Protein AF-0000000079275197 (afdb_homodimer)

Nearest PDB structures (foldseek):
  8opq-assembly1_B  TM=8.178E-01  e=3.259E-32  Homo sapiens
  8sh3-assembly1_C  TM=8.259E-01  e=4.577E-31  Sus scrofa
  8iet-assembly1_B  TM=8.229E-01  e=1.420E-29  Homo sapiens
  7xuh-assembly1_A  TM=8.036E-01  e=7.334E-30  Homo sapiens
  7ch1-assembly1_B  TM=8.401E-01  e=1.267E-27  Homo sapiens

InterPro domains:
  IPR001902 SLC26A/SulP transporter [PTHR11814] (12-595)
  IPR001902 SLC26A/SulP transporter [TIGR00815] (24-580)
  IPR002645 STAS domain [PF01740] (494-591)
  IPR002645 STAS domain [PS50801] (496-595)
  IPR011547 SLC26A/SulP transporter domain [PF00916] (37-434)
  IPR036513 STAS domain superfamily [G3DSA:3.30.750.24] (465-600)
  IPR036513 STAS domain superfamily [SSF52091] (495-596)

Foldseek 3Di:
DPPPPVVVVVVVCPDPVNVCLQWVCVVCVVVDDPVLVVLLLLLLVLLLLLQQLLLLLLCVLLQHQSVLSLLFQALLLVLCQTQFPFLLWRKGADNLLSNLNNLLFDADPVDRSGGDLLLLLVLLQLLLVVLQVCLVVVVLVCLVLFDPLLVLLLLQLSLVQLLLLLVCLLQPHDDHDNFSVRSVVVCVVCSVVGQVLSNVLQVVLLVQLVVLLVVLVVLVVVVPPPVDDDDPVRVVVSVVSNSCSSSVLSVSQLVQLVVLVVCVVVVNNPRFAASAADDAAFADQADRDPPDPCSCVSCPCSSPQSSSVQLSVQVVLRCVVCVVVVHDGRSSSNSNSQSVSSNRSSRRSHGRMHTDNSSSVSSVVSPNDGSCSSNSSSVVSNVCRNPVNVSSRSGGSSSSSSSSSSRSVVSNDPVVCVVCVVPPVQSVVLSVQQNVVCNPSNNRVSSVRSSVSVVVVVLVDLLDFDKFKFFQLDLPDGDDGPPVPPPDPRDDQTEIEIEGQAAHELSNLVVVLVVLVCQQCPPNHGHAYEYECQHHPDYDPNNLVSVLVSQVVCVVRVYAYEYECDDPVRVVVNVVVVRPRYHYYHHPSRVRVVVVVVVVD/DPPPPVVVVVVVCPDPVNVCLQWVCVVCVVVDDPVLVVLLLLLLVLLLLLQQLLLLLLCVLLQHQSVLSLLFQALLLVLCQTQFDFLLWRKGADNLLSNLNSLLFDADPVDRSGGDLLLLLVLLQLLLVVLQVCLVVVVLVCLVLFDPLLVLLLLQLSLVQLLLLLVCLLQVHDDHDNFSVRSVVVCVVCSVVGQVLSNVLQVVLLVQLVVLLVVLVVLVVVVPPVVDPDDPVRVVVSVVSNSCSSSVLSVSQLVQLVVLVVCVVVVNNPRFAASAADDAAFADQADRDPPDPPSCVSCPCSSPQSSSVQLSVQVVLRCVVCVVVVHDGRSSSNSNSQSVSSNRSSRRSHGRMHTDNSSSVSSVVSPNDGSCSSNSSSVVSNVCRNPVNVSSRSGGSSSSSSSSSSRSVVSNDPVVVVVCVPPPVQLVVLSVQQNVQCNPSNNSVSSVRSSVSVVVVVLVDLLDFDKFKFFQLDLPGGDDGPDVPPPDPRDDQTEIEIEGQAAHELSNLVVVLVVLVCQQCPPNHGHAYEYECQHHPDYDPNNLVSVLVSQVVCVVRVYAYEYECDDPVRVVVNVVVVRPRYHYYHHPSRVRVVVVVVVVD

Secondary structure (DSSP, 8-state):
-----HHHHHHHHTSHHHHHHH-THHHHGGG--HHHHHHHHHHHHHHHHHHHHHHHHHHHHTTS-THHHHHTSSHHHHHHHHH-S-SS--EE--HHHHHHHHHT--B-SS-TTSB-HHHHHHHHHHHHHHHHHHHHTT-GGGGGGS-HHHHHHHHHHHHHHHHHHHHHHHHT-----SSHHHHHHHHHHTGGG--HHHHHHHHHHHHHHHHHHHHHHHHHHHHT-TT----HHHHHHHHHHHHHHHTHHHHHHHHHHHHHHHHHHTT-GGGS-B------SPPP-----TT-TTHHHHHTTHHHHHHHHHHHHHHHHHHHHHHHHT----HHHHHHHHHHHHHHHHTTTPPP-EE-HHHHHHHHHTT--STTHHHHHHHHHHHHHHHTHHHHTT-BHHHHHHHHHHHHHTT--HHHHHHHHHH-TTHHHHHHHHHHHHHHH-HHHHHHHHHHHHHHHHHHHHHS--EEEE--SBTTB------TT------SSPPEEEEE-S---GGGHHHHHHHHHHHHTGGGS---EEEE-TT-----HHHHHHHHHHHHHHHHTT--EEEES--HHHHHHHHHHT-TT--EESSHHHHHHHHHHHHH-/-----HHHHHHHHTSHHHHHHH-THHHHGGG--HHHHHHHHHHHHHHHHHHHHHHHHHHHHTTS-THHHHHTSSHHHHHHHHH-S-SS--EE--HHHHHHHHHT--B-SS-TTSB-HHHHHHHHHHHHHHHHHHHHTT-GGGGGGS-HHHHHHHHHHHHHHHHHHHHHHHHT-----SSHHHHHHHHHHTGGG--HHHHHHHHHHHHHHHHHHHHHHHHHHHHT-TT----HHHHHHHHHHHHHHHTHHHHHHHHHHHHHHHHHHTT-GGGS-B------SPPP-----TT-TTHHHHHTTHHHHHHHHHHHHHHHHHHHHHHHHT----HHHHHHHHHHHHHHHHTTTPPP-EE-HHHHHHHHHTT--STTHHHHHHHHHHHHHHHTGGGGGG-BHHHHHHHHHHHHHTT--HHHHHHHHHH-TTHHHHHHHHHHHHHHH-HHHHHHHHHHHHHHHHHHHHHS--EEEE--SBTTB------TT------SSPPEEEEE-S---GGGHHHHHHHHHHHHTGGGS---EEEE-TT-----HHHHHHHHHHHHHHHHTT--EEEES--HHHHHHHHHHT-TT--EESSHHHHHHHHHHHHH-

Radius of gyration: 34.65 Å; Cα contacts (8 Å, |Δi|>4): 2211; chains: 2; bounding box: 85×115×74 Å

pLDDT: mean 86.04, std 13.4, range [25.34, 98.69]

Structure (mmCIF, N/CA/C/O backbone):
data_AF-0000000079275197-model_v1
#
loop_
_entity.id
_entity.type
_entity.pdbx_description
1 polymer 'STAS domain-containing protein'
#
loop_
_atom_site.group_PDB
_atom_site.id
_atom_site.type_symbol
_atom_site.label_atom_id
_atom_site.label_alt_id
_atom_site.label_comp_id
_atom_site.label_asym_id
_atom_site.label_entity_id
_atom_site.label_seq_id
_atom_site.pdbx_PDB_ins_code
_atom_site.Cartn_x
_atom_site.Cartn_y
_atom_site.Cartn_z
_atom_site.occupancy
_atom_site.B_iso_or_equiv
_atom_site.auth_seq_id
_atom_site.auth_comp_id
_atom_site.auth_asym_id
_atom_site.auth_atom_id
_atom_site.pdbx_PDB_model_num
ATOM 1 N N . MET A 1 1 ? 22.219 -8.711 12.906 1 25.62 1 MET A N 1
ATOM 2 C CA . MET A 1 1 ? 21.203 -8.305 13.859 1 25.62 1 MET A CA 1
ATOM 3 C C . MET A 1 1 ? 21.656 -8.57 15.289 1 25.62 1 MET A C 1
ATOM 5 O O . MET A 1 1 ? 21.688 -9.727 15.727 1 25.62 1 MET A O 1
ATOM 9 N N . GLU A 1 2 ? 22.578 -7.828 15.695 1 33.59 2 GLU A N 1
ATOM 10 C CA . GLU A 1 2 ? 23.047 -7.977 17.062 1 33.59 2 GLU A CA 1
ATOM 11 C C . GLU A 1 2 ? 21.875 -8.094 18.047 1 33.59 2 GLU A C 1
ATOM 13 O O . GLU A 1 2 ? 20.797 -7.566 17.781 1 33.59 2 GLU A O 1
ATOM 18 N N . GLY A 1 3 ? 21.797 -9.133 18.703 1 35.56 3 GLY A N 1
ATOM 19 C CA . GLY A 1 3 ? 20.906 -9.367 19.828 1 35.56 3 GLY A CA 1
ATOM 20 C C . GLY A 1 3 ? 20.516 -8.094 20.547 1 35.56 3 GLY A C 1
ATOM 21 O O . GLY A 1 3 ? 21.375 -7.309 20.938 1 35.56 3 GLY A O 1
ATOM 22 N N . VAL A 1 4 ? 19.391 -7.543 20.125 1 41 4 VAL A N 1
ATOM 23 C CA . VAL A 1 4 ? 18.906 -6.457 20.953 1 41 4 VAL A CA 1
ATOM 24 C C . VAL A 1 4 ? 19.062 -6.82 22.422 1 41 4 VAL A C 1
ATOM 26 O O . VAL A 1 4 ? 18.516 -7.824 22.891 1 41 4 VAL A O 1
ATOM 29 N N . ASN A 1 5 ? 20.125 -6.641 22.922 1 43.62 5 ASN A N 1
ATOM 30 C CA . ASN A 1 5 ? 20.266 -6.688 24.375 1 43.62 5 ASN A CA 1
ATOM 31 C C . ASN A 1 5 ? 19.078 -6.012 25.062 1 43.62 5 ASN A C 1
ATOM 33 O O . ASN A 1 5 ? 19.047 -4.785 25.188 1 43.62 5 ASN A O 1
ATOM 37 N N . VAL A 1 6 ? 17.984 -6.688 25.172 1 49.72 6 VAL A N 1
ATOM 38 C CA . VAL A 1 6 ? 16.766 -6.23 25.828 1 49.72 6 VAL A CA 1
ATOM 39 C C . VAL A 1 6 ? 17.109 -5.527 27.141 1 49.72 6 VAL A C 1
ATOM 41 O O . VAL A 1 6 ? 16.5 -4.508 27.484 1 49.72 6 VAL A O 1
ATOM 44 N N . ARG A 1 7 ? 18 -6.141 27.922 1 50 7 ARG A N 1
ATOM 45 C CA . ARG A 1 7 ? 18.375 -5.551 29.203 1 50 7 ARG A CA 1
ATOM 46 C C . ARG A 1 7 ? 18.984 -4.168 29 1 50 7 ARG A C 1
ATOM 48 O O . ARG A 1 7 ? 18.688 -3.236 29.75 1 50 7 ARG A O 1
ATOM 55 N N . GLY A 1 8 ? 19.781 -4.105 28.141 1 50.66 8 GLY A N 1
ATOM 56 C CA . GLY A 1 8 ? 20.375 -2.814 27.828 1 50.66 8 GLY A CA 1
ATOM 57 C C . GLY A 1 8 ? 19.391 -1.831 27.234 1 50.66 8 GLY A C 1
ATOM 58 O O . GLY A 1 8 ? 19.453 -0.634 27.516 1 50.66 8 GLY A O 1
ATOM 59 N N . ALA A 1 9 ? 18.484 -2.33 26.484 1 55.5 9 ALA A N 1
ATOM 60 C CA . ALA A 1 9 ? 17.453 -1.483 25.891 1 55.5 9 ALA A CA 1
ATOM 61 C C . ALA A 1 9 ? 16.484 -0.972 26.969 1 55.5 9 ALA A C 1
ATOM 63 O O . ALA A 1 9 ? 16.094 0.198 26.953 1 55.5 9 ALA A O 1
ATOM 64 N N . VAL A 1 10 ? 16.156 -1.916 27.922 1 53.66 10 VAL A N 1
ATOM 65 C CA . VAL A 1 10 ? 15.305 -1.519 29.031 1 53.66 10 VAL A CA 1
ATOM 66 C C . VAL A 1 10 ? 16.047 -0.538 29.938 1 53.66 10 VAL A C 1
ATOM 68 O O . VAL A 1 10 ? 15.477 0.453 30.391 1 53.66 10 VAL A O 1
ATOM 71 N N . GLN A 1 11 ? 17.219 -0.818 30.266 1 55.09 11 GLN A N 1
ATOM 72 C CA . GLN A 1 11 ? 18 0.082 31.109 1 55.09 11 GLN A CA 1
ATOM 73 C C . GLN A 1 11 ? 18.172 1.444 30.453 1 55.09 11 GLN A C 1
ATOM 75 O O . GLN A 1 11 ? 18.141 2.479 31.125 1 55.09 11 GLN A O 1
ATOM 80 N N . SER A 1 12 ? 18.391 1.423 29.25 1 56.59 12 SER A N 1
ATOM 81 C CA . SER A 1 12 ? 18.516 2.684 28.531 1 56.59 12 SER A CA 1
ATOM 82 C C . SER A 1 12 ? 17.188 3.426 28.453 1 56.59 12 SER A C 1
ATOM 84 O O . SER A 1 12 ? 17.156 4.656 28.547 1 56.59 12 SER A O 1
ATOM 86 N N . TYR A 1 13 ? 16.203 2.635 28.422 1 57.53 13 TYR A N 1
ATOM 87 C CA . TYR A 1 13 ? 14.883 3.256 28.438 1 57.53 13 TYR A CA 1
ATOM 88 C C . TYR A 1 13 ? 14.562 3.844 29.797 1 57.53 13 TYR A C 1
ATOM 90 O O . TYR A 1 13 ? 13.867 4.859 29.891 1 57.53 13 TYR A O 1
ATOM 98 N N . CYS A 1 14 ? 15.117 3.23 30.922 1 57.5 14 CYS A N 1
ATOM 99 C CA . CYS A 1 14 ? 14.805 3.693 32.281 1 57.5 14 CYS A CA 1
ATOM 100 C C . CYS A 1 14 ? 15.82 4.73 32.75 1 57.5 14 CYS A C 1
ATOM 102 O O . CYS A 1 14 ? 15.844 5.102 33.906 1 57.5 14 CYS A O 1
ATOM 104 N N . SER A 1 15 ? 16.703 5.035 32 1 61.94 15 SER A N 1
ATOM 105 C CA . SER A 1 15 ? 17.672 6.031 32.438 1 61.94 15 SER A CA 1
ATOM 106 C C . SER A 1 15 ? 17.031 7.422 32.5 1 61.94 15 SER A C 1
ATOM 108 O O . SER A 1 15 ? 16 7.668 31.891 1 61.94 15 SER A O 1
ATOM 110 N N . LYS A 1 16 ? 17.422 8.258 33.562 1 65.88 16 LYS A N 1
ATOM 111 C CA . LYS A 1 16 ? 16.969 9.633 33.719 1 65.88 16 LYS A CA 1
ATOM 112 C C . LYS A 1 16 ? 16.922 10.367 32.375 1 65.88 16 LYS A C 1
ATOM 114 O O . LYS A 1 16 ? 15.977 11.117 32.125 1 65.88 16 LYS A O 1
ATOM 119 N N . LEU A 1 17 ? 17.828 10.148 31.562 1 68.56 17 LEU A N 1
ATOM 120 C CA . LEU A 1 17 ? 17.891 10.797 30.25 1 68.56 17 LEU A CA 1
ATOM 121 C C . LEU A 1 17 ? 16.734 10.328 29.359 1 68.56 17 LEU A C 1
ATOM 123 O O . LEU A 1 17 ? 16.156 11.117 28.625 1 68.56 17 LEU A O 1
ATOM 127 N N . SER A 1 18 ? 16.422 9.109 29.531 1 72.19 18 SER A N 1
ATOM 128 C CA . SER A 1 18 ? 15.312 8.57 28.75 1 72.19 18 SER A CA 1
ATOM 129 C C . SER A 1 18 ? 13.977 9.148 29.203 1 72.19 18 SER A C 1
ATOM 131 O O . SER A 1 18 ? 13.102 9.438 28.391 1 72.19 18 SER A O 1
ATOM 133 N N . TRP A 1 19 ? 13.891 9.375 30.516 1 74.38 19 TRP A N 1
ATOM 134 C CA . TRP A 1 19 ? 12.672 9.961 31.062 1 74.38 19 TRP A CA 1
ATOM 135 C C . TRP A 1 19 ? 12.523 11.414 30.625 1 74.38 19 TRP A C 1
ATOM 137 O O . TRP A 1 19 ? 11.414 11.867 30.312 1 74.38 19 TRP A O 1
ATOM 147 N N . GLN A 1 20 ? 13.578 12.133 30.625 1 75.56 20 GLN A N 1
ATOM 148 C CA . GLN A 1 20 ? 13.539 13.523 30.188 1 75.56 20 GLN A CA 1
ATOM 149 C C . GLN A 1 20 ? 13.156 13.625 28.703 1 75.56 20 GLN A C 1
ATOM 151 O O . GLN A 1 20 ? 12.5 14.578 28.297 1 75.56 20 GLN A O 1
ATOM 156 N N . LYS A 1 21 ? 13.508 12.648 28.062 1 79.5 21 LYS A N 1
ATOM 157 C CA . LYS A 1 21 ? 13.156 12.641 26.641 1 79.5 21 LYS A CA 1
ATOM 158 C C . LYS A 1 21 ? 11.672 12.32 26.453 1 79.5 21 LYS A C 1
ATOM 160 O O . LYS A 1 21 ? 11.055 12.789 25.484 1 79.5 21 LYS A O 1
ATOM 165 N N . ARG A 1 22 ? 11.141 11.633 27.438 1 85.75 22 ARG A N 1
ATOM 166 C CA . ARG A 1 22 ? 9.742 11.227 27.312 1 85.75 22 ARG A CA 1
ATOM 167 C C . ARG A 1 22 ? 8.82 12.297 27.875 1 85.75 22 ARG A C 1
ATOM 169 O O . ARG A 1 22 ? 7.641 12.359 27.516 1 85.75 22 ARG A O 1
ATOM 176 N N . PHE A 1 23 ? 9.359 13.156 28.781 1 91.94 23 PHE A N 1
ATOM 177 C CA . PHE A 1 23 ? 8.594 14.266 29.344 1 91.94 23 PHE A CA 1
ATOM 178 C C . PHE A 1 23 ? 9.312 15.594 29.109 1 91.94 23 PHE A C 1
ATOM 180 O O . PHE A 1 23 ? 9.883 16.156 30.047 1 91.94 23 PHE A O 1
ATOM 187 N N . PRO A 1 24 ? 9.102 16.125 28 1 91.56 24 PRO A N 1
ATOM 188 C CA . PRO A 1 24 ? 9.82 17.344 27.625 1 91.56 24 PRO A CA 1
ATOM 189 C C . PRO A 1 24 ? 9.555 18.5 28.594 1 91.56 24 PRO A C 1
ATOM 191 O O . PRO A 1 24 ? 10.375 19.406 28.703 1 91.56 24 PRO A O 1
ATOM 194 N N . ILE A 1 25 ? 8.477 18.516 29.344 1 92.88 25 ILE A N 1
ATOM 195 C CA . ILE A 1 25 ? 8.164 19.562 30.297 1 92.88 25 ILE A CA 1
ATOM 196 C C . ILE A 1 25 ? 9.258 19.625 31.359 1 92.88 25 ILE A C 1
ATOM 198 O O . ILE A 1 25 ? 9.547 20.703 31.906 1 92.88 25 ILE A O 1
ATOM 202 N N . SER A 1 26 ? 9.914 18.516 31.641 1 91.25 26 SER A N 1
ATOM 203 C CA . SER A 1 26 ? 10.961 18.469 32.656 1 91.25 26 SER A CA 1
ATOM 204 C C . SER A 1 26 ? 12.219 19.188 32.188 1 91.25 26 SER A C 1
ATOM 206 O O . SER A 1 26 ? 13.062 19.578 33 1 91.25 26 SER A O 1
ATOM 208 N N . ILE A 1 27 ? 12.258 19.422 30.922 1 88.44 27 ILE A N 1
ATOM 209 C CA . ILE A 1 27 ? 13.438 20.062 30.359 1 88.44 27 ILE A CA 1
ATOM 210 C C . ILE A 1 27 ? 13.234 21.578 30.344 1 88.44 27 ILE A C 1
ATOM 212 O O . ILE A 1 27 ? 14.109 22.328 30.797 1 88.44 27 ILE A O 1
ATOM 216 N N . TRP A 1 28 ? 12.109 22.094 29.922 1 90 28 TRP A N 1
ATOM 217 C CA . TRP A 1 28 ? 11.953 23.531 29.734 1 90 28 TRP A CA 1
ATOM 218 C C . TRP A 1 28 ? 11.359 24.188 30.984 1 90 28 TRP A C 1
ATOM 220 O O . TRP A 1 28 ? 11.578 25.375 31.234 1 90 28 TRP A O 1
ATOM 230 N N . LEU A 1 29 ? 10.594 23.516 31.891 1 91.75 29 LEU A N 1
ATOM 231 C CA . LEU A 1 29 ? 9.914 24.109 33.031 1 91.75 29 LEU A CA 1
ATOM 232 C C . LEU A 1 29 ? 10.914 24.688 34.031 1 91.75 29 LEU A C 1
ATOM 234 O O . LEU A 1 29 ? 10.695 25.781 34.562 1 91.75 29 LEU A O 1
ATOM 238 N N . PRO A 1 30 ? 12.008 23.938 34.281 1 90.88 30 PRO A N 1
ATOM 239 C CA . PRO A 1 30 ? 12.984 24.484 35.219 1 90.88 30 PRO A CA 1
ATOM 240 C C . PRO A 1 30 ? 13.664 25.75 34.688 1 90.88 30 PRO A C 1
ATOM 242 O O . PRO A 1 30 ? 14.156 26.562 35.469 1 90.88 30 PRO A O 1
ATOM 245 N N . ARG A 1 31 ? 13.609 25.906 33.469 1 91.31 31 ARG A N 1
ATOM 246 C CA . ARG A 1 31 ? 14.234 27.062 32.844 1 91.31 31 ARG A CA 1
ATOM 247 C C . ARG A 1 31 ? 13.203 28.141 32.531 1 91.31 31 ARG A C 1
ATOM 249 O O . ARG A 1 31 ? 13.523 29.141 31.891 1 91.31 31 ARG A O 1
ATOM 256 N N . TYR A 1 32 ? 12.031 27.984 33.062 1 92.5 32 TYR A N 1
ATOM 257 C CA . TYR A 1 32 ? 10.945 28.906 32.781 1 92.5 32 TYR A CA 1
ATOM 258 C C . TYR A 1 32 ? 11.109 30.188 33.594 1 92.5 32 TYR A C 1
ATOM 260 O O . TYR A 1 32 ? 11.32 30.156 34.781 1 92.5 32 TYR A O 1
ATOM 268 N N . ARG A 1 33 ? 11.039 31.297 32.875 1 92.5 33 ARG A N 1
ATOM 269 C CA . ARG A 1 33 ? 11.203 32.594 33.531 1 92.5 33 ARG A CA 1
ATOM 270 C C . ARG A 1 33 ? 9.906 33.406 33.469 1 92.5 33 ARG A C 1
ATOM 272 O O . ARG A 1 33 ? 9.023 33.125 32.656 1 92.5 33 ARG A O 1
ATOM 279 N N . LEU A 1 34 ? 9.789 34.375 34.312 1 90.5 34 LEU A N 1
ATOM 280 C CA . LEU A 1 34 ? 8.578 35.156 34.469 1 90.5 34 LEU A CA 1
ATOM 281 C C . LEU A 1 34 ? 8.273 35.969 33.219 1 90.5 34 LEU A C 1
ATOM 283 O O . LEU A 1 34 ? 7.117 36.062 32.812 1 90.5 34 LEU A O 1
ATOM 287 N N . PRO A 1 35 ? 9.312 36.469 32.594 1 90.12 35 PRO A N 1
ATOM 288 C CA . PRO A 1 35 ? 9.008 37.156 31.359 1 90.12 35 PRO A CA 1
ATOM 289 C C . PRO A 1 35 ? 8.375 36.25 30.297 1 90.12 35 PRO A C 1
ATOM 291 O O . PRO A 1 35 ? 7.656 36.75 29.422 1 90.12 35 PRO A O 1
ATOM 294 N N . PHE A 1 36 ? 8.664 35.031 30.406 1 93.75 36 PHE A N 1
ATOM 295 C CA . PHE A 1 36 ? 8.109 34.062 29.453 1 93.75 36 PHE A CA 1
ATOM 296 C C . PHE A 1 36 ? 6.605 33.938 29.625 1 93.75 36 PHE A C 1
ATOM 298 O O . PHE A 1 36 ? 5.887 33.625 28.688 1 93.75 36 PHE A O 1
ATOM 305 N N . LEU A 1 37 ? 6.137 34.25 30.781 1 94.06 37 LEU A N 1
ATOM 306 C CA . LEU A 1 37 ? 4.719 34.094 31.078 1 94.06 37 LEU A CA 1
ATOM 307 C C . LEU A 1 37 ? 3.885 35.094 30.281 1 94.06 37 LEU A C 1
ATOM 309 O O . LEU A 1 37 ? 2.818 34.719 29.766 1 94.06 37 LEU A O 1
ATOM 313 N N . LEU A 1 38 ? 4.348 36.25 30.203 1 91.75 38 LEU A N 1
ATOM 314 C CA . LEU A 1 38 ? 3.621 37.25 29.438 1 91.75 38 LEU A CA 1
ATOM 315 C C . LEU A 1 38 ? 3.588 36.906 27.953 1 91.75 38 LEU A C 1
ATOM 317 O O . LEU A 1 38 ? 2.551 37.031 27.297 1 91.75 38 LEU A O 1
ATOM 321 N N . HIS A 1 39 ? 4.691 36.469 27.438 1 92.12 39 HIS A N 1
ATOM 322 C CA . HIS A 1 39 ? 4.77 36.062 26.031 1 92.12 39 HIS A CA 1
ATOM 323 C C . HIS A 1 39 ? 3.848 34.875 25.75 1 92.12 39 HIS A C 1
ATOM 325 O O . HIS A 1 39 ? 3.1 34.906 24.766 1 92.12 39 HIS A O 1
ATOM 331 N N . ASP A 1 40 ? 3.904 33.938 26.578 1 95.81 40 ASP A N 1
ATOM 332 C CA . ASP A 1 40 ? 3.086 32.719 26.406 1 9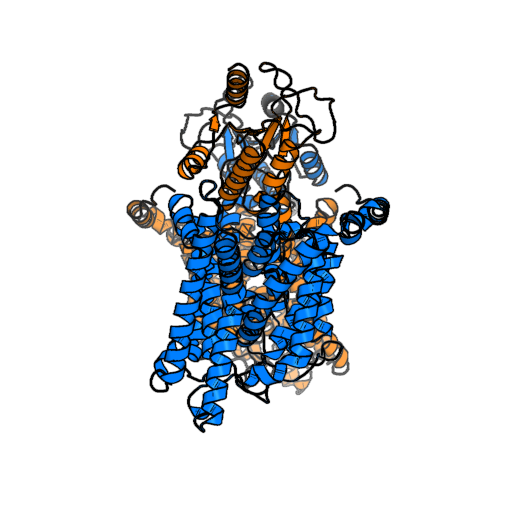5.81 40 ASP A CA 1
ATOM 333 C C . ASP A 1 40 ? 1.604 33.031 26.578 1 95.81 40 ASP A C 1
ATOM 335 O O . ASP A 1 40 ? 0.75 32.438 25.922 1 95.81 40 ASP A O 1
ATOM 339 N N . PHE A 1 41 ? 1.312 34 27.469 1 95.38 41 PHE A N 1
ATOM 340 C CA . PHE A 1 41 ? -0.074 34.406 27.688 1 95.38 41 PHE A CA 1
ATOM 341 C C . PHE A 1 41 ? -0.641 35.094 26.453 1 95.38 41 PHE A C 1
ATOM 343 O O . PHE A 1 41 ? -1.744 34.75 26 1 95.38 41 PHE A O 1
ATOM 350 N N . ILE A 1 42 ? 0.093 35.969 25.891 1 90.69 42 ILE A N 1
ATOM 351 C CA . ILE A 1 42 ? -0.342 36.719 24.703 1 90.69 42 ILE A CA 1
ATOM 352 C C . ILE A 1 42 ? -0.493 35.75 23.531 1 90.69 42 ILE A C 1
ATOM 354 O O . ILE A 1 42 ? -1.489 35.781 22.812 1 90.69 42 ILE A O 1
ATOM 358 N N . ALA A 1 43 ? 0.494 34.938 23.375 1 93.94 43 ALA A N 1
ATOM 359 C CA . ALA A 1 43 ? 0.452 33.938 22.297 1 93.94 43 ALA A CA 1
ATOM 360 C C . ALA A 1 43 ? -0.751 33 22.453 1 93.94 43 ALA A C 1
ATOM 362 O O . ALA A 1 43 ? -1.484 32.781 21.5 1 93.94 43 ALA A O 1
ATOM 363 N N . GLY A 1 44 ? -0.949 32.5 23.656 1 95.88 44 GLY A N 1
ATOM 364 C CA . GLY A 1 44 ? -2.068 31.609 23.922 1 95.88 44 GLY A CA 1
ATOM 365 C C . GLY A 1 44 ? -3.418 32.25 23.672 1 95.88 44 GLY A C 1
ATOM 366 O O . GLY A 1 44 ? -4.328 31.625 23.141 1 95.88 44 GLY A O 1
ATOM 367 N N . LEU A 1 45 ? -3.527 33.531 24.047 1 93.75 45 LEU A N 1
ATOM 368 C CA . LEU A 1 45 ? -4.77 34.25 23.844 1 93.75 45 LEU A CA 1
ATOM 369 C C . LEU A 1 45 ? -5.031 34.469 22.359 1 93.75 45 LEU A C 1
ATOM 371 O O . LEU A 1 45 ? -6.172 34.344 21.891 1 93.75 45 LEU A O 1
ATOM 375 N N . THR A 1 46 ? -3.99 34.812 21.688 1 91 46 THR A N 1
ATOM 376 C CA . THR A 1 46 ? -4.113 35.031 20.25 1 91 46 THR A CA 1
ATOM 377 C C . THR A 1 46 ? -4.535 33.781 19.516 1 91 46 THR A C 1
ATOM 379 O O . THR A 1 46 ? -5.395 33.812 18.641 1 91 46 THR A O 1
ATOM 382 N N . VAL A 1 47 ? -3.932 32.688 19.875 1 94.56 47 VAL A N 1
ATOM 383 C CA . VAL A 1 47 ? -4.273 31.391 19.266 1 94.56 47 VAL A CA 1
ATOM 384 C C . VAL A 1 47 ? -5.715 31.016 19.625 1 94.56 47 VAL A C 1
ATOM 386 O O . VAL A 1 47 ? -6.438 30.469 18.797 1 94.56 47 VAL A O 1
ATOM 389 N N . ALA A 1 48 ? -6.137 31.328 20.828 1 95.5 48 ALA A N 1
ATOM 390 C CA . ALA A 1 48 ? -7.5 31.016 21.266 1 95.5 48 ALA A CA 1
ATOM 391 C C . ALA A 1 48 ? -8.523 31.781 20.422 1 95.5 48 ALA A C 1
ATOM 393 O O . ALA A 1 48 ? -9.562 31.219 20.062 1 95.5 48 ALA A O 1
ATOM 394 N N . LEU A 1 49 ? -8.25 32.969 20.141 1 89.69 49 LEU A N 1
ATOM 395 C CA . LEU A 1 49 ? -9.148 33.812 19.344 1 89.69 49 LEU A CA 1
ATOM 396 C C . LEU A 1 49 ? -9.297 33.25 17.938 1 89.69 49 LEU A C 1
ATOM 398 O O . LEU A 1 49 ? -10.328 33.438 17.281 1 89.69 49 LEU A O 1
ATOM 402 N N . THR A 1 50 ? -8.328 32.5 17.547 1 90.5 50 THR A N 1
ATOM 403 C CA . THR A 1 50 ? -8.352 31.938 16.219 1 90.5 50 THR A CA 1
ATOM 404 C C . THR A 1 50 ? -9.008 30.562 16.234 1 90.5 50 THR A C 1
ATOM 406 O O . THR A 1 50 ? -9.797 30.234 15.344 1 90.5 50 THR A O 1
ATOM 409 N N . VAL A 1 51 ? -8.711 29.766 17.234 1 94.38 51 VAL A N 1
ATOM 410 C CA . VAL A 1 51 ? -9.156 28.375 17.266 1 94.38 51 VAL A CA 1
ATOM 411 C C . VAL A 1 51 ? -10.648 28.312 17.562 1 94.38 51 VAL A C 1
ATOM 413 O O . VAL A 1 51 ? -11.344 27.391 17.109 1 94.38 51 VAL A O 1
ATOM 416 N N . LEU A 1 52 ? -11.211 29.281 18.234 1 94.25 52 LEU A N 1
ATOM 417 C CA . LEU A 1 52 ? -12.617 29.25 18.641 1 94.25 52 LEU A CA 1
ATOM 418 C C . LEU A 1 52 ? -13.531 29.266 17.422 1 94.25 52 LEU A C 1
ATOM 420 O O . LEU A 1 52 ? -14.273 28.297 17.188 1 94.25 52 LEU A O 1
ATOM 424 N N . PRO A 1 53 ? -13.398 30.297 16.578 1 92 53 PRO A N 1
ATOM 425 C CA . PRO A 1 53 ? -14.242 30.266 15.383 1 92 53 PRO A CA 1
ATOM 426 C C . PRO A 1 53 ? -13.867 29.125 14.438 1 92 53 PRO A C 1
ATOM 428 O O . PRO A 1 53 ? -14.75 28.5 13.836 1 92 53 PRO A O 1
ATOM 431 N N . GLN A 1 54 ? -12.617 28.797 14.273 1 92.31 54 GLN A N 1
ATOM 432 C CA . GLN A 1 54 ? -12.172 27.703 13.414 1 92.31 54 GLN A CA 1
ATOM 433 C C . GLN A 1 54 ? -12.727 26.359 13.891 1 92.31 54 GLN A C 1
ATOM 435 O O . GLN A 1 54 ? -13.18 25.547 13.078 1 92.31 54 GLN A O 1
ATOM 440 N N . GLY A 1 55 ? -12.609 26.156 15.188 1 94.62 55 GLY A N 1
ATOM 441 C CA . GLY A 1 55 ? -13.125 24.922 15.75 1 94.62 55 GLY A CA 1
ATOM 442 C C . GLY A 1 55 ? -14.602 24.703 15.453 1 94.62 55 GLY A C 1
ATOM 443 O O . GLY A 1 55 ? -15.008 23.609 15.078 1 94.62 55 GLY A O 1
ATOM 444 N N . LEU A 1 56 ? -15.398 25.781 15.641 1 93.31 56 LEU A N 1
ATOM 445 C CA . LEU A 1 56 ? -16.828 25.719 15.328 1 93.31 56 LEU A CA 1
ATOM 446 C C . LEU A 1 56 ? -17.047 25.391 13.859 1 93.31 56 LEU A C 1
ATOM 448 O O . LEU A 1 56 ? -17.859 24.531 13.523 1 93.31 56 LEU A O 1
ATOM 452 N N . ALA A 1 57 ? -16.266 26.016 13.062 1 92.62 57 ALA A N 1
ATOM 453 C CA . ALA A 1 57 ? -16.375 25.828 11.617 1 92.62 57 ALA A CA 1
ATOM 454 C C . ALA A 1 57 ? -15.945 24.422 11.203 1 92.62 57 ALA A C 1
ATOM 456 O O . ALA A 1 57 ? -16.578 23.797 10.359 1 92.62 57 ALA A O 1
ATOM 457 N N . TYR A 1 58 ? -14.898 23.875 11.766 1 95.31 58 TYR A N 1
ATOM 458 C CA . TYR A 1 58 ? -14.328 22.594 11.367 1 95.31 58 TYR A CA 1
ATOM 459 C C . TYR A 1 58 ? -15.227 21.438 11.789 1 95.31 58 TYR A C 1
ATOM 461 O O . TYR A 1 58 ? -15.266 20.406 11.125 1 95.31 58 TYR A O 1
ATOM 469 N N . ALA A 1 59 ? -15.992 21.656 12.836 1 95.69 59 ALA A N 1
ATOM 470 C CA . ALA A 1 59 ? -16.984 20.641 13.219 1 95.69 59 ALA A CA 1
ATOM 471 C C . ALA A 1 59 ? -18 20.438 12.102 1 95.69 59 ALA A C 1
ATOM 473 O O . ALA A 1 59 ? -18.469 19.312 11.891 1 95.69 59 ALA A O 1
ATOM 474 N N . SER A 1 60 ? -18.297 21.516 11.461 1 91.88 60 SER A N 1
ATOM 475 C CA . SER A 1 60 ? -19.234 21.422 10.336 1 91.88 60 SER A CA 1
ATOM 476 C C . SER A 1 60 ? -18.641 20.609 9.203 1 91.88 60 SER A C 1
ATOM 478 O O . SER A 1 60 ? -19.359 19.844 8.539 1 91.88 60 SER A O 1
ATOM 480 N N . ILE A 1 61 ? -17.375 20.734 8.961 1 92.88 61 ILE A N 1
ATOM 481 C CA . ILE A 1 61 ? -16.688 19.953 7.945 1 92.88 61 ILE A CA 1
ATOM 482 C C . ILE A 1 61 ? -16.734 18.469 8.328 1 92.88 61 ILE A C 1
ATOM 484 O O . ILE A 1 61 ? -16.922 17.609 7.469 1 92.88 61 ILE A O 1
ATOM 488 N N . ALA A 1 62 ? -16.578 18.203 9.602 1 95.5 62 ALA A N 1
ATOM 489 C CA . ALA A 1 62 ? -16.562 16.844 10.117 1 95.5 62 ALA A CA 1
ATOM 490 C C . ALA A 1 62 ? -17.984 16.266 10.172 1 95.5 62 ALA A C 1
ATOM 492 O O . ALA A 1 62 ? -18.172 15.102 10.531 1 95.5 62 ALA A O 1
ATOM 493 N N . LYS A 1 63 ? -19 17.125 9.859 1 94 63 LYS A N 1
ATOM 494 C CA . LYS A 1 63 ? -20.406 16.766 9.906 1 94 63 LYS A CA 1
ATOM 495 C C . LYS A 1 63 ? -20.828 16.391 11.32 1 94 63 LYS A C 1
ATOM 497 O O . LYS A 1 63 ? -21.516 15.375 11.523 1 94 63 LYS A O 1
ATOM 502 N N . LEU A 1 64 ? -20.391 17.125 12.242 1 95.69 64 LEU A N 1
ATOM 503 C CA . LEU A 1 64 ? -20.719 16.938 13.648 1 95.69 64 LEU A CA 1
ATOM 504 C C . LEU A 1 64 ? -21.391 18.203 14.211 1 95.69 64 LEU A C 1
ATOM 506 O O . LEU A 1 64 ? -21.281 19.281 13.625 1 95.69 64 LEU A O 1
ATOM 510 N N . PRO A 1 65 ? -22.094 18.031 15.328 1 93.75 65 PRO A N 1
ATOM 511 C CA . PRO A 1 65 ? -22.547 19.25 15.992 1 93.75 65 PRO A CA 1
ATOM 512 C C . PRO A 1 65 ? -21.406 20.203 16.328 1 93.75 65 PRO A C 1
ATOM 514 O O . PRO A 1 65 ? -20.312 19.75 16.703 1 93.75 65 PRO A O 1
ATOM 517 N N . ILE A 1 66 ? -21.609 21.422 16.25 1 93.31 66 ILE A N 1
ATOM 518 C CA . ILE A 1 66 ? -20.562 22.438 16.219 1 93.31 66 ILE A CA 1
ATOM 519 C C . ILE A 1 66 ? -19.781 22.422 17.531 1 93.31 66 ILE A C 1
ATOM 521 O O . ILE A 1 66 ? -18.594 22.766 17.547 1 93.31 66 ILE A O 1
ATOM 525 N N . GLN A 1 67 ? -20.406 22 18.656 1 94.69 67 GLN A N 1
ATOM 526 C CA . GLN A 1 67 ? -19.719 21.984 19.953 1 94.69 67 GLN A CA 1
ATOM 527 C C . GLN A 1 67 ? -18.547 21.016 19.938 1 94.69 67 GLN A C 1
ATOM 529 O O . GLN A 1 67 ? -17.594 21.172 20.703 1 94.69 67 GLN A O 1
ATOM 534 N N . TYR A 1 68 ? -18.609 19.984 19.125 1 96.31 68 TYR A N 1
ATOM 535 C CA . TYR A 1 68 ? -17.547 19 19.078 1 96.31 68 TYR A CA 1
ATOM 536 C C . TYR A 1 68 ? -16.25 19.609 18.562 1 96.31 68 TYR A C 1
ATOM 538 O O . TYR A 1 68 ? -15.156 19.094 18.828 1 96.31 68 TYR A O 1
ATOM 546 N N . GLY A 1 69 ? -16.375 20.656 17.781 1 96.75 69 GLY A N 1
ATOM 547 C CA . GLY A 1 69 ? -15.18 21.406 17.406 1 96.75 69 GLY A CA 1
ATOM 548 C C . GLY A 1 69 ? -14.445 22 18.594 1 96.75 69 GLY A C 1
ATOM 549 O O . GLY A 1 69 ? -13.219 21.953 18.656 1 96.75 69 GLY A O 1
ATOM 550 N N . LEU A 1 70 ? -15.219 22.516 19.5 1 96.25 70 LEU A N 1
ATOM 551 C CA . LEU A 1 70 ? -14.633 23.109 20.703 1 96.25 70 LEU A CA 1
ATOM 552 C C . LEU A 1 70 ? -14.188 22.016 21.672 1 96.25 70 LEU A C 1
ATOM 554 O O . LEU A 1 70 ? -13.188 22.188 22.375 1 96.25 70 LEU A O 1
ATOM 558 N N . TYR A 1 71 ? -14.969 20.906 21.703 1 97.62 71 TYR A N 1
ATOM 559 C CA . TYR A 1 71 ? -14.539 19.781 22.516 1 97.62 71 TYR A CA 1
ATOM 560 C C . TYR A 1 71 ? -13.156 19.297 22.094 1 97.62 71 TYR A C 1
ATOM 562 O O . TYR A 1 71 ? -12.406 18.75 22.906 1 97.62 71 TYR A O 1
ATOM 570 N N . SER A 1 72 ? -12.766 19.531 20.875 1 98.06 72 SER A N 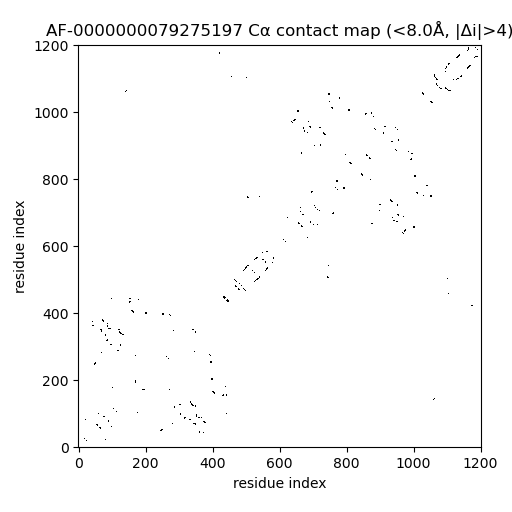1
ATOM 571 C CA . SER A 1 72 ? -11.508 19.031 20.312 1 98.06 72 SER A CA 1
ATOM 572 C C . SER A 1 72 ? -10.43 20.109 20.344 1 98.06 72 SER A C 1
ATOM 574 O O . SER A 1 72 ? -9.328 19.906 19.828 1 98.06 72 SER A O 1
ATOM 576 N N . ALA A 1 73 ? -10.672 21.219 20.984 1 97.69 73 ALA A N 1
ATOM 577 C CA . ALA A 1 73 ? -9.773 22.359 20.828 1 97.69 73 ALA A CA 1
ATOM 578 C C . ALA A 1 73 ? -9.008 22.625 22.125 1 97.69 73 ALA A C 1
ATOM 580 O O . ALA A 1 73 ? -8.164 23.531 22.172 1 97.69 73 ALA A O 1
ATOM 581 N N . TYR A 1 74 ? -9.234 21.859 23.172 1 96.25 74 TYR A N 1
ATOM 582 C CA . TYR A 1 74 ? -8.57 22.281 24.391 1 96.25 74 TYR A CA 1
ATOM 583 C C . TYR A 1 74 ? -7.719 21.156 24.969 1 96.25 74 TYR A C 1
ATOM 585 O O . TYR A 1 74 ? -6.617 21.391 25.469 1 96.25 74 TYR A O 1
ATOM 593 N N . MET A 1 75 ? -8.102 19.922 24.922 1 96.44 75 MET A N 1
ATOM 594 C CA . MET A 1 75 ? -7.355 18.844 25.578 1 96.44 75 MET A CA 1
ATOM 595 C C . MET A 1 75 ? -5.969 18.688 24.953 1 96.44 75 MET A C 1
ATOM 597 O O . MET A 1 75 ? -4.988 18.453 25.656 1 96.44 75 MET A O 1
ATOM 601 N N . GLY A 1 76 ? -5.922 18.766 23.672 1 96.69 76 GLY A N 1
ATOM 602 C CA . GLY A 1 76 ? -4.629 18.703 23 1 96.69 76 GLY A CA 1
ATOM 603 C C . GLY A 1 76 ? -3.656 19.75 23.5 1 96.69 76 GLY A C 1
ATOM 604 O O . GLY A 1 76 ? -2.453 19.5 23.594 1 96.69 76 GLY A O 1
ATOM 605 N N . CYS A 1 77 ? -4.168 20.922 23.828 1 96.75 77 CYS A N 1
ATOM 606 C CA . CYS A 1 77 ? -3.346 22.016 24.328 1 96.75 77 CYS A CA 1
ATOM 607 C C . CYS A 1 77 ? -2.713 21.656 25.672 1 96.75 77 CYS A C 1
ATOM 609 O O . CYS A 1 77 ? -1.527 21.922 25.891 1 96.75 77 CYS A O 1
ATOM 611 N N . PHE A 1 78 ? -3.471 21.047 26.5 1 97.44 78 PHE A N 1
ATOM 612 C CA . PHE A 1 78 ? -2.99 20.703 27.844 1 97.44 78 PHE A CA 1
ATOM 613 C C . PHE A 1 78 ? -1.979 19.562 27.766 1 97.44 78 PHE A C 1
ATOM 615 O O . PHE A 1 78 ? -0.906 19.656 28.375 1 97.44 78 PHE A O 1
ATOM 622 N N . VAL A 1 79 ? -2.33 18.547 27.094 1 97.88 79 VAL A N 1
ATOM 623 C CA . VAL A 1 79 ? -1.485 17.359 27.016 1 97.88 79 VAL A CA 1
ATOM 624 C C . VAL A 1 79 ? -0.171 17.703 26.312 1 97.88 79 VAL A C 1
ATOM 626 O O . VAL A 1 79 ? 0.9 17.281 26.75 1 97.88 79 VAL A O 1
ATOM 629 N N . TYR A 1 80 ? -0.263 18.438 25.219 1 97.75 80 TYR A N 1
ATOM 630 C CA . TYR A 1 80 ? 0.924 18.781 24.438 1 97.75 80 TYR A CA 1
ATOM 631 C C . TYR A 1 80 ? 1.897 19.609 25.281 1 97.75 80 TYR A C 1
ATOM 633 O O . TYR A 1 80 ? 3.111 19.531 25.078 1 97.75 80 TYR A O 1
ATOM 641 N N . CYS A 1 81 ? 1.401 20.375 26.188 1 96.44 81 CYS A N 1
ATOM 642 C CA . CYS A 1 81 ? 2.246 21.156 27.078 1 96.44 81 CYS A CA 1
ATOM 643 C C . CYS A 1 81 ? 3.205 20.266 27.859 1 96.44 81 CYS A C 1
ATOM 645 O O . CYS A 1 81 ? 4.355 20.641 28.078 1 96.44 81 CYS A O 1
ATOM 647 N N . PHE A 1 82 ? 2.793 19.062 28.172 1 96.06 82 PHE A N 1
ATOM 648 C CA . PHE A 1 82 ? 3.59 18.156 28.984 1 96.06 82 PHE A CA 1
ATOM 649 C C . PHE A 1 82 ? 4.496 17.297 28.109 1 96.06 82 PHE A C 1
ATOM 651 O O . PHE A 1 82 ? 5.617 16.969 28.5 1 96.06 82 PHE A O 1
ATOM 658 N N . LEU A 1 83 ? 3.986 16.984 26.938 1 96.88 83 LEU A N 1
ATOM 659 C CA . LEU A 1 83 ? 4.656 15.906 26.203 1 96.88 83 LEU A CA 1
ATOM 660 C C . LEU A 1 83 ? 5.254 16.422 24.906 1 96.88 83 LEU A C 1
ATOM 662 O O . LEU A 1 83 ? 6.098 15.766 24.297 1 96.88 83 LEU A O 1
ATOM 666 N N . GLY A 1 84 ? 4.855 17.562 24.469 1 95.94 84 GLY A N 1
ATOM 667 C CA . GLY A 1 84 ? 5.301 18.078 23.188 1 95.94 84 GLY A CA 1
ATOM 668 C C . GLY A 1 84 ? 6.734 18.562 23.203 1 95.94 84 GLY A C 1
ATOM 669 O O . GLY A 1 84 ? 7.23 19.016 24.234 1 95.94 84 GLY A O 1
ATOM 670 N N . THR A 1 85 ? 7.402 18.484 22.031 1 94.69 85 THR A N 1
ATOM 671 C CA . THR A 1 85 ? 8.789 18.938 21.922 1 94.69 85 THR A CA 1
ATOM 672 C C . THR A 1 85 ? 8.867 20.266 21.188 1 94.69 85 THR A C 1
ATOM 674 O O . THR A 1 85 ? 9.922 20.922 21.188 1 94.69 85 THR A O 1
ATOM 677 N N . SER A 1 86 ? 7.832 20.719 20.625 1 95.56 86 SER A N 1
ATOM 678 C CA . SER A 1 86 ? 7.805 21.984 19.906 1 95.56 86 SER A CA 1
ATOM 679 C C . SER A 1 86 ? 7.094 23.062 20.719 1 95.56 86 SER A C 1
ATOM 681 O O . SER A 1 86 ? 5.973 22.859 21.188 1 95.56 86 SER A O 1
ATOM 683 N N . LYS A 1 87 ? 7.672 24.125 20.859 1 95.62 87 LYS A N 1
ATOM 684 C CA . LYS A 1 87 ? 7.031 25.219 21.578 1 95.62 87 LYS A CA 1
ATOM 685 C C . LYS A 1 87 ? 6.012 25.938 20.703 1 95.62 87 LYS A C 1
ATOM 687 O O . LYS A 1 87 ? 5.125 26.625 21.219 1 95.62 87 LYS A O 1
ATOM 692 N N . ASP A 1 88 ? 6.113 25.75 19.422 1 95.06 88 ASP A N 1
ATOM 693 C CA . ASP A 1 88 ? 5.336 26.562 18.484 1 95.06 88 ASP A CA 1
ATOM 694 C C . ASP A 1 88 ? 4.043 25.859 18.078 1 95.06 88 ASP A C 1
ATOM 696 O O . ASP A 1 88 ? 3.045 26.516 17.766 1 95.06 88 ASP A O 1
ATOM 700 N N . ILE A 1 89 ? 3.979 24.562 18.125 1 96 89 ILE A N 1
ATOM 701 C CA . ILE A 1 89 ? 2.873 23.812 17.547 1 96 89 ILE A CA 1
ATOM 702 C C . ILE A 1 89 ? 1.603 24.047 18.359 1 96 89 ILE A C 1
ATOM 704 O O . ILE A 1 89 ? 1.635 24.031 19.594 1 96 89 ILE A O 1
ATOM 708 N N . SER A 1 90 ? 0.565 24.328 17.656 1 96.06 90 SER A N 1
ATOM 709 C CA . SER A 1 90 ? -0.772 24.375 18.234 1 96.06 90 SER A CA 1
ATOM 710 C C . SER A 1 90 ? -1.593 23.156 17.828 1 96.06 90 SER A C 1
ATOM 712 O O . SER A 1 90 ? -1.919 22.984 16.656 1 96.06 90 SER A O 1
ATOM 714 N N . VAL A 1 91 ? -1.965 22.344 18.812 1 97.31 91 VAL A N 1
ATOM 715 C CA . VAL A 1 91 ? -2.703 21.109 18.562 1 97.31 91 VAL A CA 1
ATOM 716 C C . VAL A 1 91 ? -4.203 21.375 18.688 1 97.31 91 VAL A C 1
ATOM 718 O O . VAL A 1 91 ? -4.656 22 19.641 1 97.31 91 VAL A O 1
ATOM 721 N N . GLY A 1 92 ? -4.965 20.984 17.781 1 97.44 92 GLY A N 1
ATOM 722 C CA . GLY A 1 92 ? -6.41 21.141 17.734 1 97.44 92 GLY A CA 1
ATOM 723 C C . GLY A 1 92 ? -7.035 20.609 16.469 1 97.44 92 GLY A C 1
ATOM 724 O O . GLY A 1 92 ? -6.387 19.891 15.711 1 97.44 92 GLY A O 1
ATOM 725 N N . PRO A 1 93 ? -8.266 20.922 16.312 1 97.06 93 PRO A N 1
ATOM 726 C CA . PRO A 1 93 ? -8.922 20.484 15.078 1 97.06 93 PRO A CA 1
ATOM 727 C C . PRO A 1 93 ? -8.414 21.234 13.844 1 97.06 93 PRO A C 1
ATOM 729 O O . PRO A 1 93 ? -8.062 22.406 13.93 1 97.06 93 PRO A O 1
ATOM 732 N N . THR A 1 94 ? -8.312 20.547 12.758 1 95.56 94 THR A N 1
ATOM 733 C CA . THR A 1 94 ? -7.891 21.141 11.492 1 95.56 94 THR A CA 1
ATOM 734 C C . THR A 1 94 ? -8.883 20.812 10.383 1 95.56 94 THR A C 1
ATOM 736 O O . THR A 1 94 ? -9.695 19.891 10.523 1 95.56 94 THR A O 1
ATOM 739 N N . ALA A 1 95 ? -8.789 21.609 9.367 1 92.44 95 ALA A N 1
ATOM 740 C CA . ALA A 1 95 ? -9.719 21.438 8.258 1 92.44 95 ALA A CA 1
ATOM 741 C C . ALA A 1 95 ? -9.555 20.062 7.609 1 92.44 95 ALA A C 1
ATOM 743 O O . ALA A 1 95 ? -10.531 19.344 7.402 1 92.44 95 ALA A O 1
ATOM 744 N N . ILE A 1 96 ? -8.344 19.672 7.328 1 91.56 96 ILE A N 1
ATOM 745 C CA . ILE A 1 96 ? -8.055 18.422 6.645 1 91.56 96 ILE A CA 1
ATOM 746 C C . ILE A 1 96 ? -8.461 17.25 7.531 1 91.56 96 ILE A C 1
ATOM 748 O O . ILE A 1 96 ? -9.086 16.297 7.059 1 91.56 96 ILE A O 1
ATOM 752 N N . MET A 1 97 ? -8.102 17.297 8.742 1 95.25 97 MET A N 1
ATOM 753 C CA . MET A 1 97 ? -8.477 16.25 9.68 1 95.25 97 MET A CA 1
ATOM 754 C C . MET A 1 97 ? -9.992 16.109 9.773 1 95.25 97 MET A C 1
ATOM 756 O O . MET A 1 97 ? -10.516 14.992 9.836 1 95.25 97 MET A O 1
ATOM 760 N N . SER A 1 98 ? -10.68 17.203 9.758 1 96.38 98 SER A N 1
ATOM 761 C CA . SER A 1 98 ? -12.141 17.188 9.82 1 96.38 98 SER A CA 1
ATOM 762 C C . SER A 1 98 ? -12.742 16.562 8.578 1 96.38 98 SER A C 1
ATOM 764 O O . SER A 1 98 ? -13.727 15.82 8.664 1 96.38 98 SER A O 1
ATOM 766 N N . LEU A 1 99 ? -12.125 16.922 7.512 1 93.25 99 LEU A N 1
ATOM 767 C CA . LEU A 1 99 ? -12.57 16.312 6.266 1 93.25 99 LEU A CA 1
ATOM 768 C C . LEU A 1 99 ? -12.398 14.797 6.309 1 93.25 99 LEU A C 1
ATOM 770 O O . LEU A 1 99 ? -13.289 14.055 5.887 1 93.25 99 LEU A O 1
ATOM 774 N N . LEU A 1 100 ? -11.281 14.328 6.801 1 93.81 100 LEU A N 1
ATOM 775 C CA . LEU A 1 100 ? -11.008 12.898 6.891 1 93.81 100 LEU A CA 1
ATOM 776 C C . LEU A 1 100 ? -11.969 12.227 7.863 1 93.81 100 LEU A C 1
ATOM 778 O O . LEU A 1 100 ? -12.445 11.117 7.602 1 93.81 100 LEU A O 1
ATOM 782 N N . VAL A 1 101 ? -12.242 12.867 8.93 1 95.94 101 VAL A N 1
ATOM 783 C CA . VAL A 1 101 ? -13.172 12.328 9.914 1 95.94 101 VAL A CA 1
ATOM 784 C C . VAL A 1 101 ? -14.555 12.164 9.289 1 95.94 101 VAL A C 1
ATOM 786 O O . VAL A 1 101 ? -15.242 11.172 9.539 1 95.94 101 VAL A O 1
ATOM 789 N N . ALA A 1 102 ? -14.961 13.125 8.523 1 93.44 102 ALA A N 1
ATOM 790 C CA . ALA A 1 102 ? -16.266 13.094 7.863 1 93.44 102 ALA A CA 1
ATOM 791 C C . ALA A 1 102 ? -16.375 11.891 6.934 1 93.44 102 ALA A C 1
ATOM 793 O O . ALA A 1 102 ? -17.469 11.344 6.746 1 93.44 102 ALA A O 1
ATOM 794 N N . THR A 1 103 ? -15.273 11.461 6.379 1 89.31 103 THR A N 1
ATOM 795 C CA . THR A 1 103 ? -15.25 10.352 5.426 1 89.31 103 THR A CA 1
ATOM 796 C C . THR A 1 103 ? -15.555 9.031 6.129 1 89.31 103 THR A C 1
ATOM 798 O O . THR A 1 103 ? -16.125 8.125 5.523 1 89.31 103 THR A O 1
ATOM 801 N N . PHE A 1 104 ? -15.18 8.93 7.359 1 91.31 104 PHE A N 1
ATOM 802 C CA . PHE A 1 104 ? -15.297 7.66 8.07 1 91.31 104 PHE A CA 1
ATOM 803 C C . PHE A 1 104 ? -16.359 7.746 9.156 1 91.31 104 PHE A C 1
ATOM 805 O O . PHE A 1 104 ? -16.125 7.359 10.305 1 91.31 104 PHE A O 1
ATOM 812 N N . GLY A 1 105 ? -17.5 8.25 8.836 1 90.94 105 GLY A N 1
ATOM 813 C CA . GLY A 1 105 ? -18.625 8.367 9.75 1 90.94 105 GLY A CA 1
ATOM 814 C C . GLY A 1 105 ? -19.891 7.727 9.219 1 90.94 105 GLY A C 1
ATOM 815 O O . GLY A 1 105 ? -19.938 7.293 8.07 1 90.94 105 GLY A O 1
ATOM 816 N N . LYS A 1 106 ? -20.812 7.531 10.125 1 89.19 106 LYS A N 1
ATOM 817 C CA . LYS A 1 106 ? -22.141 7.008 9.812 1 89.19 106 LYS A CA 1
ATOM 818 C C . LYS A 1 106 ? -23.219 8.023 10.156 1 89.19 106 LYS A C 1
ATOM 820 O O . LYS A 1 106 ? -23.141 8.688 11.188 1 89.19 106 LYS A O 1
ATOM 825 N N . THR A 1 107 ? -24.156 8.062 9.258 1 89.5 107 THR A N 1
ATOM 826 C CA . THR A 1 107 ? -25.234 9.031 9.445 1 89.5 107 THR A CA 1
ATOM 827 C C . THR A 1 107 ? -26 8.742 10.734 1 89.5 107 THR A C 1
ATOM 829 O O . THR A 1 107 ? -26.281 7.59 11.055 1 89.5 107 THR A O 1
ATOM 832 N N . ASP A 1 108 ? -26.172 9.797 11.445 1 88.38 108 ASP A N 1
ATOM 833 C CA . ASP A 1 108 ? -26.969 9.711 12.664 1 88.38 108 ASP A CA 1
ATOM 834 C C . ASP A 1 108 ? -28.438 9.422 12.352 1 88.38 108 ASP A C 1
ATOM 836 O O . ASP A 1 108 ? -29.047 10.102 11.523 1 88.38 108 ASP A O 1
ATOM 840 N N . PRO A 1 109 ? -29 8.359 12.961 1 84.38 109 PRO A N 1
ATOM 841 C CA . PRO A 1 109 ? -30.406 8.047 12.703 1 84.38 109 PRO A CA 1
ATOM 842 C C . PRO A 1 109 ? -31.344 9.18 13.117 1 84.38 109 PRO A C 1
ATOM 844 O O . PRO A 1 109 ? -32.438 9.328 12.539 1 84.38 109 PRO A O 1
ATOM 847 N N . LYS A 1 110 ? -30.969 10.062 14.016 1 82.25 110 LYS A N 1
ATOM 848 C CA . LYS A 1 110 ? -31.828 11.125 14.523 1 82.25 110 LYS A CA 1
ATOM 849 C C . LYS A 1 110 ? -31.75 12.367 13.633 1 82.25 110 LYS A C 1
ATOM 851 O O . LYS A 1 110 ? -32.688 13.172 13.617 1 82.25 110 LYS A O 1
ATOM 856 N N . ASN A 1 111 ? -30.594 12.602 12.969 1 84.31 111 ASN A N 1
ATOM 857 C CA . ASN A 1 111 ? -30.359 13.742 12.094 1 84.31 111 ASN A CA 1
ATOM 858 C C . ASN A 1 111 ? -29.625 13.328 10.812 1 84.31 111 ASN A C 1
ATOM 860 O O . ASN A 1 111 ? -28.422 13.117 10.836 1 84.31 111 ASN A O 1
ATOM 864 N N . PRO A 1 112 ? -30.281 13.359 9.766 1 82.81 112 PRO A N 1
ATOM 865 C CA . PRO A 1 112 ? -29.703 12.867 8.508 1 82.81 112 PRO A CA 1
ATOM 866 C C . PRO A 1 112 ? -28.594 13.758 7.969 1 82.81 112 PRO A C 1
ATOM 868 O O . PRO A 1 112 ? -27.844 13.352 7.082 1 82.81 112 PRO A O 1
ATOM 871 N N . LEU A 1 113 ? -28.453 14.953 8.516 1 81.94 113 LEU A N 1
ATOM 872 C CA . LEU A 1 113 ? -27.469 15.891 8.008 1 81.94 113 LEU A CA 1
ATOM 873 C C . LEU A 1 113 ? -26.141 15.727 8.75 1 81.94 113 LEU A C 1
ATOM 875 O O . LEU A 1 113 ? -25.109 16.219 8.297 1 81.94 113 LEU A O 1
ATOM 879 N N . LEU A 1 114 ? -26.219 14.945 9.844 1 90.25 114 LEU A N 1
ATOM 880 C CA . LEU A 1 114 ? -25.031 14.82 10.672 1 90.25 114 LEU A CA 1
ATOM 881 C C . LEU A 1 114 ? -24.656 13.359 10.867 1 90.25 114 LEU A C 1
ATOM 883 O O . LEU A 1 114 ? -25.484 12.469 10.648 1 90.25 114 LEU A O 1
ATOM 887 N N . HIS A 1 115 ? -23.406 13.164 11.172 1 93.81 115 HIS A N 1
ATOM 888 C CA . HIS A 1 115 ? -22.922 11.836 11.531 1 93.81 115 HIS A CA 1
ATOM 889 C C . HIS A 1 115 ? -23.016 11.602 13.039 1 93.81 115 HIS A C 1
ATOM 891 O O . HIS A 1 115 ? -23.062 12.555 13.82 1 93.81 115 HIS A O 1
ATOM 897 N N . ASP A 1 116 ? -23.141 10.336 13.391 1 94.69 116 ASP A N 1
ATOM 898 C CA . ASP A 1 116 ? -23.062 9.969 14.797 1 94.69 116 ASP A CA 1
ATOM 899 C C . ASP A 1 116 ? -21.688 10.305 15.383 1 94.69 116 ASP A C 1
ATOM 901 O O . ASP A 1 116 ? -20.672 9.75 14.945 1 94.69 116 ASP A O 1
ATOM 905 N N . PRO A 1 117 ? -21.656 11.188 16.359 1 95.56 117 PRO A N 1
ATOM 906 C CA . PRO A 1 117 ? -20.375 11.656 16.891 1 95.56 117 PRO A CA 1
ATOM 907 C C . PRO A 1 117 ? -19.562 10.531 17.547 1 95.56 117 PRO A C 1
ATOM 909 O O . PRO A 1 117 ? -18.344 10.656 17.703 1 95.56 117 PRO A O 1
ATOM 912 N N . ALA A 1 118 ? -20.203 9.461 17.906 1 95.5 118 ALA A N 1
ATOM 913 C CA . ALA A 1 118 ? -19.531 8.367 18.609 1 95.5 118 ALA A CA 1
ATOM 914 C C . ALA A 1 118 ? -18.406 7.789 17.75 1 95.5 118 ALA A C 1
ATOM 916 O O . ALA A 1 118 ? -17.344 7.422 18.25 1 95.5 118 ALA A O 1
ATOM 917 N N . TYR A 1 119 ? -18.625 7.73 16.484 1 96.12 119 TYR A N 1
ATOM 918 C CA . TYR A 1 119 ? -17.625 7.168 15.594 1 96.12 119 TYR A CA 1
ATOM 919 C C . TYR A 1 119 ? -16.422 8.094 15.469 1 96.12 119 TYR A C 1
ATOM 921 O O . TYR A 1 119 ? -15.281 7.625 15.367 1 96.12 119 TYR A O 1
ATOM 929 N N . ALA A 1 120 ? -16.688 9.367 15.469 1 97.44 120 ALA A N 1
ATOM 930 C CA . ALA A 1 120 ? -15.602 10.336 15.406 1 97.44 120 ALA A CA 1
ATOM 931 C C . ALA A 1 120 ? -14.742 10.273 16.672 1 97.44 120 ALA A C 1
ATOM 933 O O . ALA A 1 120 ? -13.516 10.359 16.594 1 97.44 120 ALA A O 1
ATOM 934 N N . VAL A 1 121 ? -15.414 10.117 17.797 1 97.81 121 VAL A N 1
ATOM 935 C CA . VAL A 1 121 ? -14.719 10.031 19.062 1 97.81 121 VAL A CA 1
ATOM 936 C C . VAL A 1 121 ? -13.891 8.742 19.125 1 97.81 121 VAL A C 1
ATOM 938 O O . VAL A 1 121 ? -12.758 8.75 19.594 1 97.81 121 VAL A O 1
ATOM 941 N N . LEU A 1 122 ? -14.445 7.723 18.656 1 97.38 122 LEU A N 1
ATOM 942 C CA . LEU A 1 122 ? -13.734 6.449 18.609 1 97.38 122 LEU A CA 1
ATOM 943 C C . LEU A 1 122 ? -12.539 6.531 17.672 1 97.38 122 LEU A C 1
ATOM 945 O O . LEU A 1 122 ? -11.5 5.922 17.922 1 97.38 122 LEU A O 1
ATOM 949 N N . LEU A 1 123 ? -12.719 7.215 16.578 1 97.31 123 LEU A N 1
ATOM 950 C CA . LEU A 1 123 ? -11.609 7.434 15.664 1 97.31 123 LEU A CA 1
ATOM 951 C C . LEU A 1 123 ? -10.445 8.125 16.375 1 97.31 123 LEU A C 1
ATOM 953 O O . LEU A 1 123 ? -9.281 7.812 16.109 1 97.31 123 LEU A O 1
ATOM 957 N N . ALA A 1 124 ? -10.773 9.078 17.156 1 98.38 124 ALA A N 1
ATOM 958 C CA . ALA A 1 124 ? -9.75 9.766 17.938 1 98.38 124 ALA A CA 1
ATOM 959 C C . ALA A 1 124 ? -9.031 8.789 18.859 1 98.38 124 ALA A C 1
ATOM 961 O O . ALA A 1 124 ? -7.805 8.828 18.984 1 98.38 124 ALA A O 1
ATOM 962 N N . PHE A 1 125 ? -9.766 7.969 19.469 1 98.19 125 PHE A N 1
ATOM 963 C CA . PHE A 1 125 ? -9.195 6.988 20.391 1 98.19 125 PHE A CA 1
ATOM 964 C C . PHE A 1 125 ? -8.219 6.066 19.672 1 98.19 125 PHE A C 1
ATOM 966 O O . PHE A 1 125 ? -7.078 5.902 20.094 1 98.19 125 PHE A O 1
ATOM 973 N N . PHE A 1 126 ? -8.68 5.5 18.609 1 97.06 126 PHE A N 1
ATOM 974 C CA . PHE A 1 126 ? -7.855 4.551 17.875 1 97.06 126 PHE A CA 1
ATOM 975 C C . PHE A 1 126 ? -6.656 5.25 17.234 1 97.06 126 PHE A C 1
ATOM 977 O O . PHE A 1 126 ? -5.562 4.688 17.172 1 97.06 126 PHE A O 1
ATOM 984 N N . ALA A 1 127 ? -6.883 6.43 16.703 1 97.31 127 ALA A N 1
ATOM 985 C CA . ALA A 1 127 ? -5.762 7.199 16.172 1 97.31 127 ALA A CA 1
ATOM 986 C C . ALA A 1 127 ? -4.703 7.434 17.25 1 97.31 127 ALA A C 1
ATOM 988 O O . ALA A 1 127 ? -3.504 7.328 16.969 1 97.31 127 ALA A O 1
ATOM 989 N N . GLY A 1 128 ? -5.199 7.75 18.438 1 98.31 128 GLY A N 1
ATOM 990 C CA . GLY A 1 128 ? -4.281 7.938 19.547 1 98.31 128 GLY A CA 1
ATOM 991 C C . GLY A 1 128 ? -3.502 6.688 19.891 1 98.31 128 GLY A C 1
ATOM 992 O O . GLY A 1 128 ? -2.293 6.746 20.125 1 98.31 128 GLY A O 1
ATOM 993 N N . VAL A 1 129 ? -4.164 5.598 19.906 1 97.12 129 VAL A N 1
ATOM 994 C CA . VAL A 1 129 ? -3.523 4.328 20.219 1 97.12 129 VAL A CA 1
ATOM 995 C C . VAL A 1 129 ? -2.471 3.998 19.172 1 97.12 129 VAL A C 1
ATOM 997 O O . VAL A 1 129 ? -1.352 3.6 19.5 1 97.12 129 VAL A O 1
ATOM 1000 N N . VAL A 1 130 ? -2.838 4.168 17.953 1 95.06 130 VAL A N 1
ATOM 1001 C CA . VAL A 1 130 ? -1.927 3.857 16.859 1 95.06 130 VAL A CA 1
ATOM 1002 C C . VAL A 1 130 ? -0.71 4.777 16.922 1 95.06 130 VAL A C 1
ATOM 1004 O O . VAL A 1 130 ? 0.429 4.32 16.797 1 95.06 130 VAL A O 1
ATOM 1007 N N . GLN A 1 131 ? -0.94 6.027 17.078 1 97.19 131 GLN A N 1
ATOM 1008 C CA . GLN A 1 131 ? 0.158 6.984 17.156 1 97.19 131 GLN A CA 1
ATOM 1009 C C . GLN A 1 131 ? 1.054 6.699 18.359 1 97.19 131 GLN A C 1
ATOM 1011 O O . GLN A 1 131 ? 2.279 6.766 18.25 1 97.19 131 GLN A O 1
ATOM 1016 N N . PHE A 1 132 ? 0.438 6.398 19.453 1 96.44 132 PHE A N 1
ATOM 1017 C CA . PHE A 1 132 ? 1.196 6.062 20.641 1 96.44 132 PHE A CA 1
ATOM 1018 C C . PHE A 1 132 ? 2.066 4.836 20.406 1 96.44 132 PHE A C 1
ATOM 1020 O O . PHE A 1 132 ? 3.248 4.828 20.766 1 96.44 132 PHE A O 1
ATOM 1027 N N . MET A 1 133 ? 1.564 3.855 19.797 1 93.88 133 MET A N 1
ATOM 1028 C CA . MET A 1 133 ? 2.299 2.625 19.516 1 93.88 133 MET A CA 1
ATOM 1029 C C . MET A 1 133 ? 3.436 2.881 18.531 1 93.88 133 MET A C 1
ATOM 1031 O O . MET A 1 133 ? 4.539 2.359 18.703 1 93.88 133 MET A O 1
ATOM 1035 N N . LEU A 1 134 ? 3.15 3.631 17.531 1 91.31 134 LEU A N 1
ATOM 1036 C CA . LEU A 1 134 ? 4.184 3.957 16.562 1 91.31 134 LEU A CA 1
ATOM 1037 C C . LEU A 1 134 ? 5.336 4.707 17.219 1 91.31 134 LEU A C 1
ATOM 1039 O O . LEU A 1 134 ? 6.504 4.461 16.891 1 91.31 134 LEU A O 1
ATOM 1043 N N . GLY A 1 135 ? 4.992 5.672 18.094 1 92 135 GLY A N 1
ATOM 1044 C CA . GLY A 1 135 ? 6.02 6.398 18.812 1 92 135 GLY A CA 1
ATOM 1045 C C . GLY A 1 135 ? 6.82 5.516 19.75 1 92 135 GLY A C 1
ATOM 1046 O O . GLY A 1 135 ? 8.047 5.637 19.844 1 92 135 GLY A O 1
ATOM 1047 N N . PHE A 1 136 ? 6.145 4.633 20.359 1 90.06 136 PHE A N 1
ATOM 1048 C CA . PHE A 1 136 ? 6.773 3.717 21.297 1 90.06 136 PHE A CA 1
ATOM 1049 C C . PHE A 1 136 ? 7.715 2.762 20.578 1 90.06 136 PHE A C 1
ATOM 1051 O O . PHE A 1 136 ? 8.766 2.395 21.109 1 90.06 136 PHE A O 1
ATOM 1058 N N . LEU A 1 137 ? 7.359 2.453 19.328 1 85.44 137 LEU A N 1
ATOM 1059 C CA . LEU A 1 137 ? 8.172 1.542 18.531 1 85.44 137 LEU A CA 1
ATOM 1060 C C . LEU A 1 137 ? 9.234 2.305 17.75 1 85.44 137 LEU A C 1
ATOM 1062 O O . LEU A 1 137 ? 9.953 1.719 16.938 1 85.44 137 LEU A O 1
ATOM 1066 N N . HIS A 1 138 ? 9.297 3.604 17.891 1 86.56 138 HIS A N 1
ATOM 1067 C CA . HIS A 1 138 ? 10.289 4.469 17.266 1 86.56 138 HIS A CA 1
ATOM 1068 C C . HIS A 1 138 ? 10.156 4.445 15.742 1 86.56 138 HIS A C 1
ATOM 1070 O O . HIS A 1 138 ? 11.156 4.312 15.039 1 86.56 138 HIS A O 1
ATOM 1076 N N . LEU A 1 139 ? 8.93 4.539 15.352 1 85.19 139 LEU A N 1
ATOM 1077 C CA . LEU A 1 139 ? 8.656 4.547 13.922 1 85.19 139 LEU A CA 1
ATOM 1078 C C . LEU A 1 139 ? 8.336 5.961 13.438 1 85.19 139 LEU A C 1
ATOM 1080 O O . LEU A 1 139 ? 7.473 6.145 12.578 1 85.19 139 LEU A O 1
ATOM 1084 N N . GLY A 1 140 ? 8.961 6.887 14.023 1 84.25 140 GLY A N 1
ATOM 1085 C CA . GLY A 1 140 ? 8.797 8.266 13.586 1 84.25 140 GLY A CA 1
ATOM 1086 C C . GLY A 1 140 ? 9.344 8.516 12.195 1 84.25 140 GLY A C 1
ATOM 1087 O O . GLY A 1 140 ? 8.945 9.477 11.531 1 84.25 140 GLY A O 1
ATOM 1088 N N . ALA A 1 141 ? 10.148 7.59 11.672 1 79.25 141 ALA A N 1
ATOM 1089 C CA . ALA A 1 141 ? 10.766 7.723 10.352 1 79.25 141 ALA A CA 1
ATOM 1090 C C . ALA A 1 141 ? 9.742 7.492 9.242 1 79.25 141 ALA A C 1
ATOM 1092 O O . ALA A 1 141 ? 9.984 7.84 8.086 1 79.25 141 ALA A O 1
ATOM 1093 N N . LEU A 1 142 ? 8.656 7.016 9.656 1 78.25 142 LEU A N 1
ATOM 1094 C CA . LEU A 1 142 ? 7.617 6.668 8.695 1 78.25 142 LEU A CA 1
ATOM 1095 C C . LEU A 1 142 ? 7.168 7.895 7.91 1 78.25 142 LEU A C 1
ATOM 1097 O O . LEU A 1 142 ? 6.633 7.77 6.805 1 78.25 142 LEU A O 1
ATOM 1101 N N . THR A 1 143 ? 7.438 8.984 8.414 1 73.69 143 THR A N 1
ATOM 1102 C CA . THR A 1 143 ? 6.992 10.211 7.762 1 73.69 143 THR A CA 1
ATOM 1103 C C . THR A 1 143 ? 7.715 10.406 6.43 1 73.69 143 THR A C 1
ATOM 1105 O O . THR A 1 143 ? 7.195 11.062 5.523 1 73.69 143 THR A O 1
ATOM 1108 N N . GLY A 1 144 ? 8.828 9.828 6.316 1 78.94 144 GLY A N 1
ATOM 1109 C CA . GLY A 1 144 ? 9.594 9.953 5.086 1 78.94 144 GLY A CA 1
ATOM 1110 C C . GLY A 1 144 ? 9.133 9.016 3.992 1 78.94 144 GLY A C 1
ATOM 1111 O O . GLY A 1 144 ? 9.602 9.094 2.855 1 78.94 144 GLY A O 1
ATOM 1112 N N . PHE A 1 145 ? 8.086 8.344 4.367 1 81.25 145 PHE A N 1
ATOM 1113 C CA . PHE A 1 145 ? 7.691 7.289 3.439 1 81.25 145 PHE A CA 1
ATOM 1114 C C . PHE A 1 145 ? 6.676 7.809 2.428 1 81.25 145 PHE A C 1
ATOM 1116 O O . PHE A 1 145 ? 6.238 7.066 1.545 1 81.25 145 PHE A O 1
ATOM 1123 N N . ILE A 1 146 ? 6.289 9.023 2.537 1 85.38 146 ILE A N 1
ATOM 1124 C CA . ILE A 1 146 ? 5.395 9.641 1.567 1 85.38 146 ILE A CA 1
ATOM 1125 C C . ILE A 1 146 ? 6.125 10.766 0.829 1 85.38 146 ILE A C 1
ATOM 1127 O O . ILE A 1 146 ? 6.754 11.617 1.454 1 85.38 146 ILE A O 1
ATOM 1131 N N . SER A 1 147 ? 6.07 10.766 -0.424 1 89.56 147 SER A N 1
ATOM 1132 C CA . SER A 1 147 ? 6.809 11.727 -1.235 1 89.56 147 SER A CA 1
ATOM 1133 C C . SER A 1 147 ? 6.172 13.109 -1.167 1 89.56 147 SER A C 1
ATOM 1135 O O . SER A 1 147 ? 4.996 13.242 -0.824 1 89.56 147 SER A O 1
ATOM 1137 N N . ALA A 1 148 ? 6.957 14.102 -1.479 1 87.75 148 ALA A N 1
ATOM 1138 C CA . ALA A 1 148 ? 6.473 15.477 -1.501 1 87.75 148 ALA A CA 1
ATOM 1139 C C . ALA A 1 148 ? 5.359 15.648 -2.531 1 87.75 148 ALA A C 1
ATOM 1141 O O . ALA A 1 148 ? 4.43 16.438 -2.324 1 87.75 148 ALA A O 1
ATOM 1142 N N . GLY A 1 149 ? 5.43 14.93 -3.555 1 88.38 149 GLY A N 1
ATOM 1143 C CA . GLY A 1 149 ? 4.41 15.008 -4.586 1 88.38 149 GLY A CA 1
ATOM 1144 C C . GLY A 1 149 ? 3.045 14.547 -4.113 1 88.38 149 GLY A C 1
ATOM 1145 O O . GLY A 1 149 ? 2.037 15.211 -4.375 1 88.38 149 GLY A O 1
ATOM 1146 N N . VAL A 1 150 ? 3.008 13.414 -3.443 1 90.62 150 VAL A N 1
ATOM 1147 C CA . VAL A 1 150 ? 1.752 12.867 -2.939 1 90.62 150 VAL A CA 1
ATOM 1148 C C . VAL A 1 150 ? 1.188 13.781 -1.856 1 90.62 150 VAL A C 1
ATOM 1150 O O . VAL A 1 150 ? -0.02 14.031 -1.812 1 90.62 150 VAL A O 1
ATOM 1153 N N . ILE A 1 151 ? 2.057 14.336 -1 1 88.12 151 ILE A N 1
ATOM 1154 C CA . ILE A 1 151 ? 1.623 15.234 0.061 1 88.12 151 ILE A CA 1
ATOM 1155 C C . ILE A 1 151 ? 1.021 16.5 -0.55 1 88.12 151 ILE A C 1
ATOM 1157 O O . ILE A 1 151 ? -0.029 16.969 -0.108 1 88.12 151 ILE A O 1
ATOM 1161 N N . ALA A 1 152 ? 1.677 17 -1.544 1 90.5 152 ALA A N 1
ATOM 1162 C CA . ALA A 1 152 ? 1.188 18.203 -2.215 1 90.5 152 ALA A CA 1
ATOM 1163 C C . ALA A 1 152 ? -0.157 17.953 -2.891 1 90.5 152 ALA A C 1
ATOM 1165 O O . ALA A 1 152 ? -1.048 18.797 -2.859 1 90.5 152 ALA A O 1
ATOM 1166 N N . GLY A 1 153 ? -0.268 16.844 -3.549 1 91.38 153 GLY A N 1
ATOM 1167 C CA . GLY A 1 153 ? -1.537 16.484 -4.16 1 91.38 153 GLY A CA 1
ATOM 1168 C C . GLY A 1 153 ? -2.666 16.344 -3.158 1 91.38 153 GLY A C 1
ATOM 1169 O O . GLY A 1 153 ? -3.76 16.875 -3.369 1 91.38 153 GLY A O 1
ATOM 1170 N N . PHE A 1 154 ? -2.365 15.68 -2.145 1 90.62 154 PHE A N 1
ATOM 1171 C CA . PHE A 1 154 ? -3.326 15.461 -1.071 1 90.62 154 PHE A CA 1
ATOM 1172 C C . PHE A 1 154 ? -3.781 16.781 -0.469 1 90.62 154 PHE A C 1
ATOM 1174 O O . PHE A 1 154 ? -4.98 17.016 -0.305 1 90.62 154 PHE A O 1
ATOM 1181 N N . THR A 1 155 ? -2.861 17.625 -0.089 1 90.56 155 THR A N 1
ATOM 1182 C CA . THR A 1 155 ? -3.189 18.906 0.528 1 90.56 155 THR A CA 1
ATOM 1183 C C . THR A 1 155 ? -3.969 19.797 -0.442 1 90.56 155 THR A C 1
ATOM 1185 O O . THR A 1 155 ? -4.949 20.438 -0.055 1 90.56 155 THR A O 1
ATOM 1188 N N . SER A 1 156 ? -3.605 19.797 -1.665 1 92.06 156 SER A N 1
ATOM 1189 C CA . SER A 1 156 ? -4.258 20.625 -2.67 1 92.06 156 SER A CA 1
ATOM 1190 C C . SER A 1 156 ? -5.691 20.172 -2.922 1 92.06 156 SER A C 1
ATOM 1192 O O . SER A 1 156 ? -6.617 20.984 -2.916 1 92.06 156 SER A O 1
ATOM 1194 N N . ILE A 1 157 ? -5.84 18.922 -3.127 1 92.56 157 ILE A N 1
ATOM 1195 C CA . ILE A 1 157 ? -7.172 18.422 -3.447 1 92.56 157 ILE A CA 1
ATOM 1196 C C . ILE A 1 157 ? -8.07 18.516 -2.215 1 92.56 157 ILE A C 1
ATOM 1198 O O . ILE A 1 157 ? -9.273 18.75 -2.33 1 92.56 157 ILE A O 1
ATOM 1202 N N . SER A 1 158 ? -7.52 18.312 -1.04 1 91.38 158 SER A N 1
ATOM 1203 C CA . SER A 1 158 ? -8.289 18.484 0.187 1 91.38 158 SER A CA 1
ATOM 1204 C C . SER A 1 158 ? -8.781 19.922 0.32 1 91.38 158 SER A C 1
ATOM 1206 O O . SER A 1 158 ? -9.93 20.172 0.687 1 91.38 158 SER A O 1
ATOM 1208 N N . ALA A 1 159 ? -7.875 20.859 0.051 1 92.38 159 ALA A N 1
ATOM 1209 C CA . ALA A 1 159 ? -8.242 22.266 0.111 1 92.38 159 ALA A CA 1
ATOM 1210 C C . ALA A 1 159 ? -9.383 22.578 -0.851 1 92.38 159 ALA A C 1
ATOM 1212 O O . ALA A 1 159 ? -10.344 23.266 -0.484 1 92.38 159 ALA A O 1
ATOM 1213 N N . ILE A 1 160 ? -9.305 22.078 -1.992 1 92.38 160 ILE A N 1
ATOM 1214 C CA . ILE A 1 160 ? -10.328 22.312 -3.012 1 92.38 160 ILE A CA 1
ATOM 1215 C C . ILE A 1 160 ? -11.641 21.656 -2.582 1 92.38 160 ILE A C 1
ATOM 1217 O O . ILE A 1 160 ? -12.703 22.281 -2.701 1 92.38 160 ILE A O 1
ATOM 1221 N N . THR A 1 161 ? -11.531 20.469 -2.109 1 91.12 161 THR A N 1
ATOM 1222 C CA . THR A 1 161 ? -12.719 19.75 -1.678 1 91.12 161 THR A CA 1
ATOM 1223 C C . THR A 1 161 ? -13.391 20.453 -0.506 1 91.12 161 THR A C 1
ATOM 1225 O O . THR A 1 161 ? -14.617 20.578 -0.471 1 91.12 161 THR A O 1
ATOM 1228 N N . ILE A 1 162 ? -12.594 20.906 0.458 1 91.81 162 ILE A N 1
ATOM 1229 C CA . ILE A 1 162 ? -13.117 21.609 1.628 1 91.81 162 ILE A CA 1
ATOM 1230 C C . ILE A 1 162 ? -13.758 22.922 1.197 1 91.81 162 ILE A C 1
ATOM 1232 O O . ILE A 1 162 ? -14.883 23.234 1.598 1 91.81 162 ILE A O 1
ATOM 1236 N N . ALA A 1 163 ? -13.102 23.656 0.382 1 92.81 163 ALA A N 1
ATOM 1237 C CA . ALA A 1 163 ? -13.609 24.953 -0.079 1 92.81 163 ALA A CA 1
ATOM 1238 C C . ALA A 1 163 ? -14.93 24.797 -0.823 1 92.81 163 ALA A C 1
ATOM 1240 O O . ALA A 1 163 ? -15.898 25.516 -0.552 1 92.81 163 ALA A O 1
ATOM 1241 N N . PHE A 1 164 ? -14.961 23.906 -1.658 1 92.44 164 PHE A N 1
ATOM 1242 C CA . PHE A 1 164 ? -16.188 23.703 -2.432 1 92.44 164 PHE A CA 1
ATOM 1243 C C . PHE A 1 164 ? -17.297 23.188 -1.545 1 92.44 164 PHE A C 1
ATOM 1245 O O . PHE A 1 164 ? -18.469 23.5 -1.771 1 92.44 164 PHE A O 1
ATOM 1252 N N . GLY A 1 165 ? -16.984 22.375 -0.644 1 90.5 165 GLY A N 1
ATOM 1253 C CA . GLY A 1 165 ? -17.969 21.859 0.281 1 90.5 165 GLY A CA 1
ATOM 1254 C C . GLY A 1 165 ? -18.672 22.938 1.085 1 90.5 165 GLY A C 1
ATOM 1255 O O . GLY A 1 165 ? -19.766 22.734 1.595 1 90.5 165 GLY A O 1
ATOM 1256 N N . GLN A 1 166 ? -18 24.062 1.171 1 91.69 166 GLN A N 1
ATOM 1257 C CA . GLN A 1 166 ? -18.562 25.172 1.954 1 91.69 166 GLN A CA 1
ATOM 1258 C C . GLN A 1 166 ? -19.438 26.062 1.092 1 91.69 166 GLN A C 1
ATOM 1260 O O . GLN A 1 166 ? -20.188 26.891 1.612 1 91.69 166 GLN A O 1
ATOM 1265 N N . VAL A 1 167 ? -19.453 25.906 -0.151 1 93.38 167 VAL A N 1
ATOM 1266 C CA . VAL A 1 167 ? -20.203 26.766 -1.066 1 93.38 167 VAL A CA 1
ATOM 1267 C C . VAL A 1 167 ? -21.703 26.656 -0.775 1 93.38 167 VAL A C 1
ATOM 1269 O O . VAL A 1 167 ? -22.422 27.641 -0.862 1 93.38 167 VAL A O 1
ATOM 1272 N N . LYS A 1 168 ? -22.219 25.562 -0.444 1 93.5 168 LYS A N 1
ATOM 1273 C CA . LYS A 1 168 ? -23.625 25.391 -0.139 1 93.5 168 LYS A CA 1
ATOM 1274 C C . LYS A 1 168 ? -24.047 26.25 1.053 1 93.5 168 LYS A C 1
ATOM 1276 O O . LYS A 1 168 ? -25.156 26.781 1.084 1 93.5 168 LYS A O 1
ATOM 1281 N N . HIS A 1 169 ? -23.141 26.438 1.986 1 92.56 169 HIS A N 1
ATOM 1282 C CA . HIS A 1 169 ? -23.438 27.266 3.152 1 92.56 169 HIS A CA 1
ATOM 1283 C C . HIS A 1 169 ? -23.391 28.75 2.799 1 92.56 169 HIS A C 1
ATOM 1285 O O . HIS A 1 169 ? -24.141 29.547 3.359 1 92.56 169 HIS A O 1
ATOM 1291 N N . ILE A 1 170 ? -22.453 29.094 1.88 1 95.38 170 ILE A N 1
ATOM 1292 C CA . ILE A 1 170 ? -22.391 30.484 1.409 1 95.38 170 ILE A CA 1
ATOM 1293 C C . ILE A 1 170 ? -23.688 30.828 0.681 1 95.38 170 ILE A C 1
ATOM 1295 O O . ILE A 1 170 ? -24.219 31.938 0.835 1 95.38 170 ILE A O 1
ATOM 1299 N N . LEU A 1 171 ? -24.219 29.828 -0.019 1 95.31 171 LEU A N 1
ATOM 1300 C CA . LEU A 1 171 ? -25.422 30.031 -0.809 1 95.31 171 LEU A CA 1
ATOM 1301 C C . LEU A 1 171 ? -26.672 29.844 0.047 1 95.31 171 LEU A C 1
ATOM 1303 O O . LEU A 1 171 ? -27.766 30.234 -0.354 1 95.31 171 LEU A O 1
ATOM 1307 N N . GLY A 1 172 ? -26.516 29.312 1.234 1 94 172 GLY A N 1
ATOM 1308 C CA . GLY A 1 172 ? -27.625 29.062 2.127 1 94 172 GLY A CA 1
ATOM 1309 C C . GLY A 1 172 ? -28.5 27.891 1.697 1 94 172 GLY A C 1
ATOM 1310 O O . GLY A 1 172 ? -29.703 27.891 1.905 1 94 172 GLY A O 1
ATOM 1311 N N . ILE A 1 173 ? -27.906 26.969 0.98 1 92.62 173 ILE A N 1
ATOM 1312 C CA . ILE A 1 173 ? -28.641 25.797 0.51 1 92.62 173 ILE A CA 1
ATOM 1313 C C . ILE A 1 173 ? -28.344 24.609 1.431 1 92.62 173 ILE A C 1
ATOM 1315 O O . ILE A 1 173 ? -27.266 24.516 2.018 1 92.62 173 ILE A O 1
ATOM 1319 N N . HIS A 1 174 ? -29.406 23.719 1.574 1 87.12 174 HIS A N 1
ATOM 1320 C CA . HIS A 1 174 ? -29.266 22.609 2.506 1 87.12 174 HIS A CA 1
ATOM 1321 C C . HIS A 1 174 ? -29.422 21.266 1.79 1 87.12 174 HIS A C 1
ATOM 1323 O O . HIS A 1 174 ? -30.5 20.938 1.29 1 87.12 174 HIS A O 1
ATOM 1329 N N . PHE A 1 175 ? -28.312 20.547 1.703 1 85.69 175 PHE A N 1
ATOM 1330 C CA . PHE A 1 175 ? -28.328 19.188 1.197 1 85.69 175 PHE A CA 1
ATOM 1331 C C . PHE A 1 175 ? -27.172 18.375 1.769 1 85.69 175 PHE A C 1
ATOM 1333 O O . PHE A 1 175 ? -26.25 18.938 2.377 1 85.69 175 PHE A O 1
ATOM 1340 N N . SER A 1 176 ? -27.297 17.094 1.724 1 80.81 176 SER A N 1
ATOM 1341 C CA . SER A 1 176 ? -26.219 16.219 2.178 1 80.81 176 SER A CA 1
ATOM 1342 C C . SER A 1 176 ? -25.562 15.484 1.009 1 80.81 176 SER A C 1
ATOM 1344 O O . SER A 1 176 ? -26.234 15.102 0.054 1 80.81 176 SER A O 1
ATOM 1346 N N . SER A 1 177 ? -24.266 15.539 1.032 1 80.62 177 SER A N 1
ATOM 1347 C CA . SER A 1 177 ? -23.5 14.836 0.006 1 80.62 177 SER A CA 1
ATOM 1348 C C . SER A 1 177 ? -22.328 14.086 0.613 1 80.62 177 SER A C 1
ATOM 1350 O O . SER A 1 177 ? -21.828 14.453 1.681 1 80.62 177 SER A O 1
ATOM 1352 N N . GLU A 1 178 ? -21.875 13.031 -0.097 1 75 178 GLU A N 1
ATOM 1353 C CA . GLU A 1 178 ? -20.797 12.211 0.436 1 75 178 GLU A CA 1
ATOM 1354 C C . GLU A 1 178 ? -19.5 12.414 -0.36 1 75 178 GLU A C 1
ATOM 1356 O O . GLU A 1 178 ? -18.406 12.227 0.169 1 75 178 GLU A O 1
ATOM 1361 N N . THR A 1 179 ? -19.672 12.719 -1.591 1 78.94 179 THR A N 1
ATOM 1362 C CA . THR A 1 179 ? -18.5 12.852 -2.436 1 78.94 179 THR A CA 1
ATOM 1363 C C . THR A 1 179 ? -18.438 14.242 -3.062 1 78.94 179 THR A C 1
ATOM 1365 O O . THR A 1 179 ? -19.438 14.961 -3.096 1 78.94 179 THR A O 1
ATOM 1368 N N . PHE A 1 180 ? -17.234 14.594 -3.51 1 86.62 180 PHE A N 1
ATOM 1369 C CA . PHE A 1 180 ? -17.016 15.883 -4.152 1 86.62 180 PHE A CA 1
ATOM 1370 C C . PHE A 1 180 ? -17.922 16.047 -5.367 1 86.62 180 PHE A C 1
ATOM 1372 O O . PHE A 1 180 ? -18.531 17.094 -5.555 1 86.62 180 PHE A O 1
ATOM 1379 N N . LEU A 1 181 ? -18.016 15 -6.18 1 85.06 181 LEU A N 1
ATOM 1380 C CA . LEU A 1 181 ? -18.812 15.07 -7.402 1 85.06 181 LEU A CA 1
ATOM 1381 C C . LEU A 1 181 ? -20.297 15.234 -7.074 1 85.06 181 LEU A C 1
ATOM 1383 O O . LEU A 1 181 ? -21 15.984 -7.75 1 85.06 181 LEU A O 1
ATOM 1387 N N . ASP A 1 182 ? -20.734 14.547 -6.113 1 86.44 182 ASP A N 1
ATOM 1388 C CA . ASP A 1 182 ? -22.125 14.688 -5.672 1 86.44 182 ASP A CA 1
ATOM 1389 C C . ASP A 1 182 ? -22.391 16.109 -5.172 1 86.44 182 ASP A C 1
ATOM 1391 O O . ASP A 1 182 ? -23.469 16.656 -5.414 1 86.44 182 ASP A O 1
ATOM 1395 N N . ASP A 1 183 ? -21.422 16.641 -4.434 1 89.75 183 ASP A N 1
ATOM 1396 C CA . ASP A 1 183 ? -21.547 18 -3.92 1 89.75 183 ASP A CA 1
ATOM 1397 C C . ASP A 1 183 ? -21.672 19.016 -5.062 1 89.75 183 ASP A C 1
ATOM 1399 O O . ASP A 1 183 ? -22.469 19.953 -4.988 1 89.75 183 ASP A O 1
ATOM 1403 N N . LEU A 1 184 ? -20.828 18.812 -6.059 1 90.56 184 LEU A N 1
ATOM 1404 C CA . LEU A 1 184 ? -20.812 19.688 -7.227 1 90.56 184 LEU A CA 1
ATOM 1405 C C . LEU A 1 184 ? -22.156 19.641 -7.961 1 90.56 184 LEU A C 1
ATOM 1407 O O . LEU A 1 184 ? -22.75 20.672 -8.266 1 90.56 184 LEU A O 1
ATOM 1411 N N . ILE A 1 185 ? -22.703 18.438 -8.188 1 91.44 185 ILE A N 1
ATOM 1412 C CA . ILE A 1 185 ? -23.938 18.25 -8.938 1 91.44 185 ILE A CA 1
ATOM 1413 C C . ILE A 1 185 ? -25.109 18.797 -8.141 1 91.44 185 ILE A C 1
ATOM 1415 O O . ILE A 1 185 ? -25.938 19.547 -8.672 1 91.44 185 ILE A O 1
ATOM 1419 N N . MET A 1 186 ? -25.172 18.5 -6.902 1 91.69 186 MET A N 1
ATOM 1420 C CA . MET A 1 186 ? -26.297 18.906 -6.062 1 91.69 186 MET A CA 1
ATOM 1421 C C . MET A 1 186 ? -26.312 20.422 -5.875 1 91.69 186 MET A C 1
ATOM 1423 O O . MET A 1 186 ? -27.375 21.031 -5.777 1 91.69 186 MET A O 1
ATOM 1427 N N . THR A 1 187 ? -25.156 21.016 -5.77 1 93.12 187 THR A N 1
ATOM 1428 C CA . THR A 1 187 ? -25.078 22.469 -5.641 1 93.12 187 THR A CA 1
ATOM 1429 C C . THR A 1 187 ? -25.703 23.156 -6.848 1 93.12 187 THR A C 1
ATOM 1431 O O . THR A 1 187 ? -26.469 24.109 -6.691 1 93.12 187 THR A O 1
ATOM 1434 N N . PHE A 1 188 ? -25.438 22.625 -7.969 1 93 188 PHE A N 1
ATOM 1435 C CA . PHE A 1 188 ? -25.984 23.219 -9.18 1 93 188 PHE A CA 1
ATOM 1436 C C . PHE A 1 188 ? -27.469 22.906 -9.32 1 93 188 PHE A C 1
ATOM 1438 O O . PHE A 1 188 ? -28.234 23.719 -9.836 1 93 188 PHE A O 1
ATOM 1445 N N . GLN A 1 189 ? -27.859 21.812 -8.836 1 93.12 189 GLN A N 1
ATOM 1446 C CA . GLN A 1 189 ? -29.266 21.422 -8.898 1 93.12 189 GLN A CA 1
ATOM 1447 C C . GLN A 1 189 ? -30.125 22.281 -7.973 1 93.12 189 GLN A C 1
ATOM 1449 O O . GLN A 1 189 ? -31.281 22.562 -8.273 1 93.12 189 GLN A O 1
ATOM 1454 N N . HIS A 1 190 ? -29.562 22.703 -6.863 1 93.75 190 HIS A N 1
ATOM 1455 C CA . HIS A 1 190 ? -30.328 23.469 -5.875 1 93.75 190 HIS A CA 1
ATOM 1456 C C . HIS A 1 190 ? -29.953 24.953 -5.914 1 93.75 190 HIS A C 1
ATOM 1458 O O . HIS A 1 190 ? -30.219 25.688 -4.957 1 93.75 190 HIS A O 1
ATOM 1464 N N . ILE A 1 191 ? -29.375 25.375 -6.969 1 93.31 191 ILE A N 1
ATOM 1465 C CA . ILE A 1 191 ? -28.859 26.734 -7.074 1 93.31 191 ILE A CA 1
ATOM 1466 C C . ILE A 1 191 ? -30.016 27.734 -6.977 1 93.31 191 ILE A C 1
ATOM 1468 O O . ILE A 1 191 ? -29.844 28.859 -6.5 1 93.31 191 ILE A O 1
ATOM 1472 N N . LYS A 1 192 ? -31.234 27.281 -7.289 1 93.69 192 LYS A N 1
ATOM 1473 C CA . LYS A 1 192 ? -32.406 28.141 -7.289 1 93.69 192 LYS A CA 1
ATOM 1474 C C . LYS A 1 192 ? -32.906 28.422 -5.867 1 93.69 192 LYS A C 1
ATOM 1476 O O . LYS A 1 192 ? -33.594 29.391 -5.621 1 93.69 192 LYS A O 1
ATOM 1481 N N . GLU A 1 193 ? -32.469 27.625 -4.949 1 93.88 193 GLU A N 1
ATOM 1482 C CA . GLU A 1 193 ? -32.875 27.766 -3.553 1 93.88 193 GLU A CA 1
ATOM 1483 C C . GLU A 1 193 ? -31.922 28.656 -2.783 1 93.88 193 GLU A C 1
ATOM 1485 O O . GLU A 1 193 ? -31.953 28.703 -1.553 1 93.88 193 GLU A O 1
ATOM 1490 N N . THR A 1 194 ? -31.188 29.406 -3.475 1 95 194 THR A N 1
ATOM 1491 C CA . THR A 1 194 ? -30.172 30.25 -2.863 1 95 194 THR A CA 1
ATOM 1492 C C . THR A 1 194 ? -30.812 31.359 -2.039 1 95 194 THR A C 1
ATOM 1494 O O . THR A 1 194 ? -31.781 31.969 -2.471 1 95 194 THR A O 1
ATOM 1497 N N . ASN A 1 195 ? -30.297 31.594 -0.815 1 95.44 195 ASN A N 1
ATOM 1498 C CA . ASN A 1 195 ? -30.688 32.719 0.039 1 95.44 195 ASN A CA 1
ATOM 1499 C C . ASN A 1 195 ? -29.766 33.906 -0.175 1 95.44 195 ASN A C 1
ATOM 1501 O O . ASN A 1 195 ? -28.609 33.906 0.219 1 95.44 195 ASN A O 1
ATOM 1505 N N . PRO A 1 196 ? -30.25 34.938 -0.683 1 94.88 196 PRO A N 1
ATOM 1506 C CA . PRO A 1 196 ? -29.422 36.094 -1.019 1 94.88 196 PRO A CA 1
ATOM 1507 C C . PRO A 1 196 ? -28.766 36.719 0.209 1 94.88 196 PRO A C 1
ATOM 1509 O O . PRO A 1 196 ? -27.656 37.25 0.119 1 94.88 196 PRO A O 1
ATOM 1512 N N . TRP A 1 197 ? -29.469 36.656 1.35 1 94.25 197 TRP A N 1
ATOM 1513 C CA . TRP A 1 197 ? -28.906 37.25 2.561 1 94.25 197 TRP A CA 1
ATOM 1514 C C . TRP A 1 197 ? -27.688 36.469 3.043 1 94.25 197 TRP A C 1
ATOM 1516 O O . TRP A 1 197 ? -26.719 37.062 3.523 1 94.25 197 TRP A O 1
ATOM 1526 N N . ASP A 1 198 ? -27.734 35.188 2.953 1 96.25 198 ASP A N 1
ATOM 1527 C CA . ASP A 1 198 ? -26.578 34.375 3.295 1 96.25 198 ASP A CA 1
ATOM 1528 C C . ASP A 1 198 ? -25.406 34.656 2.359 1 96.25 198 ASP A C 1
ATOM 1530 O O . ASP A 1 198 ? -24.25 34.688 2.793 1 96.25 198 ASP A O 1
ATOM 1534 N N . VAL A 1 199 ? -25.703 34.906 1.119 1 96.88 199 VAL A N 1
ATOM 1535 C CA . VAL A 1 199 ? -24.672 35.188 0.122 1 96.88 199 VAL A CA 1
ATOM 1536 C C . VAL A 1 199 ? -23.969 36.5 0.465 1 96.88 199 VAL A C 1
ATOM 1538 O O . VAL A 1 199 ? -22.734 36.594 0.401 1 96.88 199 VAL A O 1
ATOM 1541 N N . VAL A 1 200 ? -24.75 37.406 0.824 1 96.62 200 VAL A N 1
ATOM 1542 C CA . VAL A 1 200 ? -24.203 38.719 1.147 1 96.62 200 VAL A CA 1
ATOM 1543 C C . VAL A 1 200 ? -23.297 38.625 2.371 1 96.62 200 VAL A C 1
ATOM 1545 O O . VAL A 1 200 ? -22.188 39.125 2.369 1 96.62 200 VAL A O 1
ATOM 1548 N N . ILE A 1 201 ? -23.812 37.938 3.348 1 96.31 201 ILE A N 1
ATOM 1549 C CA . ILE A 1 201 ? -23.016 37.781 4.566 1 96.31 201 ILE A CA 1
ATOM 1550 C C . ILE A 1 201 ? -21.75 37 4.254 1 96.31 201 ILE A C 1
ATOM 1552 O O . ILE A 1 201 ? -20.656 37.375 4.719 1 96.31 201 ILE A O 1
ATOM 1556 N N . GLY A 1 202 ? -21.859 35.969 3.477 1 97.12 202 GLY A N 1
ATOM 1557 C CA . GLY A 1 202 ? -20.719 35.156 3.129 1 97.12 202 GLY A CA 1
ATOM 1558 C C . GLY A 1 202 ? -19.672 35.875 2.322 1 97.12 202 GLY A C 1
ATOM 1559 O O . GLY A 1 202 ? -18.484 35.844 2.68 1 97.12 202 GLY A O 1
ATOM 1560 N N . ILE A 1 203 ? -20.047 36.531 1.312 1 97.5 203 ILE A N 1
ATOM 1561 C CA . ILE A 1 203 ? -19.125 37.219 0.422 1 97.5 203 ILE A CA 1
ATOM 1562 C C . ILE A 1 203 ? -18.469 38.375 1.161 1 97.5 203 ILE A C 1
ATOM 1564 O O . ILE A 1 203 ? -17.266 38.594 1.044 1 97.5 203 ILE A O 1
ATOM 1568 N N . CYS A 1 204 ? -19.25 39.062 1.918 1 97.25 204 CYS A N 1
ATOM 1569 C CA . CYS A 1 204 ? -18.703 40.156 2.701 1 97.25 204 CYS A CA 1
ATOM 1570 C C . CYS A 1 204 ? -17.688 39.656 3.717 1 97.25 204 CYS A C 1
ATOM 1572 O O . CYS A 1 204 ? -16.641 40.281 3.918 1 97.25 204 CYS A O 1
ATOM 1574 N N . SER A 1 205 ? -18.062 38.594 4.344 1 97.06 205 SER A N 1
ATOM 1575 C CA . SER A 1 205 ? -17.125 38 5.305 1 97.06 205 SER A CA 1
ATOM 1576 C C . SER A 1 205 ? -15.82 37.594 4.633 1 97.06 205 SER A C 1
ATOM 1578 O O . SER A 1 205 ? -14.742 37.844 5.184 1 97.06 205 SER A O 1
ATOM 1580 N N . ILE A 1 206 ? -15.852 37 3.471 1 96.69 206 ILE A N 1
ATOM 1581 C CA . ILE A 1 206 ? -14.664 36.562 2.738 1 96.69 206 ILE A CA 1
ATOM 1582 C C . ILE A 1 206 ? -13.812 37.812 2.406 1 96.69 206 ILE A C 1
ATOM 1584 O O . ILE A 1 206 ? -12.594 37.781 2.619 1 96.69 206 ILE A O 1
ATOM 1588 N N . VAL A 1 207 ? -14.438 38.812 1.942 1 96.56 207 VAL A N 1
ATOM 1589 C CA . VAL A 1 207 ? -13.742 40.031 1.545 1 96.56 207 VAL A CA 1
ATOM 1590 C C . VAL A 1 207 ? -13.07 40.688 2.76 1 96.56 207 VAL A C 1
ATOM 1592 O O . VAL A 1 207 ? -11.906 41.094 2.688 1 96.56 207 VAL A O 1
ATOM 1595 N N . ILE A 1 208 ? -13.766 40.719 3.838 1 95.44 208 ILE A N 1
ATOM 1596 C CA . ILE A 1 208 ? -13.242 41.344 5.055 1 95.44 208 ILE A CA 1
ATOM 1597 C C . ILE A 1 208 ? -12.062 40.5 5.574 1 95.44 208 ILE A C 1
ATOM 1599 O O . ILE A 1 208 ? -11.039 41.062 5.973 1 95.44 208 ILE A O 1
ATOM 1603 N N . LEU A 1 209 ? -12.242 39.25 5.633 1 94.25 209 LEU A N 1
ATOM 1604 C CA . LEU A 1 209 ? -11.172 38.375 6.098 1 94.25 209 LEU A CA 1
ATOM 1605 C C . LEU A 1 209 ? -9.922 38.531 5.242 1 94.25 209 LEU A C 1
ATOM 1607 O O . LEU A 1 209 ? -8.812 38.625 5.77 1 94.25 209 LEU A O 1
ATOM 1611 N N . LEU A 1 210 ? -10.07 38.562 3.938 1 93.5 210 LEU A N 1
ATOM 1612 C CA . LEU A 1 210 ? -8.938 38.719 3.027 1 93.5 210 LEU A CA 1
ATOM 1613 C C . LEU A 1 210 ? -8.297 40.094 3.18 1 93.5 210 LEU A C 1
ATOM 1615 O O . LEU A 1 210 ? -7.07 40.219 3.143 1 93.5 210 LEU A O 1
ATOM 1619 N N . ALA A 1 211 ? -9.117 41.094 3.338 1 92.44 211 ALA A N 1
ATOM 1620 C CA . ALA A 1 211 ? -8.617 42.438 3.518 1 92.44 211 ALA A CA 1
ATOM 1621 C C . ALA A 1 211 ? -7.797 42.562 4.801 1 92.44 211 ALA A C 1
ATOM 1623 O O . ALA A 1 211 ? -6.727 43.188 4.805 1 92.44 211 ALA A O 1
ATOM 1624 N N . LEU A 1 212 ? -8.289 42.031 5.828 1 90.06 212 LEU A N 1
ATOM 1625 C CA . LEU A 1 212 ? -7.586 42.062 7.105 1 90.06 212 LEU A CA 1
ATOM 1626 C C . LEU A 1 212 ? -6.301 41.25 7.047 1 90.06 212 LEU A C 1
ATOM 1628 O O . LEU A 1 212 ? -5.309 41.594 7.695 1 90.06 212 LEU A O 1
ATOM 1632 N N . GLN A 1 213 ? -6.328 40.25 6.352 1 87 213 GLN A N 1
ATOM 1633 C CA . GLN A 1 213 ? -5.129 39.438 6.16 1 87 213 GLN A CA 1
ATOM 1634 C C . GLN A 1 213 ? -4.043 40.219 5.426 1 87 213 GLN A C 1
ATOM 1636 O O . GLN A 1 213 ? -2.863 40.125 5.77 1 87 213 GLN A O 1
ATOM 1641 N N . LEU A 1 214 ? -4.402 40.938 4.434 1 85.31 214 LEU A N 1
ATOM 1642 C CA . LEU A 1 214 ? -3.469 41.781 3.68 1 85.31 214 LEU A CA 1
ATOM 1643 C C . LEU A 1 214 ? -2.914 42.906 4.551 1 85.31 214 LEU A C 1
ATOM 1645 O O . LEU A 1 214 ? -1.748 43.281 4.418 1 85.31 214 LEU A O 1
ATOM 1649 N N . LEU A 1 215 ? -3.754 43.406 5.375 1 81.19 215 LEU A N 1
ATOM 1650 C CA . LEU A 1 215 ? -3.342 44.469 6.277 1 81.19 215 LEU A CA 1
ATOM 1651 C C . LEU A 1 215 ? -2.289 43.969 7.262 1 81.19 215 LEU A C 1
ATOM 1653 O O . LEU A 1 215 ? -1.365 44.719 7.613 1 81.19 215 LEU A O 1
ATOM 1657 N N . LYS A 1 216 ? -2.43 42.812 7.715 1 78.19 216 LYS A N 1
ATOM 1658 C CA . LYS A 1 216 ? -1.465 42.219 8.641 1 78.19 216 LYS A CA 1
ATOM 1659 C C . LYS A 1 216 ? -0.088 42.094 7.992 1 78.19 216 LYS A C 1
ATOM 1661 O O . LYS A 1 216 ? 0.929 42.375 8.625 1 78.19 216 LYS A O 1
ATOM 1666 N N . HIS A 1 217 ? -0.079 41.719 6.801 1 75.25 217 HIS A N 1
ATOM 1667 C CA . HIS A 1 217 ? 1.18 41.531 6.086 1 75.25 217 HIS A CA 1
ATOM 1668 C C . HIS A 1 217 ? 1.868 42.875 5.855 1 75.25 217 HIS A C 1
ATOM 1670 O O . HIS A 1 217 ? 3.094 42.969 5.941 1 75.25 217 HIS A O 1
ATOM 1676 N N . ARG A 1 218 ? 1.118 43.875 5.633 1 66.62 218 ARG A N 1
ATOM 1677 C CA . ARG A 1 218 ? 1.646 45.188 5.379 1 66.62 218 ARG A CA 1
ATOM 1678 C C . ARG A 1 218 ? 2.145 45.844 6.668 1 66.62 218 ARG A C 1
ATOM 1680 O O . ARG A 1 218 ? 3.172 46.531 6.672 1 66.62 218 ARG A O 1
ATOM 1687 N N . GLU A 1 219 ? 1.382 45.719 7.66 1 61.5 219 GLU A N 1
ATOM 1688 C CA . GLU A 1 219 ? 1.742 46.312 8.945 1 61.5 219 GLU A CA 1
ATOM 1689 C C . GLU A 1 219 ? 3.047 45.719 9.477 1 61.5 219 GLU A C 1
ATOM 1691 O O . GLU A 1 219 ? 3.877 46.469 10.023 1 61.5 219 GLU A O 1
ATOM 1696 N N . MET A 1 220 ? 3.154 44.438 9.344 1 59.78 220 MET A N 1
ATOM 1697 C CA . MET A 1 220 ? 4.406 43.812 9.766 1 59.78 220 MET A CA 1
ATOM 1698 C C . MET A 1 220 ? 5.59 44.406 9 1 59.78 220 MET A C 1
ATOM 1700 O O . MET A 1 220 ? 6.691 44.5 9.547 1 59.78 220 MET A O 1
ATOM 1704 N N . SER A 1 221 ? 5.301 44.969 7.855 1 58.53 221 SER A N 1
ATOM 1705 C CA . SER A 1 221 ? 6.352 45.594 7.066 1 58.53 221 SER A CA 1
ATOM 1706 C C . SER A 1 221 ? 6.664 47 7.594 1 58.53 221 SER A C 1
ATOM 1708 O O . SER A 1 221 ? 7.82 47.406 7.598 1 58.53 221 SER A O 1
ATOM 1710 N N . TRP A 1 222 ? 5.746 47.625 8.195 1 55.94 222 TRP A N 1
ATOM 1711 C CA . TRP A 1 222 ? 5.949 48.969 8.695 1 55.94 222 TRP A CA 1
ATOM 1712 C C . TRP A 1 222 ? 6.742 48.969 10 1 55.94 222 TRP A C 1
ATOM 1714 O O . TRP A 1 222 ? 7.559 49.844 10.242 1 55.94 222 TRP A O 1
ATOM 1724 N N . GLU A 1 223 ? 6.48 47.938 10.742 1 57.81 223 GLU A N 1
ATOM 1725 C CA . GLU A 1 223 ? 7.246 47.844 11.984 1 57.81 223 GLU A CA 1
ATOM 1726 C C . GLU A 1 223 ? 8.727 47.625 11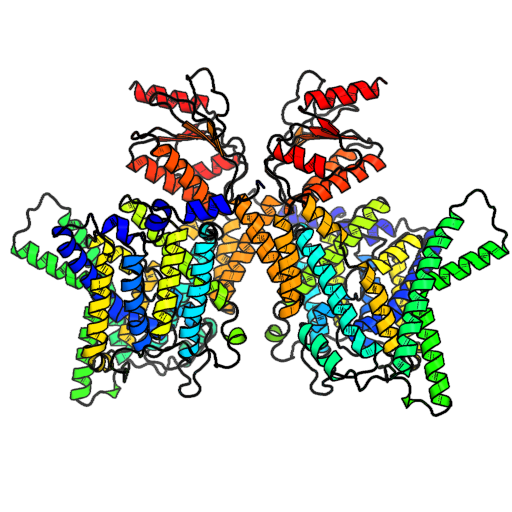.695 1 57.81 223 GLU A C 1
ATOM 1728 O O . GLU A 1 223 ? 9.578 48 12.508 1 57.81 223 GLU A O 1
ATOM 1733 N N . LYS A 1 224 ? 8.945 47 10.625 1 58 224 LYS A N 1
ATOM 1734 C CA . LYS A 1 224 ? 10.336 46.688 10.305 1 58 224 LYS A CA 1
ATOM 1735 C C . LYS A 1 224 ? 11.07 47.906 9.758 1 58 224 LYS A C 1
ATOM 1737 O O . LYS A 1 224 ? 12.289 47.844 9.562 1 58 224 LYS A O 1
ATOM 1742 N N . ASP A 1 225 ? 10.18 49.031 9.602 1 53.91 225 ASP A N 1
ATOM 1743 C CA . ASP A 1 225 ? 10.875 50.219 9.078 1 53.91 225 ASP A CA 1
ATOM 1744 C C . ASP A 1 225 ? 11.586 50.969 10.195 1 53.91 225 ASP A C 1
ATOM 1746 O O . ASP A 1 225 ? 10.938 51.562 11.062 1 53.91 225 ASP A O 1
ATOM 1750 N N . GLU A 1 226 ? 12.695 50.75 10.43 1 56.75 226 GLU A N 1
ATOM 1751 C CA . GLU A 1 226 ? 13.578 51.344 11.43 1 56.75 226 GLU A CA 1
ATOM 1752 C C . GLU A 1 226 ? 13.594 52.875 11.336 1 56.75 226 GLU A C 1
ATOM 1754 O O . GLU A 1 226 ? 14.055 53.531 12.258 1 56.75 226 GLU A O 1
ATOM 1759 N N . SER A 1 227 ? 13.383 53.375 10.211 1 58.69 227 SER A N 1
ATOM 1760 C CA . SER A 1 227 ? 13.633 54.812 10.031 1 58.69 227 SER A CA 1
ATOM 1761 C C . SER A 1 227 ? 12.555 55.625 10.719 1 58.69 227 SER A C 1
ATOM 1763 O O . SER A 1 227 ? 12.734 56.844 10.922 1 58.69 227 SER A O 1
ATOM 1765 N N . TYR A 1 228 ? 11.477 55.031 10.977 1 59.09 228 TYR A N 1
ATOM 1766 C CA . TYR A 1 228 ? 10.375 55.875 11.453 1 59.09 228 TYR A CA 1
ATOM 1767 C C . TYR A 1 228 ? 10.016 55.531 12.898 1 59.09 228 TYR A C 1
ATOM 1769 O O . TYR A 1 228 ? 9.875 54.344 13.234 1 59.09 228 TYR A O 1
ATOM 1777 N N . THR A 1 229 ? 10.383 56.406 13.797 1 62.06 229 THR A N 1
ATOM 1778 C CA . THR A 1 229 ? 10 56.219 15.188 1 62.06 229 THR A CA 1
ATOM 1779 C C . THR A 1 229 ? 8.5 56.469 15.367 1 62.06 229 THR A C 1
ATOM 1781 O O . THR A 1 229 ? 8.023 57.594 15.273 1 62.06 229 THR A O 1
ATOM 1784 N N . PRO A 1 230 ? 7.719 55.469 15.297 1 66.06 230 PRO A N 1
ATOM 1785 C CA . PRO A 1 230 ? 6.27 55.656 15.367 1 66.06 230 PRO A CA 1
ATOM 1786 C C . PRO A 1 230 ? 5.82 56.281 16.688 1 66.06 230 PRO A C 1
ATOM 1788 O O . PRO A 1 230 ? 6.473 56.094 17.719 1 66.06 230 PRO A O 1
ATOM 1791 N N . SER A 1 231 ? 5.012 57.406 16.688 1 73.75 231 SER A N 1
ATOM 1792 C CA . SER A 1 231 ? 4.402 58.031 17.859 1 73.75 231 SER A CA 1
ATOM 1793 C C . SER A 1 231 ? 3.664 57 18.703 1 73.75 231 SER A C 1
ATOM 1795 O O . SER A 1 231 ? 3.354 55.906 18.219 1 73.75 231 SER A O 1
ATOM 1797 N N . ARG A 1 232 ? 3.564 57.219 19.984 1 79.81 232 ARG A N 1
ATOM 1798 C CA . ARG A 1 232 ? 2.887 56.312 20.906 1 79.81 232 ARG A CA 1
ATOM 1799 C C . ARG A 1 232 ? 1.489 55.938 20.406 1 79.81 232 ARG A C 1
ATOM 1801 O O . ARG A 1 232 ? 1.049 54.812 20.531 1 79.81 232 ARG A O 1
ATOM 1808 N N . GLY A 1 233 ? 0.765 56.938 19.969 1 73.06 233 GLY A N 1
ATOM 1809 C CA . GLY A 1 233 ? -0.557 56.688 19.406 1 73.06 233 GLY A CA 1
ATOM 1810 C C . GLY A 1 233 ? -0.54 55.75 18.203 1 73.06 233 GLY A C 1
ATOM 1811 O O . GLY A 1 233 ? -1.4 54.906 18.078 1 73.06 233 GLY A O 1
ATOM 1812 N N . GLN A 1 234 ? 0.434 55.969 17.438 1 78.25 234 GLN A N 1
ATOM 1813 C CA . GLN A 1 234 ? 0.577 55.156 16.25 1 78.25 234 GLN A CA 1
ATOM 1814 C C . GLN A 1 234 ? 0.922 53.719 16.641 1 78.25 234 GLN A C 1
ATOM 1816 O O . GLN A 1 234 ? 0.427 52.75 16.016 1 78.25 234 GLN A O 1
ATOM 1821 N N . LEU A 1 235 ? 1.689 53.625 17.656 1 77.44 235 LEU A N 1
ATOM 1822 C CA . LEU A 1 235 ? 2.055 52.312 18.125 1 77.44 235 LEU A CA 1
ATOM 1823 C C . LEU A 1 235 ? 0.835 51.562 18.672 1 77.44 235 LEU A C 1
ATOM 1825 O O . LEU A 1 235 ? 0.667 50.375 18.422 1 77.44 235 LEU A O 1
ATOM 1829 N N . CYS A 1 236 ? 0.015 52.344 19.422 1 80.12 236 CYS A N 1
ATOM 1830 C CA . CYS A 1 236 ? -1.205 51.75 19.969 1 80.12 236 CYS A CA 1
ATOM 1831 C C . CYS A 1 236 ? -2.152 51.344 18.844 1 80.12 236 CYS A C 1
ATOM 1833 O O . CYS A 1 236 ? -2.781 50.281 18.922 1 80.12 236 CYS A O 1
ATOM 1835 N N . THR A 1 237 ? -2.25 52.188 17.891 1 79.88 237 THR A N 1
ATOM 1836 C CA . THR A 1 237 ? -3.115 51.906 16.75 1 79.88 237 THR A CA 1
ATOM 1837 C C . THR A 1 237 ? -2.586 50.688 15.969 1 79.88 237 THR A C 1
ATOM 1839 O O . THR A 1 237 ? -3.361 49.844 15.508 1 79.88 237 THR A O 1
ATOM 1842 N N . TRP A 1 238 ? -1.323 50.656 15.875 1 76.69 238 TRP A N 1
ATOM 1843 C CA . TRP A 1 238 ? -0.713 49.531 15.164 1 76.69 238 TRP A CA 1
ATOM 1844 C C . TRP A 1 238 ? -0.923 48.25 15.922 1 76.69 238 TRP A C 1
ATOM 1846 O O . TRP A 1 238 ? -1.191 47.188 15.32 1 76.69 238 TRP A O 1
ATOM 1856 N N . LYS A 1 239 ? -0.816 48.281 17.156 1 77.81 239 LYS A N 1
ATOM 1857 C CA . LYS A 1 239 ? -1.016 47.094 17.969 1 77.81 239 LYS A CA 1
ATOM 1858 C C . LYS A 1 239 ? -2.473 46.656 17.938 1 77.81 239 LYS A C 1
ATOM 1860 O O . LYS A 1 239 ? -2.756 45.438 17.938 1 77.81 239 LYS A O 1
ATOM 1865 N N . PHE A 1 240 ? -3.293 47.625 17.938 1 81.94 240 PHE A N 1
ATOM 1866 C CA . PHE A 1 240 ? -4.719 47.344 17.844 1 81.94 240 PHE A CA 1
ATOM 1867 C C . PHE A 1 240 ? -5.07 46.719 16.5 1 81.94 240 PHE A C 1
ATOM 1869 O O . PHE A 1 240 ? -5.805 45.719 16.453 1 81.94 240 PHE A O 1
ATOM 1876 N N . LEU A 1 241 ? -4.551 47.219 15.523 1 81.62 241 LEU A N 1
ATOM 1877 C CA . LEU A 1 241 ? -4.797 46.719 14.188 1 81.62 241 LEU A CA 1
ATOM 1878 C C . LEU A 1 241 ? -4.195 45.312 14.031 1 81.62 241 LEU A C 1
ATOM 1880 O O . LEU A 1 241 ? -4.766 44.469 13.352 1 81.62 241 LEU A O 1
ATOM 1884 N N . TRP A 1 242 ? -3.088 45.156 14.68 1 80.31 242 TRP A N 1
ATOM 1885 C CA . TRP A 1 242 ? -2.465 43.844 14.648 1 80.31 242 TRP A CA 1
ATOM 1886 C C . TRP A 1 242 ? -3.332 42.812 15.367 1 80.31 242 TRP A C 1
ATOM 1888 O O . TRP A 1 242 ? -3.469 41.656 14.906 1 80.31 242 TRP A O 1
ATOM 1898 N N . LEU A 1 243 ? -3.883 43.156 16.391 1 80.81 243 LEU A N 1
ATOM 1899 C CA . LEU A 1 243 ? -4.742 42.25 17.156 1 80.81 243 LEU A CA 1
ATOM 1900 C C . LEU A 1 243 ? -6.008 41.906 16.375 1 80.81 243 LEU A C 1
ATOM 1902 O O . LEU A 1 243 ? -6.441 40.75 16.359 1 80.81 243 LEU A O 1
ATOM 1906 N N . ILE A 1 244 ? -6.496 42.875 15.773 1 85.69 244 ILE A N 1
ATOM 1907 C CA . ILE A 1 244 ? -7.719 42.688 15 1 85.69 244 ILE A CA 1
ATOM 1908 C C . ILE A 1 244 ? -7.426 41.812 13.781 1 85.69 244 ILE A C 1
ATOM 1910 O O . ILE A 1 244 ? -8.227 40.938 13.43 1 85.69 244 ILE A O 1
ATOM 1914 N N . ALA A 1 245 ? -6.355 42.062 13.219 1 85.56 245 ALA A N 1
ATOM 1915 C CA . ALA A 1 245 ? -5.977 41.281 12.039 1 85.56 245 ALA A CA 1
ATOM 1916 C C . ALA A 1 245 ? -5.664 39.844 12.406 1 85.56 245 ALA A C 1
ATOM 1918 O O . ALA A 1 245 ? -5.969 38.938 11.641 1 85.56 245 ALA A O 1
ATOM 1919 N N . THR A 1 246 ? -5.086 39.719 13.523 1 82.44 246 THR A N 1
ATOM 1920 C CA . THR A 1 246 ? -4.766 38.375 13.992 1 82.44 246 THR A CA 1
ATOM 1921 C C . THR A 1 246 ? -6.027 37.625 14.422 1 82.44 246 THR A C 1
ATOM 1923 O O . THR A 1 246 ? -6.172 36.438 14.156 1 82.44 246 THR A O 1
ATOM 1926 N N . GLY A 1 247 ? -6.965 38.344 15.086 1 88.56 247 GLY A N 1
ATOM 1927 C CA . GLY A 1 247 ? -8.234 37.75 15.5 1 88.56 247 GLY A CA 1
ATOM 1928 C C . GLY A 1 247 ? -9.344 37.969 14.492 1 88.56 247 GLY A C 1
ATOM 1929 O O . GLY A 1 247 ? -10.516 38.094 14.867 1 88.56 247 GLY A O 1
ATOM 1930 N N . ARG A 1 248 ? -8.977 38.125 13.242 1 91 248 ARG A N 1
ATOM 1931 C CA . ARG A 1 248 ? -9.938 38.469 12.203 1 91 248 ARG A CA 1
ATOM 1932 C C . ARG A 1 248 ? -11.086 37.469 12.156 1 91 248 ARG A C 1
ATOM 1934 O O . ARG A 1 248 ? -12.242 37.844 11.938 1 91 248 ARG A O 1
ATOM 1941 N N . ASN A 1 249 ? -10.812 36.156 12.328 1 92.31 249 ASN A N 1
ATOM 1942 C CA . ASN A 1 249 ? -11.867 35.156 12.336 1 92.31 249 ASN A CA 1
ATOM 1943 C C . ASN A 1 249 ? -12.883 35.406 13.445 1 92.31 249 ASN A C 1
ATOM 1945 O O . ASN A 1 249 ? -14.086 35.344 13.211 1 92.31 249 ASN A O 1
ATOM 1949 N N . ALA A 1 250 ? -12.359 35.688 14.617 1 92.25 250 ALA A N 1
ATOM 1950 C CA . ALA A 1 250 ? -13.234 35.969 15.75 1 92.25 250 ALA A CA 1
ATOM 1951 C C . ALA A 1 250 ? -14.039 37.25 15.516 1 92.25 250 ALA A C 1
ATOM 1953 O O . ALA A 1 250 ? -15.227 37.312 15.852 1 92.25 250 ALA A O 1
ATOM 1954 N N . VAL A 1 251 ? -13.43 38.219 14.969 1 92.88 251 VAL A N 1
ATOM 1955 C CA . VAL A 1 251 ? -14.086 39.5 14.711 1 92.88 251 VAL A CA 1
ATOM 1956 C C . VAL A 1 251 ? -15.258 39.281 13.75 1 92.88 251 VAL A C 1
ATOM 1958 O O . VAL A 1 251 ? -16.375 39.75 14.016 1 92.88 251 VAL A O 1
ATOM 1961 N N . VAL A 1 252 ? -14.992 38.625 12.703 1 94.12 252 VAL A N 1
ATOM 1962 C CA . VAL A 1 252 ? -16.016 38.406 11.688 1 94.12 252 VAL A CA 1
ATOM 1963 C C . VAL A 1 252 ? -17.156 37.594 12.281 1 94.12 252 VAL A C 1
ATOM 1965 O O . VAL A 1 252 ? -18.328 37.906 12.062 1 94.12 252 VAL A O 1
ATOM 1968 N N . VAL A 1 253 ? -16.875 36.562 13.047 1 93.56 253 VAL A N 1
ATOM 1969 C CA . VAL A 1 253 ? -17.891 35.688 13.625 1 93.56 253 VAL A CA 1
ATOM 1970 C C . VAL A 1 253 ? -18.734 36.469 14.641 1 93.56 253 VAL A C 1
ATOM 1972 O O . VAL A 1 253 ? -19.953 36.344 14.664 1 93.56 253 VAL A O 1
ATOM 1975 N N . VAL A 1 254 ? -18.125 37.312 15.469 1 94.25 254 VAL A N 1
ATOM 1976 C CA . VAL A 1 254 ? -18.828 38.062 16.484 1 94.25 254 VAL A CA 1
ATOM 1977 C C . VAL A 1 254 ? -19.703 39.125 15.82 1 94.25 254 VAL A C 1
ATOM 1979 O O . VAL A 1 254 ? -20.875 39.281 16.172 1 94.25 254 VAL A O 1
ATOM 1982 N N . VAL A 1 255 ? -19.172 39.781 14.844 1 95.5 255 VAL A N 1
ATOM 1983 C CA . VAL A 1 255 ? -19.922 40.844 14.172 1 95.5 255 VAL A CA 1
ATOM 1984 C C . VAL A 1 255 ? -21.109 40.25 13.438 1 95.5 255 VAL A C 1
ATOM 1986 O O . VAL A 1 255 ? -22.219 40.781 13.5 1 95.5 255 VAL A O 1
ATOM 1989 N N . THR A 1 256 ? -20.875 39.219 12.734 1 96.06 256 THR A N 1
ATOM 1990 C CA . THR A 1 256 ? -21.984 38.625 11.992 1 96.06 256 THR A CA 1
ATOM 1991 C C . THR A 1 256 ? -23.016 38.031 12.945 1 96.06 256 THR A C 1
ATOM 1993 O O . THR A 1 256 ? -24.203 38.031 12.648 1 96.06 256 THR A O 1
ATOM 1996 N N . ALA A 1 257 ? -22.578 37.5 14.055 1 95 257 ALA A N 1
ATOM 1997 C CA . ALA A 1 257 ? -23.5 37 15.07 1 95 257 ALA A CA 1
ATOM 1998 C C . ALA A 1 257 ? -24.359 38.125 15.625 1 95 257 ALA A C 1
ATOM 2000 O O . ALA A 1 257 ? -25.562 37.938 15.867 1 95 257 ALA A O 1
ATOM 2001 N N . LEU A 1 258 ? -23.781 39.25 15.82 1 95.12 258 LEU A N 1
ATOM 2002 C CA . LEU A 1 258 ? -24.516 40.438 16.297 1 95.12 258 LEU A CA 1
ATOM 2003 C C . LEU A 1 258 ? -25.531 40.875 15.273 1 95.12 258 LEU A C 1
ATOM 2005 O O . LEU A 1 258 ? -26.641 41.281 15.633 1 95.12 258 LEU A O 1
ATOM 2009 N N . ILE A 1 259 ? -25.125 40.844 14.078 1 95.06 259 ILE A N 1
ATOM 2010 C CA . ILE A 1 259 ? -26.062 41.188 13.008 1 95.06 259 ILE A CA 1
ATOM 2011 C C . ILE A 1 259 ? -27.25 40.25 13.008 1 95.06 259 ILE A C 1
ATOM 2013 O O . ILE A 1 259 ? -28.391 40.656 12.922 1 95.06 259 ILE A O 1
ATOM 2017 N N . ALA A 1 260 ? -26.953 39 13.07 1 94.94 260 ALA A N 1
ATOM 2018 C CA . ALA A 1 260 ? -28.016 38 13.094 1 94.94 260 ALA A CA 1
ATOM 2019 C C . ALA A 1 260 ? -28.922 38.188 14.305 1 94.94 260 ALA A C 1
ATOM 2021 O O . ALA A 1 260 ? -30.141 38.031 14.219 1 94.94 260 ALA A O 1
ATOM 2022 N N . TRP A 1 261 ? -28.297 38.5 15.406 1 93.69 261 TRP A N 1
ATOM 2023 C CA . TRP A 1 261 ? -29.047 38.75 16.625 1 93.69 261 TRP A CA 1
ATOM 2024 C C . TRP A 1 261 ? -29.969 39.938 16.469 1 93.69 261 TRP A C 1
ATOM 2026 O O . TRP A 1 261 ? -31.141 39.906 16.875 1 93.69 261 TRP A O 1
ATOM 2036 N N . THR A 1 262 ? -29.516 40.969 15.898 1 94 262 THR A N 1
ATOM 2037 C CA . THR A 1 262 ? -30.297 42.156 15.672 1 94 262 THR A CA 1
ATOM 2038 C C . THR A 1 262 ? -31.453 41.875 14.703 1 94 262 THR A C 1
ATOM 2040 O O . THR A 1 262 ? -32.562 42.375 14.898 1 94 262 THR A O 1
ATOM 2043 N N . LEU A 1 263 ? -31.172 41.125 13.75 1 92.81 263 LEU A N 1
ATOM 2044 C CA . LEU A 1 263 ? -32.219 40.781 12.789 1 92.81 263 LEU A CA 1
ATOM 2045 C C . LEU A 1 263 ? -33.281 39.938 13.453 1 92.81 263 LEU A C 1
ATOM 2047 O O . LEU A 1 263 ? -34.469 40.094 13.148 1 92.81 263 LEU A O 1
ATOM 2051 N N . GLN A 1 264 ? -32.906 39.125 14.227 1 90.12 264 GLN A N 1
ATOM 2052 C CA . GLN A 1 264 ? -33.844 38.281 14.938 1 90.12 264 GLN A CA 1
ATOM 2053 C C . GLN A 1 264 ? -34.75 39.094 15.859 1 90.12 264 GLN A C 1
ATOM 2055 O O . GLN A 1 264 ? -35.938 38.844 15.977 1 90.12 264 GLN A O 1
ATOM 2060 N N . THR A 1 265 ? -34.219 40.062 16.516 1 91.19 265 THR A N 1
ATOM 2061 C CA . THR A 1 265 ? -34.969 40.938 17.422 1 91.19 265 THR A CA 1
ATOM 2062 C C . THR A 1 265 ? -35.969 41.781 16.656 1 91.19 265 THR A C 1
ATOM 2064 O O . THR A 1 265 ? -37 42.188 17.203 1 91.19 265 THR A O 1
ATOM 2067 N N . GLN A 1 266 ? -35.688 42 15.406 1 92.12 266 GLN A N 1
ATOM 2068 C CA . GLN A 1 266 ? -36.562 42.812 14.578 1 92.12 266 GLN A CA 1
ATOM 2069 C C . GLN A 1 266 ? -37.594 41.938 13.852 1 92.12 266 GLN A C 1
ATOM 2071 O O . GLN A 1 266 ? -38.344 42.438 13.016 1 92.12 266 GLN A O 1
ATOM 2076 N N . GLY A 1 267 ? -37.625 40.625 14.086 1 87.62 267 GLY A N 1
ATOM 2077 C CA . GLY A 1 267 ? -38.594 39.719 13.516 1 87.62 267 GLY A CA 1
ATOM 2078 C C . GLY A 1 267 ? -38.188 39.188 12.172 1 87.62 267 GLY A C 1
ATOM 2079 O O . GLY A 1 267 ? -39 38.594 11.453 1 87.62 267 GLY A O 1
ATOM 2080 N N . LEU A 1 268 ? -36.969 39.344 11.797 1 89.81 268 LEU A N 1
ATOM 2081 C CA . LEU A 1 268 ? -36.469 38.875 10.508 1 89.81 268 LEU A CA 1
ATOM 2082 C C . LEU A 1 268 ? -35.5 37.688 10.695 1 89.81 268 LEU A C 1
ATOM 2084 O O . LEU A 1 268 ? -34.469 37.625 10.023 1 89.81 268 LEU A O 1
ATOM 2088 N N . ALA A 1 269 ? -35.781 36.812 11.586 1 82.56 269 ALA A N 1
ATOM 2089 C CA . ALA A 1 269 ? -34.906 35.688 11.977 1 82.56 269 ALA A CA 1
ATOM 2090 C C . ALA A 1 269 ? -34.719 34.719 10.82 1 82.56 269 ALA A C 1
ATOM 2092 O O . ALA A 1 269 ? -33.688 34.062 10.719 1 82.56 269 ALA A O 1
ATOM 2093 N N . ASP A 1 270 ? -35.625 34.688 9.891 1 83.31 270 ASP A N 1
ATOM 2094 C CA . ASP A 1 270 ? -35.594 33.656 8.867 1 83.31 270 ASP A CA 1
ATOM 2095 C C . ASP A 1 270 ? -34.75 34.062 7.664 1 83.31 270 ASP A C 1
ATOM 2097 O O . ASP A 1 270 ? -34.531 33.281 6.758 1 83.31 270 ASP A O 1
ATOM 2101 N N . LYS A 1 271 ? -34.219 35.156 7.793 1 88.25 271 LYS A N 1
ATOM 2102 C CA . LYS A 1 271 ? -33.5 35.688 6.625 1 88.25 271 LYS A CA 1
ATOM 2103 C C . LYS A 1 271 ? -32.062 35.156 6.562 1 88.25 271 LYS A C 1
ATOM 2105 O O . LYS A 1 271 ? -31.5 35.031 5.48 1 88.25 271 LYS A O 1
ATOM 2110 N N . VAL A 1 272 ? -31.547 34.844 7.688 1 92.94 272 VAL A N 1
ATOM 2111 C CA . VAL A 1 272 ? -30.172 34.375 7.742 1 92.94 272 VAL A CA 1
ATOM 2112 C C . VAL A 1 272 ? -30.141 32.969 8.375 1 92.94 272 VAL A C 1
ATOM 2114 O O . VAL A 1 272 ? -30.859 32.719 9.344 1 92.94 272 VAL A O 1
ATOM 2117 N N . THR A 1 273 ? -29.438 32.125 7.711 1 93.25 273 THR A N 1
ATOM 2118 C CA . THR A 1 273 ? -29.297 30.766 8.266 1 93.25 273 THR A CA 1
ATOM 2119 C C . THR A 1 273 ? -28.266 30.75 9.391 1 93.25 273 THR A C 1
ATOM 2121 O O . THR A 1 273 ? -27.078 30.922 9.156 1 93.25 273 THR A O 1
ATOM 2124 N N . VAL A 1 274 ? -28.734 30.516 10.555 1 92.56 274 VAL A N 1
ATOM 2125 C CA . VAL A 1 274 ? -27.844 30.531 11.711 1 92.56 274 VAL A CA 1
ATOM 2126 C C . VAL A 1 274 ? -27.484 29.094 12.109 1 92.56 274 VAL A C 1
ATOM 2128 O O . VAL A 1 274 ? -28.062 28.141 11.594 1 92.56 274 VAL A O 1
ATOM 2131 N N . THR A 1 275 ? -26.5 28.875 12.961 1 89.75 275 THR A N 1
ATOM 2132 C CA . THR A 1 275 ? -25.984 27.594 13.414 1 89.75 275 THR A CA 1
ATOM 2133 C C . THR A 1 275 ? -27.031 26.844 14.242 1 89.75 275 THR A C 1
ATOM 2135 O O . THR A 1 275 ? -27.203 25.641 14.109 1 89.75 275 THR A O 1
ATOM 2138 N N . GLY A 1 276 ? -27.781 27.578 15.086 1 86.31 276 GLY A N 1
ATOM 2139 C CA . GLY A 1 276 ? -28.812 26.953 15.898 1 86.31 276 GLY A CA 1
ATOM 2140 C C . GLY A 1 276 ? -28.328 26.594 17.297 1 86.31 276 GLY A C 1
ATOM 2141 O O . GLY A 1 276 ? -27.312 27.094 17.75 1 86.31 276 GLY A O 1
ATOM 2142 N N . PRO A 1 277 ? -29.047 25.75 17.953 1 87.38 277 PRO A N 1
ATOM 2143 C CA . PRO A 1 277 ? -28.75 25.469 19.359 1 87.38 277 PRO A CA 1
ATOM 2144 C C . PRO A 1 277 ? -27.469 24.656 19.531 1 87.38 277 PRO A C 1
ATOM 2146 O O . PRO A 1 277 ? -27.234 23.688 18.797 1 87.38 277 PRO A O 1
ATOM 2149 N N . VAL A 1 278 ? -26.625 25.109 20.438 1 89.25 278 VAL A N 1
ATOM 2150 C CA . VAL A 1 278 ? -25.375 24.438 20.797 1 89.25 278 VAL A CA 1
ATOM 2151 C C . VAL A 1 278 ? -25.453 23.953 22.234 1 89.25 278 VAL A C 1
ATOM 2153 O O . VAL A 1 278 ? -25.891 24.688 23.125 1 89.25 278 VAL A O 1
ATOM 2156 N N . ARG A 1 279 ? -25.125 22.719 22.438 1 89.69 279 ARG A N 1
ATOM 2157 C CA . ARG A 1 279 ? -25.141 22.172 23.797 1 89.69 279 ARG A CA 1
ATOM 2158 C C . ARG A 1 279 ? -24.172 22.922 24.703 1 89.69 279 ARG A C 1
ATOM 2160 O O . ARG A 1 279 ? -23 23.094 24.359 1 89.69 279 ARG A O 1
ATOM 2167 N N . GLN A 1 280 ? -24.688 23.312 25.812 1 88.88 280 GLN A N 1
ATOM 2168 C CA . GLN A 1 280 ? -23.906 24.141 26.719 1 88.88 280 GLN A CA 1
ATOM 2169 C C . GLN A 1 280 ? -23.031 23.281 27.641 1 88.88 280 GLN A C 1
ATOM 2171 O O . GLN A 1 280 ? -23.453 22.203 28.078 1 88.88 280 GLN A O 1
ATOM 2176 N N . GLY A 1 281 ? -21.828 23.828 27.969 1 87.25 281 GLY A N 1
ATOM 2177 C CA . GLY A 1 281 ? -21.016 23.234 29 1 87.25 281 GLY A CA 1
ATOM 2178 C C . GLY A 1 281 ? -19.938 22.312 28.453 1 87.25 281 GLY A C 1
ATOM 2179 O O . GLY A 1 281 ? -19.844 22.125 27.234 1 87.25 281 GLY A O 1
ATOM 2180 N N . LEU A 1 282 ? -19.188 21.734 29.375 1 91.56 282 LEU A N 1
ATOM 2181 C CA . LEU A 1 282 ? -18.109 20.812 29.062 1 91.56 282 LEU A CA 1
ATOM 2182 C C . LEU A 1 282 ? -18.656 19.391 28.859 1 91.56 282 LEU A C 1
ATOM 2184 O O . LEU A 1 282 ? -19.625 19 29.484 1 91.56 282 LEU A O 1
ATOM 2188 N N . PRO A 1 283 ? -18.094 18.734 27.906 1 92.75 283 PRO A N 1
ATOM 2189 C CA . PRO A 1 283 ? -18.531 17.344 27.734 1 92.75 283 PRO A CA 1
ATOM 2190 C C . PRO A 1 283 ? -18.188 16.469 28.953 1 92.75 283 PRO A C 1
ATOM 2192 O O . PRO A 1 283 ? -17.219 16.75 29.656 1 92.75 283 PRO A O 1
ATOM 2195 N N . PRO A 1 284 ? -18.984 15.539 29.219 1 91.38 284 PRO A N 1
ATOM 2196 C CA . PRO A 1 284 ? -18.688 14.633 30.328 1 91.38 284 PRO A CA 1
ATOM 2197 C C . PRO A 1 284 ? -17.484 13.742 30.047 1 91.38 284 PRO A C 1
ATOM 2199 O O . PRO A 1 284 ? -17.203 13.43 28.891 1 91.38 284 PRO A O 1
ATOM 2202 N N . PHE A 1 285 ? -16.766 13.453 31.141 1 94.5 285 PHE A N 1
ATOM 2203 C CA . PHE A 1 285 ? -15.703 12.461 31.031 1 94.5 285 PHE A CA 1
ATOM 2204 C C . PHE A 1 285 ? -16.281 11.062 30.859 1 94.5 285 PHE A C 1
ATOM 2206 O O . PHE A 1 285 ? -16.953 10.547 31.766 1 94.5 285 PHE A O 1
ATOM 2213 N N . GLN A 1 286 ? -16.141 10.508 29.703 1 94.56 286 GLN A N 1
ATOM 2214 C CA . GLN A 1 286 ? -16.734 9.195 29.422 1 94.56 286 GLN A CA 1
ATOM 2215 C C . GLN A 1 286 ? -15.836 8.367 28.516 1 94.56 286 GLN A C 1
ATOM 2217 O O . GLN A 1 286 ? -15.117 8.922 27.672 1 94.56 286 GLN A O 1
ATOM 2222 N N . VAL A 1 287 ? -15.922 7.09 28.719 1 95.5 287 VAL A N 1
ATOM 2223 C CA . VAL A 1 287 ? -15.219 6.168 27.828 1 95.5 287 VAL A CA 1
ATOM 2224 C C . VAL A 1 287 ? -15.906 6.129 26.469 1 95.5 287 VAL A C 1
ATOM 2226 O O . VAL A 1 287 ? -17.141 6.113 26.391 1 95.5 287 VAL A O 1
ATOM 2229 N N . PRO A 1 288 ? -15.07 6.309 25.438 1 95.38 288 PRO A N 1
ATOM 2230 C CA . PRO A 1 288 ? -15.695 6.215 24.109 1 95.38 288 PRO A CA 1
ATOM 2231 C C . PRO A 1 288 ? -16.594 4.988 23.969 1 95.38 288 PRO A C 1
ATOM 2233 O O . PRO A 1 288 ? -16.312 3.943 24.562 1 95.38 288 PRO A O 1
ATOM 2236 N N . ASP A 1 289 ? -17.641 5.059 23.234 1 94.25 289 ASP A N 1
ATOM 2237 C CA . ASP A 1 289 ? -18.672 4.02 23.109 1 94.25 289 ASP A CA 1
ATOM 2238 C C . ASP A 1 289 ? -18.219 2.932 22.125 1 94.25 289 ASP A C 1
ATOM 2240 O O . ASP A 1 289 ? -18.469 3.018 20.938 1 94.25 289 ASP A O 1
ATOM 2244 N N . PHE A 1 290 ? -17.719 1.836 22.641 1 93.31 290 PHE A N 1
ATOM 2245 C CA . PHE A 1 290 ? -17.203 0.739 21.828 1 93.31 290 PHE A CA 1
ATOM 2246 C C . PHE A 1 290 ? -18.312 -0.198 21.406 1 93.31 290 PHE A C 1
ATOM 2248 O O . PHE A 1 290 ? -18.094 -1.13 20.625 1 93.31 290 PHE A O 1
ATOM 2255 N N . SER A 1 291 ? -19.547 0.004 21.797 1 90.38 291 SER A N 1
ATOM 2256 C CA . SER A 1 291 ? -20.656 -0.901 21.547 1 90.38 291 SER A CA 1
ATOM 2257 C C . SER A 1 291 ? -21.359 -0.569 20.234 1 90.38 291 SER A C 1
ATOM 2259 O O . SER A 1 291 ? -22.25 -1.295 19.797 1 90.38 291 SER A O 1
ATOM 2261 N N . LYS A 1 292 ? -20.891 0.436 19.641 1 89.31 292 LYS A N 1
ATOM 2262 C CA . LYS A 1 292 ? -21.531 0.834 18.391 1 89.31 292 LYS A CA 1
ATOM 2263 C C . LYS A 1 292 ? -21.391 -0.255 17.328 1 89.31 292 LYS A C 1
ATOM 2265 O O . LYS A 1 292 ? -20.344 -0.896 17.234 1 89.31 292 LYS A O 1
ATOM 2270 N N . PRO A 1 293 ? -22.406 -0.517 16.609 1 86.5 293 PRO A N 1
ATOM 2271 C CA . PRO A 1 293 ? -22.391 -1.593 15.609 1 86.5 293 PRO A CA 1
ATOM 2272 C C . PRO A 1 293 ? -21.453 -1.298 14.445 1 86.5 293 PRO A C 1
ATOM 2274 O O . PRO A 1 293 ? -21.234 -0.133 14.094 1 86.5 293 PRO A O 1
ATOM 2277 N N . ASP A 1 294 ? -20.891 -2.262 13.812 1 82.88 294 ASP A N 1
ATOM 2278 C CA . ASP A 1 294 ? -20.109 -2.203 12.578 1 82.88 294 ASP A CA 1
ATOM 2279 C C . ASP A 1 294 ? -18.953 -1.213 12.711 1 82.88 294 ASP A C 1
ATOM 2281 O O . ASP A 1 294 ? -18.672 -0.449 11.789 1 82.88 294 ASP A O 1
ATOM 2285 N N . LEU A 1 295 ? -18.422 -1.161 13.891 1 88.69 295 LEU A N 1
ATOM 2286 C CA . LEU A 1 295 ? -17.375 -0.192 14.219 1 88.69 295 LEU A CA 1
ATOM 2287 C C . LEU A 1 295 ? -16.234 -0.266 13.211 1 88.69 295 LEU A C 1
ATOM 2289 O O . LEU A 1 295 ? -15.906 0.73 12.562 1 88.69 295 LEU A O 1
ATOM 2293 N N . PHE A 1 296 ? -15.703 -1.414 12.922 1 81.81 296 PHE A N 1
ATOM 2294 C CA . PHE A 1 296 ? -14.516 -1.561 12.094 1 81.81 296 PHE A CA 1
ATOM 2295 C C . PHE A 1 296 ? -14.867 -1.423 10.617 1 81.81 296 PHE A C 1
ATOM 2297 O O . PHE A 1 296 ? -14.031 -1.001 9.812 1 81.81 296 PHE A O 1
ATOM 2304 N N . SER A 1 297 ? -16.141 -1.732 10.328 1 80.5 297 SER A N 1
ATOM 2305 C CA . SER A 1 297 ? -16.594 -1.552 8.953 1 80.5 297 SER A CA 1
ATOM 2306 C C . SER A 1 297 ? -16.797 -0.076 8.625 1 80.5 297 SER A C 1
ATOM 2308 O O . SER A 1 297 ? -16.672 0.334 7.473 1 80.5 297 SER A O 1
ATOM 2310 N N . VAL A 1 298 ? -17.109 0.684 9.695 1 86.44 298 VAL A N 1
ATOM 2311 C CA . VAL A 1 298 ? -17.344 2.111 9.508 1 86.44 298 VAL A CA 1
ATOM 2312 C C . VAL A 1 298 ? -16 2.854 9.492 1 86.44 298 VAL A C 1
ATOM 2314 O O . VAL A 1 298 ? -15.773 3.715 8.641 1 86.44 298 VAL A O 1
ATOM 2317 N N . LEU A 1 299 ? -15.141 2.5 10.367 1 89.94 299 LEU A N 1
ATOM 2318 C CA . LEU A 1 299 ? -13.875 3.221 10.5 1 89.94 299 LEU A CA 1
ATOM 2319 C C . LEU A 1 299 ? -12.922 2.838 9.375 1 89.94 299 LEU A C 1
ATOM 2321 O O . LEU A 1 299 ? -12.211 3.693 8.844 1 89.94 299 LEU A O 1
ATOM 2325 N N . GLU A 1 300 ? -12.844 1.541 8.961 1 83.31 300 GLU A N 1
ATOM 2326 C CA . GLU A 1 300 ? -12.117 1 7.812 1 83.31 300 GLU A CA 1
ATOM 2327 C C . GLU A 1 300 ? -10.703 1.562 7.738 1 83.31 300 GLU A C 1
ATOM 2329 O O . GLU A 1 300 ? -9.938 1.458 8.695 1 83.31 300 GLU A O 1
ATOM 2334 N N . LEU A 1 301 ? -10.406 2.301 6.602 1 83.62 301 LEU A N 1
ATOM 2335 C CA . LEU A 1 301 ? -9.078 2.83 6.309 1 83.62 301 LEU A CA 1
ATOM 2336 C C . LEU A 1 301 ? -8.75 4.008 7.223 1 83.62 301 LEU A C 1
ATOM 2338 O O . LEU A 1 301 ? -7.586 4.387 7.355 1 83.62 301 LEU A O 1
ATOM 2342 N N . GLY A 1 302 ? -9.805 4.504 7.887 1 91 302 GLY A N 1
ATOM 2343 C CA . GLY A 1 302 ? -9.586 5.617 8.797 1 91 302 GLY A CA 1
ATOM 2344 C C . GLY A 1 302 ? -8.695 5.266 9.969 1 91 302 GLY A C 1
ATOM 2345 O O . GLY A 1 302 ? -7.984 6.125 10.492 1 91 302 GLY A O 1
ATOM 2346 N N . LEU A 1 303 ? -8.664 4.035 10.344 1 91.62 303 LEU A N 1
ATOM 2347 C CA . LEU A 1 303 ? -7.859 3.555 11.461 1 91.62 303 LEU A CA 1
ATOM 2348 C C . LEU A 1 303 ? -6.371 3.738 11.18 1 91.62 303 LEU A C 1
ATOM 2350 O O . LEU A 1 303 ? -5.582 3.93 12.109 1 91.62 303 LEU A O 1
ATOM 2354 N N . ALA A 1 304 ? -6.027 3.771 9.953 1 88.06 304 ALA A N 1
ATOM 2355 C CA . ALA A 1 304 ? -4.621 3.9 9.57 1 88.06 304 ALA A CA 1
ATOM 2356 C C . ALA A 1 304 ? -4.324 5.297 9.031 1 88.06 304 ALA A C 1
ATOM 2358 O O . ALA A 1 304 ? -3.307 5.898 9.383 1 88.06 304 ALA A O 1
ATOM 2359 N N . MET A 1 305 ? -5.195 5.863 8.258 1 90.38 305 MET A N 1
ATOM 2360 C CA . MET A 1 305 ? -4.949 7.105 7.535 1 90.38 305 MET A CA 1
ATOM 2361 C C . MET A 1 305 ? -4.98 8.305 8.484 1 90.38 305 MET A C 1
ATOM 2363 O O . MET A 1 305 ? -4.176 9.227 8.352 1 90.38 305 MET A O 1
ATOM 2367 N N . ILE A 1 306 ? -5.895 8.289 9.43 1 95.31 306 ILE A N 1
ATOM 2368 C CA . ILE A 1 306 ? -6.074 9.43 10.32 1 95.31 306 ILE A CA 1
ATOM 2369 C C . ILE A 1 306 ? -4.828 9.609 11.188 1 95.31 306 ILE A C 1
ATOM 2371 O O . ILE A 1 306 ? -4.246 10.695 11.227 1 95.31 306 ILE A O 1
ATOM 2375 N N . PRO A 1 307 ? -4.402 8.523 11.852 1 95.44 307 PRO A N 1
ATOM 2376 C CA . PRO A 1 307 ? -3.191 8.719 12.648 1 95.44 307 PRO A CA 1
ATOM 2377 C C . PRO A 1 307 ? -1.964 9.031 11.797 1 95.44 307 PRO A C 1
ATOM 2379 O O . PRO A 1 307 ? -1.112 9.828 12.203 1 95.44 307 PRO A O 1
ATOM 2382 N N . LEU A 1 308 ? -1.867 8.531 10.664 1 90.88 308 LEU A N 1
ATOM 2383 C CA . LEU A 1 308 ? -0.703 8.734 9.812 1 90.88 308 LEU A CA 1
ATOM 2384 C C . LEU A 1 308 ? -0.671 10.164 9.266 1 90.88 308 LEU A C 1
ATOM 2386 O O . LEU A 1 308 ? 0.345 10.852 9.383 1 90.88 308 LEU A O 1
ATOM 2390 N N . ILE A 1 309 ? -1.748 10.617 8.742 1 90.5 309 ILE A N 1
ATOM 2391 C CA . ILE A 1 309 ? -1.829 11.961 8.172 1 90.5 309 ILE A CA 1
ATOM 2392 C C . ILE A 1 309 ? -1.714 13 9.281 1 90.5 309 ILE A C 1
ATOM 2394 O O . ILE A 1 309 ? -1.096 14.055 9.094 1 90.5 309 ILE A O 1
ATOM 2398 N N . GLY A 1 310 ? -2.391 12.641 10.367 1 94.44 310 GLY A N 1
ATOM 2399 C CA . GLY A 1 310 ? -2.256 13.539 11.508 1 94.44 310 GLY A CA 1
ATOM 2400 C C . GLY A 1 310 ? -0.816 13.75 11.938 1 94.44 310 GLY A C 1
ATOM 2401 O O . GLY A 1 310 ? -0.397 14.883 12.188 1 94.44 310 GLY A O 1
ATOM 2402 N N . PHE A 1 311 ? -0.073 12.695 11.953 1 94.38 311 PHE A N 1
ATOM 2403 C CA . PHE A 1 311 ? 1.33 12.781 12.344 1 94.38 311 PHE A CA 1
ATOM 2404 C C . PHE A 1 311 ? 2.141 13.508 11.273 1 94.38 311 PHE A C 1
ATOM 2406 O O . PHE A 1 311 ? 2.961 14.375 11.594 1 94.38 311 PHE A O 1
ATOM 2413 N N . LEU A 1 312 ? 1.887 13.227 10.086 1 87.94 312 LEU A N 1
ATOM 2414 C CA . LEU A 1 312 ? 2.619 13.828 8.977 1 87.94 312 LEU A CA 1
ATOM 2415 C C . LEU A 1 312 ? 2.445 15.344 8.977 1 87.94 312 LEU A C 1
ATOM 2417 O O . LEU A 1 312 ? 3.412 16.078 8.773 1 87.94 312 LEU A O 1
ATOM 2421 N N . GLU A 1 313 ? 1.255 15.789 9.172 1 88.38 313 GLU A N 1
ATOM 2422 C CA . GLU A 1 313 ? 0.976 17.219 9.219 1 88.38 313 GLU A CA 1
ATOM 2423 C C . GLU A 1 313 ? 1.676 17.875 10.406 1 88.38 313 GLU A C 1
ATOM 2425 O O . GLU A 1 313 ? 2.336 18.906 10.25 1 88.38 313 GLU A O 1
ATOM 2430 N N . ALA A 1 314 ? 1.551 17.234 11.508 1 93.62 314 ALA A N 1
ATOM 2431 C CA . ALA A 1 314 ? 2.107 17.812 12.727 1 93.62 314 ALA A CA 1
ATOM 2432 C C . ALA A 1 314 ? 3.629 17.875 12.656 1 93.62 314 ALA A C 1
ATOM 2434 O O . ALA A 1 314 ? 4.227 18.891 13.031 1 93.62 314 ALA A O 1
ATOM 2435 N N . ILE A 1 315 ? 4.305 16.859 12.203 1 90.19 315 ILE A N 1
ATOM 2436 C CA . ILE A 1 315 ? 5.762 16.797 12.211 1 90.19 315 ILE A CA 1
ATOM 2437 C C . ILE A 1 315 ? 6.324 17.734 11.156 1 90.19 315 ILE A C 1
ATOM 2439 O O . ILE A 1 315 ? 7.387 18.344 11.344 1 90.19 315 ILE A O 1
ATOM 2443 N N . ALA A 1 316 ? 5.672 17.859 10.055 1 83.69 316 ALA A N 1
ATOM 2444 C CA . ALA A 1 316 ? 6.086 18.797 9.016 1 83.69 316 ALA A CA 1
ATOM 2445 C C . ALA A 1 316 ? 6.051 20.234 9.539 1 83.69 316 ALA A C 1
ATOM 2447 O O . ALA A 1 316 ? 6.984 21 9.312 1 83.69 316 ALA A O 1
ATOM 2448 N N . ILE A 1 317 ? 5.035 20.531 10.219 1 90.31 317 ILE A N 1
ATOM 2449 C CA . ILE A 1 317 ? 4.875 21.859 10.812 1 90.31 317 ILE A CA 1
ATOM 2450 C C . ILE A 1 317 ? 5.926 22.062 11.906 1 90.31 317 ILE A C 1
ATOM 2452 O O . ILE A 1 317 ? 6.613 23.094 11.93 1 90.31 317 ILE A O 1
ATOM 2456 N N . GLY A 1 318 ? 6.039 21.094 12.734 1 91.12 318 GLY A N 1
ATOM 2457 C CA . GLY A 1 318 ? 7.008 21.172 13.82 1 91.12 318 GLY A CA 1
ATOM 2458 C C . GLY A 1 318 ? 8.43 21.375 13.336 1 91.12 318 GLY A C 1
ATOM 2459 O O . GLY A 1 318 ? 9.148 22.25 13.82 1 91.12 318 GLY A O 1
ATOM 2460 N N . LYS A 1 319 ? 8.82 20.672 12.414 1 82.75 319 LYS A N 1
ATOM 2461 C CA . LYS A 1 319 ? 10.172 20.766 11.883 1 82.75 319 LYS A CA 1
ATOM 2462 C C . LYS A 1 319 ? 10.398 22.094 11.18 1 82.75 319 LYS A C 1
ATOM 2464 O O . LYS A 1 319 ? 11.484 22.672 11.266 1 82.75 319 LYS A O 1
ATOM 2469 N N . SER A 1 320 ? 9.445 22.547 10.461 1 82.31 320 SER A N 1
ATOM 2470 C CA . SER A 1 320 ? 9.547 23.828 9.766 1 82.31 320 SER A CA 1
ATOM 2471 C C . SER A 1 320 ? 9.781 24.969 10.742 1 82.31 320 SER A C 1
ATOM 2473 O O . SER A 1 320 ? 10.672 25.797 10.531 1 82.31 320 SER A O 1
ATOM 2475 N N . PHE A 1 321 ? 9.047 25 11.789 1 89.12 321 PHE A N 1
ATOM 2476 C CA . PHE A 1 321 ? 9.164 26.109 12.734 1 89.12 321 PHE A CA 1
ATOM 2477 C C . PHE A 1 321 ? 10.359 25.906 13.656 1 89.12 321 PHE A C 1
ATOM 2479 O O . PHE A 1 321 ? 10.945 26.875 14.141 1 89.12 321 PHE A O 1
ATOM 2486 N N . ALA A 1 322 ? 10.711 24.625 13.844 1 88 322 ALA A N 1
ATOM 2487 C CA . ALA A 1 322 ? 11.938 24.359 14.594 1 88 322 ALA A CA 1
ATOM 2488 C C . ALA A 1 322 ? 13.164 24.906 13.867 1 88 322 ALA A C 1
ATOM 2490 O O . ALA A 1 322 ? 14.078 25.438 14.492 1 88 322 ALA A O 1
ATOM 2491 N N . ARG A 1 323 ? 13.156 24.766 12.672 1 77 323 ARG A N 1
ATOM 2492 C CA . ARG A 1 323 ? 14.242 25.297 11.852 1 77 323 ARG A CA 1
ATOM 2493 C C . ARG A 1 323 ? 14.266 26.828 11.891 1 77 323 ARG A C 1
ATOM 2495 O O . ARG A 1 323 ? 15.336 27.438 11.961 1 77 323 ARG A O 1
ATOM 2502 N N . GLN A 1 324 ? 13.141 27.359 11.82 1 79.94 324 GLN A N 1
ATOM 2503 C CA . GLN A 1 324 ? 13.016 28.812 11.828 1 79.94 324 GLN A CA 1
ATOM 2504 C C . GLN A 1 324 ? 13.414 29.391 13.188 1 79.94 324 GLN A C 1
ATOM 2506 O O . GLN A 1 324 ? 14.016 30.469 13.25 1 79.94 324 GLN A O 1
ATOM 2511 N N . ASN A 1 325 ? 13.078 28.719 14.172 1 87.81 325 ASN A N 1
ATOM 2512 C CA . ASN A 1 325 ? 13.273 29.266 15.516 1 87.81 325 ASN A CA 1
ATOM 2513 C C . ASN A 1 325 ? 14.438 28.578 16.219 1 87.81 325 ASN A C 1
ATOM 2515 O O . ASN A 1 325 ? 14.609 28.719 17.438 1 87.81 325 ASN A O 1
ATOM 2519 N N . ASP A 1 326 ? 15.148 27.703 15.531 1 81.38 326 ASP A N 1
ATOM 2520 C CA . ASP A 1 326 ? 16.438 27.156 15.922 1 81.38 326 ASP A CA 1
ATOM 2521 C C . ASP A 1 326 ? 16.312 26.219 17.109 1 81.38 326 ASP A C 1
ATOM 2523 O O . ASP A 1 326 ? 16.984 26.391 18.125 1 81.38 326 ASP A O 1
ATOM 2527 N N . TYR A 1 327 ? 15.516 25.359 17.078 1 86.88 327 TYR A N 1
ATOM 2528 C CA . TYR A 1 327 ? 15.438 24.25 18.031 1 86.88 327 TYR A CA 1
ATOM 2529 C C . TYR A 1 327 ? 15.172 22.938 17.328 1 86.88 327 TYR A C 1
ATOM 2531 O O . TYR A 1 327 ? 15.156 22.875 16.094 1 86.88 327 TYR A O 1
ATOM 2539 N N . LYS A 1 328 ? 15.094 21.828 18.062 1 83.62 328 LYS A N 1
ATOM 2540 C CA . LYS A 1 328 ? 14.938 20.516 17.453 1 83.62 328 LYS A CA 1
ATOM 2541 C C . LYS A 1 328 ? 13.656 19.828 17.938 1 83.62 328 LYS A C 1
ATOM 2543 O O . LYS A 1 328 ? 13.227 20.031 19.078 1 83.62 328 LYS A O 1
ATOM 2548 N N . VAL A 1 329 ? 13.07 19.141 17.031 1 90.31 329 VAL A N 1
ATOM 2549 C CA . VAL A 1 329 ? 11.867 18.359 17.344 1 90.31 329 VAL A CA 1
ATOM 2550 C C . VAL A 1 329 ? 12.172 16.875 17.203 1 90.31 329 VAL A C 1
ATOM 2552 O O . VAL A 1 329 ? 12.883 16.453 16.266 1 90.31 329 VAL A O 1
ATOM 2555 N N . GLU A 1 330 ? 11.742 16.078 18.125 1 89.44 330 GLU A N 1
ATOM 2556 C CA . GLU A 1 330 ? 11.945 14.625 18.078 1 89.44 330 GLU A CA 1
ATOM 2557 C C . GLU A 1 330 ? 10.703 13.914 17.562 1 89.44 330 GLU A C 1
ATOM 2559 O O . GLU A 1 330 ? 9.719 13.758 18.281 1 89.44 330 GLU A O 1
ATOM 2564 N N . PRO A 1 331 ? 10.797 13.336 16.438 1 89.56 331 PRO A N 1
ATOM 2565 C CA . PRO A 1 331 ? 9.617 12.758 15.781 1 89.56 331 PRO A CA 1
ATOM 2566 C C . PRO A 1 331 ? 8.945 11.672 16.625 1 89.56 331 PRO A C 1
ATOM 2568 O O . PRO A 1 331 ? 7.719 11.609 16.688 1 89.56 331 PRO A O 1
ATOM 2571 N N . ASN A 1 332 ? 9.688 10.789 17.25 1 91.19 332 ASN A N 1
ATOM 2572 C CA . ASN A 1 332 ? 9.102 9.727 18.062 1 91.19 332 ASN A CA 1
ATOM 2573 C C . ASN A 1 332 ? 8.328 10.281 19.25 1 91.19 332 ASN A C 1
ATOM 2575 O O . ASN A 1 332 ? 7.262 9.766 19.594 1 91.19 332 ASN A O 1
ATOM 2579 N N . GLN A 1 333 ? 8.867 11.289 19.828 1 94 333 GLN A N 1
ATOM 2580 C CA . GLN A 1 333 ? 8.195 11.922 20.953 1 94 333 GLN A CA 1
ATOM 2581 C C . GLN A 1 333 ? 6.949 12.68 20.5 1 94 333 GLN A C 1
ATOM 2583 O O . GLN A 1 333 ? 5.957 12.742 21.219 1 94 333 GLN A O 1
ATOM 2588 N N . GLU A 1 334 ? 7.055 13.266 19.359 1 95.38 334 GLU A N 1
ATOM 2589 C CA . GLU A 1 334 ? 5.883 13.945 18.828 1 95.38 334 GLU A CA 1
ATOM 2590 C C . GLU A 1 334 ? 4.742 12.961 18.562 1 95.38 334 GLU A C 1
ATOM 2592 O O . GLU A 1 334 ? 3.57 13.312 18.719 1 95.38 334 GLU A O 1
ATOM 2597 N N . LEU A 1 335 ? 5.113 11.789 18.109 1 95.25 335 LEU A N 1
ATOM 2598 C CA . LEU A 1 335 ? 4.117 10.742 17.922 1 95.25 335 LEU A CA 1
ATOM 2599 C C . LEU A 1 335 ? 3.42 10.422 19.25 1 95.25 335 LEU A C 1
ATOM 2601 O O . LEU A 1 335 ? 2.193 10.32 19.297 1 95.25 335 LEU A O 1
ATOM 2605 N N . ILE A 1 336 ? 4.188 10.25 20.266 1 96.56 336 ILE A N 1
ATOM 2606 C CA . ILE A 1 336 ? 3.646 9.938 21.578 1 96.56 336 ILE A CA 1
ATOM 2607 C C . ILE A 1 336 ? 2.779 11.094 22.062 1 96.56 336 ILE A C 1
ATOM 2609 O O . ILE A 1 336 ? 1.683 10.875 22.594 1 96.56 336 ILE A O 1
ATOM 2613 N N . ALA A 1 337 ? 3.289 12.289 21.891 1 97.75 337 ALA A N 1
ATOM 2614 C CA . ALA A 1 337 ? 2.545 13.469 22.312 1 97.75 337 ALA A CA 1
ATOM 2615 C C . ALA A 1 337 ? 1.201 13.562 21.594 1 97.75 337 ALA A C 1
ATOM 2617 O O . ALA A 1 337 ? 0.161 13.734 22.234 1 97.75 337 ALA A O 1
ATOM 2618 N N . LEU A 1 338 ? 1.211 13.438 20.312 1 97.81 338 LEU A N 1
ATOM 2619 C CA . LEU A 1 338 ? -0.015 13.523 19.531 1 97.81 338 LEU A CA 1
ATOM 2620 C C . LEU A 1 338 ? -0.96 12.375 19.859 1 97.81 338 LEU A C 1
ATOM 2622 O O . LEU A 1 338 ? -2.178 12.562 19.922 1 97.81 338 LEU A O 1
ATOM 2626 N N . GLY A 1 339 ? -0.378 11.172 19.984 1 98.25 339 GLY A N 1
ATOM 2627 C CA . GLY A 1 339 ? -1.186 10.031 20.406 1 98.25 339 GLY A CA 1
ATOM 2628 C C . GLY A 1 339 ? -1.896 10.25 21.719 1 98.25 339 GLY A C 1
ATOM 2629 O O . GLY A 1 339 ? -3.09 9.969 21.844 1 98.25 339 GLY A O 1
ATOM 2630 N N . CYS A 1 340 ? -1.205 10.789 22.656 1 98.06 340 CYS A N 1
ATOM 2631 C CA . CYS A 1 340 ? -1.788 11.055 23.969 1 98.06 340 CYS A CA 1
ATOM 2632 C C . CYS A 1 340 ? -2.82 12.172 23.891 1 98.06 340 CYS A C 1
ATOM 2634 O O . CYS A 1 340 ? -3.814 12.156 24.625 1 98.06 340 CYS A O 1
ATOM 2636 N N . CYS A 1 341 ? -2.578 13.164 23.078 1 98.44 341 CYS A N 1
ATOM 2637 C CA . CYS A 1 341 ? -3.568 14.219 22.859 1 98.44 341 CYS A CA 1
ATOM 2638 C C . CYS A 1 341 ? -4.887 13.625 22.375 1 98.44 341 CYS A C 1
ATOM 2640 O O . CYS A 1 341 ? -5.949 13.961 22.906 1 98.44 341 CYS A O 1
ATOM 2642 N N . ASN A 1 342 ? -4.777 12.75 21.406 1 98.69 342 ASN A N 1
ATOM 2643 C CA . ASN A 1 342 ? -5.98 12.141 20.844 1 98.69 342 ASN A CA 1
ATOM 2644 C C . ASN A 1 342 ? -6.621 11.156 21.812 1 98.69 342 ASN A C 1
ATOM 2646 O O . ASN A 1 342 ? -7.848 11.086 21.906 1 98.69 342 ASN A O 1
ATOM 2650 N N . LEU A 1 343 ? -5.812 10.422 22.531 1 98.12 343 LEU A N 1
ATOM 2651 C CA . LEU A 1 343 ? -6.336 9.5 23.531 1 98.12 343 LEU A CA 1
ATOM 2652 C C . LEU A 1 343 ? -7.074 10.258 24.641 1 98.12 343 LEU A C 1
ATOM 2654 O O . LEU A 1 343 ? -8.227 9.945 24.953 1 98.12 343 LEU A O 1
ATOM 2658 N N . ALA A 1 344 ? -6.438 11.195 25.203 1 98.12 344 ALA A N 1
ATOM 2659 C CA . ALA A 1 344 ? -7.047 11.984 26.266 1 98.12 344 ALA A CA 1
ATOM 2660 C C . ALA A 1 344 ? -8.281 12.727 25.766 1 98.12 344 ALA A C 1
ATOM 2662 O O . ALA A 1 344 ? -9.289 12.812 26.469 1 98.12 344 ALA A O 1
ATOM 2663 N N . GLY A 1 345 ? -8.164 13.32 24.625 1 98.12 345 GLY A N 1
ATOM 2664 C CA . GLY A 1 345 ? -9.297 14.031 24.047 1 98.12 345 GLY A CA 1
ATOM 2665 C C . GLY A 1 345 ? -10.508 13.141 23.828 1 98.12 345 GLY A C 1
ATOM 2666 O O . GLY A 1 345 ? -11.641 13.594 23.969 1 98.12 345 GLY A O 1
ATOM 2667 N N . SER A 1 346 ? -10.258 11.867 23.438 1 98.12 346 SER A N 1
ATOM 2668 C CA . SER A 1 346 ? -11.359 10.953 23.141 1 98.12 346 SER A CA 1
ATOM 2669 C C . SER A 1 346 ? -12.227 10.711 24.375 1 98.12 346 SER A C 1
ATOM 2671 O O . SER A 1 346 ? -13.422 10.453 24.25 1 98.12 346 SER A O 1
ATOM 2673 N N . PHE A 1 347 ? -11.742 10.883 25.562 1 97.88 347 PHE A N 1
ATOM 2674 C CA . PHE A 1 347 ? -12.5 10.695 26.781 1 97.88 347 PHE A CA 1
ATOM 2675 C C . PHE A 1 347 ? -13.352 11.922 27.094 1 97.88 347 PHE A C 1
ATOM 2677 O O . PHE A 1 347 ? -14.242 11.867 27.938 1 97.88 347 PHE A O 1
ATOM 2684 N N . LEU A 1 348 ? -13.07 12.984 26.406 1 97.25 348 LEU A N 1
ATOM 2685 C CA . LEU A 1 348 ? -13.836 14.219 26.578 1 97.25 348 LEU A CA 1
ATOM 2686 C C . LEU A 1 348 ? -14.523 14.602 25.266 1 97.25 348 LEU A C 1
ATOM 2688 O O . LEU A 1 348 ? -14.625 15.789 24.953 1 97.25 348 LEU A O 1
ATOM 2692 N N . SER A 1 349 ? -14.781 13.656 24.438 1 96.81 349 SER A N 1
ATOM 2693 C CA . SER A 1 349 ? -15.641 13.742 23.25 1 96.81 349 SER A CA 1
ATOM 2694 C C . SER A 1 349 ? -14.977 14.523 22.125 1 96.81 349 SER A C 1
ATOM 2696 O O . SER A 1 349 ? -15.648 15.188 21.344 1 96.81 349 SER A O 1
ATOM 2698 N N . ALA A 1 350 ? -13.703 14.508 22.156 1 98.12 350 ALA A N 1
ATOM 2699 C CA . ALA A 1 350 ? -12.977 15.133 21.047 1 98.12 350 ALA A CA 1
ATOM 2700 C C . ALA A 1 350 ? -12.859 14.188 19.859 1 98.12 350 ALA A C 1
ATOM 2702 O O . ALA A 1 350 ? -12.758 12.977 20.031 1 98.12 350 ALA A O 1
ATOM 2703 N N . TYR A 1 351 ? -13 14.703 18.656 1 98.31 351 TYR A N 1
ATOM 2704 C CA . TYR A 1 351 ? -12.594 13.945 17.484 1 98.31 351 TYR A CA 1
ATOM 2705 C C . TYR A 1 351 ? -11.125 14.18 17.156 1 98.31 351 TYR A C 1
ATOM 2707 O O . TYR A 1 351 ? -10.453 14.961 17.828 1 98.31 351 TYR A O 1
ATOM 2715 N N . PRO A 1 352 ? -10.516 13.453 16.234 1 98.38 352 PRO A N 1
ATOM 2716 C CA . PRO A 1 352 ? -9.062 13.492 16.031 1 98.38 352 PRO A CA 1
ATOM 2717 C C . PRO A 1 352 ? -8.539 14.906 15.789 1 98.38 352 PRO A C 1
ATOM 2719 O O . PRO A 1 352 ? -9.172 15.695 15.086 1 98.38 352 PRO A O 1
ATOM 2722 N N . VAL A 1 353 ? -7.406 15.18 16.422 1 98.38 353 VAL A N 1
ATOM 2723 C CA . VAL A 1 353 ? -6.785 16.5 16.328 1 98.38 353 VAL A CA 1
ATOM 2724 C C . VAL A 1 353 ? -5.34 16.359 15.867 1 98.38 353 VAL A C 1
ATOM 2726 O O . VAL A 1 353 ? -4.77 15.266 15.906 1 98.38 353 VAL A O 1
ATOM 2729 N N . THR A 1 354 ? -4.766 17.375 15.359 1 97.38 354 THR A N 1
ATOM 2730 C CA . THR A 1 354 ? -3.371 17.438 14.93 1 97.38 354 THR A CA 1
ATOM 2731 C C . THR A 1 354 ? -2.879 18.875 14.906 1 97.38 354 THR A C 1
ATOM 2733 O O . THR A 1 354 ? -3.549 19.781 15.422 1 97.38 354 THR A O 1
ATOM 2736 N N . GLY A 1 355 ? -1.678 19.094 14.461 1 95.25 355 GLY A N 1
ATOM 2737 C CA . GLY A 1 355 ? -1.123 20.422 14.359 1 95.25 355 GLY A CA 1
ATOM 2738 C C . GLY A 1 355 ? -1.693 21.234 13.203 1 95.25 355 GLY A C 1
ATOM 2739 O O . GLY A 1 355 ? -1.964 20.672 12.133 1 95.25 355 GLY A O 1
ATOM 2740 N N . SER A 1 356 ? -1.83 22.5 13.492 1 93.12 356 SER A N 1
ATOM 2741 C CA . SER A 1 356 ? -2.316 23.422 12.469 1 93.12 356 SER A CA 1
ATOM 2742 C C . SER A 1 356 ? -1.226 24.391 12.039 1 93.12 356 SER A C 1
ATOM 2744 O O . SER A 1 356 ? -0.568 25 12.883 1 93.12 356 SER A O 1
ATOM 2746 N N . PHE A 1 357 ? -1.046 24.578 10.758 1 85.88 357 PHE A N 1
ATOM 2747 C CA . PHE A 1 357 ? -0.018 25.469 10.25 1 85.88 357 PHE A CA 1
ATOM 2748 C C . PHE A 1 357 ? -0.344 26.922 10.594 1 85.88 357 PHE A C 1
ATOM 2750 O O . PHE A 1 357 ? 0.521 27.656 11.062 1 85.88 357 PHE A O 1
ATOM 2757 N N . SER A 1 358 ? -1.58 27.312 10.359 1 86 358 SER A N 1
ATOM 2758 C CA . SER A 1 358 ? -1.989 28.688 10.555 1 86 358 SER A CA 1
ATOM 2759 C C . SER A 1 358 ? -1.87 29.094 12.023 1 86 358 SER A C 1
ATOM 2761 O O . SER A 1 358 ? -1.269 30.125 12.344 1 86 358 SER A O 1
ATOM 2763 N N . ARG A 1 359 ? -2.373 28.281 12.906 1 92.94 359 ARG A N 1
ATOM 2764 C CA . ARG A 1 359 ? -2.328 28.609 14.32 1 92.94 359 ARG A CA 1
ATOM 2765 C C . ARG A 1 359 ? -0.9 28.547 14.852 1 92.94 359 ARG A C 1
ATOM 2767 O O . ARG A 1 359 ? -0.528 29.328 15.734 1 92.94 359 ARG A O 1
ATOM 2774 N N . THR A 1 360 ? -0.131 27.625 14.344 1 93.69 360 THR A N 1
ATOM 2775 C CA . THR A 1 360 ? 1.27 27.531 14.742 1 93.69 360 THR A CA 1
ATOM 2776 C C . THR A 1 360 ? 2.041 28.766 14.281 1 93.69 360 THR A C 1
ATOM 2778 O O . THR A 1 360 ? 2.895 29.281 15.016 1 93.69 360 THR A O 1
ATOM 2781 N N . ALA A 1 361 ? 1.761 29.234 13.117 1 88.31 361 ALA A N 1
ATOM 2782 C CA . ALA A 1 361 ? 2.377 30.453 12.617 1 88.31 361 ALA A CA 1
ATOM 2783 C C . ALA A 1 361 ? 2.025 31.656 13.508 1 88.31 361 ALA A C 1
ATOM 2785 O O . ALA A 1 361 ? 2.893 32.469 13.828 1 88.31 361 ALA A O 1
ATOM 2786 N N . ILE A 1 362 ? 0.794 31.734 13.875 1 87.81 362 ILE A N 1
ATOM 2787 C CA . ILE A 1 362 ? 0.33 32.812 14.75 1 87.81 362 ILE A CA 1
ATOM 2788 C C . ILE A 1 362 ? 1.013 32.688 16.109 1 87.81 362 ILE A C 1
ATOM 2790 O O . ILE A 1 362 ? 1.454 33.719 16.672 1 87.81 362 ILE A O 1
ATOM 2794 N N . ASN A 1 363 ? 1.06 31.516 16.625 1 93.12 363 ASN A N 1
ATOM 2795 C CA . ASN A 1 363 ? 1.723 31.266 17.906 1 93.12 363 ASN A CA 1
ATOM 2796 C C . ASN A 1 363 ? 3.184 31.703 17.875 1 93.12 363 ASN A C 1
ATOM 2798 O O . ASN A 1 363 ? 3.652 32.406 18.781 1 93.12 363 ASN A O 1
ATOM 2802 N N . SER A 1 364 ? 3.891 31.375 16.859 1 91.5 364 SER A N 1
ATOM 2803 C CA . SER A 1 364 ? 5.297 31.719 16.688 1 91.5 364 SER A CA 1
ATOM 2804 C C . SER A 1 364 ? 5.484 33.219 16.516 1 91.5 364 SER A C 1
ATOM 2806 O O . SER A 1 364 ? 6.371 33.812 17.141 1 91.5 364 SER A O 1
ATOM 2808 N N . GLN A 1 365 ? 4.641 33.812 15.727 1 85.19 365 GLN A N 1
ATOM 2809 C CA . GLN A 1 365 ? 4.742 35.25 15.453 1 85.19 365 GLN A CA 1
ATOM 2810 C C . GLN A 1 365 ? 4.406 36.062 16.688 1 85.19 365 GLN A C 1
ATOM 2812 O O . GLN A 1 365 ? 4.852 37.219 16.828 1 85.19 365 GLN A O 1
ATOM 2817 N N . SER A 1 366 ? 3.607 35.5 17.531 1 88.06 366 SER A N 1
ATOM 2818 C CA . SER A 1 366 ? 3.229 36.156 18.75 1 88.06 366 SER A CA 1
ATOM 2819 C C . SER A 1 366 ? 4.336 36.094 19.797 1 88.06 366 SER A C 1
ATOM 2821 O O . SER A 1 366 ? 4.195 36.594 20.906 1 88.06 366 SER A O 1
ATOM 2823 N N . GLY A 1 367 ? 5.414 35.344 19.469 1 88.88 367 GLY A N 1
ATOM 2824 C CA . GLY A 1 367 ? 6.59 35.312 20.312 1 88.88 367 GLY A CA 1
ATOM 2825 C C . GLY A 1 367 ? 6.52 34.25 21.391 1 88.88 367 GLY A C 1
ATOM 2826 O O . GLY A 1 367 ? 7.02 34.438 22.5 1 88.88 367 GLY A O 1
ATOM 2827 N N . VAL A 1 368 ? 5.887 33.188 21.125 1 94.94 368 VAL A N 1
ATOM 2828 C CA . VAL A 1 368 ? 5.746 32.094 22.094 1 94.94 368 VAL A CA 1
ATOM 2829 C C . VAL A 1 368 ? 7.129 31.641 22.531 1 94.94 368 VAL A C 1
ATOM 2831 O O . VAL A 1 368 ? 8.07 31.594 21.734 1 94.94 368 VAL A O 1
ATOM 2834 N N . LYS A 1 369 ? 7.242 31.297 23.812 1 94.12 369 LYS A N 1
ATOM 2835 C CA . LYS A 1 369 ? 8.547 30.906 24.344 1 94.12 369 LYS A CA 1
ATOM 2836 C C . LYS A 1 369 ? 8.547 29.469 24.828 1 94.12 369 LYS A C 1
ATOM 2838 O O . LYS A 1 369 ? 9.594 28.828 24.891 1 94.12 369 LYS A O 1
ATOM 2843 N N . SER A 1 370 ? 7.43 29 25.156 1 95.12 370 SER A N 1
ATOM 2844 C CA . SER A 1 370 ? 7.305 27.625 25.656 1 95.12 370 SER A CA 1
ATOM 2845 C C . SER A 1 370 ? 5.945 27.031 25.312 1 95.12 370 SER A C 1
ATOM 2847 O O . SER A 1 370 ? 5.035 27.75 24.891 1 95.12 370 SER A O 1
ATOM 2849 N N . PRO A 1 371 ? 5.805 25.688 25.5 1 95.56 371 PRO A N 1
ATOM 2850 C CA . PRO A 1 371 ? 4.512 25.062 25.219 1 95.56 371 PRO A CA 1
ATOM 2851 C C . PRO A 1 371 ? 3.432 25.453 26.219 1 95.56 371 PRO A C 1
ATOM 2853 O O . PRO A 1 371 ? 2.275 25.047 26.078 1 95.56 371 PRO A O 1
ATOM 2856 N N . ALA A 1 372 ? 3.725 26.297 27.156 1 96.12 372 ALA A N 1
ATOM 2857 C CA . ALA A 1 372 ? 2.766 26.734 28.172 1 96.12 372 ALA A CA 1
ATOM 2858 C C . ALA A 1 372 ? 1.678 27.609 27.547 1 96.12 372 ALA A C 1
ATOM 2860 O O . ALA A 1 372 ? 0.605 27.781 28.125 1 96.12 372 ALA A O 1
ATOM 2861 N N . ALA A 1 373 ? 1.944 28.188 26.422 1 96.31 373 ALA A N 1
ATOM 2862 C CA . ALA A 1 373 ? 0.934 28.969 25.719 1 96.31 373 ALA A CA 1
ATOM 2863 C C . ALA A 1 373 ? -0.319 28.141 25.453 1 96.31 373 ALA A C 1
ATOM 2865 O O . ALA A 1 373 ? -1.434 28.656 25.453 1 96.31 373 ALA A O 1
ATOM 2866 N N . GLY A 1 374 ? -0.126 26.859 25.297 1 96.69 374 GLY A N 1
ATOM 2867 C CA . GLY A 1 374 ? -1.246 25.953 25.078 1 96.69 374 GLY A CA 1
ATOM 2868 C C . GLY A 1 374 ? -2.211 25.906 26.25 1 96.69 374 GLY A C 1
ATOM 2869 O O . GLY A 1 374 ? -3.414 25.734 26.062 1 96.69 374 GLY A O 1
ATOM 2870 N N . VAL A 1 375 ? -1.715 26.094 27.422 1 97 375 VAL A N 1
ATOM 2871 C CA . VAL A 1 375 ? -2.555 26.078 28.609 1 97 375 VAL A CA 1
ATOM 2872 C C . VAL A 1 375 ? -3.496 27.281 28.594 1 97 375 VAL A C 1
ATOM 2874 O O . VAL A 1 375 ? -4.668 27.156 28.953 1 97 375 VAL A O 1
ATOM 2877 N N . VAL A 1 376 ? -3 28.344 28.172 1 97.06 376 VAL A N 1
ATOM 2878 C CA . VAL A 1 376 ? -3.816 29.547 28.062 1 97.06 376 VAL A CA 1
ATOM 2879 C C . VAL A 1 376 ? -4.902 29.359 27.016 1 97.06 376 VAL A C 1
ATOM 2881 O O . VAL A 1 376 ? -6.07 29.672 27.25 1 97.06 376 VAL A O 1
ATOM 2884 N N . THR A 1 377 ? -4.473 28.844 25.859 1 97.5 377 THR A N 1
ATOM 2885 C CA . THR A 1 377 ? -5.43 28.578 24.797 1 97.5 377 THR A CA 1
ATOM 2886 C C . THR A 1 377 ? -6.539 27.656 25.281 1 97.5 377 THR A C 1
ATOM 2888 O O . THR A 1 377 ? -7.723 27.938 25.094 1 97.5 377 THR A O 1
ATOM 2891 N N . GLY A 1 378 ? -6.105 26.516 25.906 1 97.62 378 GLY A N 1
ATOM 2892 C CA . GLY A 1 378 ? -7.078 25.562 26.422 1 97.62 378 GLY A CA 1
ATOM 2893 C C . GLY A 1 378 ? -8.016 26.172 27.438 1 97.62 378 GLY A C 1
ATOM 2894 O O . GLY A 1 378 ? -9.211 25.891 27.438 1 97.62 378 GLY A O 1
ATOM 2895 N N . ALA A 1 379 ? -7.535 27.016 28.281 1 97.38 379 ALA A N 1
ATOM 2896 C CA . ALA A 1 379 ? -8.336 27.641 29.312 1 97.38 379 ALA A CA 1
ATOM 2897 C C . ALA A 1 379 ? -9.383 28.578 28.703 1 97.38 379 ALA A C 1
ATOM 2899 O O . ALA A 1 379 ? -10.531 28.625 29.156 1 97.38 379 ALA A O 1
ATOM 2900 N N . VAL A 1 380 ? -8.977 29.297 27.766 1 96.69 380 VAL A N 1
ATOM 2901 C CA . VAL A 1 380 ? -9.891 30.219 27.125 1 96.69 380 VAL A CA 1
ATOM 2902 C C . VAL A 1 380 ? -11.008 29.453 26.422 1 96.69 380 VAL A C 1
ATOM 2904 O O . VAL A 1 380 ? -12.172 29.859 26.438 1 96.69 380 VAL A O 1
ATOM 2907 N N . VAL A 1 381 ? -10.664 28.359 25.766 1 96.81 381 VAL A N 1
ATOM 2908 C CA . VAL A 1 381 ? -11.664 27.531 25.094 1 96.81 381 VAL A CA 1
ATOM 2909 C C . VAL A 1 381 ? -12.648 26.984 26.109 1 96.81 381 VAL A C 1
ATOM 2911 O O . VAL A 1 381 ? -13.859 26.953 25.859 1 96.81 381 VAL A O 1
ATOM 2914 N N . ILE A 1 382 ? -12.133 26.547 27.25 1 96.5 382 ILE A N 1
ATOM 2915 C CA . ILE A 1 382 ? -12.992 26.031 28.312 1 96.5 382 ILE A CA 1
ATOM 2916 C C . ILE A 1 382 ? -13.938 27.141 28.797 1 96.5 382 ILE A C 1
ATOM 2918 O O . ILE A 1 382 ? -15.125 26.891 29.016 1 96.5 382 ILE A O 1
ATOM 2922 N N . LEU A 1 383 ? -13.461 28.312 28.906 1 95.81 383 LEU A N 1
ATOM 2923 C CA . LEU A 1 383 ? -14.281 29.438 29.312 1 95.81 383 LEU A CA 1
ATOM 2924 C C . LEU A 1 383 ? -15.352 29.75 28.266 1 95.81 383 LEU A C 1
ATOM 2926 O O . LEU A 1 383 ? -16.5 30.047 28.625 1 95.81 383 LEU A O 1
ATOM 2930 N N . ALA A 1 384 ? -14.938 29.688 27.094 1 94.75 384 ALA A N 1
ATOM 2931 C CA . ALA A 1 384 ? -15.891 29.922 26.016 1 94.75 384 ALA A CA 1
ATOM 2932 C C . ALA A 1 384 ? -17 28.875 26.031 1 94.75 384 ALA A C 1
ATOM 2934 O O . ALA A 1 384 ? -18.172 29.203 25.844 1 94.75 384 ALA A O 1
ATOM 2935 N N . LEU A 1 385 ? -16.688 27.656 26.219 1 94.5 385 LEU A N 1
ATOM 2936 C CA . LEU A 1 385 ? -17.656 26.562 26.281 1 94.5 385 LEU A CA 1
ATOM 2937 C C . LEU A 1 385 ? -18.609 26.75 27.453 1 94.5 385 LEU A C 1
ATOM 2939 O O . LEU A 1 385 ? -19.781 26.375 27.391 1 94.5 385 LEU A O 1
ATOM 2943 N N . SER A 1 386 ? -18.141 27.312 28.469 1 92.94 386 SER A N 1
ATOM 2944 C CA . SER A 1 386 ? -18.922 27.453 29.688 1 92.94 386 SER A CA 1
ATOM 2945 C C . SER A 1 386 ? -19.844 28.672 29.625 1 92.94 386 SER A C 1
ATOM 2947 O O . SER A 1 386 ? -20.953 28.656 30.156 1 92.94 386 SER A O 1
ATOM 2949 N N . PHE A 1 387 ? -19.406 29.766 28.859 1 92 387 PHE A N 1
ATOM 2950 C CA . PHE A 1 387 ? -20.156 31 29 1 92 387 PHE A CA 1
ATOM 2951 C C . PHE A 1 387 ? -20.656 31.5 27.656 1 92 387 PHE A C 1
ATOM 2953 O O . PHE A 1 387 ? -21.609 32.281 27.578 1 92 387 PHE A O 1
ATOM 2960 N N . LEU A 1 388 ? -20.031 31.094 26.656 1 91.12 388 LEU A N 1
ATOM 2961 C CA . LEU A 1 388 ? -20.312 31.734 25.391 1 91.12 388 LEU A CA 1
ATOM 2962 C C . LEU A 1 388 ? -21.219 30.859 24.516 1 91.12 388 LEU A C 1
ATOM 2964 O O . LEU A 1 388 ? -21.672 31.281 23.453 1 91.12 388 LEU A O 1
ATOM 2968 N N . THR A 1 389 ? -21.547 29.734 24.906 1 89.88 389 THR A N 1
ATOM 2969 C CA . THR A 1 389 ? -22.25 28.75 24.094 1 89.88 389 THR A CA 1
ATOM 2970 C C . THR A 1 389 ? -23.594 29.312 23.609 1 89.88 389 THR A C 1
ATOM 2972 O O . THR A 1 389 ? -23.984 29.094 22.453 1 89.88 389 THR A O 1
ATOM 2975 N N . PRO A 1 390 ? -24.375 30.062 24.391 1 90.12 390 PRO A N 1
ATOM 2976 C CA . PRO A 1 390 ? -25.641 30.609 23.891 1 90.12 390 PRO A CA 1
ATOM 2977 C C . PRO A 1 390 ? -25.438 31.625 22.766 1 90.12 390 PRO A C 1
ATOM 2979 O O . PRO A 1 390 ? -26.297 31.75 21.891 1 90.12 390 PRO A O 1
ATOM 2982 N N . ALA A 1 391 ? -24.391 32.25 22.844 1 91.12 391 ALA A N 1
ATOM 2983 C CA . ALA A 1 391 ? -24.094 33.25 21.812 1 91.12 391 ALA A CA 1
ATOM 2984 C C . ALA A 1 391 ? -23.75 32.594 20.484 1 91.12 391 ALA A C 1
ATOM 2986 O O . ALA A 1 391 ? -23.938 33.219 19.422 1 91.12 391 ALA A O 1
ATOM 2987 N N . PHE A 1 392 ? -23.344 31.406 20.5 1 92.06 392 PHE A N 1
ATOM 2988 C CA . PHE A 1 392 ? -22.938 30.719 19.281 1 92.06 392 PHE A CA 1
ATOM 2989 C C . PHE A 1 392 ? -24.141 30.391 18.422 1 92.06 392 PHE A C 1
ATOM 2991 O O . PHE A 1 392 ? -24.016 30.156 17.219 1 92.06 392 PHE A O 1
ATOM 2998 N N . TYR A 1 393 ? -25.312 30.422 19 1 90.62 393 TYR A N 1
ATOM 2999 C CA . TYR A 1 393 ? -26.562 30.188 18.297 1 90.62 393 TYR A CA 1
ATOM 3000 C C . TYR A 1 393 ? -26.703 31.125 17.109 1 90.62 393 TYR A C 1
ATOM 3002 O O . TYR A 1 393 ? -27.188 30.703 16.047 1 90.62 393 TYR A O 1
ATOM 3010 N N . TYR A 1 394 ? -26.219 32.281 17.266 1 92.69 394 TYR A N 1
ATOM 3011 C CA . TYR A 1 394 ? -26.547 33.344 16.328 1 92.69 394 TYR A CA 1
ATOM 3012 C C . TYR A 1 394 ? -25.5 33.406 15.211 1 92.69 394 TYR A C 1
ATOM 3014 O O . TYR A 1 394 ? -25.656 34.188 14.266 1 92.69 394 TYR A O 1
ATOM 3022 N N . ILE A 1 395 ? -24.547 32.625 15.273 1 94 395 ILE A N 1
ATOM 3023 C CA . ILE A 1 395 ? -23.5 32.656 14.258 1 94 395 ILE A CA 1
ATOM 3024 C C . ILE A 1 395 ? -24.031 32.156 12.922 1 94 395 ILE A C 1
ATOM 3026 O O . ILE A 1 395 ? -24.516 31.031 12.828 1 94 395 ILE A O 1
ATOM 3030 N N . PRO A 1 396 ? -23.984 33 11.898 1 95.12 396 PRO A N 1
ATOM 3031 C CA . PRO A 1 396 ? -24.438 32.531 10.586 1 95.12 396 PRO A CA 1
ATOM 3032 C C . PRO A 1 396 ? -23.547 31.438 10.023 1 95.12 396 PRO A C 1
ATOM 3034 O O . PRO A 1 396 ? -22.312 31.516 10.117 1 95.12 396 PRO A O 1
ATOM 3037 N N . LYS A 1 397 ? -24.125 30.453 9.414 1 94.44 397 LYS A N 1
ATOM 3038 C CA . LYS A 1 397 ? -23.375 29.359 8.789 1 94.44 397 LYS A CA 1
ATOM 3039 C C . LYS A 1 397 ? -22.5 29.875 7.66 1 94.44 397 LYS A C 1
ATOM 3041 O O . LYS A 1 397 ? -21.406 29.359 7.426 1 94.44 397 LYS A O 1
ATOM 3046 N N . SER A 1 398 ? -22.922 30.875 6.98 1 95.94 398 SER A N 1
ATOM 3047 C CA . SER A 1 398 ? -22.156 31.469 5.891 1 95.94 398 SER A CA 1
ATOM 3048 C C . SER A 1 398 ? -20.875 32.094 6.398 1 95.94 398 SER A C 1
ATOM 3050 O O . SER A 1 398 ? -19.844 32.094 5.711 1 95.94 398 SER A O 1
ATOM 3052 N N . ALA A 1 399 ? -20.938 32.656 7.582 1 95.56 399 ALA A N 1
ATOM 3053 C CA . ALA A 1 399 ? -19.734 33.25 8.172 1 95.56 399 ALA A CA 1
ATOM 3054 C C . ALA A 1 399 ? -18.703 32.156 8.492 1 95.56 399 ALA A C 1
ATOM 3056 O O . ALA A 1 399 ? -17.5 32.344 8.234 1 95.56 399 ALA A O 1
ATOM 3057 N N . LEU A 1 400 ? -19.156 31.125 9.023 1 92.44 400 LEU A N 1
ATOM 3058 C CA . LEU A 1 400 ? -18.266 30.016 9.328 1 92.44 400 LEU A CA 1
ATOM 3059 C C . LEU A 1 400 ? -17.672 29.438 8.055 1 92.44 400 LEU A C 1
ATOM 3061 O O . LEU A 1 400 ? -16.484 29.094 8.016 1 92.44 400 LEU A O 1
ATOM 3065 N N . ALA A 1 401 ? -18.438 29.297 7.043 1 95.06 401 ALA A N 1
ATOM 3066 C CA . ALA A 1 401 ? -17.969 28.812 5.746 1 95.06 401 ALA A CA 1
ATOM 3067 C C . ALA A 1 401 ? -16.875 29.719 5.184 1 95.06 401 ALA A C 1
ATOM 3069 O O . ALA A 1 401 ? -15.906 29.234 4.594 1 95.06 401 ALA A O 1
ATOM 3070 N N . SER A 1 402 ? -17.078 31 5.359 1 95.81 402 SER A N 1
ATOM 3071 C CA . SER A 1 402 ? -16.109 31.969 4.879 1 95.81 402 SER A CA 1
ATOM 3072 C C . SER A 1 402 ? -14.766 31.812 5.59 1 95.81 402 SER A C 1
ATOM 3074 O O . SER A 1 402 ? -13.711 31.875 4.961 1 95.81 402 SER A O 1
ATOM 3076 N N . VAL A 1 403 ? -14.875 31.594 6.863 1 91.69 403 VAL A N 1
ATOM 3077 C CA . VAL A 1 403 ? -13.672 31.359 7.652 1 91.69 403 VAL A CA 1
ATOM 3078 C C . VAL A 1 403 ? -12.914 30.141 7.121 1 91.69 403 VAL A C 1
ATOM 3080 O O . VAL A 1 403 ? -11.695 30.172 6.977 1 91.69 403 VAL A O 1
ATOM 3083 N N . ILE A 1 404 ? -13.586 29.125 6.77 1 91.25 404 ILE A N 1
ATOM 3084 C CA . ILE A 1 404 ? -13 27.875 6.281 1 91.25 404 ILE A CA 1
ATOM 3085 C C . ILE A 1 404 ? -12.367 28.109 4.91 1 91.25 404 ILE A C 1
ATOM 3087 O O . ILE A 1 404 ? -11.227 27.719 4.672 1 91.25 404 ILE A O 1
ATOM 3091 N N . ILE A 1 405 ? -13.109 28.734 4.047 1 93.75 405 ILE A N 1
ATOM 3092 C CA . ILE A 1 405 ? -12.672 28.938 2.67 1 93.75 405 ILE A CA 1
ATOM 3093 C C . ILE A 1 405 ? -11.375 29.734 2.654 1 93.75 405 ILE A C 1
ATOM 3095 O O . ILE A 1 405 ? -10.414 29.359 1.979 1 93.75 405 ILE A O 1
ATOM 3099 N N . VAL A 1 406 ? -11.328 30.797 3.395 1 91.31 406 VAL A N 1
ATOM 3100 C CA . VAL A 1 406 ? -10.148 31.641 3.416 1 91.31 406 VAL A CA 1
ATOM 3101 C C . VAL A 1 406 ? -8.977 30.891 4.031 1 91.31 406 VAL A C 1
ATOM 3103 O O . VAL A 1 406 ? -7.828 31.062 3.605 1 91.31 406 VAL A O 1
ATOM 3106 N N . ALA A 1 407 ? -9.258 30.078 4.965 1 86.69 407 ALA A N 1
ATOM 3107 C CA . ALA A 1 407 ? -8.211 29.312 5.648 1 86.69 407 ALA A CA 1
ATOM 3108 C C . ALA A 1 407 ? -7.57 28.297 4.711 1 86.69 407 ALA A C 1
ATOM 3110 O O . ALA A 1 407 ? -6.363 28.047 4.781 1 86.69 407 ALA A O 1
ATOM 3111 N N . VAL A 1 408 ? -8.305 27.656 3.816 1 90.44 408 VAL A N 1
ATOM 3112 C CA . VAL A 1 408 ? -7.793 26.531 3.045 1 90.44 408 VAL A CA 1
ATOM 3113 C C . VAL A 1 408 ? -7.246 27.016 1.706 1 90.44 408 VAL A C 1
ATOM 3115 O O . VAL A 1 408 ? -6.52 26.297 1.021 1 90.44 408 VAL A O 1
ATOM 3118 N N . LEU A 1 409 ? -7.508 28.234 1.32 1 87.69 409 LEU A N 1
ATOM 3119 C CA . LEU A 1 409 ? -7.066 28.781 0.039 1 87.69 409 LEU A CA 1
ATOM 3120 C C . LEU A 1 409 ? -5.543 28.766 -0.058 1 87.69 409 LEU A C 1
ATOM 3122 O O . LEU A 1 409 ? -4.984 28.531 -1.134 1 87.69 409 LEU A O 1
ATOM 3126 N N . LYS A 1 410 ? -4.852 28.875 0.994 1 83.81 410 LYS A N 1
ATOM 3127 C CA . LYS A 1 410 ? -3.396 28.969 0.997 1 83.81 410 LYS A CA 1
ATOM 3128 C C . LYS A 1 410 ? -2.762 27.578 0.988 1 83.81 410 LYS A C 1
ATOM 3130 O O . LYS A 1 410 ? -1.549 27.438 0.813 1 83.81 410 LYS A O 1
ATOM 3135 N N . MET A 1 411 ? -3.553 26.625 1.141 1 84.81 411 MET A N 1
ATOM 3136 C CA . MET A 1 411 ? -3.035 25.266 1.254 1 84.81 411 MET A CA 1
ATOM 3137 C C . MET A 1 411 ? -2.809 24.656 -0.124 1 84.81 411 MET A C 1
ATOM 3139 O O . MET A 1 411 ? -2.129 23.625 -0.251 1 84.81 411 MET A O 1
ATOM 3143 N N . VAL A 1 412 ? -3.309 25.266 -1.173 1 87.44 412 VAL A N 1
ATOM 3144 C CA . VAL A 1 412 ? -3.113 24.766 -2.529 1 87.44 412 VAL A CA 1
ATOM 3145 C C . VAL A 1 412 ? -1.686 25.062 -2.988 1 87.44 412 VAL A C 1
ATOM 3147 O O . VAL A 1 412 ? -1.285 26.219 -3.088 1 87.44 412 VAL A O 1
ATOM 3150 N N . ASN A 1 413 ? -0.915 24.016 -3.164 1 84.69 413 ASN A N 1
ATOM 3151 C CA . ASN A 1 413 ? 0.487 24.141 -3.551 1 84.69 413 ASN A CA 1
ATOM 3152 C C . ASN A 1 413 ? 0.667 24 -5.059 1 84.69 413 ASN A C 1
ATOM 3154 O O . ASN A 1 413 ? 1.118 22.953 -5.539 1 84.69 413 ASN A O 1
ATOM 3158 N N . TYR A 1 414 ? 0.512 25 -5.73 1 86.69 414 TYR A N 1
ATOM 3159 C CA . TYR A 1 414 ? 0.652 24.953 -7.18 1 86.69 414 TYR A CA 1
ATOM 3160 C C . TYR A 1 414 ? 2.119 25.016 -7.59 1 86.69 414 TYR A C 1
ATOM 3162 O O . TYR A 1 414 ? 2.484 24.578 -8.688 1 86.69 414 TYR A O 1
ATOM 3170 N N . LYS A 1 415 ? 3.012 25.516 -6.715 1 88.5 415 LYS A N 1
ATOM 3171 C CA . LYS A 1 415 ? 4.434 25.672 -7.012 1 88.5 415 LYS A CA 1
ATOM 3172 C C . LYS A 1 415 ? 5.098 24.297 -7.199 1 88.5 415 LYS A C 1
ATOM 3174 O O . LYS A 1 415 ? 5.996 24.156 -8.031 1 88.5 415 LYS A O 1
ATOM 3179 N N . ILE A 1 416 ? 4.641 23.391 -6.477 1 89.38 416 ILE A N 1
ATOM 3180 C CA . ILE A 1 416 ? 5.27 22.078 -6.547 1 89.38 416 ILE A CA 1
ATOM 3181 C C . ILE A 1 416 ? 4.961 21.422 -7.895 1 89.38 416 ILE A C 1
ATOM 3183 O O . ILE A 1 416 ? 5.777 20.672 -8.438 1 89.38 416 ILE A O 1
ATOM 3187 N N . VAL A 1 417 ? 3.773 21.688 -8.453 1 91.12 417 VAL A N 1
ATOM 3188 C CA . VAL A 1 417 ? 3.41 21.141 -9.75 1 91.12 417 VAL A CA 1
ATOM 3189 C C . VAL A 1 417 ? 4.387 21.641 -10.812 1 91.12 417 VAL A C 1
ATOM 3191 O O . VAL A 1 417 ? 4.844 20.859 -11.656 1 91.12 417 VAL A O 1
ATOM 3194 N N . LEU A 1 418 ? 4.695 22.906 -10.688 1 91.44 418 LEU A N 1
ATOM 3195 C CA . LEU A 1 418 ? 5.641 23.5 -11.625 1 91.44 418 LEU A CA 1
ATOM 3196 C C . LEU A 1 418 ? 7.039 22.938 -11.414 1 91.44 418 LEU A C 1
ATOM 3198 O O . LEU A 1 418 ? 7.758 22.672 -12.383 1 91.44 418 LEU A O 1
ATOM 3202 N N . ALA A 1 419 ? 7.375 22.766 -10.211 1 90.38 419 ALA A N 1
ATOM 3203 C CA . ALA A 1 419 ? 8.688 22.219 -9.891 1 90.38 419 ALA A CA 1
ATOM 3204 C C . ALA A 1 419 ? 8.812 20.781 -10.391 1 90.38 419 ALA A C 1
ATOM 3206 O O . ALA A 1 419 ? 9.844 20.406 -10.961 1 90.38 419 ALA A O 1
ATOM 3207 N N . LEU A 1 420 ? 7.82 20 -10.156 1 90.69 420 LEU A N 1
ATOM 3208 C CA . LEU A 1 420 ? 7.844 18.609 -10.594 1 90.69 420 LEU A CA 1
ATOM 3209 C C . LEU A 1 420 ? 7.867 18.516 -12.117 1 90.69 420 LEU A C 1
ATOM 3211 O O . LEU A 1 420 ? 8.531 17.641 -12.68 1 90.69 420 LEU A O 1
ATOM 3215 N N . TRP A 1 421 ? 7.109 19.422 -12.758 1 90.5 421 TRP A N 1
ATOM 3216 C CA . TRP A 1 421 ? 7.09 19.469 -14.211 1 90.5 421 TRP A CA 1
ATOM 3217 C C . TRP A 1 421 ? 8.469 19.781 -14.773 1 90.5 421 TRP A C 1
ATOM 3219 O O . TRP A 1 421 ? 8.875 19.219 -15.797 1 90.5 421 TRP A O 1
ATOM 3229 N N . LYS A 1 422 ? 9.172 20.594 -14.086 1 89.12 422 LYS A N 1
ATOM 3230 C CA . LYS A 1 422 ? 10.492 21.047 -14.523 1 89.12 422 LYS A CA 1
ATOM 3231 C C . LYS A 1 422 ? 11.562 20 -14.188 1 89.12 422 LYS A C 1
ATOM 3233 O O . LYS A 1 422 ? 12.469 19.766 -14.984 1 89.12 422 LYS A O 1
ATOM 3238 N N . LEU A 1 423 ? 11.484 19.391 -13.078 1 88.06 423 LEU A N 1
ATOM 3239 C CA . LEU A 1 423 ? 12.578 18.594 -12.562 1 88.06 423 LEU A CA 1
ATOM 3240 C C . LEU A 1 423 ? 12.344 17.109 -12.836 1 88.06 423 LEU A C 1
ATOM 3242 O O . LEU A 1 423 ? 13.242 16.406 -13.312 1 88.06 423 LEU A O 1
ATOM 3246 N N . ARG A 1 424 ? 11.141 16.625 -12.422 1 88.38 424 ARG A N 1
ATOM 3247 C CA . ARG A 1 424 ? 10.859 15.195 -12.539 1 88.38 424 ARG A CA 1
ATOM 3248 C C . ARG A 1 424 ? 9.398 14.961 -12.93 1 88.38 424 ARG A C 1
ATOM 3250 O O . ARG A 1 424 ? 8.555 14.711 -12.07 1 88.38 424 ARG A O 1
ATOM 3257 N N . LYS A 1 425 ? 9.094 14.742 -14.094 1 89.94 425 LYS A N 1
ATOM 3258 C CA . LYS A 1 425 ? 7.742 14.664 -14.641 1 89.94 425 LYS A CA 1
ATOM 3259 C C . LYS A 1 425 ? 7.043 13.383 -14.195 1 89.94 425 LYS A C 1
ATOM 3261 O O . LYS A 1 425 ? 5.824 13.359 -14.023 1 89.94 425 LYS A O 1
ATOM 3266 N N . ILE A 1 426 ? 7.781 12.359 -13.945 1 88.56 426 ILE A N 1
ATOM 3267 C CA . ILE A 1 426 ? 7.18 11.078 -13.586 1 88.56 426 ILE A CA 1
ATOM 3268 C C . ILE A 1 426 ? 6.496 11.188 -12.227 1 88.56 426 ILE A C 1
ATOM 3270 O O . ILE A 1 426 ? 5.504 10.5 -11.969 1 88.56 426 ILE A O 1
ATOM 3274 N N . GLU A 1 427 ? 7.066 12.016 -11.422 1 89.25 427 GLU A N 1
ATOM 3275 C CA . GLU A 1 427 ? 6.496 12.18 -10.086 1 89.25 427 GLU A CA 1
ATOM 3276 C C . GLU A 1 427 ? 5.18 12.953 -10.141 1 89.25 427 GLU A C 1
ATOM 3278 O O . GLU A 1 427 ? 4.414 12.945 -9.172 1 89.25 427 GLU A O 1
ATOM 3283 N N . LEU A 1 428 ? 4.891 13.609 -11.258 1 92.5 428 LEU A N 1
ATOM 3284 C CA . LEU A 1 428 ? 3.605 14.266 -11.469 1 92.5 428 LEU A CA 1
ATOM 3285 C C . LEU A 1 428 ? 2.479 13.234 -11.555 1 92.5 428 LEU A C 1
ATOM 3287 O O . LEU A 1 428 ? 1.322 13.555 -11.266 1 92.5 428 LEU A O 1
ATOM 3291 N N . LEU A 1 429 ? 2.852 12.039 -11.867 1 92.25 429 LEU A N 1
ATOM 3292 C CA . LEU A 1 429 ? 1.857 10.977 -11.945 1 92.25 429 LEU A CA 1
ATOM 3293 C C . LEU A 1 429 ? 1.271 10.672 -10.57 1 92.25 429 LEU A C 1
ATOM 3295 O O . LEU A 1 429 ? 0.068 10.445 -10.438 1 92.25 429 LEU A O 1
ATOM 3299 N N . ALA A 1 430 ? 2.166 10.625 -9.633 1 92.44 430 ALA A N 1
ATOM 3300 C CA . ALA A 1 430 ? 1.696 10.375 -8.273 1 92.44 430 ALA A CA 1
ATOM 3301 C C . ALA A 1 430 ? 0.828 11.531 -7.777 1 92.44 430 ALA A C 1
ATOM 3303 O O . ALA A 1 430 ? -0.188 11.312 -7.113 1 92.44 430 ALA A O 1
ATOM 3304 N N . PHE A 1 431 ? 1.252 12.773 -8.109 1 94.12 431 PHE A N 1
ATOM 3305 C CA . PHE A 1 431 ? 0.466 13.953 -7.766 1 94.12 431 PHE A CA 1
ATOM 3306 C C . PHE A 1 431 ? -0.903 13.898 -8.438 1 94.12 431 PHE A C 1
ATOM 3308 O O . PHE A 1 431 ? -1.929 14.078 -7.773 1 94.12 431 PHE A O 1
ATOM 3315 N N . ALA A 1 432 ? -0.922 13.625 -9.688 1 94.75 432 ALA A N 1
ATOM 3316 C CA . ALA A 1 432 ? -2.154 13.586 -10.469 1 94.75 432 ALA A CA 1
ATOM 3317 C C . ALA A 1 432 ? -3.059 12.445 -10.023 1 94.75 432 ALA A C 1
ATOM 3319 O O . ALA A 1 432 ? -4.277 12.602 -9.938 1 94.75 432 ALA A O 1
ATOM 3320 N N . ALA A 1 433 ? -2.479 11.344 -9.734 1 93.69 433 ALA A N 1
ATOM 3321 C CA . ALA A 1 433 ? -3.254 10.195 -9.266 1 93.69 433 ALA A CA 1
ATOM 3322 C C . ALA A 1 433 ? -3.953 10.508 -7.945 1 93.69 433 ALA A C 1
ATOM 3324 O O . ALA A 1 433 ? -5.105 10.117 -7.738 1 93.69 433 ALA A O 1
ATOM 3325 N N . THR A 1 434 ? -3.246 11.172 -7.078 1 93.25 434 THR A N 1
ATOM 3326 C CA . THR A 1 434 ? -3.834 11.562 -5.801 1 93.25 434 THR A CA 1
ATOM 3327 C C . THR A 1 434 ? -5.02 12.5 -6.02 1 93.25 434 THR A C 1
ATOM 3329 O O . THR A 1 434 ? -6.102 12.281 -5.469 1 93.25 434 THR A O 1
ATOM 3332 N N . CYS A 1 435 ? -4.871 13.477 -6.895 1 93.69 435 CYS A N 1
ATOM 3333 C CA . CYS A 1 435 ? -5.898 14.484 -7.133 1 93.69 435 CYS A CA 1
ATOM 3334 C C . CYS A 1 435 ? -7.102 13.875 -7.844 1 93.69 435 CYS A C 1
ATOM 3336 O O . CYS A 1 435 ? -8.234 14.016 -7.387 1 93.69 435 CYS A O 1
ATOM 3338 N N . ILE A 1 436 ? -6.871 13.164 -8.836 1 94 436 ILE A N 1
ATOM 3339 C CA . ILE A 1 436 ? -7.941 12.633 -9.672 1 94 436 ILE A CA 1
ATOM 3340 C C . ILE A 1 436 ? -8.719 11.562 -8.906 1 94 436 ILE A C 1
ATOM 3342 O O . ILE A 1 436 ? -9.953 11.578 -8.891 1 94 436 ILE A O 1
ATOM 3346 N N . SER A 1 437 ? -8.031 10.688 -8.266 1 91.19 437 SER A N 1
ATOM 3347 C CA . SER A 1 437 ? -8.703 9.617 -7.531 1 91.19 437 SER A CA 1
ATOM 3348 C C . SER A 1 437 ? -9.508 10.172 -6.355 1 91.19 437 SER A C 1
ATOM 3350 O O . SER A 1 437 ? -10.57 9.648 -6.02 1 91.19 437 SER A O 1
ATOM 3352 N N . SER A 1 438 ? -9 11.211 -5.766 1 89.75 438 SER A N 1
ATOM 3353 C CA . SER A 1 438 ? -9.688 11.797 -4.621 1 89.75 438 SER A CA 1
ATOM 3354 C C . SER A 1 438 ? -11.031 12.391 -5.027 1 89.75 438 SER A C 1
ATOM 3356 O O . SER A 1 438 ? -11.969 12.438 -4.223 1 89.75 438 SER A O 1
ATOM 3358 N N . LEU A 1 439 ? -11.188 12.812 -6.23 1 87.62 439 LEU A N 1
ATOM 3359 C CA . LEU A 1 439 ? -12.422 13.406 -6.73 1 87.62 439 LEU A CA 1
ATOM 3360 C C . LEU A 1 439 ? -13.516 12.344 -6.871 1 87.62 439 LEU A C 1
ATOM 3362 O O . LEU A 1 439 ? -14.695 12.648 -6.711 1 87.62 439 LEU A O 1
ATOM 3366 N N . PHE A 1 440 ? -13.102 11.086 -7.027 1 83.12 440 PHE A N 1
ATOM 3367 C CA . PHE A 1 440 ? -14.078 10.047 -7.316 1 83.12 440 PHE A CA 1
ATOM 3368 C C . PHE A 1 440 ? -14.352 9.195 -6.078 1 83.12 440 PHE A C 1
ATOM 3370 O O . PHE A 1 440 ? -15.5 8.805 -5.832 1 83.12 440 PHE A O 1
ATOM 3377 N N . VAL A 1 441 ? -13.352 8.992 -5.359 1 82.88 441 VAL A N 1
ATOM 3378 C CA . VAL A 1 441 ? -13.547 8.008 -4.297 1 82.88 441 VAL A CA 1
ATOM 3379 C C . VAL A 1 441 ? -13.359 8.672 -2.936 1 82.88 441 VAL A C 1
ATOM 3381 O O . VAL A 1 441 ? -13.516 8.023 -1.896 1 82.88 441 VAL A O 1
ATOM 3384 N N . GLY A 1 442 ? -13.094 9.969 -2.889 1 85.38 442 GLY A N 1
ATOM 3385 C CA . GLY A 1 442 ? -12.828 10.656 -1.635 1 85.38 442 GLY A CA 1
ATOM 3386 C C . GLY A 1 442 ? -11.352 10.883 -1.376 1 85.38 442 GLY A C 1
ATOM 3387 O O . GLY A 1 442 ? -10.508 10.172 -1.916 1 85.38 442 GLY A O 1
ATOM 3388 N N . VAL A 1 443 ? -11.094 11.727 -0.543 1 87.88 443 VAL A N 1
ATOM 3389 C CA . VAL A 1 443 ? -9.727 12.203 -0.328 1 87.88 443 VAL A CA 1
ATOM 3390 C C . VAL A 1 443 ? -8.898 11.109 0.344 1 87.88 443 VAL A C 1
ATOM 3392 O O . VAL A 1 443 ? -7.727 10.922 0.017 1 87.88 443 VAL A O 1
ATOM 3395 N N . ALA A 1 444 ? -9.461 10.453 1.315 1 86.06 444 ALA A N 1
ATOM 3396 C CA . ALA A 1 444 ? -8.727 9.422 2.041 1 86.06 444 ALA A CA 1
ATOM 3397 C C . ALA A 1 444 ? -8.273 8.305 1.103 1 86.06 444 ALA A C 1
ATOM 3399 O O . ALA A 1 444 ? -7.082 7.98 1.042 1 86.06 444 ALA A O 1
ATOM 3400 N N . TYR A 1 445 ? -9.156 7.711 0.354 1 84.25 445 TYR A N 1
ATOM 3401 C CA . TYR A 1 445 ? -8.844 6.629 -0.574 1 84.25 445 TYR A CA 1
ATOM 3402 C C . TYR A 1 445 ? -8 7.133 -1.738 1 84.25 445 TYR A C 1
ATOM 3404 O O . TYR A 1 445 ? -7.137 6.414 -2.244 1 84.25 445 TYR A O 1
ATOM 3412 N N . GLY A 1 446 ? -8.367 8.328 -2.156 1 88.69 446 GLY A N 1
ATOM 3413 C CA . GLY A 1 446 ? -7.555 8.914 -3.211 1 88.69 446 GLY A CA 1
ATOM 3414 C C . GLY A 1 446 ? -6.098 9.07 -2.824 1 88.69 446 GLY A C 1
ATOM 3415 O O . GLY A 1 446 ? -5.203 8.836 -3.643 1 88.69 446 GLY A O 1
ATOM 3416 N N . THR A 1 447 ? -5.875 9.445 -1.65 1 90 447 THR A N 1
ATOM 3417 C CA . THR A 1 447 ? -4.508 9.578 -1.161 1 90 447 THR A CA 1
ATOM 3418 C C . THR A 1 447 ? -3.826 8.211 -1.095 1 90 447 THR A C 1
ATOM 3420 O O . THR A 1 447 ? -2.646 8.086 -1.432 1 90 447 THR A O 1
ATOM 3423 N N . ALA A 1 448 ? -4.508 7.254 -0.622 1 87.69 448 ALA A N 1
ATOM 3424 C CA . ALA A 1 448 ? -3.969 5.898 -0.59 1 87.69 448 ALA A CA 1
ATOM 3425 C C . ALA A 1 448 ? -3.543 5.445 -1.983 1 87.69 448 ALA A C 1
ATOM 3427 O O . ALA A 1 448 ? -2.488 4.824 -2.146 1 87.69 448 ALA A O 1
ATOM 3428 N N . ILE A 1 449 ? -4.336 5.727 -2.932 1 88.62 449 ILE A N 1
ATOM 3429 C CA . ILE A 1 449 ? -4.016 5.387 -4.312 1 88.62 449 ILE A CA 1
ATOM 3430 C C . ILE A 1 449 ? -2.773 6.156 -4.758 1 88.62 449 ILE A C 1
ATOM 3432 O O . ILE A 1 449 ? -1.901 5.605 -5.434 1 88.62 449 ILE A O 1
ATOM 3436 N N . GLY A 1 450 ? -2.738 7.441 -4.43 1 92.19 450 GLY A N 1
ATOM 3437 C CA . GLY A 1 450 ? -1.551 8.227 -4.73 1 92.19 450 GLY A CA 1
ATOM 3438 C C . GLY A 1 450 ? -0.285 7.645 -4.129 1 92.19 450 GLY A C 1
ATOM 3439 O O . GLY A 1 450 ? 0.752 7.582 -4.789 1 92.19 450 GLY A O 1
ATOM 3440 N N . ILE A 1 451 ? -0.37 7.203 -2.924 1 89.94 451 ILE A N 1
ATOM 3441 C CA . ILE A 1 451 ? 0.761 6.586 -2.24 1 89.94 451 ILE A CA 1
ATOM 3442 C C . ILE A 1 451 ? 1.157 5.297 -2.961 1 89.94 451 ILE A C 1
ATOM 3444 O O . ILE A 1 451 ? 2.344 5.039 -3.168 1 89.94 451 ILE A O 1
ATOM 3448 N N . ALA A 1 452 ? 0.151 4.547 -3.326 1 87.38 452 ALA A N 1
ATOM 3449 C CA . ALA A 1 452 ? 0.409 3.301 -4.043 1 87.38 452 ALA A CA 1
ATOM 3450 C C . ALA A 1 452 ? 1.139 3.564 -5.355 1 87.38 452 ALA A C 1
ATOM 3452 O O . ALA A 1 452 ? 2.092 2.859 -5.699 1 87.38 452 ALA A O 1
ATOM 3453 N N . VAL A 1 453 ? 0.69 4.527 -6.055 1 89.44 453 VAL A N 1
ATOM 3454 C CA . VAL A 1 453 ? 1.312 4.883 -7.328 1 89.44 453 VAL A CA 1
ATOM 3455 C C . VAL A 1 453 ? 2.748 5.34 -7.09 1 89.44 453 VAL A C 1
ATOM 3457 O O . VAL A 1 453 ? 3.656 4.969 -7.84 1 89.44 453 VAL A O 1
ATOM 3460 N N . ASP A 1 454 ? 2.852 6.117 -6.102 1 91.56 454 ASP A N 1
ATOM 3461 C CA . ASP A 1 454 ? 4.18 6.609 -5.75 1 91.56 454 ASP A CA 1
ATOM 3462 C C . ASP A 1 454 ? 5.117 5.453 -5.402 1 91.56 454 ASP A C 1
ATOM 3464 O O . ASP A 1 454 ? 6.285 5.453 -5.801 1 91.56 454 ASP A O 1
ATOM 3468 N N . LEU A 1 455 ? 4.668 4.551 -4.664 1 88.31 455 LEU A N 1
ATOM 3469 C CA . LEU A 1 455 ? 5.441 3.375 -4.285 1 88.31 455 LEU A CA 1
ATOM 3470 C C . LEU A 1 455 ? 5.793 2.537 -5.512 1 88.31 455 LEU A C 1
ATOM 3472 O O . LEU A 1 455 ? 6.906 2.021 -5.617 1 88.31 455 LEU A O 1
ATOM 3476 N N . LEU A 1 456 ? 4.848 2.396 -6.391 1 86.31 456 LEU A N 1
ATOM 3477 C CA . LEU A 1 456 ? 5.09 1.641 -7.613 1 86.31 456 LEU A CA 1
ATOM 3478 C C . LEU A 1 456 ? 6.184 2.297 -8.445 1 86.31 456 LEU A C 1
ATOM 3480 O O . LEU A 1 456 ? 7.023 1.605 -9.031 1 86.31 456 LEU A O 1
ATOM 3484 N N . ILE A 1 457 ? 6.188 3.6 -8.516 1 86.88 457 ILE A N 1
ATOM 3485 C CA . ILE A 1 457 ? 7.211 4.336 -9.242 1 86.88 457 ILE A CA 1
ATOM 3486 C C . ILE A 1 457 ? 8.57 4.109 -8.594 1 86.88 457 ILE A C 1
ATOM 3488 O O . ILE A 1 457 ? 9.562 3.84 -9.281 1 86.88 457 ILE A O 1
ATOM 3492 N N . MET A 1 458 ? 8.578 4.223 -7.348 1 87.31 458 MET A N 1
ATOM 3493 C CA . MET A 1 458 ? 9.828 4.008 -6.625 1 87.31 458 MET A CA 1
ATOM 3494 C C . MET A 1 458 ? 10.336 2.584 -6.828 1 87.31 458 MET A C 1
ATOM 3496 O O . MET A 1 458 ? 11.531 2.373 -7.043 1 87.31 458 MET A O 1
ATOM 3500 N N . MET A 1 459 ? 9.438 1.608 -6.719 1 86 459 MET A N 1
ATOM 3501 C CA . MET A 1 459 ? 9.812 0.205 -6.875 1 86 459 MET A CA 1
ATOM 3502 C C . MET A 1 459 ? 10.336 -0.065 -8.281 1 86 459 MET A C 1
ATOM 3504 O O . MET A 1 459 ? 11.219 -0.9 -8.469 1 86 459 MET A O 1
ATOM 3508 N N . TYR A 1 460 ? 9.781 0.541 -9.203 1 82.88 460 TYR A N 1
ATOM 3509 C CA . TYR A 1 460 ? 10.227 0.378 -10.586 1 82.88 460 TYR A CA 1
ATOM 3510 C C . TYR A 1 460 ? 11.688 0.79 -10.734 1 82.88 460 TYR A C 1
ATOM 3512 O O . TYR A 1 460 ? 12.461 0.119 -11.422 1 82.88 460 TYR A O 1
ATOM 3520 N N . TYR A 1 461 ? 12.07 1.861 -10.07 1 80.5 461 TYR A N 1
ATOM 3521 C CA . TYR A 1 461 ? 13.453 2.332 -10.156 1 80.5 461 TYR A CA 1
ATOM 3522 C C . TYR A 1 461 ? 14.375 1.454 -9.32 1 80.5 461 TYR A C 1
ATOM 3524 O O . TYR A 1 461 ? 15.523 1.22 -9.703 1 80.5 461 TYR A O 1
ATOM 3532 N N . ILE A 1 462 ? 13.859 0.985 -8.273 1 82.88 462 ILE A N 1
ATOM 3533 C CA . ILE A 1 462 ? 14.656 0.104 -7.422 1 82.88 462 ILE A CA 1
ATOM 3534 C C . ILE A 1 462 ? 14.875 -1.232 -8.125 1 82.88 462 ILE A C 1
ATOM 3536 O O . ILE A 1 462 ? 15.93 -1.854 -7.977 1 82.88 462 ILE A O 1
ATOM 3540 N N . ALA A 1 463 ? 13.906 -1.626 -8.875 1 83.44 463 ALA A N 1
ATOM 3541 C CA . ALA A 1 463 ? 13.953 -2.914 -9.562 1 83.44 463 ALA A CA 1
ATOM 3542 C C . ALA A 1 463 ? 15.008 -2.916 -10.664 1 83.44 463 ALA A C 1
ATOM 3544 O O . ALA A 1 463 ? 15.453 -3.977 -11.102 1 83.44 463 ALA A O 1
ATOM 3545 N N . ARG A 1 464 ? 15.438 -1.729 -11.094 1 81.69 464 ARG A N 1
ATOM 3546 C CA . ARG A 1 464 ? 16.422 -1.621 -12.156 1 81.69 464 ARG A CA 1
ATOM 3547 C C . ARG A 1 464 ? 17.641 -0.808 -11.703 1 81.69 464 ARG A C 1
ATOM 3549 O O . ARG A 1 464 ? 17.891 0.274 -12.234 1 81.69 464 ARG A O 1
ATOM 3556 N N . PRO A 1 465 ? 18.297 -1.52 -10.844 1 76.5 465 PRO A N 1
ATOM 3557 C CA . PRO A 1 465 ? 19.484 -0.806 -10.383 1 76.5 465 PRO A CA 1
ATOM 3558 C C . PRO A 1 465 ? 20.531 -0.629 -11.484 1 76.5 465 PRO A C 1
ATOM 3560 O O . PRO A 1 465 ? 20.516 -1.359 -12.484 1 76.5 465 PRO A O 1
ATOM 3563 N N . GLY A 1 466 ? 21.281 0.432 -11.359 1 75.19 466 GLY A N 1
ATOM 3564 C CA . GLY A 1 466 ? 22.391 0.587 -12.289 1 75.19 466 GLY A CA 1
ATOM 3565 C C . GLY A 1 466 ? 23.406 -0.524 -12.18 1 75.19 466 GLY A C 1
ATOM 3566 O O . GLY A 1 466 ? 23.828 -0.884 -11.086 1 75.19 466 GLY A O 1
ATOM 3567 N N . ILE A 1 467 ? 23.578 -1.281 -13.289 1 80 467 ILE A N 1
ATOM 3568 C CA . ILE A 1 467 ? 24.562 -2.354 -13.359 1 80 467 ILE A CA 1
ATOM 3569 C C . ILE A 1 467 ? 25.641 -1.993 -14.375 1 80 467 ILE A C 1
ATOM 3571 O O . ILE A 1 467 ? 25.344 -1.53 -15.477 1 80 467 ILE A O 1
ATOM 3575 N N . LYS A 1 468 ? 26.844 -1.992 -13.859 1 78.81 468 LYS A N 1
ATOM 3576 C CA . LYS A 1 468 ? 27.984 -1.766 -14.742 1 78.81 468 LYS A CA 1
ATOM 3577 C C . LYS A 1 468 ? 28.625 -3.086 -15.156 1 78.81 468 LYS A C 1
ATOM 3579 O O . LYS A 1 468 ? 28.969 -3.912 -14.312 1 78.81 468 LYS A O 1
ATOM 3584 N N . VAL A 1 469 ? 28.656 -3.305 -16.375 1 82.38 469 VAL A N 1
ATOM 3585 C CA . VAL A 1 469 ? 29.312 -4.496 -16.906 1 82.38 469 VAL A CA 1
ATOM 3586 C C . VAL A 1 469 ? 30.703 -4.141 -17.422 1 82.38 469 VAL A C 1
ATOM 3588 O O . VAL A 1 469 ? 30.844 -3.268 -18.281 1 82.38 469 VAL A O 1
ATOM 3591 N N . LEU A 1 470 ? 31.688 -4.66 -16.734 1 79.44 470 LEU A N 1
ATOM 3592 C CA . LEU A 1 470 ? 33.062 -4.383 -17.078 1 79.44 470 LEU A CA 1
ATOM 3593 C C . LEU A 1 470 ? 33.75 -5.605 -17.703 1 79.44 470 LEU A C 1
ATOM 3595 O O . LEU A 1 470 ? 33.5 -6.734 -17.281 1 79.44 470 LEU A O 1
ATOM 3599 N N . GLU A 1 471 ? 34.25 -5.402 -18.797 1 73.56 471 GLU A N 1
ATOM 3600 C CA . GLU A 1 471 ? 35.031 -6.477 -19.422 1 73.56 471 GLU A CA 1
ATOM 3601 C C . GLU A 1 471 ? 36.531 -6.297 -19.203 1 73.56 471 GLU A C 1
ATOM 3603 O O . GLU A 1 471 ? 37.125 -5.316 -19.656 1 73.56 471 GLU A O 1
ATOM 3608 N N . PRO A 1 472 ? 37.062 -7.16 -18.203 1 60.5 472 PRO A N 1
ATOM 3609 C CA . PRO A 1 472 ? 38.5 -6.977 -17.938 1 60.5 472 PRO A CA 1
ATOM 3610 C C . PRO A 1 472 ? 39.344 -7.297 -19.156 1 60.5 472 PRO A C 1
ATOM 3612 O O . PRO A 1 472 ? 39.031 -8.18 -19.938 1 60.5 472 PRO A O 1
ATOM 3615 N N . LEU A 1 473 ? 40.156 -6.34 -19.719 1 50.66 473 LEU A N 1
ATOM 3616 C CA . LEU A 1 473 ? 41.062 -6.625 -20.828 1 50.66 473 LEU A CA 1
ATOM 3617 C C . LEU A 1 473 ? 42 -7.773 -20.469 1 50.66 473 LEU A C 1
ATOM 3619 O O . LEU A 1 473 ? 42.156 -8.719 -21.25 1 50.66 473 LEU A O 1
ATOM 3623 N N . SER A 1 474 ? 43.094 -7.648 -19.641 1 48.62 474 SER A N 1
ATOM 3624 C CA . SER A 1 474 ? 44.062 -8.609 -19.125 1 48.62 474 SER A CA 1
ATOM 3625 C C . SER A 1 474 ? 44.094 -8.586 -17.609 1 48.62 474 SER A C 1
ATOM 3627 O O . SER A 1 474 ? 43.562 -7.672 -16.984 1 48.62 474 SER A O 1
ATOM 3629 N N . SER A 1 475 ? 44.406 -9.82 -16.844 1 47.84 475 SER A N 1
ATOM 3630 C CA . SER A 1 475 ? 44.594 -9.852 -15.391 1 47.84 475 SER A CA 1
ATOM 3631 C C . SER A 1 475 ? 45.094 -8.516 -14.875 1 47.84 475 SER A C 1
ATOM 3633 O O . SER A 1 475 ? 44.969 -8.211 -13.688 1 47.84 475 SER A O 1
ATOM 3635 N N . GLY A 1 476 ? 45.938 -7.812 -15.461 1 45.44 476 GLY A N 1
ATOM 3636 C CA . GLY A 1 476 ? 46.656 -6.641 -14.953 1 45.44 476 GLY A CA 1
ATOM 3637 C C . GLY A 1 476 ? 45.875 -5.352 -15.148 1 45.44 476 GLY A C 1
ATOM 3638 O O . GLY A 1 476 ? 46.219 -4.324 -14.562 1 45.44 476 GLY A O 1
ATOM 3639 N N . GLN A 1 477 ? 45.25 -5.109 -16.219 1 47.41 477 GLN A N 1
ATOM 3640 C CA . GLN A 1 477 ? 44.719 -3.775 -16.453 1 47.41 477 GLN A CA 1
ATOM 3641 C C . GLN A 1 477 ? 43.188 -3.781 -16.453 1 47.41 477 GLN A C 1
ATOM 3643 O O . GLN A 1 477 ? 42.562 -4.566 -17.172 1 47.41 477 GLN A O 1
ATOM 3648 N N . MET A 1 478 ? 42.625 -3.533 -15.477 1 48.38 478 MET A N 1
ATOM 3649 C CA . MET A 1 478 ? 41.188 -3.393 -15.328 1 48.38 478 MET A CA 1
ATOM 3650 C C . MET A 1 478 ? 40.625 -2.451 -16.391 1 48.38 478 MET A C 1
ATOM 3652 O O . MET A 1 478 ? 41.125 -1.332 -16.547 1 48.38 478 MET A O 1
ATOM 3656 N N . ALA A 1 479 ? 40.031 -2.904 -17.531 1 45.91 479 ALA A N 1
ATOM 3657 C CA . ALA A 1 479 ? 39.438 -2.104 -18.609 1 45.91 479 ALA A CA 1
ATOM 3658 C C . ALA A 1 479 ? 38.375 -1.138 -18.062 1 45.91 479 ALA A C 1
ATOM 3660 O O . ALA A 1 479 ? 37.812 -1.364 -17 1 45.91 479 ALA A O 1
ATOM 3661 N N . ARG A 1 480 ? 38.281 0.041 -18.719 1 41.69 480 ARG A N 1
ATOM 3662 C CA . ARG A 1 480 ? 37.375 1.188 -18.578 1 41.69 480 ARG A CA 1
ATOM 3663 C C . ARG A 1 480 ? 35.938 0.744 -18.547 1 41.69 480 ARG A C 1
ATOM 3665 O O . ARG A 1 480 ? 35.562 -0.255 -19.172 1 41.69 480 ARG A O 1
ATOM 3672 N N . PRO A 1 481 ? 35.188 1.243 -17.672 1 43.88 481 PRO A N 1
ATOM 3673 C CA . PRO A 1 481 ? 33.75 1.004 -17.578 1 43.88 481 PRO A CA 1
ATOM 3674 C C . PRO A 1 481 ? 33.031 1 -18.938 1 43.88 481 PRO A C 1
ATOM 3676 O O . PRO A 1 481 ? 33.281 1.887 -19.75 1 43.88 481 PRO A O 1
ATOM 3679 N N . VAL A 1 482 ? 32.875 -0.067 -19.734 1 36.84 482 VAL A N 1
ATOM 3680 C CA . VAL A 1 482 ? 32.125 -0.066 -20.984 1 36.84 482 VAL A CA 1
ATOM 3681 C C . VAL A 1 482 ? 30.719 0.497 -20.734 1 36.84 482 VAL A C 1
ATOM 3683 O O . VAL A 1 482 ? 29.984 -0.004 -19.875 1 36.84 482 VAL A O 1
ATOM 3686 N N . ASP A 1 483 ? 30.406 1.646 -20.875 1 35.81 483 ASP A N 1
ATOM 3687 C CA . ASP A 1 483 ? 29.016 2.078 -20.969 1 35.81 483 ASP A CA 1
ATOM 3688 C C . ASP A 1 483 ? 28.188 1.077 -21.766 1 35.81 483 ASP A C 1
ATOM 3690 O O . ASP A 1 483 ? 28.656 0.529 -22.766 1 35.81 483 ASP A O 1
ATOM 3694 N N . VAL A 1 484 ? 27.203 0.455 -21.344 1 36.31 484 VAL A N 1
ATOM 3695 C CA . VAL A 1 484 ? 26.359 -0.497 -22.062 1 36.31 484 VAL A CA 1
ATOM 3696 C C . VAL A 1 484 ? 26.312 -0.139 -23.547 1 36.31 484 VAL A C 1
ATOM 3698 O O . VAL A 1 484 ? 25.953 -0.971 -24.391 1 36.31 484 VAL A O 1
ATOM 3701 N N . GLU A 1 485 ? 26.375 1.212 -23.984 1 32.91 485 GLU A N 1
ATOM 3702 C CA . GLU A 1 485 ? 26.25 1.503 -25.422 1 32.91 485 GLU A CA 1
ATOM 3703 C C . GLU A 1 485 ? 27.516 1.086 -26.172 1 32.91 485 GLU A C 1
ATOM 3705 O O . GLU A 1 485 ? 27.531 1.078 -27.406 1 32.91 485 GLU A O 1
ATOM 3710 N N . THR A 1 486 ? 28.594 1.291 -25.672 1 31.62 486 THR A N 1
ATOM 3711 C CA . THR A 1 486 ? 29.719 1.137 -26.594 1 31.62 486 THR A CA 1
ATOM 3712 C C . THR A 1 486 ? 30.188 -0.314 -26.625 1 31.62 486 THR A C 1
ATOM 3714 O O . THR A 1 486 ? 30.594 -0.87 -25.609 1 31.62 486 THR A O 1
ATOM 3717 N N . HIS A 1 487 ? 29.672 -1.043 -27.547 1 31.36 487 HIS A N 1
ATOM 3718 C CA . HIS A 1 487 ? 30.016 -2.395 -27.984 1 31.36 487 HIS A CA 1
ATOM 3719 C C . HIS A 1 487 ? 31.531 -2.547 -28.172 1 31.36 487 HIS A C 1
ATOM 3721 O O . HIS A 1 487 ? 32.062 -2.166 -29.219 1 31.36 487 HIS A O 1
ATOM 3727 N N . VAL A 1 488 ? 32.281 -2.209 -27.266 1 33.19 488 VAL A N 1
ATOM 3728 C CA . VAL A 1 488 ? 33.656 -2.504 -27.688 1 33.19 488 VAL A CA 1
ATOM 3729 C C . VAL A 1 488 ? 33.781 -3.988 -28.016 1 33.19 488 VAL A C 1
ATOM 3731 O O . VAL A 1 488 ? 33.188 -4.836 -27.344 1 33.19 488 VAL A O 1
ATOM 3734 N N . GLN A 1 489 ? 34.312 -4.254 -29.156 1 34.22 489 GLN A N 1
ATOM 3735 C CA . GLN A 1 489 ? 34.688 -5.504 -29.812 1 34.22 489 GLN A CA 1
ATOM 3736 C C . GLN A 1 489 ? 35.469 -6.398 -28.859 1 34.22 489 GLN A C 1
ATOM 3738 O O . GLN A 1 489 ? 36.688 -6.199 -28.656 1 34.22 489 GLN A O 1
ATOM 3743 N N . VAL A 1 490 ? 34.844 -6.633 -27.75 1 37.94 490 VAL A N 1
ATOM 3744 C CA . VAL A 1 490 ? 35.625 -7.43 -26.812 1 37.94 490 VAL A CA 1
ATOM 3745 C C . VAL A 1 490 ? 35.844 -8.844 -27.359 1 37.94 490 VAL A C 1
ATOM 3747 O O . VAL A 1 490 ? 34.844 -9.508 -27.719 1 37.94 490 VAL A O 1
ATOM 3750 N N . ARG A 1 491 ? 37 -9.195 -27.766 1 35.56 491 ARG A N 1
ATOM 3751 C CA . ARG A 1 491 ? 37.406 -10.484 -28.328 1 35.56 491 ARG A CA 1
ATOM 3752 C C . ARG A 1 491 ? 36.938 -11.641 -27.469 1 35.56 491 ARG A C 1
ATOM 3754 O O . ARG A 1 491 ? 36.125 -11.445 -26.547 1 35.56 491 ARG A O 1
ATOM 3761 N N . SER A 1 492 ? 38 -12.609 -26.891 1 42.41 492 SER A N 1
ATOM 3762 C CA . SER A 1 492 ? 38.031 -14.016 -26.5 1 42.41 492 SER A CA 1
ATOM 3763 C C . SER A 1 492 ? 37.125 -14.273 -25.297 1 42.41 492 SER A C 1
ATOM 3765 O O . SER A 1 492 ? 36.594 -13.336 -24.703 1 42.41 492 SER A O 1
ATOM 3767 N N . THR A 1 493 ? 37.438 -15.578 -24.484 1 51.44 493 THR A N 1
ATOM 3768 C CA . THR A 1 493 ? 36.969 -16.375 -23.359 1 51.44 493 THR A CA 1
ATOM 3769 C C . THR A 1 493 ? 36.969 -15.562 -22.062 1 51.44 493 THR A C 1
ATOM 3771 O O . THR A 1 493 ? 37.062 -16.125 -20.969 1 51.44 493 THR A O 1
ATOM 3774 N N . ALA A 1 494 ? 37.031 -14.32 -22 1 64.44 494 ALA A N 1
ATOM 3775 C CA . ALA A 1 494 ? 37.344 -13.461 -20.875 1 64.44 494 ALA A CA 1
ATOM 3776 C C . ALA A 1 494 ? 36.156 -13.258 -19.953 1 64.44 494 ALA A C 1
ATOM 3778 O O . ALA A 1 494 ? 35.031 -13.125 -20.438 1 64.44 494 ALA A O 1
ATOM 3779 N N . ALA A 1 495 ? 36.375 -13.531 -18.656 1 82.44 495 ALA A N 1
ATOM 3780 C CA . ALA A 1 495 ? 35.406 -13.336 -17.578 1 82.44 495 ALA A CA 1
ATOM 3781 C C . ALA A 1 495 ? 34.844 -11.922 -17.594 1 82.44 495 ALA A C 1
ATOM 3783 O O . ALA A 1 495 ? 35.531 -10.977 -17.984 1 82.44 495 ALA A O 1
ATOM 3784 N N . VAL A 1 496 ? 33.531 -11.844 -17.453 1 87.12 496 VAL A N 1
ATOM 3785 C CA . VAL A 1 496 ? 32.875 -10.547 -17.391 1 87.12 496 VAL A CA 1
ATOM 3786 C C . VAL A 1 496 ? 32.594 -10.18 -15.938 1 87.12 496 VAL A C 1
ATOM 3788 O O . VAL A 1 496 ? 32.281 -11.047 -15.125 1 87.12 496 VAL A O 1
ATOM 3791 N N . VAL A 1 497 ? 32.844 -8.93 -15.625 1 88.62 497 VAL A N 1
ATOM 3792 C CA . VAL A 1 497 ? 32.594 -8.445 -14.281 1 88.62 497 VAL A CA 1
ATOM 3793 C C . VAL A 1 497 ? 31.297 -7.613 -14.266 1 88.62 497 VAL A C 1
ATOM 3795 O O . VAL A 1 497 ? 31.172 -6.656 -15.031 1 88.62 497 VAL A O 1
ATOM 3798 N N . VAL A 1 498 ? 30.359 -8.062 -13.492 1 88.69 498 VAL A N 1
ATOM 3799 C CA . VAL A 1 498 ? 29.109 -7.336 -13.32 1 88.69 498 VAL A CA 1
ATOM 3800 C C . VAL A 1 498 ? 29.094 -6.645 -11.953 1 88.69 498 VAL A C 1
ATOM 3802 O O . VAL A 1 498 ? 29.062 -7.309 -10.914 1 88.69 498 VAL A O 1
ATOM 3805 N N . GLN A 1 499 ? 29.109 -5.344 -11.953 1 86.44 499 GLN A N 1
ATOM 3806 C CA . GLN A 1 499 ? 29.125 -4.582 -10.703 1 86.44 499 GLN A CA 1
ATOM 3807 C C . GLN A 1 499 ? 27.734 -4.031 -10.391 1 86.44 499 GLN A C 1
ATOM 3809 O O . GLN A 1 499 ? 27.141 -3.318 -11.203 1 86.44 499 GLN A O 1
ATOM 3814 N N . LEU A 1 500 ? 27.297 -4.363 -9.211 1 83 500 LEU A N 1
ATOM 3815 C CA . LEU A 1 500 ? 26.031 -3.82 -8.75 1 83 500 LEU A CA 1
ATOM 3816 C C . LEU A 1 500 ? 26.219 -2.453 -8.102 1 83 500 LEU A C 1
ATOM 3818 O O . LEU A 1 500 ? 27.016 -2.312 -7.16 1 83 500 LEU A O 1
ATOM 3822 N N . ALA A 1 501 ? 25.594 -1.392 -8.625 1 70.31 501 ALA A N 1
ATOM 3823 C CA . ALA A 1 501 ? 25.859 -0.01 -8.242 1 70.31 501 ALA A CA 1
ATOM 3824 C C . ALA A 1 501 ? 25.172 0.335 -6.922 1 70.31 501 ALA A C 1
ATOM 3826 O O . ALA A 1 501 ? 25.5 1.337 -6.285 1 70.31 501 ALA A O 1
ATOM 3827 N N . ASN A 1 502 ? 24.203 -0.377 -6.508 1 71.06 502 ASN A N 1
ATOM 3828 C CA . ASN A 1 502 ? 23.438 -0.011 -5.312 1 71.06 502 ASN A CA 1
ATOM 3829 C C . ASN A 1 502 ? 23.016 -1.244 -4.527 1 71.06 502 ASN A C 1
ATOM 3831 O O . ASN A 1 502 ? 23.203 -2.375 -4.977 1 71.06 502 ASN A O 1
ATOM 3835 N N . SER A 1 503 ? 22.719 -0.844 -3.236 1 70.5 503 SER A N 1
ATOM 3836 C CA . SER A 1 503 ? 22.078 -1.926 -2.494 1 70.5 503 SER A CA 1
ATOM 3837 C C . SER A 1 503 ? 20.844 -2.445 -3.227 1 70.5 503 SER A C 1
ATOM 3839 O O . SER A 1 503 ? 20.125 -1.676 -3.873 1 70.5 503 SER A O 1
ATOM 3841 N N . VAL A 1 504 ? 20.812 -3.756 -3.193 1 79.56 504 VAL A N 1
ATOM 3842 C CA . VAL A 1 504 ? 19.766 -4.387 -3.99 1 79.56 504 VAL A CA 1
ATOM 3843 C C . VAL A 1 504 ? 18.719 -4.988 -3.068 1 79.56 504 VAL A C 1
ATOM 3845 O O . VAL A 1 504 ? 19.031 -5.504 -1.995 1 79.56 504 VAL A O 1
ATOM 3848 N N . TYR A 1 505 ? 17.484 -4.75 -3.441 1 85.31 505 TYR A N 1
ATOM 3849 C CA . TYR A 1 505 ? 16.328 -5.277 -2.719 1 85.31 505 TYR A CA 1
ATOM 3850 C C . TYR A 1 505 ? 15.531 -6.242 -3.59 1 85.31 505 TYR A C 1
ATOM 3852 O O . TYR A 1 505 ? 15.859 -6.441 -4.766 1 85.31 505 TYR A O 1
ATOM 3860 N N . TYR A 1 506 ? 14.57 -6.824 -3.02 1 86.62 506 TYR A N 1
ATOM 3861 C CA . TYR A 1 506 ? 13.867 -7.938 -3.654 1 86.62 506 TYR A CA 1
ATOM 3862 C C . TYR A 1 506 ? 13.297 -7.52 -5.004 1 86.62 506 TYR A C 1
ATOM 3864 O O . TYR A 1 506 ? 13.227 -8.328 -5.934 1 86.62 506 TYR A O 1
ATOM 3872 N N . PRO A 1 507 ? 12.867 -6.301 -5.238 1 84.06 507 PRO A N 1
ATOM 3873 C CA . PRO A 1 507 ? 12.312 -5.98 -6.559 1 84.06 507 PRO A CA 1
ATOM 3874 C C . PRO A 1 507 ? 13.344 -6.113 -7.676 1 84.06 507 PRO A C 1
ATOM 3876 O O . PRO A 1 507 ? 12.977 -6.242 -8.844 1 84.06 507 PRO A O 1
ATOM 3879 N N . SER A 1 508 ? 14.625 -6.078 -7.355 1 87.06 508 SER A N 1
ATOM 3880 C CA . SER A 1 508 ? 15.672 -6.082 -8.367 1 87.06 508 SER A CA 1
ATOM 3881 C C . SER A 1 508 ? 16.094 -7.508 -8.719 1 87.06 508 SER A C 1
ATOM 3883 O O . SER A 1 508 ? 16.922 -7.711 -9.609 1 87.06 508 SER A O 1
ATOM 3885 N N . THR A 1 509 ? 15.594 -8.492 -8.031 1 85.38 509 THR A N 1
ATOM 3886 C CA . THR A 1 509 ? 16.062 -9.867 -8.141 1 85.38 509 THR A CA 1
ATOM 3887 C C . THR A 1 509 ? 15.953 -10.367 -9.586 1 85.38 509 THR A C 1
ATOM 3889 O O . THR A 1 509 ? 16.922 -10.859 -10.148 1 85.38 509 THR A O 1
ATOM 3892 N N . GLU A 1 510 ? 14.82 -10.172 -10.156 1 82.25 510 GLU A N 1
ATOM 3893 C CA . GLU A 1 510 ? 14.594 -10.688 -11.5 1 82.25 510 GLU A CA 1
ATOM 3894 C C . GLU A 1 510 ? 15.484 -9.984 -12.516 1 82.25 510 GLU A C 1
ATOM 3896 O O . GLU A 1 510 ? 16.031 -10.633 -13.422 1 82.25 510 GLU A O 1
ATOM 3901 N N . TYR A 1 511 ? 15.609 -8.766 -12.359 1 84.31 511 TYR A N 1
ATOM 3902 C CA . TYR A 1 511 ? 16.438 -7.984 -13.273 1 84.31 511 TYR A CA 1
ATOM 3903 C C . TYR A 1 511 ? 17.906 -8.406 -13.164 1 84.31 511 TYR A C 1
ATOM 3905 O O . TYR A 1 511 ? 18.578 -8.555 -14.188 1 84.31 511 TYR A O 1
ATOM 3913 N N . ILE A 1 512 ? 18.359 -8.602 -12.023 1 87.56 512 ILE A N 1
ATOM 3914 C CA . ILE A 1 512 ? 19.75 -9 -11.789 1 87.56 512 ILE A CA 1
ATOM 3915 C C . ILE A 1 512 ? 20 -10.375 -12.391 1 87.56 512 ILE A C 1
ATOM 3917 O O . ILE A 1 512 ? 21 -10.586 -13.086 1 87.56 512 ILE A O 1
ATOM 3921 N N . VAL A 1 513 ? 19.094 -11.273 -12.109 1 86.62 513 VAL A N 1
ATOM 3922 C CA . VAL A 1 513 ? 19.234 -12.633 -12.633 1 86.62 513 VAL A CA 1
ATOM 3923 C C . VAL A 1 513 ? 19.188 -12.609 -14.156 1 86.62 513 VAL A C 1
ATOM 3925 O O . VAL A 1 513 ? 19.953 -13.32 -14.82 1 86.62 513 VAL A O 1
ATOM 3928 N N . ASP A 1 514 ? 18.344 -11.797 -14.68 1 83.31 514 ASP A N 1
ATOM 3929 C CA . ASP A 1 514 ? 18.234 -11.672 -16.141 1 83.31 514 ASP A CA 1
ATOM 3930 C C . ASP A 1 514 ? 19.531 -11.125 -16.734 1 83.31 514 ASP A C 1
ATOM 3932 O O . ASP A 1 514 ? 19.984 -11.586 -17.781 1 83.31 514 ASP A O 1
ATOM 3936 N N . VAL A 1 515 ? 20.094 -10.148 -16.125 1 86 515 VAL A N 1
ATOM 3937 C CA . VAL A 1 515 ? 21.344 -9.547 -16.609 1 86 515 VAL A CA 1
ATOM 3938 C C . VAL A 1 515 ? 22.469 -10.57 -16.531 1 86 515 VAL A C 1
ATOM 3940 O O . VAL A 1 515 ? 23.297 -10.656 -17.453 1 86 515 VAL A O 1
ATOM 3943 N N . LEU A 1 516 ? 22.516 -11.297 -15.461 1 88.88 516 LEU A N 1
ATOM 3944 C CA . LEU A 1 516 ? 23.547 -12.32 -15.305 1 88.88 516 LEU A CA 1
ATOM 3945 C C . LEU A 1 516 ? 23.406 -13.391 -16.391 1 88.88 516 LEU A C 1
ATOM 3947 O O . LEU A 1 516 ? 24.406 -13.805 -16.984 1 88.88 516 LEU A O 1
ATOM 3951 N N . ASN A 1 517 ? 22.219 -13.781 -16.625 1 84.19 517 ASN A N 1
ATOM 3952 C CA . ASN A 1 517 ? 21.969 -14.805 -17.641 1 84.19 517 ASN A CA 1
ATOM 3953 C C . ASN A 1 517 ? 22.25 -14.289 -19.047 1 84.19 517 ASN A C 1
ATOM 3955 O O . ASN A 1 517 ? 22.656 -15.047 -19.922 1 84.19 517 ASN A O 1
ATOM 3959 N N . GLU A 1 518 ? 21.938 -13.062 -19.219 1 83.06 518 GLU A N 1
ATOM 3960 C CA . GLU A 1 518 ? 22.266 -12.453 -20.516 1 83.06 518 GLU A CA 1
ATOM 3961 C C . GLU A 1 518 ? 23.766 -12.461 -20.781 1 83.06 518 GLU A C 1
ATOM 3963 O O . GLU A 1 518 ? 24.203 -12.648 -21.922 1 83.06 518 GLU A O 1
ATOM 3968 N N . GLN A 1 519 ? 24.484 -12.227 -19.734 1 82.56 519 GLN A N 1
ATOM 3969 C CA . GLN A 1 519 ? 25.938 -12.219 -19.859 1 82.56 519 GLN A CA 1
ATOM 3970 C C . GLN A 1 519 ? 26.484 -13.633 -20.016 1 82.56 519 GLN A C 1
ATOM 3972 O O . GLN A 1 519 ? 27.562 -13.836 -20.594 1 82.56 519 GLN A O 1
ATOM 3977 N N . LEU A 1 520 ? 25.766 -14.578 -19.453 1 80.69 520 LEU A N 1
ATOM 3978 C CA . LEU A 1 520 ? 26.141 -15.984 -19.578 1 80.69 520 LEU A CA 1
ATOM 3979 C C . LEU A 1 520 ? 26.141 -16.422 -21.031 1 80.69 520 LEU A C 1
ATOM 3981 O O . LEU A 1 520 ? 27.031 -17.141 -21.469 1 80.69 520 LEU A O 1
ATOM 3985 N N . HIS A 1 521 ? 25.078 -16.016 -21.812 1 72.88 521 HIS A N 1
ATOM 3986 C CA . HIS A 1 521 ? 24.906 -16.516 -23.172 1 72.88 521 HIS A CA 1
ATOM 3987 C C . HIS A 1 521 ? 25.281 -15.453 -24.203 1 72.88 521 HIS A C 1
ATOM 3989 O O . HIS A 1 521 ? 24.953 -15.578 -25.375 1 72.88 521 HIS A O 1
ATOM 3995 N N . GLU A 1 522 ? 26.312 -14.641 -23.859 1 61.72 522 GLU A N 1
ATOM 3996 C CA . GLU A 1 522 ? 26.641 -13.641 -24.875 1 61.72 522 GLU A CA 1
ATOM 3997 C C . GLU A 1 522 ? 27.469 -14.242 -26 1 61.72 522 GLU A C 1
ATOM 3999 O O . GLU A 1 522 ? 28.5 -14.859 -25.766 1 61.72 522 GLU A O 1
ATOM 4004 N N . LYS A 1 523 ? 27.219 -14.023 -27.328 1 54.38 523 LYS A N 1
ATOM 4005 C CA . LYS A 1 523 ? 27.906 -14.328 -28.594 1 54.38 523 LYS A CA 1
ATOM 4006 C C . LYS A 1 523 ? 28.188 -15.828 -28.719 1 54.38 523 LYS A C 1
ATOM 4008 O O . LYS A 1 523 ? 29.328 -16.234 -28.922 1 54.38 523 LYS A O 1
ATOM 4013 N N . ASP A 1 524 ? 27.281 -16.703 -28.578 1 59.94 524 ASP A N 1
ATOM 4014 C CA . ASP A 1 524 ? 27.266 -18.125 -28.922 1 59.94 524 ASP A CA 1
ATOM 4015 C C . ASP A 1 524 ? 28.141 -18.938 -27.984 1 59.94 524 ASP A C 1
ATOM 4017 O O . ASP A 1 524 ? 28.375 -20.125 -28.219 1 59.94 524 ASP A O 1
ATOM 4021 N N . TYR A 1 525 ? 28.953 -18.219 -26.922 1 66.31 525 TYR A N 1
ATOM 4022 C CA . TYR A 1 525 ? 29.75 -19 -25.984 1 66.31 525 TYR A CA 1
ATOM 4023 C C . TYR A 1 525 ? 29.391 -18.656 -24.547 1 66.31 525 TYR A C 1
ATOM 4025 O O . TYR A 1 525 ? 28.812 -17.594 -24.281 1 66.31 525 TYR A O 1
ATOM 4033 N N . THR A 1 526 ? 29.562 -19.641 -23.672 1 79.31 526 THR A N 1
ATOM 4034 C CA . THR A 1 526 ? 29.359 -19.453 -22.25 1 79.31 526 THR A CA 1
ATOM 4035 C C . THR A 1 526 ? 30.625 -18.891 -21.594 1 79.31 526 THR A C 1
ATOM 4037 O O . THR A 1 526 ? 31.734 -19.312 -21.938 1 79.31 526 THR A O 1
ATOM 4040 N N . ARG A 1 527 ? 30.562 -17.797 -20.906 1 83.25 527 ARG A N 1
ATOM 4041 C CA . ARG A 1 527 ? 31.703 -17.203 -20.219 1 83.25 527 ARG A CA 1
ATOM 4042 C C . ARG A 1 527 ? 31.422 -17.062 -18.719 1 83.25 527 ARG A C 1
ATOM 4044 O O . ARG A 1 527 ? 30.266 -16.953 -18.297 1 83.25 527 ARG A O 1
ATOM 4051 N N . PRO A 1 528 ? 32.469 -17.125 -17.938 1 88.62 528 PRO A N 1
ATOM 4052 C CA . PRO A 1 528 ? 32.312 -16.891 -16.5 1 88.62 528 PRO A CA 1
ATOM 4053 C C . PRO A 1 528 ? 31.953 -15.438 -16.172 1 88.62 528 PRO A C 1
ATOM 4055 O O . PRO A 1 528 ? 32.375 -14.523 -16.891 1 88.62 528 PRO A O 1
ATOM 4058 N N . VAL A 1 529 ? 31.172 -15.297 -15.148 1 91.94 529 VAL A N 1
ATOM 4059 C CA . VAL A 1 529 ? 30.734 -13.969 -14.727 1 91.94 529 VAL A CA 1
ATOM 4060 C C . VAL A 1 529 ? 31.125 -13.734 -13.266 1 91.94 529 VAL A C 1
ATOM 4062 O O . VAL A 1 529 ? 31.016 -14.641 -12.438 1 91.94 529 VAL A O 1
ATOM 4065 N N . ILE A 1 530 ? 31.75 -12.586 -12.992 1 92.12 530 ILE A N 1
ATOM 4066 C CA . ILE A 1 530 ? 32.094 -12.18 -11.641 1 92.12 530 ILE A CA 1
ATOM 4067 C C . ILE A 1 530 ? 31.156 -11.07 -11.18 1 92.12 530 ILE A C 1
ATOM 4069 O O . ILE A 1 530 ? 31.078 -10.008 -11.812 1 92.12 530 ILE A O 1
ATOM 4073 N N . VAL A 1 531 ? 30.422 -11.344 -10.133 1 93.25 531 VAL A N 1
ATOM 4074 C CA . VAL A 1 531 ? 29.531 -10.328 -9.578 1 93.25 531 VAL A CA 1
ATOM 4075 C C . VAL A 1 531 ? 30.281 -9.531 -8.508 1 93.25 531 VAL A C 1
ATOM 4077 O O . VAL A 1 531 ? 30.75 -10.094 -7.512 1 93.25 531 VAL A O 1
ATOM 4080 N N . ASP A 1 532 ? 30.406 -8.266 -8.711 1 89.81 532 ASP A N 1
ATOM 4081 C CA . ASP A 1 532 ? 31.078 -7.348 -7.797 1 89.81 532 ASP A CA 1
ATOM 4082 C C . ASP A 1 532 ? 30.078 -6.715 -6.824 1 89.81 532 ASP A C 1
ATOM 4084 O O . ASP A 1 532 ? 29.234 -5.914 -7.23 1 89.81 532 ASP A O 1
ATOM 4088 N N . PHE A 1 533 ? 30.234 -7.008 -5.492 1 88.25 533 PHE A N 1
ATOM 4089 C CA . PHE A 1 533 ? 29.328 -6.539 -4.461 1 88.25 533 PHE A CA 1
ATOM 4090 C C . PHE A 1 533 ? 29.906 -5.332 -3.732 1 88.25 533 PHE A C 1
ATOM 4092 O O . PHE A 1 533 ? 29.5 -5.027 -2.609 1 88.25 533 PHE A O 1
ATOM 4099 N N . SER A 1 534 ? 30.766 -4.637 -4.32 1 80.31 534 SER A N 1
ATOM 4100 C CA . SER A 1 534 ? 31.5 -3.559 -3.654 1 80.31 534 SER A CA 1
ATOM 4101 C C . SER A 1 534 ? 30.547 -2.465 -3.18 1 80.31 534 SER A C 1
ATOM 4103 O O . SER A 1 534 ? 30.797 -1.825 -2.154 1 80.31 534 SER A O 1
ATOM 4105 N N . CYS A 1 535 ? 29.469 -2.293 -3.859 1 75.25 535 CYS A N 1
ATOM 4106 C CA . CYS A 1 535 ? 28.562 -1.196 -3.527 1 75.25 535 CYS A CA 1
ATOM 4107 C C . CYS A 1 535 ? 27.297 -1.715 -2.842 1 75.25 535 CYS A C 1
ATOM 4109 O O . CYS A 1 535 ? 26.328 -0.973 -2.67 1 75.25 535 CYS A O 1
ATOM 4111 N N . VAL A 1 536 ? 27.344 -2.936 -2.443 1 81.38 536 VAL A N 1
ATOM 4112 C CA . VAL A 1 536 ? 26.156 -3.537 -1.86 1 81.38 536 VAL A CA 1
ATOM 4113 C C . VAL A 1 536 ? 26.312 -3.658 -0.347 1 81.38 536 VAL A C 1
ATOM 4115 O O . VAL A 1 536 ? 27.234 -4.336 0.132 1 81.38 536 VAL A O 1
ATOM 4118 N N . SER A 1 537 ? 25.422 -2.959 0.403 1 76.5 537 SER A N 1
ATOM 4119 C CA . SER A 1 537 ? 25.547 -2.953 1.857 1 76.5 537 SER A CA 1
ATOM 4120 C C . SER A 1 537 ? 24.609 -3.979 2.494 1 76.5 537 SER A C 1
ATOM 4122 O O . SER A 1 537 ? 24.781 -4.34 3.66 1 76.5 537 SER A O 1
ATOM 4124 N N . GLY A 1 538 ? 23.703 -4.449 1.732 1 79.38 538 GLY A N 1
ATOM 4125 C CA . GLY A 1 538 ? 22.766 -5.418 2.283 1 79.38 538 GLY A CA 1
ATOM 4126 C C . GLY A 1 538 ? 22.016 -6.199 1.22 1 79.38 538 GLY A C 1
ATOM 4127 O O . GLY A 1 538 ? 21.844 -5.719 0.1 1 79.38 538 GLY A O 1
ATOM 4128 N N . LEU A 1 539 ? 21.641 -7.512 1.667 1 85.31 539 LEU A N 1
ATOM 4129 C CA . LEU A 1 539 ? 20.875 -8.391 0.797 1 85.31 539 LEU A CA 1
ATOM 4130 C C . LEU A 1 539 ? 19.641 -8.922 1.522 1 85.31 539 LEU A C 1
ATOM 4132 O O . LEU A 1 539 ? 19.688 -9.195 2.725 1 85.31 539 LEU A O 1
ATOM 4136 N N . ASP A 1 540 ? 18.609 -8.945 0.841 1 86.5 540 ASP A N 1
ATOM 4137 C CA . ASP A 1 540 ? 17.453 -9.625 1.424 1 86.5 540 ASP A CA 1
ATOM 4138 C C . ASP A 1 540 ? 17.375 -11.078 0.957 1 86.5 540 ASP A C 1
ATOM 4140 O O . ASP A 1 540 ? 18.188 -11.516 0.142 1 86.5 540 ASP A O 1
ATOM 4144 N N . TYR A 1 541 ? 16.5 -11.828 1.502 1 86.94 541 TYR A N 1
ATOM 4145 C CA . TYR A 1 541 ? 16.391 -13.258 1.229 1 86.94 541 TYR A CA 1
ATOM 4146 C C . TYR A 1 541 ? 16.031 -13.508 -0.229 1 86.94 541 TYR A C 1
ATOM 4148 O O . TYR A 1 541 ? 16.516 -14.461 -0.843 1 86.94 541 TYR A O 1
ATOM 4156 N N . THR A 1 542 ? 15.133 -12.742 -0.748 1 88.56 542 THR A N 1
ATOM 4157 C CA . THR A 1 542 ? 14.68 -12.938 -2.121 1 88.56 542 THR A CA 1
ATOM 4158 C C . THR A 1 542 ? 15.852 -12.828 -3.096 1 88.56 542 THR A C 1
ATOM 4160 O O . THR A 1 542 ? 15.906 -13.547 -4.09 1 88.56 542 THR A O 1
ATOM 4163 N N . ILE A 1 543 ? 16.75 -11.93 -2.834 1 89 543 ILE A N 1
ATOM 4164 C CA . ILE A 1 543 ? 17.953 -11.781 -3.652 1 89 543 ILE A CA 1
ATOM 4165 C C . ILE A 1 543 ? 18.828 -13.023 -3.529 1 89 543 ILE A C 1
ATOM 4167 O O . ILE A 1 543 ? 19.391 -13.492 -4.516 1 89 543 ILE A O 1
ATOM 4171 N N . VAL A 1 544 ? 18.984 -13.492 -2.324 1 90.19 544 VAL A N 1
ATOM 4172 C CA . VAL A 1 544 ? 19.781 -14.695 -2.092 1 90.19 544 VAL A CA 1
ATOM 4173 C C . VAL A 1 544 ? 19.203 -15.859 -2.893 1 90.19 544 VAL A C 1
ATOM 4175 O O . VAL A 1 544 ? 19.953 -16.641 -3.502 1 90.19 544 VAL A O 1
ATOM 4178 N N . GLU A 1 545 ? 17.922 -15.953 -2.854 1 88.19 545 GLU A N 1
ATOM 4179 C CA . GLU A 1 545 ? 17.25 -16.984 -3.635 1 88.19 545 GLU A CA 1
ATOM 4180 C C . GLU A 1 545 ? 17.5 -16.797 -5.129 1 88.19 545 GLU A C 1
ATOM 4182 O O . GLU A 1 545 ? 17.672 -17.766 -5.863 1 88.19 545 GLU A O 1
ATOM 4187 N N . GLY A 1 546 ? 17.391 -15.602 -5.586 1 88.44 546 GLY A N 1
ATOM 4188 C CA . GLY A 1 546 ? 17.688 -15.297 -6.977 1 88.44 546 GLY A CA 1
ATOM 4189 C C . GLY A 1 546 ? 19.109 -15.656 -7.379 1 88.44 546 GLY A C 1
ATOM 4190 O O . GLY A 1 546 ? 19.328 -16.172 -8.477 1 88.44 546 GLY A O 1
ATOM 4191 N N . LEU A 1 547 ? 20.047 -15.352 -6.492 1 91.31 547 LEU A N 1
ATOM 4192 C CA . LEU A 1 547 ? 21.438 -15.703 -6.738 1 91.31 547 LEU A CA 1
ATOM 4193 C C . LEU A 1 547 ? 21.625 -17.219 -6.781 1 91.31 547 LEU A C 1
ATOM 4195 O O . LEU A 1 547 ? 22.438 -17.719 -7.555 1 91.31 547 LEU A O 1
ATOM 4199 N N . ASN A 1 548 ? 20.906 -17.859 -5.91 1 90.62 548 ASN A N 1
ATOM 4200 C CA . ASN A 1 548 ? 20.922 -19.328 -5.949 1 90.62 548 ASN A CA 1
ATOM 4201 C C . ASN A 1 548 ? 20.438 -19.859 -7.293 1 90.62 548 ASN A C 1
ATOM 4203 O O . ASN A 1 548 ? 21.016 -20.797 -7.844 1 90.62 548 ASN A O 1
ATOM 4207 N N . ASP A 1 549 ? 19.391 -19.297 -7.766 1 87 549 ASP A N 1
ATOM 4208 C CA . ASP A 1 549 ? 18.859 -19.688 -9.07 1 87 549 ASP A CA 1
ATOM 4209 C C . ASP A 1 549 ? 19.875 -19.406 -10.18 1 87 549 ASP A C 1
ATOM 4211 O O . ASP A 1 549 ? 20.031 -20.219 -11.094 1 87 549 ASP A O 1
ATOM 4215 N N . ALA A 1 550 ? 20.484 -18.281 -10.125 1 89.69 550 ALA A N 1
ATOM 4216 C CA . ALA A 1 550 ? 21.5 -17.938 -11.109 1 89.69 550 ALA A CA 1
ATOM 4217 C C . ALA A 1 550 ? 22.672 -18.922 -11.07 1 89.69 550 ALA A C 1
ATOM 4219 O O . ALA A 1 550 ? 23.172 -19.344 -12.117 1 89.69 550 ALA A O 1
ATOM 4220 N N . LEU A 1 551 ? 23.125 -19.25 -9.883 1 92.5 551 LEU A N 1
ATOM 4221 C CA . LEU A 1 551 ? 24.203 -20.219 -9.727 1 92.5 551 LEU A CA 1
ATOM 4222 C C . LEU A 1 551 ? 23.844 -21.547 -10.375 1 92.5 551 LEU A C 1
ATOM 4224 O O . LEU A 1 551 ? 24.688 -22.172 -11.031 1 92.5 551 LEU A O 1
ATOM 4228 N N . ASN A 1 552 ? 22.656 -21.953 -10.156 1 87.88 552 ASN A N 1
ATOM 4229 C CA . ASN A 1 552 ? 22.188 -23.203 -10.758 1 87.88 552 ASN A CA 1
ATOM 4230 C C . ASN A 1 552 ? 22.156 -23.109 -12.281 1 87.88 552 ASN A C 1
ATOM 4232 O O . ASN A 1 552 ? 22.469 -24.078 -12.969 1 87.88 552 ASN A O 1
ATOM 4236 N N . ASP A 1 553 ? 21.734 -22 -12.766 1 86.38 553 ASP A N 1
ATOM 4237 C CA . ASP A 1 553 ? 21.719 -21.797 -14.211 1 86.38 553 ASP A CA 1
ATOM 4238 C C . ASP A 1 553 ? 23.125 -21.859 -14.789 1 86.38 553 ASP A C 1
ATOM 4240 O O . ASP A 1 553 ? 23.344 -22.438 -15.852 1 86.38 553 ASP A O 1
ATOM 4244 N N . PHE A 1 554 ? 24.016 -21.219 -14.141 1 89.88 554 PHE A N 1
ATOM 4245 C CA . PHE A 1 554 ? 25.406 -21.203 -14.594 1 89.88 554 PHE A CA 1
ATOM 4246 C C . PHE A 1 554 ? 26 -22.609 -14.539 1 89.88 554 PHE A C 1
ATOM 4248 O O . PHE A 1 554 ? 26.766 -23 -15.43 1 89.88 554 PHE A O 1
ATOM 4255 N N . LYS A 1 555 ? 25.672 -23.328 -13.531 1 88.44 555 LYS A N 1
ATOM 4256 C CA . LYS A 1 555 ? 26.141 -24.703 -13.398 1 88.44 555 LYS A CA 1
ATOM 4257 C C . LYS A 1 555 ? 25.625 -25.578 -14.555 1 88.44 555 LYS A C 1
ATOM 4259 O O . LYS A 1 555 ? 26.375 -26.391 -15.102 1 88.44 555 LYS A O 1
ATOM 4264 N N . LYS A 1 556 ? 24.438 -25.453 -14.883 1 84.75 556 LYS A N 1
ATOM 4265 C CA . LYS A 1 556 ? 23.844 -26.188 -15.992 1 84.75 556 LYS A CA 1
ATOM 4266 C C . LYS A 1 556 ? 24.531 -25.859 -17.312 1 84.75 556 LYS A C 1
ATOM 4268 O O . LYS A 1 556 ? 24.656 -26.719 -18.188 1 84.75 556 LYS A O 1
ATOM 4273 N N . ALA A 1 557 ? 24.922 -24.625 -17.406 1 85.31 557 ALA A N 1
ATOM 4274 C CA . ALA A 1 557 ? 25.594 -24.172 -18.641 1 85.31 557 ALA A CA 1
ATOM 4275 C C . ALA A 1 557 ? 27.094 -24.422 -18.562 1 85.31 557 ALA A C 1
ATOM 4277 O O . ALA A 1 557 ? 27.844 -24.016 -19.453 1 85.31 557 ALA A O 1
ATOM 4278 N N . ASN A 1 558 ? 27.578 -25.016 -17.562 1 87.12 558 ASN A N 1
ATOM 4279 C CA . ASN A 1 558 ? 29 -25.297 -17.344 1 87.12 558 ASN A CA 1
ATOM 4280 C C . ASN A 1 558 ? 29.828 -24.031 -17.344 1 87.12 558 ASN A C 1
ATOM 4282 O O . ASN A 1 558 ? 30.906 -23.984 -17.953 1 87.12 558 ASN A O 1
ATOM 4286 N N . ALA A 1 559 ? 29.281 -23 -16.812 1 89.25 559 ALA A N 1
ATOM 4287 C CA . ALA A 1 559 ? 29.969 -21.734 -16.594 1 89.25 559 ALA A CA 1
ATOM 4288 C C . ALA A 1 559 ? 30.047 -21.391 -15.109 1 89.25 559 ALA A C 1
ATOM 4290 O O . ALA A 1 559 ? 29.281 -21.922 -14.305 1 89.25 559 ALA A O 1
ATOM 4291 N N . GLU A 1 560 ? 30.984 -20.5 -14.797 1 90.5 560 GLU A N 1
ATOM 4292 C CA . GLU A 1 560 ? 31.188 -20.188 -13.383 1 90.5 560 GLU A CA 1
ATOM 4293 C C . GLU A 1 560 ? 30.641 -18.797 -13.047 1 90.5 560 GLU A C 1
ATOM 4295 O O . GLU A 1 560 ? 30.781 -17.859 -13.844 1 90.5 560 GLU A O 1
ATOM 4300 N N . LEU A 1 561 ? 30.016 -18.797 -11.953 1 93.25 561 LEU A N 1
ATOM 4301 C CA . LEU A 1 561 ? 29.562 -17.547 -11.352 1 93.25 561 LEU A CA 1
ATOM 4302 C C . LEU A 1 561 ? 30.297 -17.281 -10.039 1 93.25 561 LEU A C 1
ATOM 4304 O O . LEU A 1 561 ? 30.188 -18.078 -9.094 1 93.25 561 LEU A O 1
ATOM 4308 N N . LEU A 1 562 ? 31.094 -16.203 -10.008 1 94.12 562 LEU A N 1
ATOM 4309 C CA . LEU A 1 562 ? 31.891 -15.891 -8.828 1 94.12 562 LEU A CA 1
ATOM 4310 C C . LEU A 1 562 ? 31.438 -14.586 -8.18 1 94.12 562 LEU A C 1
ATOM 4312 O O . LEU A 1 562 ? 30.938 -13.695 -8.867 1 94.12 562 LEU A O 1
ATOM 4316 N N . PHE A 1 563 ? 31.547 -14.57 -6.895 1 95.12 563 PHE A N 1
ATOM 4317 C CA . PHE A 1 563 ? 31.234 -13.367 -6.133 1 95.12 563 PHE A CA 1
ATOM 4318 C C . PHE A 1 563 ? 32.5 -12.703 -5.605 1 95.12 563 PHE A C 1
ATOM 4320 O O . PHE A 1 563 ? 33.438 -13.391 -5.199 1 95.12 563 PHE A O 1
ATOM 4327 N N . ALA A 1 564 ? 32.531 -11.367 -5.727 1 92.56 564 ALA A N 1
ATOM 4328 C CA . ALA A 1 564 ? 33.719 -10.648 -5.285 1 92.56 564 ALA A CA 1
ATOM 4329 C C . ALA A 1 564 ? 33.344 -9.391 -4.516 1 92.56 564 ALA A C 1
ATOM 4331 O O . ALA A 1 564 ? 32.25 -8.859 -4.68 1 92.56 564 ALA A O 1
ATOM 4332 N N . CYS A 1 565 ? 34.219 -8.891 -3.59 1 90.06 565 CYS A N 1
ATOM 4333 C CA . CYS A 1 565 ? 34.156 -7.617 -2.885 1 90.06 565 CYS A CA 1
ATOM 4334 C C . CYS A 1 565 ? 32.906 -7.539 -2.004 1 90.06 565 CYS A C 1
ATOM 4336 O O . CYS A 1 565 ? 32.219 -6.531 -2.008 1 90.06 565 CYS A O 1
ATOM 4338 N N . THR A 1 566 ? 32.688 -8.609 -1.336 1 88.81 566 THR A N 1
ATOM 4339 C CA . THR A 1 566 ? 31.516 -8.633 -0.457 1 88.81 566 THR A CA 1
ATOM 4340 C C . THR A 1 566 ? 31.828 -7.965 0.876 1 88.81 566 THR A C 1
ATOM 4342 O O . THR A 1 566 ? 32.906 -8.18 1.449 1 88.81 566 THR A O 1
ATOM 4345 N N . LYS A 1 567 ? 31.016 -7.129 1.319 1 85.38 567 LYS A N 1
ATOM 4346 C CA . LYS A 1 567 ? 31.125 -6.578 2.668 1 85.38 567 LYS A CA 1
ATOM 4347 C C . LYS A 1 567 ? 30.891 -7.656 3.723 1 85.38 567 LYS A C 1
ATOM 4349 O O . LYS A 1 567 ? 30.312 -8.703 3.432 1 85.38 567 LYS A O 1
ATOM 4354 N N . PRO A 1 568 ? 31.344 -7.426 4.918 1 85.44 568 PRO A N 1
ATOM 4355 C CA . PRO A 1 568 ? 31.297 -8.469 5.945 1 85.44 568 PRO A CA 1
ATOM 4356 C C . PRO A 1 568 ? 29.875 -8.977 6.191 1 85.44 568 PRO A C 1
ATOM 4358 O O . PRO A 1 568 ? 29.656 -10.188 6.316 1 85.44 568 PRO A O 1
ATOM 4361 N N . ASN A 1 569 ? 28.969 -8.094 6.27 1 85.06 569 ASN A N 1
ATOM 4362 C CA . ASN A 1 569 ? 27.594 -8.516 6.531 1 85.06 569 ASN A CA 1
ATOM 4363 C C . ASN A 1 569 ? 27.016 -9.312 5.367 1 85.06 569 ASN A C 1
ATOM 4365 O O . ASN A 1 569 ? 26.266 -10.273 5.578 1 85.06 569 ASN A O 1
ATOM 4369 N N . VAL A 1 570 ? 27.359 -8.938 4.207 1 88.69 570 VAL A N 1
ATOM 4370 C CA . VAL A 1 570 ? 26.891 -9.633 3.012 1 88.69 570 VAL A CA 1
ATOM 4371 C C . VAL A 1 570 ? 27.562 -10.992 2.906 1 88.69 570 VAL A C 1
ATOM 4373 O O . VAL A 1 570 ? 26.922 -11.984 2.562 1 88.69 570 VAL A O 1
ATOM 4376 N N . LYS A 1 571 ? 28.859 -11 3.217 1 90.94 571 LYS A N 1
ATOM 4377 C CA . LYS A 1 571 ? 29.609 -12.25 3.193 1 90.94 571 LYS A CA 1
ATOM 4378 C C . LYS A 1 571 ? 29.031 -13.25 4.188 1 90.94 571 LYS A C 1
ATOM 4380 O O . LYS A 1 571 ? 28.859 -14.43 3.859 1 90.94 571 LYS A O 1
ATOM 4385 N N . ALA A 1 572 ? 28.766 -12.773 5.332 1 89.62 572 ALA A N 1
ATOM 4386 C CA . ALA A 1 572 ? 28.203 -13.633 6.375 1 89.62 572 ALA A CA 1
ATOM 4387 C C . ALA A 1 572 ? 26.875 -14.227 5.934 1 89.62 572 ALA A C 1
ATOM 4389 O O . ALA A 1 572 ? 26.594 -15.406 6.18 1 89.62 572 ALA A O 1
ATOM 4390 N N . LEU A 1 573 ? 26.062 -13.43 5.363 1 89.81 573 LEU A N 1
ATOM 4391 C CA . LEU A 1 573 ? 24.75 -13.875 4.906 1 89.81 573 LEU A CA 1
ATOM 4392 C C . LEU A 1 573 ? 24.891 -14.922 3.809 1 89.81 573 LEU A C 1
ATOM 4394 O O . LEU A 1 573 ? 24.188 -15.938 3.822 1 89.81 573 LEU A O 1
ATOM 4398 N N . LEU A 1 574 ? 25.734 -14.695 2.877 1 91.56 574 LEU A N 1
ATOM 4399 C CA . LEU A 1 574 ? 25.938 -15.617 1.766 1 91.56 574 LEU A CA 1
ATOM 4400 C C . LEU A 1 574 ? 26.531 -16.938 2.254 1 91.56 574 LEU A C 1
ATOM 4402 O O . LEU A 1 574 ? 26.172 -18 1.749 1 91.56 574 LEU A O 1
ATOM 4406 N N . GLN A 1 575 ? 27.422 -16.812 3.186 1 91.06 575 GLN A N 1
ATOM 4407 C CA . GLN A 1 575 ? 28.016 -18.016 3.756 1 91.06 575 GLN A CA 1
ATOM 4408 C C . GLN A 1 575 ? 26.984 -18.828 4.52 1 91.06 575 GLN A C 1
ATOM 4410 O O . GLN A 1 575 ? 26.984 -20.062 4.445 1 91.06 575 GLN A O 1
ATOM 4415 N N . LYS A 1 576 ? 26.172 -18.156 5.23 1 90.94 576 LYS A N 1
ATOM 4416 C CA . LYS A 1 576 ? 25.109 -18.828 5.957 1 90.94 576 LYS A CA 1
ATOM 4417 C C . LYS A 1 576 ? 24.125 -19.5 4.996 1 90.94 576 LYS A C 1
ATOM 4419 O O . LYS A 1 576 ? 23.562 -20.547 5.309 1 90.94 576 LYS A O 1
ATOM 4424 N N . ALA A 1 577 ? 23.891 -18.828 3.938 1 90.19 577 ALA A N 1
ATOM 4425 C CA . ALA A 1 577 ? 22.953 -19.375 2.949 1 90.19 577 ALA A CA 1
ATOM 4426 C C . ALA A 1 577 ? 23.516 -20.641 2.312 1 90.19 577 ALA A C 1
ATOM 4428 O O . ALA A 1 577 ? 22.75 -21.5 1.859 1 90.19 577 ALA A O 1
ATOM 4429 N N . ASP A 1 578 ? 24.766 -20.781 2.318 1 87.31 578 ASP A N 1
ATOM 4430 C CA . ASP A 1 578 ? 25.469 -21.969 1.827 1 87.31 578 ASP A CA 1
ATOM 4431 C C . ASP A 1 578 ? 24.938 -22.391 0.453 1 87.31 578 ASP A C 1
ATOM 4433 O O . ASP A 1 578 ? 24.516 -23.531 0.262 1 87.31 578 ASP A O 1
ATOM 4437 N N . LEU A 1 579 ? 25.109 -21.484 -0.465 1 89.38 579 LEU A N 1
ATOM 4438 C CA . LEU A 1 579 ? 24.625 -21.75 -1.812 1 89.38 579 LEU A CA 1
ATOM 4439 C C . LEU A 1 579 ? 25.531 -22.734 -2.535 1 89.38 579 LEU A C 1
ATOM 4441 O O . LEU A 1 579 ? 26.75 -22.656 -2.434 1 89.38 579 LEU A O 1
ATOM 4445 N N . ASP A 1 580 ? 24.906 -23.641 -3.189 1 86.06 580 ASP A N 1
ATOM 4446 C CA . ASP A 1 580 ? 25.656 -24.672 -3.9 1 86.06 580 ASP A CA 1
ATOM 4447 C C . ASP A 1 580 ? 26.484 -24.062 -5.023 1 86.06 580 ASP A C 1
ATOM 4449 O O . ASP A 1 580 ? 25.969 -23.359 -5.883 1 86.06 580 ASP A O 1
ATOM 4453 N N . GLY A 1 581 ? 27.797 -24.234 -4.957 1 85.12 581 GLY A N 1
ATOM 4454 C CA . GLY A 1 581 ? 28.688 -23.797 -6.02 1 85.12 581 GLY A CA 1
ATOM 4455 C C . GLY A 1 581 ? 29.156 -22.375 -5.848 1 85.12 581 GLY A C 1
ATOM 4456 O O . GLY A 1 581 ? 29.781 -21.797 -6.746 1 85.12 581 GLY A O 1
ATOM 4457 N N . MET A 1 582 ? 28.906 -21.875 -4.738 1 88.19 582 MET A N 1
ATOM 4458 C CA . MET A 1 582 ? 29.25 -20.469 -4.512 1 88.19 582 MET A CA 1
ATOM 4459 C C . MET A 1 582 ? 30.734 -20.312 -4.207 1 88.19 582 MET A C 1
ATOM 4461 O O . MET A 1 582 ? 31.312 -21.125 -3.492 1 88.19 582 MET A O 1
ATOM 4465 N N . SER A 1 583 ? 31.406 -19.328 -4.836 1 91.56 583 SER A N 1
ATOM 4466 C CA . SER A 1 583 ? 32.781 -18.938 -4.57 1 91.56 583 SER A CA 1
ATOM 4467 C C . SER A 1 583 ? 32.875 -17.438 -4.293 1 91.56 583 SER A C 1
ATOM 4469 O O . SER A 1 583 ? 32.5 -16.625 -5.141 1 91.56 583 SER A O 1
ATOM 4471 N N . ILE A 1 584 ? 33.344 -17.188 -3.125 1 93.62 584 ILE A N 1
ATOM 4472 C CA . ILE A 1 584 ? 33.469 -15.797 -2.715 1 93.62 584 ILE A CA 1
ATOM 4473 C C . ILE A 1 584 ? 34.938 -15.406 -2.646 1 93.62 584 ILE A C 1
ATOM 4475 O O . ILE A 1 584 ? 35.75 -16.109 -2.031 1 93.62 584 ILE A O 1
ATOM 4479 N N . HIS A 1 585 ? 35.25 -14.312 -3.309 1 92.25 585 HIS A N 1
ATOM 4480 C CA . HIS A 1 585 ? 36.625 -13.789 -3.312 1 92.25 585 HIS A CA 1
ATOM 4481 C C . HIS A 1 585 ? 36.656 -12.383 -2.732 1 92.25 585 HIS A C 1
ATOM 4483 O O . HIS A 1 585 ? 35.656 -11.672 -2.73 1 92.25 585 HIS A O 1
ATOM 4489 N N . SER A 1 586 ? 37.75 -12 -2.279 1 90.06 586 SER A N 1
ATOM 4490 C CA . SER A 1 586 ? 37.906 -10.703 -1.62 1 90.06 586 SER A CA 1
ATOM 4491 C C . SER A 1 586 ? 37.906 -9.57 -2.635 1 90.06 586 SER A C 1
ATOM 4493 O O . SER A 1 586 ? 37.344 -8.492 -2.381 1 90.06 586 SER A O 1
ATOM 4495 N N . THR A 1 587 ? 38.625 -9.781 -3.711 1 89.62 587 THR A N 1
ATOM 4496 C CA . THR A 1 587 ? 38.688 -8.758 -4.75 1 89.62 587 THR A CA 1
ATOM 4497 C C . THR A 1 587 ? 38.375 -9.352 -6.117 1 89.62 587 THR A C 1
ATOM 4499 O O . THR A 1 587 ? 38.344 -10.57 -6.285 1 89.62 587 THR A O 1
ATOM 4502 N N . VAL A 1 588 ? 38.094 -8.445 -7.039 1 88.56 588 VAL A N 1
ATOM 4503 C CA . VAL A 1 588 ? 37.812 -8.867 -8.406 1 88.56 588 VAL A CA 1
ATOM 4504 C C . VAL A 1 588 ? 39.031 -9.531 -9.008 1 88.56 588 VAL A C 1
ATOM 4506 O O . VAL A 1 588 ? 38.938 -10.5 -9.758 1 88.56 588 VAL A O 1
ATOM 4509 N N . GLN A 1 589 ? 40.188 -9.031 -8.602 1 84.69 589 GLN A N 1
ATOM 4510 C CA . GLN A 1 589 ? 41.438 -9.57 -9.102 1 84.69 589 GLN A CA 1
ATOM 4511 C C . GLN A 1 589 ? 41.656 -11 -8.633 1 84.69 589 GLN A C 1
ATOM 4513 O O . GLN A 1 589 ? 42.125 -11.852 -9.398 1 84.69 589 GLN A O 1
ATOM 4518 N N . ASP A 1 590 ? 41.344 -11.227 -7.41 1 88.19 590 ASP A N 1
ATOM 4519 C CA . ASP A 1 590 ? 41.469 -12.57 -6.863 1 88.19 590 ASP A CA 1
ATOM 4520 C C . ASP A 1 590 ? 40.562 -13.555 -7.598 1 88.19 590 ASP A C 1
ATOM 4522 O O . ASP A 1 590 ? 40.938 -14.711 -7.816 1 88.19 590 ASP A O 1
ATOM 4526 N N . ALA A 1 591 ? 39.406 -13.109 -7.938 1 90.06 591 ALA A N 1
ATOM 4527 C CA . ALA A 1 591 ? 38.469 -13.953 -8.656 1 90.06 591 ALA A CA 1
ATOM 4528 C C . ALA A 1 591 ? 38.969 -14.266 -10.062 1 90.06 591 ALA A C 1
ATOM 4530 O O . ALA A 1 591 ? 38.812 -15.391 -10.539 1 90.06 591 ALA A O 1
ATOM 4531 N N . LEU A 1 592 ? 39.531 -13.266 -10.688 1 86.62 592 LEU A N 1
ATOM 4532 C CA . LEU A 1 592 ? 40.062 -13.453 -12.031 1 86.62 592 LEU A CA 1
ATOM 4533 C C . LEU A 1 592 ? 41.219 -14.43 -12.016 1 86.62 592 LEU A C 1
ATOM 4535 O O . LEU A 1 592 ? 41.375 -15.258 -12.922 1 86.62 592 LEU A O 1
ATOM 4539 N N . ARG A 1 593 ? 42 -14.305 -11.008 1 84.12 593 ARG A N 1
ATOM 4540 C CA . ARG A 1 593 ? 43.156 -15.195 -10.859 1 84.12 593 ARG A CA 1
ATOM 4541 C C . ARG A 1 593 ? 42.719 -16.641 -10.664 1 84.12 593 ARG A C 1
ATOM 4543 O O . ARG A 1 593 ? 43.344 -17.562 -11.188 1 84.12 593 ARG A O 1
ATOM 4550 N N . SER A 1 594 ? 41.75 -16.734 -9.883 1 87.38 594 SER A N 1
ATOM 4551 C CA . SER A 1 594 ? 41.25 -18.078 -9.625 1 87.38 594 SER A CA 1
ATOM 4552 C C . SER A 1 594 ? 40.719 -18.734 -10.906 1 87.38 594 SER A C 1
ATOM 4554 O O . SER A 1 594 ? 40.812 -19.953 -11.07 1 87.38 594 SER A O 1
ATOM 4556 N N . LEU A 1 595 ? 40.125 -17.984 -11.734 1 86.56 595 LEU A N 1
ATOM 4557 C CA . LEU A 1 595 ? 39.594 -18.484 -13 1 86.56 595 LEU A CA 1
ATOM 4558 C C . LEU A 1 595 ? 40.75 -18.891 -13.938 1 86.56 595 LEU A C 1
ATOM 4560 O O . LEU A 1 595 ? 40.625 -19.875 -14.672 1 86.56 595 LEU A O 1
ATOM 4564 N N . GLU A 1 596 ? 41.781 -18.109 -13.922 1 81.31 596 GLU A N 1
ATOM 4565 C CA . GLU A 1 596 ? 42.938 -18.391 -14.758 1 81.31 596 GLU A CA 1
ATOM 4566 C C . GLU A 1 596 ? 43.625 -19.672 -14.312 1 81.31 596 GLU A C 1
ATOM 4568 O O . GLU A 1 596 ? 44.125 -20.453 -15.148 1 81.31 596 GLU A O 1
ATOM 4573 N N . GLU A 1 597 ? 43.688 -19.797 -13.078 1 80.94 597 GLU A N 1
ATOM 4574 C CA . GLU A 1 597 ? 44.344 -21 -12.539 1 80.94 597 GLU A CA 1
ATOM 4575 C C . GLU A 1 597 ? 43.562 -22.25 -12.906 1 80.94 597 GLU A C 1
ATOM 4577 O O . GLU A 1 597 ? 44.156 -23.312 -13.141 1 80.94 597 GLU A O 1
ATOM 4582 N N . LYS A 1 598 ? 42.375 -22.234 -12.977 1 80 598 LYS A N 1
ATOM 4583 C CA . LYS A 1 598 ? 41.531 -23.375 -13.305 1 80 598 LYS A CA 1
ATOM 4584 C C . LYS A 1 598 ? 41.625 -23.719 -14.789 1 80 598 LYS A C 1
ATOM 4586 O O . LYS A 1 598 ? 41.5 -24.891 -15.172 1 80 598 LYS A O 1
ATOM 4591 N N . GLU A 1 599 ? 41.688 -22.719 -15.594 1 72.81 599 GLU A N 1
ATOM 4592 C CA . GLU A 1 599 ? 41.844 -22.953 -17.031 1 72.81 599 GLU A CA 1
ATOM 4593 C C . GLU A 1 599 ? 43.156 -23.641 -17.344 1 72.81 599 GLU A C 1
ATOM 4595 O O . GLU A 1 599 ? 43.25 -24.438 -18.266 1 72.81 599 GLU A O 1
ATOM 4600 N N . GLU A 1 600 ? 44.156 -23.312 -16.578 1 63.12 600 GLU A N 1
ATOM 4601 C CA . GLU A 1 600 ? 45.469 -23.922 -16.781 1 63.12 600 GLU A CA 1
ATOM 4602 C C . GLU A 1 600 ? 45.5 -25.359 -16.266 1 63.12 600 GLU A C 1
ATOM 4604 O O . GLU A 1 600 ? 46.281 -26.172 -16.766 1 63.12 600 GLU A O 1
ATOM 4609 N N . SER A 1 601 ? 44.719 -25.641 -15.352 1 60.44 601 SER A N 1
ATOM 4610 C CA . SER A 1 601 ? 44.719 -27 -14.828 1 60.44 601 SER A CA 1
ATOM 4611 C C . SER A 1 601 ? 43.844 -27.922 -15.648 1 60.44 601 SER A C 1
ATOM 4613 O O . SER A 1 601 ? 44.156 -29.094 -15.844 1 60.44 601 SER A O 1
ATOM 4615 N N . MET B 1 1 ? 14.867 12.008 -19.234 1 25.34 1 MET B N 1
ATOM 4616 C CA . MET B 1 1 ? 13.695 11.391 -19.844 1 25.34 1 MET B CA 1
ATOM 4617 C C . MET B 1 1 ? 13.641 11.695 -21.344 1 25.34 1 MET B C 1
ATOM 4619 O O . MET B 1 1 ? 13.328 12.82 -21.734 1 25.34 1 MET B O 1
ATOM 4623 N N . GLU B 1 2 ? 14.531 11.133 -22 1 33.56 2 GLU B N 1
ATOM 4624 C CA . GLU B 1 2 ? 14.523 11.32 -23.453 1 33.56 2 GLU B CA 1
ATOM 4625 C C . GLU B 1 2 ? 13.117 11.172 -24.031 1 33.56 2 GLU B C 1
ATOM 4627 O O . GLU B 1 2 ? 12.289 10.453 -23.469 1 33.56 2 GLU B O 1
ATOM 4632 N N . GLY B 1 3 ? 12.641 12.141 -24.625 1 35.84 3 GLY B N 1
ATOM 4633 C CA . GLY B 1 3 ? 11.422 12.164 -25.422 1 35.84 3 GLY B CA 1
ATOM 4634 C C . GLY B 1 3 ? 11.078 10.805 -26.016 1 35.84 3 GLY B C 1
ATOM 4635 O O . GLY B 1 3 ? 11.914 10.18 -26.672 1 35.84 3 GLY B O 1
ATOM 4636 N N . VAL B 1 4 ? 10.273 10.078 -25.281 1 41.53 4 VAL B N 1
ATOM 4637 C CA . VAL B 1 4 ? 9.758 8.883 -25.953 1 41.53 4 VAL B CA 1
ATOM 4638 C C . VAL B 1 4 ? 9.375 9.219 -27.391 1 41.53 4 VAL B C 1
ATOM 4640 O O . VAL B 1 4 ? 8.523 10.078 -27.625 1 41.53 4 VAL B O 1
ATOM 4643 N N . ASN B 1 5 ? 10.266 9.227 -28.172 1 44 5 ASN B N 1
ATOM 4644 C CA . ASN B 1 5 ? 9.93 9.258 -29.594 1 44 5 ASN B CA 1
ATOM 4645 C C . ASN B 1 5 ? 8.758 8.328 -29.906 1 44 5 ASN B C 1
ATOM 4647 O O . ASN B 1 5 ? 8.938 7.121 -30.062 1 44 5 ASN B O 1
ATOM 4651 N N . VAL B 1 6 ? 7.566 8.789 -29.688 1 50.53 6 VAL B N 1
ATOM 4652 C CA . VAL B 1 6 ? 6.324 8.07 -29.938 1 50.53 6 VAL B CA 1
ATOM 4653 C C . VAL B 1 6 ? 6.383 7.406 -31.312 1 50.53 6 VAL B C 1
ATOM 4655 O O . VAL B 1 6 ? 5.926 6.273 -31.484 1 50.53 6 VAL B O 1
ATOM 4658 N N . ARG B 1 7 ? 6.832 8.156 -32.312 1 51 7 ARG B N 1
ATOM 4659 C CA . ARG B 1 7 ? 6.914 7.605 -33.656 1 51 7 ARG B CA 1
ATOM 4660 C C . ARG B 1 7 ? 7.82 6.383 -33.719 1 51 7 ARG B C 1
ATOM 4662 O O . ARG B 1 7 ? 7.5 5.387 -34.344 1 51 7 ARG B O 1
ATOM 4669 N N . GLY B 1 8 ? 8.828 6.508 -33.125 1 50.84 8 GLY B N 1
ATOM 4670 C CA . GLY B 1 8 ? 9.742 5.375 -33.031 1 50.84 8 GLY B CA 1
ATOM 4671 C C . GLY B 1 8 ? 9.203 4.23 -32.219 1 50.84 8 GLY B C 1
ATOM 4672 O O . GLY B 1 8 ? 9.398 3.062 -32.531 1 50.84 8 GLY B O 1
ATOM 4673 N N . ALA B 1 9 ? 8.477 4.547 -31.172 1 55.56 9 ALA B N 1
ATOM 4674 C CA . ALA B 1 9 ? 7.871 3.52 -30.328 1 55.56 9 ALA B CA 1
ATOM 4675 C C . ALA B 1 9 ? 6.754 2.787 -31.062 1 55.56 9 ALA B C 1
ATOM 4677 O O . ALA B 1 9 ? 6.645 1.562 -30.984 1 55.56 9 ALA B O 1
ATOM 4678 N N . VAL B 1 10 ? 5.961 3.621 -31.844 1 53.94 10 VAL B N 1
ATOM 4679 C CA . VAL B 1 10 ? 4.902 3.023 -32.656 1 53.94 10 VAL B CA 1
ATOM 4680 C C . VAL B 1 10 ? 5.516 2.186 -33.781 1 53.94 10 VAL B C 1
ATOM 4682 O O . VAL B 1 10 ? 5.043 1.086 -34.062 1 53.94 10 VAL B O 1
ATOM 4685 N N . GLN B 1 11 ? 6.441 2.699 -34.438 1 55.19 11 GLN B N 1
ATOM 4686 C CA . GLN B 1 11 ? 7.09 1.948 -35.5 1 55.19 11 GLN B CA 1
ATOM 4687 C C . GLN B 1 11 ? 7.742 0.678 -34.969 1 55.19 11 GLN B C 1
ATOM 4689 O O . GLN B 1 11 ? 7.711 -0.366 -35.625 1 55.19 11 GLN B O 1
ATOM 4694 N N . SER B 1 12 ? 8.312 0.8 -33.875 1 56.88 12 SER B N 1
ATOM 4695 C CA . SER B 1 12 ? 8.922 -0.378 -33.281 1 56.88 12 SER B CA 1
ATOM 4696 C C . SER B 1 12 ? 7.863 -1.369 -32.812 1 56.88 12 SER B C 1
ATOM 4698 O O . SER B 1 12 ? 8.047 -2.582 -32.938 1 56.88 12 SER B O 1
ATOM 4700 N N . TYR B 1 13 ? 6.809 -0.799 -32.438 1 57.69 13 TYR B N 1
ATOM 4701 C CA . TYR B 1 13 ? 5.711 -1.674 -32.031 1 57.69 13 TYR B CA 1
ATOM 4702 C C . TYR B 1 13 ? 5.098 -2.361 -33.25 1 57.69 13 TYR B C 1
ATOM 4704 O O . TYR B 1 13 ? 4.629 -3.5 -33.156 1 57.69 13 TYR B O 1
ATOM 4712 N N . CYS B 1 14 ? 5.113 -1.678 -34.469 1 57.84 14 CYS B N 1
ATOM 4713 C CA . CYS B 1 14 ? 4.496 -2.24 -35.656 1 57.84 14 CYS B CA 1
ATOM 4714 C C . CYS B 1 14 ? 5.5 -3.064 -36.438 1 57.84 14 CYS B C 1
ATOM 4716 O O . CYS B 1 14 ? 5.219 -3.471 -37.594 1 57.84 14 CYS B O 1
ATOM 4718 N N . SER B 1 15 ? 6.605 -3.174 -36.031 1 62.06 15 SER B N 1
ATOM 4719 C CA . SER B 1 15 ? 7.566 -3.971 -36.781 1 62.06 15 SER B CA 1
ATOM 4720 C C . SER B 1 15 ? 7.238 -5.457 -36.688 1 62.06 15 SER B C 1
ATOM 4722 O O . SER B 1 15 ? 6.508 -5.891 -35.812 1 62.06 15 SER B O 1
ATOM 4724 N N . LYS B 1 16 ? 7.441 -6.23 -37.844 1 65.94 16 LYS B N 1
ATOM 4725 C CA . LYS B 1 16 ? 7.246 -7.676 -37.906 1 65.94 16 LYS B CA 1
ATOM 4726 C C . LYS B 1 16 ? 7.754 -8.367 -36.656 1 65.94 16 LYS B C 1
ATOM 4728 O O . LYS B 1 16 ? 7.109 -9.281 -36.125 1 65.94 16 LYS B O 1
ATOM 4733 N N . LEU B 1 17 ? 8.82 -7.941 -36.156 1 68.62 17 LEU B N 1
ATOM 4734 C CA . LEU B 1 17 ? 9.398 -8.523 -34.938 1 68.62 17 LEU B CA 1
ATOM 4735 C C . LEU B 1 17 ? 8.508 -8.266 -33.719 1 68.62 17 LEU B C 1
ATOM 4737 O O . LEU B 1 17 ? 8.359 -9.133 -32.875 1 68.62 17 LEU B O 1
ATOM 4741 N N . SER B 1 18 ? 7.93 -7.141 -33.75 1 71.75 18 SER B N 1
ATOM 4742 C CA . SER B 1 18 ? 7.039 -6.812 -32.656 1 71.75 18 SER B CA 1
ATOM 4743 C C . SER B 1 18 ? 5.773 -7.66 -32.688 1 71.75 18 SER B C 1
ATOM 4745 O O . SER B 1 18 ? 5.273 -8.086 -31.641 1 71.75 18 SER B O 1
ATOM 4747 N N . TRP B 1 19 ? 5.34 -7.941 -33.906 1 73.94 19 TRP B N 1
ATOM 4748 C CA . TRP B 1 19 ? 4.152 -8.773 -34.062 1 73.94 19 TRP B CA 1
ATOM 4749 C C . TRP B 1 19 ? 4.438 -10.211 -33.656 1 73.94 19 TRP B C 1
ATOM 4751 O O . TRP B 1 19 ? 3.598 -10.867 -33.031 1 73.94 19 TRP B O 1
ATOM 4761 N N . GLN B 1 20 ? 5.562 -10.703 -34 1 75.19 20 GLN B N 1
ATOM 4762 C CA . GLN B 1 20 ? 5.941 -12.055 -33.625 1 75.19 20 GLN B CA 1
ATOM 4763 C C . GLN B 1 20 ? 6.066 -12.195 -32.125 1 75.19 20 GLN B C 1
ATOM 4765 O O . GLN B 1 20 ? 5.762 -13.25 -31.562 1 75.19 20 GLN B O 1
ATOM 4770 N N . LYS B 1 21 ? 6.395 -11.156 -31.578 1 79.25 21 LYS B N 1
ATOM 4771 C CA . LYS B 1 21 ? 6.512 -11.188 -30.125 1 79.25 21 LYS B CA 1
ATOM 4772 C C . LYS B 1 21 ? 5.137 -11.164 -29.469 1 79.25 21 LYS B C 1
ATOM 4774 O O . LYS B 1 21 ? 4.957 -11.719 -28.375 1 79.25 21 LYS B O 1
ATOM 4779 N N . ARG B 1 22 ? 4.188 -10.633 -30.219 1 85.75 22 ARG B N 1
ATOM 4780 C CA . ARG B 1 22 ? 2.848 -10.516 -29.656 1 85.75 22 ARG B CA 1
ATOM 4781 C C . ARG B 1 22 ? 2.021 -11.766 -29.938 1 85.75 22 ARG B C 1
ATOM 4783 O O . ARG B 1 22 ? 1.047 -12.039 -29.25 1 85.75 22 ARG B O 1
ATOM 4790 N N . PHE B 1 23 ? 2.426 -12.531 -30.984 1 91.94 23 PHE B N 1
ATOM 4791 C CA . PHE B 1 23 ? 1.756 -13.781 -31.328 1 91.94 23 PHE B CA 1
ATOM 4792 C C . PHE B 1 23 ? 2.752 -14.93 -31.375 1 91.94 23 PHE B C 1
ATOM 4794 O O . PHE B 1 23 ? 3.102 -15.414 -32.438 1 91.94 23 PHE B O 1
ATOM 4801 N N . PRO B 1 24 ? 2.994 -15.461 -30.266 1 91.56 24 PRO B N 1
ATOM 4802 C CA . PRO B 1 24 ? 4.016 -16.5 -30.172 1 91.56 24 PRO B CA 1
ATOM 4803 C C . PRO B 1 24 ? 3.699 -17.719 -31.031 1 91.56 24 PRO B C 1
ATOM 4805 O O . PRO B 1 24 ? 4.609 -18.453 -31.438 1 91.56 24 PRO B O 1
ATOM 4808 N N . ILE B 1 25 ? 2.473 -17.953 -31.406 1 92.81 25 ILE B N 1
ATOM 4809 C CA . ILE B 1 25 ? 2.092 -19.078 -32.25 1 92.81 25 ILE B CA 1
ATOM 4810 C C . ILE B 1 25 ? 2.799 -18.969 -33.625 1 92.81 25 ILE B C 1
ATOM 4812 O O . ILE B 1 25 ? 3.111 -19.984 -34.25 1 92.81 25 ILE B O 1
ATOM 4816 N N . SER B 1 26 ? 3.102 -17.75 -34.031 1 91.06 26 SER B N 1
ATOM 4817 C CA . SER B 1 26 ? 3.756 -17.531 -35.312 1 91.06 26 SER B CA 1
ATOM 4818 C C . SER B 1 26 ? 5.211 -17.984 -35.281 1 91.06 26 SER B C 1
ATOM 4820 O O . SER B 1 26 ? 5.816 -18.219 -36.344 1 91.06 26 SER B O 1
ATOM 4822 N N . ILE B 1 27 ? 5.684 -18.156 -34.125 1 88.38 27 ILE B N 1
ATOM 4823 C CA . ILE B 1 27 ? 7.082 -18.547 -33.969 1 88.38 27 ILE B CA 1
ATOM 4824 C C . ILE B 1 27 ? 7.191 -20.078 -33.938 1 88.38 27 ILE B C 1
ATOM 4826 O O . ILE B 1 27 ? 8.016 -20.656 -34.656 1 88.38 27 ILE B O 1
ATOM 4830 N N . TRP B 1 28 ? 6.375 -20.781 -33.188 1 90 28 TRP B N 1
ATOM 4831 C CA . TRP B 1 28 ? 6.566 -22.219 -33.031 1 90 28 TRP B CA 1
ATOM 4832 C C . TRP B 1 28 ? 5.758 -23.016 -34.031 1 90 28 TRP B C 1
ATOM 4834 O O . TRP B 1 28 ? 6.113 -24.141 -34.375 1 90 28 TRP B O 1
ATOM 4844 N N . LEU B 1 29 ? 4.633 -22.531 -34.625 1 91.62 29 LEU B N 1
ATOM 4845 C CA . LEU B 1 29 ? 3.756 -23.281 -35.531 1 91.62 29 LEU B CA 1
ATOM 4846 C C . LEU B 1 29 ? 4.496 -23.688 -36.812 1 91.62 29 LEU B C 1
ATOM 4848 O O . LEU B 1 29 ? 4.34 -24.812 -37.281 1 91.62 29 LEU B O 1
ATOM 4852 N N . PRO B 1 30 ? 5.285 -22.734 -37.375 1 90.81 30 PRO B N 1
ATOM 4853 C CA . PRO B 1 30 ? 6.016 -23.125 -38.594 1 90.81 30 PRO B CA 1
ATOM 4854 C C . PRO B 1 30 ? 7.051 -24.219 -38.344 1 90.81 30 PRO B C 1
ATOM 4856 O O . PRO B 1 30 ? 7.43 -24.938 -39.25 1 90.81 30 PRO B O 1
ATOM 4859 N N . ARG B 1 31 ? 7.41 -24.344 -37.156 1 91.25 31 ARG B N 1
ATOM 4860 C CA . ARG B 1 31 ? 8.414 -25.328 -36.781 1 91.25 31 ARG B CA 1
ATOM 4861 C C . ARG B 1 31 ? 7.758 -26.578 -36.219 1 91.25 31 ARG B C 1
ATOM 4863 O O . ARG B 1 31 ? 8.453 -27.484 -35.719 1 91.25 31 ARG B O 1
ATOM 4870 N N . TYR B 1 32 ? 6.48 -26.672 -36.344 1 92.44 32 TYR B N 1
ATOM 4871 C CA . TYR B 1 32 ? 5.738 -27.781 -35.75 1 92.44 32 TYR B CA 1
ATOM 4872 C C . TYR B 1 32 ? 5.891 -29.047 -36.594 1 92.44 32 TYR B C 1
ATOM 4874 O O . TYR B 1 32 ? 5.703 -29 -37.812 1 92.44 32 TYR B O 1
ATOM 4882 N N . ARG B 1 33 ? 6.262 -30.109 -35.969 1 92.44 33 ARG B N 1
ATOM 4883 C CA . ARG B 1 33 ? 6.477 -31.375 -36.656 1 92.44 33 ARG B CA 1
ATOM 4884 C C . ARG B 1 33 ? 5.426 -32.406 -36.219 1 92.44 33 ARG B C 1
ATOM 4886 O O . ARG B 1 33 ? 4.809 -32.281 -35.188 1 92.44 33 ARG B O 1
ATOM 4893 N N . LEU B 1 34 ? 5.254 -33.406 -37 1 90.44 34 LEU B N 1
ATOM 4894 C CA . LEU B 1 34 ? 4.23 -34.438 -36.812 1 90.44 34 LEU B CA 1
ATOM 4895 C C . LEU B 1 34 ? 4.488 -35.219 -35.562 1 90.44 34 LEU B C 1
ATOM 4897 O O . LEU B 1 34 ? 3.557 -35.531 -34.812 1 90.44 34 LEU B O 1
ATOM 4901 N N . PRO B 1 35 ? 5.746 -35.5 -35.312 1 89.88 35 PRO B N 1
ATOM 4902 C CA . PRO B 1 35 ? 5.988 -36.219 -34.062 1 89.88 35 PRO B CA 1
ATOM 4903 C C . PRO B 1 35 ? 5.555 -35.406 -32.812 1 89.88 35 PRO B C 1
ATOM 4905 O O . PRO B 1 35 ? 5.246 -36 -31.781 1 89.88 35 PRO B O 1
ATOM 4908 N N . PHE B 1 36 ? 5.547 -34.156 -32.969 1 93.62 36 PHE B N 1
ATOM 4909 C CA . PHE B 1 36 ? 5.141 -33.281 -31.875 1 93.62 36 PHE B CA 1
ATOM 4910 C C . PHE B 1 36 ? 3.656 -33.469 -31.578 1 93.62 36 PHE B C 1
ATOM 4912 O O . PHE B 1 36 ? 3.219 -33.25 -30.438 1 93.62 36 PHE B O 1
ATOM 4919 N N . LEU B 1 37 ? 2.928 -33.875 -32.531 1 93.88 37 LEU B N 1
ATOM 4920 C CA . LEU B 1 37 ? 1.484 -34.031 -32.375 1 93.88 37 LEU B CA 1
ATOM 4921 C C . LEU B 1 37 ? 1.149 -35.125 -31.391 1 93.88 37 LEU B C 1
ATOM 4923 O O . LEU B 1 37 ? 0.246 -34.969 -30.562 1 93.88 37 LEU B O 1
ATOM 4927 N N . LEU B 1 38 ? 1.84 -36.188 -31.5 1 91.5 38 LEU B N 1
ATOM 4928 C CA . LEU B 1 38 ? 1.595 -37.281 -30.578 1 91.5 38 LEU B CA 1
ATOM 4929 C C . LEU B 1 38 ? 1.948 -36.906 -29.156 1 91.5 38 LEU B C 1
ATOM 4931 O O . LEU B 1 38 ? 1.21 -37.219 -28.219 1 91.5 38 LEU B O 1
ATOM 4935 N N . HIS B 1 39 ? 3.045 -36.25 -28.984 1 91.94 39 HIS B N 1
ATOM 4936 C CA . HIS B 1 39 ? 3.469 -35.781 -27.656 1 91.94 39 HIS B CA 1
ATOM 4937 C C . HIS B 1 39 ? 2.469 -34.781 -27.062 1 91.94 39 HIS B C 1
ATOM 4939 O O . HIS B 1 39 ? 2.074 -34.938 -25.906 1 91.94 39 HIS B O 1
ATOM 4945 N N . ASP B 1 40 ? 2.076 -33.875 -27.844 1 95.69 40 ASP B N 1
ATOM 4946 C CA . ASP B 1 40 ? 1.138 -32.844 -27.391 1 95.69 40 ASP B CA 1
ATOM 4947 C C . ASP B 1 40 ? -0.239 -33.469 -27.109 1 95.69 40 ASP B C 1
ATOM 4949 O O . ASP B 1 40 ? -0.949 -33 -26.203 1 95.69 40 ASP B O 1
ATOM 4953 N N . PHE B 1 41 ? -0.592 -34.469 -27.891 1 95.31 41 PHE B N 1
ATOM 4954 C CA . PHE B 1 41 ? -1.873 -35.125 -27.688 1 95.31 41 PHE B CA 1
ATOM 4955 C C . PHE B 1 41 ? -1.89 -35.875 -26.359 1 95.31 41 PHE B C 1
ATOM 4957 O O . PHE B 1 41 ? -2.844 -35.75 -25.578 1 95.31 41 PHE B O 1
ATOM 4964 N N . ILE B 1 42 ? -0.866 -36.594 -26.094 1 90.62 42 ILE B N 1
ATOM 4965 C CA . ILE B 1 42 ? -0.766 -37.375 -24.844 1 90.62 42 ILE B CA 1
ATOM 4966 C C . ILE B 1 42 ? -0.735 -36.406 -23.656 1 90.62 42 ILE B C 1
ATOM 4968 O O . ILE B 1 42 ? -1.434 -36.625 -22.672 1 90.62 42 ILE B O 1
ATOM 4972 N N . ALA B 1 43 ? 0.08 -35.406 -23.781 1 93.75 43 ALA B N 1
ATOM 4973 C CA . ALA B 1 43 ? 0.18 -34.406 -22.719 1 93.75 43 ALA B CA 1
ATOM 4974 C C . ALA B 1 43 ? -1.167 -33.75 -22.469 1 93.75 43 ALA B C 1
ATOM 4976 O O . ALA B 1 43 ? -1.602 -33.625 -21.328 1 93.75 43 ALA B O 1
ATOM 4977 N N . GLY B 1 44 ? -1.815 -33.344 -23.531 1 95.88 44 GLY B N 1
ATOM 4978 C CA . GLY B 1 44 ? -3.113 -32.688 -23.406 1 95.88 44 GLY B CA 1
ATOM 4979 C C . GLY B 1 44 ? -4.168 -33.562 -22.781 1 95.88 44 GLY B C 1
ATOM 4980 O O . GLY B 1 44 ? -4.977 -33.094 -21.969 1 95.88 44 GLY B O 1
ATOM 4981 N N . LEU B 1 45 ? -4.141 -34.844 -23.125 1 93.62 45 LEU B N 1
ATOM 4982 C CA . LEU B 1 45 ? -5.098 -35.781 -22.578 1 93.62 45 LEU B CA 1
ATOM 4983 C C . LEU B 1 45 ? -4.844 -36 -21.094 1 93.62 45 LEU B C 1
ATOM 4985 O O . LEU B 1 45 ? -5.785 -36.094 -20.297 1 93.62 45 LEU B O 1
ATOM 4989 N N . THR B 1 46 ? -3.602 -36.125 -20.797 1 90.81 46 THR B N 1
ATOM 4990 C CA . THR B 1 46 ? -3.23 -36.344 -19.391 1 90.81 46 THR B CA 1
ATOM 4991 C C . THR B 1 46 ? -3.646 -35.156 -18.531 1 90.81 46 THR B C 1
ATOM 4993 O O . THR B 1 46 ? -4.172 -35.312 -17.438 1 90.81 46 THR B O 1
ATOM 4996 N N . VAL B 1 47 ? -3.402 -33.969 -19.016 1 94.5 47 VAL B N 1
ATOM 4997 C CA . VAL B 1 47 ? -3.785 -32.75 -18.297 1 94.5 47 VAL B CA 1
ATOM 4998 C C . VAL B 1 47 ? -5.305 -32.688 -18.188 1 94.5 47 VAL B C 1
ATOM 5000 O O . VAL B 1 47 ? -5.836 -32.25 -17.156 1 94.5 47 VAL B O 1
ATOM 5003 N N . ALA B 1 48 ? -6.012 -33.094 -19.219 1 95.44 48 ALA B N 1
ATOM 5004 C CA . ALA B 1 48 ? -7.473 -33.062 -19.203 1 95.44 48 ALA B CA 1
ATOM 5005 C C . ALA B 1 48 ? -8.023 -33.969 -18.109 1 95.44 48 ALA B C 1
ATOM 5007 O O . ALA B 1 48 ? -8.984 -33.625 -17.422 1 95.44 48 ALA B O 1
ATOM 5008 N N . LEU B 1 49 ? -7.449 -35.094 -17.969 1 89.62 49 LEU B N 1
ATOM 5009 C CA . LEU B 1 49 ? -7.875 -36.062 -16.953 1 89.62 49 LEU B CA 1
ATOM 5010 C C . LEU B 1 49 ? -7.695 -35.5 -15.547 1 89.62 49 LEU B C 1
ATOM 5012 O O . LEU B 1 49 ? -8.414 -35.875 -14.625 1 89.62 49 LEU B O 1
ATOM 5016 N N . THR B 1 50 ? -6.824 -34.562 -15.461 1 90.38 50 THR B N 1
ATOM 5017 C CA . THR B 1 50 ? -6.547 -33.969 -14.164 1 90.38 50 THR B CA 1
ATOM 5018 C C . THR B 1 50 ? -7.434 -32.75 -13.938 1 90.38 50 THR B C 1
ATOM 5020 O O . THR B 1 50 ? -7.961 -32.562 -12.836 1 90.38 50 THR B O 1
ATOM 5023 N N . VAL B 1 51 ? -7.613 -31.938 -14.953 1 94.31 51 VAL B N 1
ATOM 5024 C CA . VAL B 1 51 ? -8.305 -30.672 -14.797 1 94.31 51 VAL B CA 1
ATOM 5025 C C . VAL B 1 51 ? -9.805 -30.922 -14.625 1 94.31 51 VAL B C 1
ATOM 5027 O O . VAL B 1 51 ? -10.492 -30.141 -13.953 1 94.31 51 VAL B O 1
ATOM 5030 N N . LEU B 1 52 ? -10.344 -32 -15.125 1 94.25 52 LEU B N 1
ATOM 5031 C CA . LEU B 1 52 ? -11.781 -32.25 -15.078 1 94.25 52 LEU B CA 1
ATOM 5032 C C . LEU B 1 52 ? -12.258 -32.406 -13.633 1 94.25 52 LEU B C 1
ATOM 5034 O O . LEU B 1 52 ? -13.07 -31.609 -13.164 1 94.25 52 LEU B O 1
ATOM 5038 N N . PRO B 1 53 ? -11.68 -33.375 -12.906 1 91.81 53 PRO B N 1
ATOM 5039 C CA . PRO B 1 53 ? -12.102 -33.469 -11.508 1 91.81 53 PRO B CA 1
ATOM 5040 C C . PRO B 1 53 ? -11.695 -32.219 -10.695 1 91.81 53 PRO B C 1
ATOM 5042 O O . PRO B 1 53 ? -12.445 -31.781 -9.828 1 91.81 53 PRO B O 1
ATOM 5045 N N . GLN B 1 54 ? -10.539 -31.672 -10.914 1 92.19 54 GLN B N 1
ATOM 5046 C CA . GLN B 1 54 ? -10.078 -30.484 -10.195 1 92.19 54 GLN B CA 1
ATOM 5047 C C . GLN B 1 54 ? -11 -29.297 -10.438 1 92.19 54 GLN B C 1
ATOM 5049 O O . GLN B 1 54 ? -11.328 -28.562 -9.5 1 92.19 54 GLN B O 1
ATOM 5054 N N . GLY B 1 55 ? -11.32 -29.109 -11.695 1 94.56 55 GLY B N 1
ATOM 5055 C CA . GLY B 1 55 ? -12.219 -28.016 -12.031 1 94.56 55 GLY B CA 1
ATOM 5056 C C . GLY B 1 55 ? -13.539 -28.078 -11.289 1 94.56 55 GLY B C 1
ATOM 5057 O O . GLY B 1 55 ? -14.023 -27.078 -10.773 1 94.56 55 GLY B O 1
ATOM 5058 N N . LEU B 1 56 ? -14.141 -29.281 -11.258 1 93.19 56 LEU B N 1
ATOM 5059 C CA . LEU B 1 56 ? -15.383 -29.484 -10.523 1 93.19 56 LEU B CA 1
ATOM 5060 C C . LEU B 1 56 ? -15.195 -29.172 -9.047 1 93.19 56 LEU B C 1
ATOM 5062 O O . LEU B 1 56 ? -16.016 -28.469 -8.453 1 93.19 56 LEU B O 1
ATOM 5066 N N . ALA B 1 57 ? -14.117 -29.609 -8.547 1 92.5 57 ALA B N 1
ATOM 5067 C CA . ALA B 1 57 ? -13.805 -29.406 -7.133 1 92.5 57 ALA B CA 1
ATOM 5068 C C . ALA B 1 57 ? -13.555 -27.938 -6.832 1 92.5 57 ALA B C 1
ATOM 5070 O O . ALA B 1 57 ? -14.008 -27.422 -5.809 1 92.5 57 ALA B O 1
ATOM 5071 N N . TYR B 1 58 ? -12.859 -27.219 -7.676 1 95.19 58 TYR B N 1
ATOM 5072 C CA . TYR B 1 58 ? -12.453 -25.828 -7.43 1 95.19 58 TYR B CA 1
ATOM 5073 C C . TYR B 1 58 ? -13.648 -24.891 -7.52 1 95.19 58 TYR B C 1
ATOM 5075 O O . TYR B 1 58 ? -13.68 -23.859 -6.852 1 95.19 58 TYR B O 1
ATOM 5083 N N . ALA B 1 59 ? -14.641 -25.266 -8.289 1 95.56 59 ALA B N 1
ATOM 5084 C CA . ALA B 1 59 ? -15.875 -24.484 -8.312 1 95.56 59 ALA B CA 1
ATOM 5085 C C . ALA B 1 59 ? -16.531 -24.438 -6.938 1 95.56 59 ALA B C 1
ATOM 5087 O O . ALA B 1 59 ? -17.125 -23.422 -6.559 1 95.56 59 ALA B O 1
ATOM 5088 N N . SER B 1 60 ? -16.406 -25.547 -6.27 1 91.75 60 SER B N 1
ATOM 5089 C CA . SER B 1 60 ? -16.938 -25.594 -4.914 1 91.75 60 SER B CA 1
ATOM 5090 C C . SER B 1 60 ? -16.203 -24.641 -3.988 1 91.75 60 SER B C 1
ATOM 5092 O O . SER B 1 60 ? -16.812 -24 -3.127 1 91.75 60 SER B O 1
ATOM 5094 N N . ILE B 1 61 ? -14.922 -24.516 -4.156 1 92.81 61 ILE B N 1
ATOM 5095 C CA . ILE B 1 61 ? -14.125 -23.578 -3.373 1 92.81 61 ILE B CA 1
ATOM 5096 C C . ILE B 1 61 ? -14.562 -22.156 -3.682 1 92.81 61 ILE B C 1
ATOM 5098 O O . ILE B 1 61 ? -14.656 -21.312 -2.779 1 92.81 61 ILE B O 1
ATOM 5102 N N . ALA B 1 62 ? -14.867 -21.906 -4.93 1 95.44 62 ALA B N 1
ATOM 5103 C CA . ALA B 1 62 ? -15.281 -20.578 -5.383 1 95.44 62 ALA B CA 1
ATOM 5104 C C . ALA B 1 62 ? -16.734 -20.297 -4.992 1 95.44 62 ALA B C 1
ATOM 5106 O O . ALA B 1 62 ? -17.234 -19.203 -5.25 1 95.44 62 ALA B O 1
ATOM 5107 N N . LYS B 1 63 ? -17.406 -21.328 -4.398 1 93.94 63 LYS B N 1
ATOM 5108 C CA . LYS B 1 63 ? -18.812 -21.25 -4 1 93.94 63 LYS B CA 1
ATOM 5109 C C . LYS B 1 63 ? -19.703 -21 -5.211 1 93.94 63 LYS B C 1
ATOM 5111 O O . LYS B 1 63 ? -20.609 -20.156 -5.164 1 93.94 63 LYS B O 1
ATOM 5116 N N . LEU B 1 64 ? -19.438 -21.672 -6.238 1 95.69 64 LEU B N 1
ATOM 5117 C CA . LEU B 1 64 ? -20.219 -21.609 -7.473 1 95.69 64 LEU B CA 1
ATOM 5118 C C . LEU B 1 64 ? -20.766 -22.984 -7.836 1 95.69 64 LEU B C 1
ATOM 5120 O O . LEU B 1 64 ? -20.281 -24 -7.344 1 95.69 64 LEU B O 1
ATOM 5124 N N . PRO B 1 65 ? -21.812 -22.984 -8.672 1 93.69 65 PRO B N 1
ATOM 5125 C CA . PRO B 1 65 ? -22.203 -24.297 -9.211 1 93.69 65 PRO B CA 1
ATOM 5126 C C . PRO B 1 65 ? -21.047 -25.016 -9.898 1 93.69 65 PRO B C 1
ATOM 5128 O O . PRO B 1 65 ? -20.234 -24.375 -10.578 1 93.69 65 PRO B O 1
ATOM 5131 N N . ILE B 1 66 ? -20.969 -26.234 -9.805 1 93.25 66 ILE B N 1
ATOM 5132 C CA . ILE B 1 66 ? -19.797 -27.047 -10.125 1 93.25 66 ILE B CA 1
ATOM 5133 C C . ILE B 1 66 ? -19.453 -26.906 -11.609 1 93.25 66 ILE B C 1
ATOM 5135 O O . ILE B 1 66 ? -18.297 -27.016 -12 1 93.25 66 ILE B O 1
ATOM 5139 N N . GLN B 1 67 ? -20.484 -26.656 -12.477 1 94.56 67 GLN B N 1
ATOM 5140 C CA . GLN B 1 67 ? -20.219 -26.562 -13.906 1 94.56 67 GLN B CA 1
ATOM 5141 C C . GLN B 1 67 ? -19.328 -25.375 -14.234 1 94.56 67 GLN B C 1
ATOM 5143 O O . GLN B 1 67 ? -18.641 -25.375 -15.266 1 94.56 67 GLN B O 1
ATOM 5148 N N . TYR B 1 68 ? -19.328 -24.359 -13.406 1 96.25 68 TYR B N 1
ATOM 5149 C CA . TYR B 1 68 ? -18.516 -23.172 -13.664 1 96.25 68 TYR B CA 1
ATOM 5150 C C . TYR B 1 68 ? -17.031 -23.516 -13.594 1 96.25 68 TYR B C 1
ATOM 5152 O O . TYR B 1 68 ? -16.203 -22.797 -14.164 1 96.25 68 TYR B O 1
ATOM 5160 N N . GLY B 1 69 ? -16.703 -24.531 -12.852 1 96.69 69 GLY B N 1
ATOM 5161 C CA . GLY B 1 69 ? -15.336 -25.031 -12.875 1 96.69 69 GLY B CA 1
ATOM 5162 C C . GLY B 1 69 ? -14.906 -25.5 -14.25 1 96.69 69 GLY B C 1
ATOM 5163 O O . GLY B 1 69 ? -13.789 -25.203 -14.688 1 96.69 69 GLY B O 1
ATOM 5164 N N . LEU B 1 70 ? -15.797 -26.188 -14.891 1 96.19 70 LEU B N 1
ATOM 5165 C CA . LEU B 1 70 ? -15.492 -26.688 -16.234 1 96.19 70 LEU B CA 1
ATOM 5166 C C . LEU B 1 70 ? -15.594 -25.562 -17.266 1 96.19 70 LEU B C 1
ATOM 5168 O O . LEU B 1 70 ? -14.844 -25.562 -18.25 1 96.19 70 LEU B O 1
ATOM 5172 N N . TYR B 1 71 ? -16.547 -24.625 -17.016 1 97.62 71 TYR B N 1
ATOM 5173 C CA . TYR B 1 71 ? -16.625 -23.469 -17.875 1 97.62 71 TYR B CA 1
ATOM 5174 C C . TYR B 1 71 ? -15.289 -22.719 -17.891 1 97.62 71 TYR B C 1
ATOM 5176 O O . TYR B 1 71 ? -14.953 -22.062 -18.875 1 97.62 71 TYR B O 1
ATOM 5184 N N . SER B 1 72 ? -14.508 -22.828 -16.859 1 98.06 72 SER B N 1
ATOM 5185 C CA . SER B 1 72 ? -13.266 -22.078 -16.703 1 98.06 72 SER B CA 1
ATOM 5186 C C . SER B 1 72 ? -12.062 -22.922 -17.109 1 98.06 72 SER B C 1
ATOM 5188 O O . SER B 1 72 ? -10.914 -22.484 -16.938 1 98.06 72 SER B O 1
ATOM 5190 N N . ALA B 1 73 ? -12.266 -24.078 -17.656 1 97.62 73 ALA B N 1
ATOM 5191 C CA . ALA B 1 73 ? -11.156 -25.016 -17.828 1 97.62 73 ALA B CA 1
ATOM 5192 C C . ALA B 1 73 ? -10.789 -25.172 -19.297 1 97.62 73 ALA B C 1
ATOM 5194 O O . ALA B 1 73 ? -9.836 -25.875 -19.625 1 97.62 73 ALA B O 1
ATOM 5195 N N . TYR B 1 74 ? -11.469 -24.5 -20.188 1 96.19 74 TYR B N 1
ATOM 5196 C CA . TYR B 1 74 ? -11.133 -24.812 -21.578 1 96.19 74 TYR B CA 1
ATOM 5197 C C . TYR B 1 74 ? -10.742 -23.562 -22.344 1 96.19 74 TYR B C 1
ATOM 5199 O O . TYR B 1 74 ? -9.82 -23.594 -23.172 1 96.19 74 TYR B O 1
ATOM 5207 N N . MET B 1 75 ? -11.344 -22.422 -22.156 1 96.38 75 MET B N 1
ATOM 5208 C CA . MET B 1 75 ? -11.055 -21.234 -22.969 1 96.38 75 MET B CA 1
ATOM 5209 C C . MET B 1 75 ? -9.602 -20.797 -22.797 1 96.38 75 MET B C 1
ATOM 5211 O O . MET B 1 75 ? -8.953 -20.391 -23.766 1 96.38 75 MET B O 1
ATOM 5215 N N . GLY B 1 76 ? -9.148 -20.828 -21.594 1 96.75 76 GLY B N 1
ATOM 5216 C CA . GLY B 1 76 ? -7.754 -20.484 -21.359 1 96.75 76 GLY B CA 1
ATOM 5217 C C . GLY B 1 76 ? -6.789 -21.344 -22.156 1 96.75 76 GLY B C 1
ATOM 5218 O O . GLY B 1 76 ? -5.746 -20.859 -22.609 1 96.75 76 GLY B O 1
ATOM 5219 N N . CYS B 1 77 ? -7.137 -22.594 -22.359 1 96.81 77 CYS B N 1
ATOM 5220 C CA . CYS B 1 77 ? -6.309 -23.531 -23.109 1 96.81 77 CYS B CA 1
ATOM 5221 C C . CYS B 1 77 ? -6.199 -23.094 -24.562 1 96.81 77 CYS B C 1
ATOM 5223 O O . CYS B 1 77 ? -5.109 -23.125 -25.141 1 96.81 77 CYS B O 1
ATOM 5225 N N . PHE B 1 78 ? -7.281 -22.688 -25.109 1 97.44 78 PHE B N 1
ATOM 5226 C CA . PHE B 1 78 ? -7.309 -22.297 -26.516 1 97.44 78 PHE B CA 1
ATOM 5227 C C . PHE B 1 78 ? -6.57 -20.984 -26.734 1 97.44 78 PHE B C 1
ATOM 5229 O O . PHE B 1 78 ? -5.738 -20.875 -27.641 1 97.44 78 PHE B O 1
ATOM 5236 N N . VAL B 1 79 ? -6.887 -20.031 -25.953 1 97.88 79 VAL B N 1
ATOM 5237 C CA . VAL B 1 79 ? -6.309 -18.688 -26.109 1 97.88 79 VAL B CA 1
ATOM 5238 C C . VAL B 1 79 ? -4.805 -18.75 -25.844 1 97.88 79 VAL B C 1
ATOM 5240 O O . VAL B 1 79 ? -4.02 -18.141 -26.578 1 97.88 79 VAL B O 1
ATOM 5243 N N . TYR B 1 80 ? -4.414 -19.453 -24.797 1 97.81 80 TYR B N 1
ATOM 5244 C CA . TYR B 1 80 ? -3.002 -19.531 -24.438 1 97.81 80 TYR B CA 1
ATOM 5245 C C . TYR B 1 80 ? -2.188 -20.172 -25.547 1 97.81 80 TYR B C 1
ATOM 5247 O O . TYR B 1 80 ? -1.007 -19.859 -25.719 1 97.81 80 TYR B O 1
ATOM 5255 N N . CYS B 1 81 ? -2.773 -21.062 -26.281 1 96.44 81 CYS B N 1
ATOM 5256 C CA . CYS B 1 81 ? -2.105 -21.688 -27.406 1 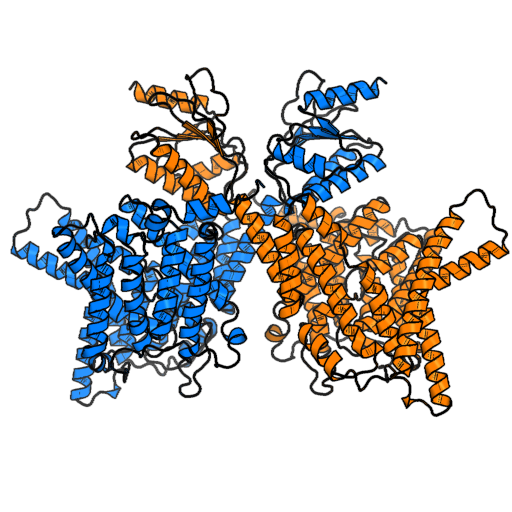96.44 81 CYS B CA 1
ATOM 5257 C C . CYS B 1 81 ? -1.627 -20.656 -28.422 1 96.44 81 CYS B C 1
ATOM 5259 O O . CYS B 1 81 ? -0.551 -20.797 -29 1 96.44 81 CYS B O 1
ATOM 5261 N N . PHE B 1 82 ? -2.346 -19.562 -28.562 1 96.06 82 PHE B N 1
ATOM 5262 C CA . PHE B 1 82 ? -2.031 -18.547 -29.562 1 96.06 82 PHE B CA 1
ATOM 5263 C C . PHE B 1 82 ? -1.083 -17.5 -28.984 1 96.06 82 PHE B C 1
ATOM 5265 O O . PHE B 1 82 ? -0.223 -16.984 -29.688 1 96.06 82 PHE B O 1
ATOM 5272 N N . LEU B 1 83 ? -1.266 -17.266 -27.703 1 96.88 83 LEU B N 1
ATOM 5273 C CA . LEU B 1 83 ? -0.625 -16.047 -27.188 1 96.88 83 LEU B CA 1
ATOM 5274 C C . LEU B 1 83 ? 0.436 -16.406 -26.141 1 96.88 83 LEU B C 1
ATOM 5276 O O . LEU B 1 83 ? 1.28 -15.57 -25.812 1 96.88 83 LEU B O 1
ATOM 5280 N N . GLY B 1 84 ? 0.42 -17.578 -25.641 1 96 84 GLY B N 1
ATOM 5281 C CA . GLY B 1 84 ? 1.333 -17.953 -24.578 1 96 84 GLY B CA 1
ATOM 5282 C C . GLY B 1 84 ? 2.76 -18.156 -25.047 1 96 84 GLY B C 1
ATOM 5283 O O . GLY B 1 84 ? 2.988 -18.531 -26.203 1 96 84 GLY B O 1
ATOM 5284 N N . THR B 1 85 ? 3.721 -17.906 -24.125 1 94.69 85 THR B N 1
ATOM 5285 C CA . THR B 1 85 ? 5.129 -18.078 -24.469 1 94.69 85 THR B CA 1
ATOM 5286 C C . THR B 1 85 ? 5.695 -19.344 -23.844 1 94.69 85 THR B C 1
ATOM 5288 O O . THR B 1 85 ? 6.793 -19.781 -24.188 1 94.69 85 THR B O 1
ATOM 5291 N N . SER B 1 86 ? 4.988 -19.953 -23 1 95.62 86 SER B N 1
ATOM 5292 C CA . SER B 1 86 ? 5.43 -21.172 -22.344 1 95.62 86 SER B CA 1
ATOM 5293 C C . SER B 1 86 ? 4.73 -22.391 -22.938 1 95.62 86 SER B C 1
ATOM 5295 O O . SER B 1 86 ? 3.5 -22.422 -23.031 1 95.62 86 SER B O 1
ATOM 5297 N N . LYS B 1 87 ? 5.434 -23.328 -23.266 1 95.56 87 LYS B N 1
ATOM 5298 C CA . LYS B 1 87 ? 4.824 -24.547 -23.797 1 95.56 87 LYS B CA 1
ATOM 5299 C C . LYS B 1 87 ? 4.285 -25.438 -22.672 1 95.56 87 LYS B C 1
ATOM 5301 O O . LYS B 1 87 ? 3.441 -26.297 -22.906 1 95.56 87 LYS B O 1
ATOM 5306 N N . ASP B 1 88 ? 4.738 -25.188 -21.469 1 94.94 88 ASP B N 1
ATOM 5307 C CA . ASP B 1 88 ? 4.461 -26.109 -20.375 1 94.94 88 ASP B CA 1
ATOM 5308 C C . ASP B 1 88 ? 3.248 -25.656 -19.562 1 94.94 88 ASP B C 1
ATOM 5310 O O . ASP B 1 88 ? 2.539 -26.484 -18.984 1 94.94 88 ASP B O 1
ATOM 5314 N N . ILE B 1 89 ? 2.91 -24.406 -19.547 1 96 89 ILE B N 1
ATOM 5315 C CA . ILE B 1 89 ? 1.909 -23.859 -18.641 1 96 89 ILE B CA 1
ATOM 5316 C C . ILE B 1 89 ? 0.524 -24.375 -19.031 1 96 89 ILE B C 1
ATOM 5318 O O . ILE B 1 89 ? 0.174 -24.406 -20.203 1 96 89 ILE B O 1
ATOM 5322 N N . SER B 1 90 ? -0.167 -24.828 -18.047 1 96.06 90 SER B N 1
ATOM 5323 C CA . SER B 1 90 ? -1.582 -25.156 -18.188 1 96.06 90 SER B CA 1
ATOM 5324 C C . SER B 1 90 ? -2.461 -24.109 -17.516 1 96.06 90 SER B C 1
ATOM 5326 O O . SER B 1 90 ? -2.434 -23.969 -16.281 1 96.06 90 SER B O 1
ATOM 5328 N N . VAL B 1 91 ? -3.27 -23.422 -18.312 1 97.31 91 VAL B N 1
ATOM 5329 C CA . VAL B 1 91 ? -4.117 -22.359 -17.797 1 97.31 91 VAL B CA 1
ATOM 5330 C C . VAL B 1 91 ? -5.5 -22.906 -17.453 1 97.31 91 VAL B C 1
ATOM 5332 O O . VAL B 1 91 ? -6.094 -23.641 -18.25 1 97.31 91 VAL B O 1
ATOM 5335 N N . GLY B 1 92 ? -6.012 -22.641 -16.359 1 97.44 92 GLY B N 1
ATOM 5336 C CA . GLY B 1 92 ? -7.312 -23.078 -15.883 1 97.44 92 GLY B CA 1
ATOM 5337 C C . GLY B 1 92 ? -7.605 -22.641 -14.461 1 97.44 92 GLY B C 1
ATOM 5338 O O . GLY B 1 92 ? -6.914 -21.766 -13.922 1 97.44 92 GLY B O 1
ATOM 5339 N N . PRO B 1 93 ? -8.641 -23.172 -13.945 1 97.06 93 PRO B N 1
ATOM 5340 C CA . PRO B 1 93 ? -8.961 -22.828 -12.555 1 97.06 93 PRO B CA 1
ATOM 5341 C C . PRO B 1 93 ? -7.965 -23.406 -11.562 1 97.06 93 PRO B C 1
ATOM 5343 O O . PRO B 1 93 ? -7.426 -24.5 -11.789 1 97.06 93 PRO B O 1
ATOM 5346 N N . THR B 1 94 ? -7.668 -22.688 -10.531 1 95.44 94 THR B N 1
ATOM 5347 C CA . THR B 1 94 ? -6.773 -23.156 -9.477 1 95.44 94 THR B CA 1
ATOM 5348 C C . THR B 1 94 ? -7.426 -22.969 -8.102 1 95.44 94 THR B C 1
ATOM 5350 O O . THR B 1 94 ? -8.406 -22.234 -7.965 1 95.44 94 THR B O 1
ATOM 5353 N N . ALA B 1 95 ? -6.875 -23.719 -7.195 1 92.31 95 ALA B N 1
ATOM 5354 C CA . ALA B 1 95 ? -7.438 -23.688 -5.848 1 92.31 95 ALA B CA 1
ATOM 5355 C C . ALA B 1 95 ? -7.348 -22.281 -5.242 1 92.31 95 ALA B C 1
ATOM 5357 O O . ALA B 1 95 ? -8.336 -21.766 -4.723 1 92.31 95 ALA B O 1
ATOM 5358 N N . ILE B 1 96 ? -6.215 -21.672 -5.34 1 91.38 96 ILE B N 1
ATOM 5359 C CA . ILE B 1 96 ? -5.973 -20.359 -4.746 1 91.38 96 ILE B CA 1
ATOM 5360 C C . ILE B 1 96 ? -6.855 -19.312 -5.426 1 91.38 96 ILE B C 1
ATOM 5362 O O . ILE B 1 96 ? -7.477 -18.484 -4.758 1 91.38 96 ILE B O 1
ATOM 5366 N N . MET B 1 97 ? -6.879 -19.344 -6.691 1 95.12 97 MET B N 1
ATOM 5367 C CA . MET B 1 97 ? -7.719 -18.406 -7.43 1 95.12 97 MET B CA 1
ATOM 5368 C C . MET B 1 97 ? -9.188 -18.562 -7.051 1 95.12 97 MET B C 1
ATOM 5370 O O . MET B 1 97 ? -9.914 -17.578 -6.918 1 95.12 97 MET B O 1
ATOM 5374 N N . SER B 1 98 ? -9.617 -19.781 -6.859 1 96.31 98 SER B N 1
ATOM 5375 C CA . SER B 1 98 ? -11 -20.047 -6.473 1 96.31 98 SER B CA 1
ATOM 5376 C C . SER B 1 98 ? -11.297 -19.5 -5.082 1 96.31 98 SER B C 1
ATOM 5378 O O . SER B 1 98 ? -12.391 -18.984 -4.836 1 96.31 98 SER B O 1
ATOM 5380 N N . LEU B 1 99 ? -10.328 -19.703 -4.273 1 93.06 99 LEU B N 1
ATOM 5381 C CA . LEU B 1 99 ? -10.477 -19.156 -2.932 1 93.06 99 LEU B CA 1
ATOM 5382 C C . LEU B 1 99 ? -10.633 -17.641 -2.98 1 93.06 99 LEU B C 1
ATOM 5384 O O . LEU B 1 99 ? -11.477 -17.078 -2.287 1 93.06 99 LEU B O 1
ATOM 5388 N N . LEU B 1 100 ? -9.828 -16.984 -3.785 1 93.69 100 LEU B N 1
ATOM 5389 C CA . LEU B 1 100 ? -9.883 -15.523 -3.916 1 93.69 100 LEU B CA 1
ATOM 5390 C C . LEU B 1 100 ? -11.203 -15.086 -4.523 1 93.69 100 LEU B C 1
ATOM 5392 O O . LEU B 1 100 ? -11.789 -14.086 -4.098 1 93.69 100 LEU B O 1
ATOM 5396 N N . VAL B 1 101 ? -11.664 -15.805 -5.465 1 95.88 101 VAL B N 1
ATOM 5397 C CA . VAL B 1 101 ? -12.938 -15.492 -6.105 1 95.88 101 VAL B CA 1
ATOM 5398 C C . VAL B 1 101 ? -14.07 -15.586 -5.082 1 95.88 101 VAL B C 1
ATOM 5400 O O . VAL B 1 101 ? -14.984 -14.75 -5.078 1 95.88 101 VAL B O 1
ATOM 5403 N N . ALA B 1 102 ? -14.023 -16.578 -4.254 1 93.31 102 ALA B N 1
ATOM 5404 C CA . ALA B 1 102 ? -15.047 -16.781 -3.225 1 93.31 102 ALA B CA 1
ATOM 5405 C C . ALA B 1 102 ? -15.102 -15.586 -2.271 1 93.31 102 ALA B C 1
ATOM 5407 O O . ALA B 1 102 ? -16.172 -15.25 -1.746 1 93.31 102 ALA B O 1
ATOM 5408 N N . THR B 1 103 ? -13.984 -14.93 -2.07 1 89.25 103 THR B N 1
ATOM 5409 C CA . THR B 1 103 ? -13.883 -13.812 -1.142 1 89.25 103 THR B CA 1
ATOM 5410 C C . THR B 1 103 ? -14.641 -12.602 -1.678 1 89.25 103 THR B C 1
ATOM 5412 O O . THR B 1 103 ? -15.18 -11.805 -0.904 1 89.25 103 THR B O 1
ATOM 5415 N N . PHE B 1 104 ? -14.672 -12.453 -2.959 1 91.25 104 PHE B N 1
ATOM 5416 C CA . PHE B 1 104 ? -15.25 -11.258 -3.566 1 91.25 104 PHE B CA 1
ATOM 5417 C C . PHE B 1 104 ? -16.562 -11.586 -4.273 1 91.25 104 PHE B C 1
ATOM 5419 O O . PHE B 1 104 ? -16.766 -11.195 -5.426 1 91.25 104 PHE B O 1
ATOM 5426 N N . GLY B 1 105 ? -17.422 -12.305 -3.627 1 91 105 GLY B N 1
ATOM 5427 C CA . GLY B 1 105 ? -18.734 -12.664 -4.156 1 91 105 GLY B CA 1
ATOM 5428 C C . GLY B 1 105 ? -19.875 -12.273 -3.24 1 91 105 GLY B C 1
ATOM 5429 O O . GLY B 1 105 ? -19.656 -11.82 -2.115 1 91 105 GLY B O 1
ATOM 5430 N N . LYS B 1 106 ? -21.047 -12.281 -3.826 1 89.38 106 LYS B N 1
ATOM 5431 C CA . LYS B 1 106 ? -22.281 -12.016 -3.098 1 89.38 106 LYS B CA 1
ATOM 5432 C C . LYS B 1 106 ? -23.203 -13.234 -3.125 1 89.38 106 LYS B C 1
ATOM 5434 O O . LYS B 1 106 ? -23.328 -13.906 -4.148 1 89.38 106 LYS B O 1
ATOM 5439 N N . THR B 1 107 ? -23.797 -13.43 -1.979 1 89.5 107 THR B N 1
ATOM 5440 C CA . THR B 1 107 ? -24.672 -14.594 -1.853 1 89.5 107 THR B CA 1
ATOM 5441 C C . THR B 1 107 ? -25.828 -14.5 -2.834 1 89.5 107 THR B C 1
ATOM 5443 O O . THR B 1 107 ? -26.422 -13.438 -3.014 1 89.5 107 THR B O 1
ATOM 5446 N N . ASP B 1 108 ? -26.016 -15.602 -3.486 1 88.19 108 ASP B N 1
ATOM 5447 C CA . ASP B 1 108 ? -27.141 -15.711 -4.402 1 88.19 108 ASP B CA 1
ATOM 5448 C C . ASP B 1 108 ? -28.469 -15.703 -3.645 1 88.19 108 ASP B C 1
ATOM 5450 O O . ASP B 1 108 ? -28.641 -16.469 -2.695 1 88.19 108 ASP B O 1
ATOM 5454 N N . PRO B 1 109 ? -29.391 -14.789 -4.016 1 84.25 109 PRO B N 1
ATOM 5455 C CA . PRO B 1 109 ? -30.688 -14.758 -3.328 1 84.25 109 PRO B CA 1
ATOM 5456 C C . PRO B 1 109 ? -31.469 -16.062 -3.465 1 84.25 109 PRO B C 1
ATOM 5458 O O . PRO B 1 109 ? -32.281 -16.406 -2.592 1 84.25 109 PRO B O 1
ATOM 5461 N N . LYS B 1 110 ? -31.203 -16.875 -4.465 1 82.06 110 LYS B N 1
ATOM 5462 C CA . LYS B 1 110 ? -31.953 -18.109 -4.723 1 82.06 110 LYS B CA 1
ATOM 5463 C C . LYS B 1 110 ? -31.375 -19.281 -3.928 1 82.06 110 LYS B C 1
ATOM 5465 O O . LYS B 1 110 ? -32.062 -20.25 -3.627 1 82.06 110 LYS B O 1
ATOM 5470 N N . ASN B 1 111 ? -30.047 -19.25 -3.664 1 84.19 111 ASN B N 1
ATOM 5471 C CA . ASN B 1 111 ? -29.344 -20.297 -2.93 1 84.19 111 ASN B CA 1
ATOM 5472 C C . ASN B 1 111 ? -28.359 -19.703 -1.932 1 84.19 111 ASN B C 1
ATOM 5474 O O . ASN B 1 111 ? -27.266 -19.266 -2.316 1 84.19 111 ASN B O 1
ATOM 5478 N N . PRO B 1 112 ? -28.625 -19.828 -0.722 1 82.69 112 PRO B N 1
ATOM 5479 C CA . PRO B 1 112 ? -27.797 -19.188 0.306 1 82.69 112 PRO B CA 1
ATOM 5480 C C . PRO B 1 112 ? -26.422 -19.844 0.452 1 82.69 112 PRO B C 1
ATOM 5482 O O . PRO B 1 112 ? -25.531 -19.25 1.068 1 82.69 112 PRO B O 1
ATOM 5485 N N . LEU B 1 113 ? -26.234 -20.984 -0.149 1 81.69 113 LEU B N 1
ATOM 5486 C CA . LEU B 1 113 ? -24.969 -21.703 0.001 1 81.69 113 LEU B CA 1
ATOM 5487 C C . LEU B 1 113 ? -24 -21.312 -1.108 1 81.69 113 LEU B C 1
ATOM 5489 O O . LEU B 1 113 ? -22.797 -21.578 -1.01 1 81.69 113 LEU B O 1
ATOM 5493 N N . LEU B 1 114 ? -24.562 -20.609 -2.096 1 90.06 114 LEU B N 1
ATOM 5494 C CA . LEU B 1 114 ? -23.734 -20.281 -3.252 1 90.06 114 LEU B CA 1
ATOM 5495 C C . LEU B 1 114 ? -23.734 -18.781 -3.508 1 90.06 114 LEU B C 1
ATOM 5497 O O . LEU B 1 114 ? -24.609 -18.047 -3.016 1 90.06 114 LEU B O 1
ATOM 5501 N N . HIS B 1 115 ? -22.703 -18.344 -4.176 1 93.75 115 HIS B N 1
ATOM 5502 C CA . HIS B 1 115 ? -22.609 -16.969 -4.625 1 93.75 115 HIS B CA 1
ATOM 5503 C C . HIS B 1 115 ? -23.219 -16.797 -6.02 1 93.75 115 HIS B C 1
ATOM 5505 O O . HIS B 1 115 ? -23.312 -17.766 -6.777 1 93.75 115 HIS B O 1
ATOM 5511 N N . ASP B 1 116 ? -23.672 -15.586 -6.277 1 94.62 116 ASP B N 1
ATOM 5512 C CA . ASP B 1 116 ? -24.094 -15.258 -7.633 1 94.62 116 ASP B CA 1
ATOM 5513 C C . ASP B 1 116 ? -22.938 -15.336 -8.617 1 94.62 116 ASP B C 1
ATOM 5515 O O . ASP B 1 116 ? -21.969 -14.586 -8.5 1 94.62 116 ASP B O 1
ATOM 5519 N N . PRO B 1 117 ? -23.047 -16.234 -9.594 1 95.56 117 PRO B N 1
ATOM 5520 C CA . PRO B 1 117 ? -21.922 -16.453 -10.516 1 95.56 117 PRO B CA 1
ATOM 5521 C C . PRO B 1 117 ? -21.578 -15.219 -11.344 1 95.56 117 PRO B C 1
ATOM 5523 O O . PRO B 1 117 ? -20.484 -15.117 -11.875 1 95.56 117 PRO B O 1
ATOM 5526 N N . ALA B 1 118 ? -22.516 -14.305 -11.461 1 95.5 118 ALA B N 1
ATOM 5527 C CA . ALA B 1 118 ? -22.297 -13.125 -12.297 1 95.5 118 ALA B CA 1
ATOM 5528 C C . ALA B 1 118 ? -21.109 -12.312 -11.805 1 95.5 118 ALA B C 1
ATOM 5530 O O . ALA B 1 118 ? -20.344 -11.766 -12.609 1 95.5 118 ALA B O 1
ATOM 5531 N N . TYR B 1 119 ? -20.938 -12.258 -10.547 1 96.12 119 TYR B N 1
ATOM 5532 C CA . TYR B 1 119 ? -19.828 -11.477 -9.984 1 96.12 119 TYR B CA 1
ATOM 5533 C C . TYR B 1 119 ? -18.484 -12.148 -10.273 1 96.12 119 TYR B C 1
ATOM 5535 O O . TYR B 1 119 ? -17.484 -11.469 -10.516 1 96.12 119 TYR B O 1
ATOM 5543 N N . ALA B 1 120 ? -18.5 -13.445 -10.219 1 97.44 120 ALA B N 1
ATOM 5544 C CA . ALA B 1 120 ? -17.281 -14.18 -10.523 1 97.44 120 ALA B CA 1
ATOM 5545 C C . ALA B 1 120 ? -16.875 -13.992 -11.984 1 97.44 120 ALA B C 1
ATOM 5547 O O . ALA B 1 120 ? -15.695 -13.836 -12.297 1 97.44 120 ALA B O 1
ATOM 5548 N N . VAL B 1 121 ? -17.875 -14.008 -12.844 1 97.81 121 VAL B N 1
ATOM 5549 C CA . VAL B 1 121 ? -17.625 -13.828 -14.273 1 97.81 121 VAL B CA 1
ATOM 5550 C C . VAL B 1 121 ? -17.125 -12.414 -14.531 1 97.81 121 VAL B C 1
ATOM 5552 O O . VAL B 1 121 ? -16.219 -12.211 -15.336 1 97.81 121 VAL B O 1
ATOM 5555 N N . LEU B 1 122 ? -17.703 -11.5 -13.891 1 97.38 122 LEU B N 1
ATOM 5556 C CA . LEU B 1 122 ? -17.281 -10.117 -14.023 1 97.38 122 LEU B CA 1
ATOM 5557 C C . LEU B 1 122 ? -15.852 -9.938 -13.5 1 97.38 122 LEU B C 1
ATOM 5559 O O . LEU B 1 122 ? -15.078 -9.141 -14.047 1 97.38 122 LEU B O 1
ATOM 5563 N N . LEU B 1 123 ? -15.555 -10.602 -12.43 1 97.31 123 LEU B N 1
ATOM 5564 C CA . LEU B 1 123 ? -14.195 -10.578 -11.898 1 97.31 123 LEU B CA 1
ATOM 5565 C C . LEU B 1 123 ? -13.195 -11.055 -12.953 1 97.31 123 LEU B C 1
ATOM 5567 O O . LEU B 1 123 ? -12.094 -10.508 -13.055 1 97.31 123 LEU B O 1
ATOM 5571 N N . ALA B 1 124 ? -13.555 -12.07 -13.625 1 98.31 124 ALA B N 1
ATOM 5572 C CA . ALA B 1 124 ? -12.703 -12.57 -14.703 1 98.31 124 ALA B CA 1
ATOM 5573 C C . ALA B 1 124 ? -12.516 -11.508 -15.789 1 98.31 124 ALA B C 1
ATOM 5575 O O . ALA B 1 124 ? -11.398 -11.312 -16.281 1 98.31 124 ALA B O 1
ATOM 5576 N N . PHE B 1 125 ? -13.547 -10.859 -16.109 1 98.12 125 PHE B N 1
ATOM 5577 C CA . PHE B 1 125 ? -13.492 -9.82 -17.125 1 98.12 125 PHE B CA 1
ATOM 5578 C C . PHE B 1 125 ? -12.547 -8.703 -16.719 1 98.12 125 PHE B C 1
ATOM 5580 O O . PHE B 1 125 ? -11.648 -8.328 -17.469 1 98.12 125 PHE B O 1
ATOM 5587 N N . PHE B 1 126 ? -12.75 -8.203 -15.547 1 97 126 PHE B N 1
ATOM 5588 C CA . PHE B 1 126 ? -11.945 -7.086 -15.078 1 97 126 PHE B CA 1
ATOM 5589 C C . PHE B 1 126 ? -10.492 -7.52 -14.859 1 97 126 PHE B C 1
ATOM 5591 O O . PHE B 1 126 ? -9.57 -6.75 -15.117 1 97 126 PHE B O 1
ATOM 5598 N N . ALA B 1 127 ? -10.32 -8.703 -14.32 1 97.31 127 ALA B N 1
ATOM 5599 C CA . ALA B 1 127 ? -8.961 -9.219 -14.188 1 97.31 127 ALA B CA 1
ATOM 5600 C C . ALA B 1 127 ? -8.258 -9.273 -15.539 1 97.31 127 ALA B C 1
ATOM 5602 O O . ALA B 1 127 ? -7.074 -8.938 -15.641 1 97.31 127 ALA B O 1
ATOM 5603 N N . GLY B 1 128 ? -9.023 -9.719 -16.516 1 98.25 128 GLY B N 1
ATOM 5604 C CA . GLY B 1 128 ? -8.469 -9.766 -17.859 1 98.25 128 GLY B CA 1
ATOM 5605 C C . GLY B 1 128 ? -8.094 -8.398 -18.406 1 98.25 128 GLY B C 1
ATOM 5606 O O . GLY B 1 128 ? -7.027 -8.227 -19 1 98.25 128 GLY B O 1
ATOM 5607 N N . VAL B 1 129 ? -8.922 -7.449 -18.172 1 97.06 129 VAL B N 1
ATOM 5608 C CA . VAL B 1 129 ? -8.672 -6.09 -18.641 1 97.06 129 VAL B CA 1
ATOM 5609 C C . VAL B 1 129 ? -7.43 -5.527 -17.938 1 97.06 129 VAL B C 1
ATOM 5611 O O . VAL B 1 129 ? -6.566 -4.934 -18.594 1 97.06 129 VAL B O 1
ATOM 5614 N N . VAL B 1 130 ? -7.367 -5.734 -16.688 1 95 130 VAL B N 1
ATOM 5615 C CA . VAL B 1 130 ? -6.242 -5.219 -15.906 1 95 130 VAL B CA 1
ATOM 5616 C C . VAL B 1 130 ? -4.949 -5.887 -16.359 1 95 130 VAL B C 1
ATOM 5618 O O . VAL B 1 130 ? -3.939 -5.211 -16.594 1 95 130 VAL B O 1
ATOM 5621 N N . GLN B 1 131 ? -4.973 -7.156 -16.484 1 97.19 131 GLN B N 1
ATOM 5622 C CA . GLN B 1 131 ? -3.785 -7.883 -16.922 1 97.19 131 GLN B CA 1
ATOM 5623 C C . GLN B 1 131 ? -3.377 -7.465 -18.328 1 97.19 131 GLN B C 1
ATOM 5625 O O . GLN B 1 131 ? -2.189 -7.285 -18.609 1 97.19 131 GLN B O 1
ATOM 5630 N N . PHE B 1 132 ? -4.336 -7.328 -19.172 1 96.38 132 PHE B N 1
ATOM 5631 C CA . PHE B 1 132 ? -4.066 -6.891 -20.531 1 96.38 132 PHE B CA 1
ATOM 5632 C C . PHE B 1 132 ? -3.424 -5.512 -20.547 1 96.38 132 PHE B C 1
ATOM 5634 O O . PHE B 1 132 ? -2.432 -5.285 -21.234 1 96.38 132 PHE B O 1
ATOM 5641 N N . MET B 1 133 ? -3.889 -4.629 -19.766 1 93.81 133 MET B N 1
ATOM 5642 C CA . MET B 1 133 ? -3.361 -3.268 -19.703 1 93.81 133 MET B CA 1
ATOM 5643 C C . MET B 1 133 ? -1.95 -3.266 -19.109 1 93.81 133 MET B C 1
ATOM 5645 O O . MET B 1 133 ? -1.076 -2.543 -19.594 1 93.81 133 MET B O 1
ATOM 5649 N N . LEU B 1 134 ? -1.775 -4.031 -18.109 1 91.44 134 LEU B N 1
ATOM 5650 C CA . LEU B 1 134 ? -0.45 -4.117 -17.5 1 91.44 134 LEU B CA 1
ATOM 5651 C C . LEU B 1 134 ? 0.57 -4.648 -18.5 1 91.44 134 LEU B C 1
ATOM 5653 O O . LEU B 1 134 ? 1.706 -4.168 -18.547 1 91.44 134 LEU B O 1
ATOM 5657 N N . GLY B 1 135 ? 0.172 -5.684 -19.266 1 92.06 135 GLY B N 1
ATOM 5658 C CA . GLY B 1 135 ? 1.047 -6.219 -20.297 1 92.06 135 GLY B CA 1
ATOM 5659 C C . GLY B 1 135 ? 1.333 -5.23 -21.406 1 92.06 135 GLY B C 1
ATOM 5660 O O . GLY B 1 135 ? 2.473 -5.109 -21.859 1 92.06 135 GLY B O 1
ATOM 5661 N N . PHE B 1 136 ? 0.357 -4.512 -21.734 1 89.94 136 PHE B N 1
ATOM 5662 C CA . PHE B 1 136 ? 0.476 -3.521 -22.797 1 89.94 136 PHE B CA 1
ATOM 5663 C C . PHE B 1 136 ? 1.389 -2.379 -22.375 1 89.94 136 PHE B C 1
ATOM 5665 O O . PHE B 1 136 ? 2.131 -1.832 -23.188 1 89.94 136 PHE B O 1
ATOM 5672 N N . LEU B 1 137 ? 1.38 -2.111 -21.062 1 85.38 137 LEU B N 1
ATOM 5673 C CA . LEU B 1 137 ? 2.203 -1.034 -20.531 1 85.38 137 LEU B CA 1
ATOM 5674 C C . LEU B 1 137 ? 3.58 -1.552 -20.125 1 85.38 137 LEU B C 1
ATOM 5676 O O . LEU B 1 137 ? 4.387 -0.809 -19.562 1 85.38 137 LEU B O 1
ATOM 5680 N N . HIS B 1 138 ? 3.85 -2.818 -20.312 1 86.56 138 HIS B N 1
ATOM 5681 C CA . HIS B 1 138 ? 5.133 -3.457 -20.047 1 86.56 138 HIS B CA 1
ATOM 5682 C C . HIS B 1 138 ? 5.473 -3.41 -18.562 1 86.56 138 HIS B C 1
ATOM 5684 O O . HIS B 1 138 ? 6.598 -3.061 -18.188 1 86.56 138 HIS B O 1
ATOM 5690 N N . LEU B 1 139 ? 4.461 -3.727 -17.828 1 85.44 139 LEU B N 1
ATOM 5691 C CA . LEU B 1 139 ? 4.645 -3.742 -16.375 1 85.44 139 LEU B CA 1
ATOM 5692 C C . LEU B 1 139 ? 4.773 -5.172 -15.859 1 85.44 139 LEU B C 1
ATOM 5694 O O . LEU B 1 139 ? 4.266 -5.496 -14.781 1 85.44 139 LEU B O 1
ATOM 5698 N N . GLY B 1 140 ? 5.355 -5.969 -16.641 1 84.38 140 GLY B N 1
ATOM 5699 C CA . GLY B 1 140 ? 5.605 -7.336 -16.219 1 84.38 140 GLY B CA 1
ATOM 5700 C C . GLY B 1 140 ? 6.594 -7.434 -15.062 1 84.38 140 GLY B C 1
ATOM 5701 O O . GLY B 1 140 ? 6.609 -8.43 -14.336 1 84.38 140 GLY B O 1
ATOM 5702 N N . ALA B 1 141 ? 7.324 -6.359 -14.781 1 79.38 141 ALA B N 1
ATOM 5703 C CA . ALA B 1 141 ? 8.328 -6.324 -13.719 1 79.38 141 ALA B CA 1
ATOM 5704 C C . ALA B 1 141 ? 7.672 -6.262 -12.344 1 79.38 141 ALA B C 1
ATOM 5706 O O . ALA B 1 141 ? 8.32 -6.52 -11.328 1 79.38 141 ALA B O 1
ATOM 5707 N N . LEU B 1 142 ? 6.434 -6.035 -12.391 1 78.44 142 LEU B N 1
ATOM 5708 C CA . LEU B 1 142 ? 5.691 -5.867 -11.148 1 78.44 142 LEU B CA 1
ATOM 5709 C C . LEU B 1 142 ? 5.762 -7.133 -10.297 1 78.44 142 LEU B C 1
ATOM 5711 O O . LEU B 1 142 ? 5.578 -7.078 -9.078 1 78.44 142 LEU B O 1
ATOM 5715 N N . THR B 1 143 ? 6.07 -8.164 -10.891 1 73.94 143 THR B N 1
ATOM 5716 C CA . THR B 1 143 ? 6.098 -9.43 -10.172 1 73.94 143 THR B CA 1
ATOM 5717 C C . THR B 1 143 ? 7.223 -9.438 -9.141 1 73.94 143 THR B C 1
ATOM 5719 O O . THR B 1 143 ? 7.152 -10.156 -8.141 1 73.94 143 THR B O 1
ATOM 5722 N N . GLY B 1 144 ? 8.18 -8.641 -9.352 1 79.12 144 GLY B N 1
ATOM 5723 C CA . GLY B 1 144 ? 9.297 -8.578 -8.422 1 79.12 144 GLY B CA 1
ATOM 5724 C C . GLY B 1 144 ? 9.023 -7.711 -7.215 1 79.12 144 GLY B C 1
ATOM 5725 O O . GLY B 1 144 ? 9.828 -7.656 -6.281 1 79.12 144 GLY B O 1
ATOM 5726 N N . PHE B 1 145 ? 7.793 -7.27 -7.227 1 81.69 145 PHE B N 1
ATOM 5727 C CA . PHE B 1 145 ? 7.508 -6.281 -6.191 1 81.69 145 PHE B CA 1
ATOM 5728 C C . PHE B 1 145 ? 6.973 -6.953 -4.934 1 81.69 145 PHE B C 1
ATOM 5730 O O . PHE B 1 145 ? 6.684 -6.281 -3.939 1 81.69 145 PHE B O 1
ATOM 5737 N N . ILE B 1 146 ? 6.824 -8.227 -4.953 1 85.56 146 ILE B N 1
ATOM 5738 C CA . ILE B 1 146 ? 6.406 -8.977 -3.773 1 85.56 146 ILE B CA 1
ATOM 5739 C C . ILE B 1 146 ? 7.531 -9.914 -3.332 1 85.56 146 ILE B C 1
ATOM 5741 O O . ILE B 1 146 ? 8.094 -10.648 -4.148 1 85.56 146 ILE B O 1
ATOM 5745 N N . SER B 1 147 ? 7.871 -9.875 -2.123 1 89.62 147 SER B N 1
ATOM 5746 C CA . SER B 1 147 ? 8.992 -10.648 -1.609 1 89.62 147 SER B CA 1
ATOM 5747 C C . SER B 1 147 ? 8.648 -12.133 -1.52 1 89.62 147 SER B C 1
ATOM 5749 O O . SER B 1 147 ? 7.473 -12.5 -1.488 1 89.62 147 SER B O 1
ATOM 5751 N N . ALA B 1 148 ? 9.672 -12.953 -1.488 1 87.81 148 ALA B N 1
ATOM 5752 C CA . ALA B 1 148 ? 9.5 -14.398 -1.358 1 87.81 148 ALA B CA 1
ATOM 5753 C C . ALA B 1 148 ? 8.805 -14.75 -0.042 1 87.81 148 ALA B C 1
ATOM 5755 O O . ALA B 1 148 ? 8.031 -15.711 0.024 1 87.81 148 ALA B O 1
ATOM 5756 N N . GLY B 1 149 ? 9.047 -13.992 0.932 1 88.31 149 GLY B N 1
ATOM 5757 C CA . GLY B 1 149 ? 8.422 -14.234 2.225 1 88.31 149 GLY B CA 1
ATOM 5758 C C . GLY B 1 149 ? 6.914 -14.062 2.203 1 88.31 149 GLY B C 1
ATOM 5759 O O . GLY B 1 149 ? 6.184 -14.898 2.736 1 88.31 149 GLY B O 1
ATOM 5760 N N . VAL B 1 150 ? 6.457 -12.984 1.605 1 90.62 150 VAL B N 1
ATOM 5761 C CA . VAL B 1 150 ? 5.027 -12.711 1.524 1 90.62 150 VAL B CA 1
ATOM 5762 C C . VAL B 1 150 ? 4.348 -13.75 0.639 1 90.62 150 VAL B C 1
ATOM 5764 O O . VAL B 1 150 ? 3.26 -14.234 0.958 1 90.62 150 VAL B O 1
ATOM 5767 N N . ILE B 1 151 ? 5.008 -14.148 -0.456 1 88.06 151 ILE B N 1
ATOM 5768 C CA . ILE B 1 151 ? 4.453 -15.148 -1.359 1 88.06 151 ILE B CA 1
ATOM 5769 C C . ILE B 1 151 ? 4.328 -16.484 -0.632 1 88.06 151 ILE B C 1
ATOM 5771 O O . ILE B 1 151 ? 3.305 -17.172 -0.744 1 88.06 151 ILE B O 1
ATOM 5775 N N . ALA B 1 152 ? 5.34 -16.812 0.095 1 90.38 152 ALA B N 1
ATOM 5776 C CA . ALA B 1 152 ? 5.324 -18.062 0.846 1 90.38 152 ALA B CA 1
ATOM 5777 C C . ALA B 1 152 ? 4.23 -18.062 1.907 1 90.38 152 ALA B C 1
ATOM 5779 O O . ALA B 1 152 ? 3.557 -19.062 2.123 1 90.38 152 ALA B O 1
ATOM 5780 N N . GLY B 1 153 ? 4.105 -16.984 2.604 1 91.31 153 GLY B N 1
ATOM 5781 C CA . GLY B 1 153 ? 3.043 -16.859 3.586 1 91.31 153 GLY B CA 1
ATOM 5782 C C . GLY B 1 153 ? 1.656 -16.984 2.982 1 91.31 153 GLY B C 1
ATOM 5783 O O . GLY B 1 153 ? 0.807 -17.703 3.5 1 91.31 153 GLY B O 1
ATOM 5784 N N . PHE B 1 154 ? 1.498 -16.297 1.951 1 90.44 154 PHE B N 1
ATOM 5785 C CA . PHE B 1 154 ? 0.23 -16.297 1.231 1 90.44 154 PHE B CA 1
ATOM 5786 C C . PHE B 1 154 ? -0.12 -17.703 0.758 1 90.44 154 PHE B C 1
ATOM 5788 O O . PHE B 1 154 ? -1.241 -18.172 0.963 1 90.44 154 PHE B O 1
ATOM 5795 N N . THR B 1 155 ? 0.789 -18.359 0.087 1 90.38 155 THR B N 1
ATOM 5796 C CA . THR B 1 155 ? 0.545 -19.703 -0.438 1 90.38 155 THR B CA 1
ATOM 5797 C C . THR B 1 155 ? 0.289 -20.688 0.697 1 90.38 155 THR B C 1
ATOM 5799 O O . THR B 1 155 ? -0.616 -21.516 0.609 1 90.38 155 THR B O 1
ATOM 5802 N N . SER B 1 156 ? 1.001 -20.578 1.749 1 91.88 156 SER B N 1
ATOM 5803 C CA . SER B 1 156 ? 0.866 -21.484 2.879 1 91.88 156 SER B CA 1
ATOM 5804 C C . SER B 1 156 ? -0.48 -21.312 3.574 1 91.88 156 SER B C 1
ATOM 5806 O O . SER B 1 156 ? -1.187 -22.281 3.826 1 91.88 156 SER B O 1
ATOM 5808 N N . ILE B 1 157 ? -0.801 -20.109 3.859 1 92.38 157 ILE B N 1
ATOM 5809 C CA . ILE B 1 157 ? -2.043 -19.875 4.586 1 92.38 157 ILE B CA 1
ATOM 5810 C C . ILE B 1 157 ? -3.236 -20.172 3.688 1 92.38 157 ILE B C 1
ATOM 5812 O O . ILE B 1 157 ? -4.277 -20.641 4.16 1 92.38 157 ILE B O 1
ATOM 5816 N N . SER B 1 158 ? -3.131 -19.906 2.41 1 91.25 158 SER B N 1
ATOM 5817 C CA . SER B 1 158 ? -4.188 -20.281 1.475 1 91.25 158 SER B CA 1
ATOM 5818 C C . SER B 1 158 ? -4.406 -21.781 1.458 1 91.25 158 SER B C 1
ATOM 5820 O O . SER B 1 158 ? -5.547 -22.25 1.458 1 91.25 158 SER B O 1
ATOM 5822 N N . ALA B 1 159 ? -3.293 -22.516 1.403 1 92.19 159 ALA B N 1
ATOM 5823 C CA . ALA B 1 159 ? -3.381 -23.969 1.417 1 92.19 159 ALA B CA 1
ATOM 5824 C C . ALA B 1 159 ? -4.09 -24.469 2.674 1 92.19 159 ALA B C 1
ATOM 5826 O O . ALA B 1 159 ? -4.973 -25.328 2.598 1 92.19 159 ALA B O 1
ATOM 5827 N N . ILE B 1 160 ? -3.77 -23.906 3.75 1 92.19 160 ILE B N 1
ATOM 5828 C CA . ILE B 1 160 ? -4.359 -24.297 5.023 1 92.19 160 ILE B CA 1
ATOM 5829 C C . ILE B 1 160 ? -5.844 -23.953 5.039 1 92.19 160 ILE B C 1
ATOM 5831 O O . ILE B 1 160 ? -6.68 -24.75 5.457 1 92.19 160 ILE B O 1
ATOM 5835 N N . THR B 1 161 ? -6.121 -22.781 4.598 1 90.88 161 THR B N 1
ATOM 5836 C CA . THR B 1 161 ? -7.5 -22.297 4.574 1 90.88 161 THR B CA 1
ATOM 5837 C C . THR B 1 161 ? -8.352 -23.156 3.641 1 90.88 161 THR B C 1
ATOM 5839 O O . THR B 1 161 ? -9.477 -23.531 3.98 1 90.88 161 THR B O 1
ATOM 5842 N N . ILE B 1 162 ? -7.809 -23.484 2.461 1 91.62 162 ILE B N 1
ATOM 5843 C CA . ILE B 1 162 ? -8.516 -24.297 1.486 1 91.62 162 ILE B CA 1
ATOM 5844 C C . ILE B 1 162 ? -8.727 -25.703 2.053 1 91.62 162 ILE B C 1
ATOM 5846 O O . ILE B 1 162 ? -9.844 -26.234 2.012 1 91.62 162 ILE B O 1
ATOM 5850 N N . ALA B 1 163 ? -7.723 -26.281 2.609 1 92.75 163 ALA B N 1
ATOM 5851 C CA . ALA B 1 163 ? -7.801 -27.625 3.162 1 92.75 163 ALA B CA 1
ATOM 5852 C C . ALA B 1 163 ? -8.836 -27.703 4.281 1 92.75 163 ALA B C 1
ATOM 5854 O O . ALA B 1 163 ? -9.68 -28.594 4.293 1 92.75 163 ALA B O 1
ATOM 5855 N N . PHE B 1 164 ? -8.781 -26.812 5.109 1 92.25 164 PHE B N 1
ATOM 5856 C CA . PHE B 1 164 ? -9.719 -26.828 6.227 1 92.25 164 PHE B CA 1
ATOM 5857 C C . PHE B 1 164 ? -11.141 -26.562 5.742 1 92.25 164 PHE B C 1
ATOM 5859 O O . PHE B 1 164 ? -12.102 -27.094 6.305 1 92.25 164 PHE B O 1
ATOM 5866 N N . GLY B 1 165 ? -11.266 -25.75 4.816 1 90.38 165 GLY B N 1
ATOM 5867 C CA . GLY B 1 165 ? -12.578 -25.469 4.258 1 90.38 165 GLY B CA 1
ATOM 5868 C C . GLY B 1 165 ? -13.258 -26.688 3.67 1 90.38 165 GLY B C 1
ATOM 5869 O O . GLY B 1 165 ? -14.484 -26.719 3.523 1 90.38 165 GLY B O 1
ATOM 5870 N N . GLN B 1 166 ? -12.453 -27.672 3.354 1 91.62 166 GLN B N 1
ATOM 5871 C CA . GLN B 1 166 ? -12.992 -28.875 2.744 1 91.62 166 GLN B CA 1
ATOM 5872 C C . GLN B 1 166 ? -13.367 -29.906 3.807 1 91.62 166 GLN B C 1
ATOM 5874 O O . GLN B 1 166 ? -14.062 -30.891 3.516 1 91.62 166 GLN B O 1
ATOM 5879 N N . VAL B 1 167 ? -13.047 -29.703 5 1 93.25 167 VAL B N 1
ATOM 5880 C CA . VAL B 1 167 ? -13.289 -30.672 6.074 1 93.25 167 VAL B CA 1
ATOM 5881 C C . VAL B 1 167 ? -14.797 -30.859 6.258 1 93.25 167 VAL B C 1
ATOM 5883 O O . VAL B 1 167 ? -15.258 -31.969 6.531 1 93.25 167 VAL B O 1
ATOM 5886 N N . LYS B 1 168 ? -15.586 -29.891 6.133 1 93.38 168 LYS B N 1
ATOM 5887 C CA . LYS B 1 168 ? -17.031 -30.016 6.281 1 93.38 168 LYS B CA 1
ATOM 5888 C C . LYS B 1 168 ? -17.609 -30.969 5.246 1 93.38 168 LYS B C 1
ATOM 5890 O O . LYS B 1 168 ? -18.547 -31.719 5.539 1 93.38 168 LYS B O 1
ATOM 5895 N N . HIS B 1 169 ? -17.031 -31.016 4.074 1 92.44 169 HIS B N 1
ATOM 5896 C CA . HIS B 1 169 ? -17.5 -31.922 3.029 1 92.44 169 HIS B CA 1
ATOM 5897 C C . HIS B 1 169 ? -17.062 -33.375 3.309 1 92.44 169 HIS B C 1
ATOM 5899 O O . HIS B 1 169 ? -17.781 -34.312 2.984 1 92.44 169 HIS B O 1
ATOM 5905 N N . ILE B 1 170 ? -15.836 -33.5 3.887 1 95.25 170 ILE B N 1
ATOM 5906 C CA . ILE B 1 170 ? -15.367 -34.812 4.277 1 95.25 170 ILE B CA 1
ATOM 5907 C C . ILE B 1 170 ? -16.281 -35.375 5.355 1 95.25 170 ILE B C 1
ATOM 5909 O O . ILE B 1 170 ? -16.609 -36.562 5.336 1 95.25 170 ILE B O 1
ATOM 5913 N N . LEU B 1 171 ? -16.766 -34.469 6.219 1 95.19 171 LEU B N 1
ATOM 5914 C CA . LEU B 1 171 ? -17.609 -34.875 7.336 1 95.19 171 LEU B CA 1
ATOM 5915 C C . LEU B 1 171 ? -19.062 -34.969 6.91 1 95.19 171 LEU B C 1
ATOM 5917 O O . LEU B 1 171 ? -19.891 -35.562 7.617 1 95.19 171 LEU B O 1
ATOM 5921 N N . GLY B 1 172 ? -19.375 -34.469 5.75 1 94 172 GLY B N 1
ATOM 5922 C CA . GLY B 1 172 ? -20.75 -34.469 5.25 1 94 172 GLY B CA 1
ATOM 5923 C C . GLY B 1 172 ? -21.641 -33.469 5.961 1 94 172 GLY B C 1
ATOM 5924 O O . GLY B 1 172 ? -22.844 -33.719 6.137 1 94 172 GLY B O 1
ATOM 5925 N N . ILE B 1 173 ? -21.062 -32.438 6.492 1 92.56 173 ILE B N 1
ATOM 5926 C CA . ILE B 1 173 ? -21.828 -31.406 7.195 1 92.56 173 ILE B CA 1
ATOM 5927 C C . ILE B 1 173 ? -22.062 -30.219 6.27 1 92.56 173 ILE B C 1
ATOM 5929 O O . ILE B 1 173 ? -21.25 -29.938 5.383 1 92.56 173 ILE B O 1
ATOM 5933 N N . HIS B 1 174 ? -23.266 -29.562 6.48 1 86.94 174 HIS B N 1
ATOM 5934 C CA . HIS B 1 174 ? -23.641 -28.469 5.586 1 86.94 174 HIS B CA 1
ATOM 5935 C C . HIS B 1 174 ? -23.812 -27.156 6.352 1 86.94 174 HIS B C 1
ATOM 5937 O O . HIS B 1 174 ? -24.719 -27.031 7.176 1 86.94 174 HIS B O 1
ATOM 5943 N N . PHE B 1 175 ? -22.891 -26.234 6.121 1 85.56 175 PHE B N 1
ATOM 5944 C CA . PHE B 1 175 ? -23.031 -24.875 6.648 1 85.56 175 PHE B CA 1
ATOM 5945 C C . PHE B 1 175 ? -22.281 -23.875 5.77 1 85.56 175 PHE B C 1
ATOM 5947 O O . PHE B 1 175 ? -21.5 -24.266 4.898 1 85.56 175 PHE B O 1
ATOM 5954 N N . SER B 1 176 ? -22.641 -22.641 5.891 1 80.69 176 SER B N 1
ATOM 5955 C CA . SER B 1 176 ? -21.953 -21.594 5.148 1 80.69 176 SER B CA 1
ATOM 5956 C C . SER B 1 176 ? -21.125 -20.703 6.082 1 80.69 176 SER B C 1
ATOM 5958 O O . SER B 1 176 ? -21.531 -20.438 7.211 1 80.69 176 SER B O 1
ATOM 5960 N N . SER B 1 177 ? -19.906 -20.516 5.66 1 80.38 177 SER B N 1
ATOM 5961 C CA . SER B 1 177 ? -19.016 -19.641 6.422 1 80.38 177 SER B CA 1
ATOM 5962 C C . SER B 1 177 ? -18.25 -18.703 5.508 1 80.38 177 SER B C 1
ATOM 5964 O O . SER B 1 177 ? -18.031 -19 4.332 1 80.38 177 SER B O 1
ATOM 5966 N N . GLU B 1 178 ? -17.828 -17.562 6.082 1 74.69 178 GLU B N 1
ATOM 5967 C CA . GLU B 1 178 ? -17.141 -16.562 5.266 1 74.69 178 GLU B CA 1
ATOM 5968 C C . GLU B 1 178 ? -15.664 -16.484 5.625 1 74.69 178 GLU B C 1
ATOM 5970 O O . GLU B 1 178 ? -14.836 -16.109 4.785 1 74.69 178 GLU B O 1
ATOM 5975 N N . THR B 1 179 ? -15.391 -16.781 6.84 1 78.75 179 THR B N 1
ATOM 5976 C CA . THR B 1 179 ? -14.008 -16.656 7.281 1 78.75 179 THR B CA 1
ATOM 5977 C C . THR B 1 179 ? -13.484 -17.984 7.816 1 78.75 179 THR B C 1
ATOM 5979 O O . THR B 1 179 ? -14.266 -18.875 8.133 1 78.75 179 THR B O 1
ATOM 5982 N N . PHE B 1 180 ? -12.156 -18.062 7.863 1 86.5 180 PHE B N 1
ATOM 5983 C CA . PHE B 1 180 ? -11.508 -19.266 8.367 1 86.5 180 PHE B CA 1
ATOM 5984 C C . PHE B 1 180 ? -11.945 -19.562 9.797 1 86.5 180 PHE B C 1
ATOM 5986 O O . PHE B 1 180 ? -12.258 -20.703 10.133 1 86.5 180 PHE B O 1
ATOM 5993 N N . LEU B 1 181 ? -11.977 -18.531 10.633 1 85.12 181 LEU B N 1
ATOM 5994 C CA . LEU B 1 181 ? -12.328 -18.719 12.039 1 85.12 181 LEU B CA 1
ATOM 5995 C C . LEU B 1 181 ? -13.773 -19.172 12.172 1 85.12 181 LEU B C 1
ATOM 5997 O O . LEU B 1 181 ? -14.078 -20.031 13.008 1 85.12 181 LEU B O 1
ATOM 6001 N N . ASP B 1 182 ? -14.625 -18.625 11.414 1 86.31 182 ASP B N 1
ATOM 6002 C CA . ASP B 1 182 ? -16.016 -19.062 11.414 1 86.31 182 ASP B CA 1
ATOM 6003 C C . ASP B 1 182 ? -16.141 -20.516 10.977 1 86.31 182 ASP B C 1
ATOM 6005 O O . ASP B 1 182 ? -16.969 -21.266 11.516 1 86.31 182 ASP B O 1
ATOM 6009 N N . ASP B 1 183 ? -15.367 -20.859 9.969 1 89.56 183 ASP B N 1
ATOM 6010 C CA . ASP B 1 183 ? -15.367 -22.234 9.477 1 89.56 183 ASP B CA 1
ATOM 6011 C C . ASP B 1 183 ? -14.93 -23.219 10.562 1 89.56 183 ASP B C 1
ATOM 6013 O O . ASP B 1 183 ? -15.508 -24.297 10.703 1 89.56 183 ASP B O 1
ATOM 6017 N N . LEU B 1 184 ? -13.891 -22.828 11.266 1 90.44 184 LEU B N 1
ATOM 6018 C CA . LEU B 1 184 ? -13.352 -23.641 12.344 1 90.44 184 LEU B CA 1
ATOM 6019 C C . LEU B 1 184 ? -14.375 -23.828 13.453 1 90.44 184 LEU B C 1
ATOM 6021 O O . LEU B 1 184 ? -14.633 -24.953 13.891 1 90.44 184 LEU B O 1
ATOM 6025 N N . ILE B 1 185 ? -15.047 -22.766 13.867 1 91.31 185 ILE B N 1
ATOM 6026 C CA . ILE B 1 185 ? -16 -22.797 14.969 1 91.31 185 ILE B CA 1
ATOM 6027 C C . ILE B 1 185 ? -17.234 -23.594 14.547 1 91.31 185 ILE B C 1
ATOM 6029 O O . ILE B 1 185 ? -17.703 -24.469 15.289 1 91.31 185 ILE B O 1
ATOM 6033 N N . MET B 1 186 ? -17.75 -23.344 13.406 1 91.62 186 MET B N 1
ATOM 6034 C CA . MET B 1 186 ? -18.969 -24 12.938 1 91.62 186 MET B CA 1
ATOM 6035 C C . MET B 1 186 ? -18.734 -25.484 12.711 1 91.62 186 MET B C 1
ATOM 6037 O O . MET B 1 186 ? -19.641 -26.297 12.922 1 91.62 186 MET B O 1
ATOM 6041 N N . THR B 1 187 ? -17.578 -25.859 12.242 1 93 187 THR B N 1
ATOM 6042 C CA . THR B 1 187 ? -17.266 -27.266 12.047 1 93 187 THR B CA 1
ATOM 6043 C C . THR B 1 187 ? -17.344 -28.031 13.367 1 93 187 THR B C 1
ATOM 6045 O O . THR B 1 187 ? -17.922 -29.109 13.422 1 93 187 THR B O 1
ATOM 6048 N N . PHE B 1 188 ? -16.859 -27.406 14.367 1 93 188 PHE B N 1
ATOM 6049 C CA . PHE B 1 188 ? -16.875 -28.062 15.672 1 93 188 PHE B CA 1
ATOM 6050 C C . PHE B 1 188 ? -18.281 -28.031 16.266 1 93 188 PHE B C 1
ATOM 6052 O O . PHE B 1 188 ? -18.672 -28.953 16.969 1 93 188 PHE B O 1
ATOM 6059 N N . GLN B 1 189 ? -19.016 -27.047 15.961 1 93 189 GLN B N 1
ATOM 6060 C CA . GLN B 1 189 ? -20.391 -26.938 16.469 1 93 189 GLN B CA 1
ATOM 6061 C C . GLN B 1 189 ? -21.297 -27.984 15.812 1 93 189 GLN B C 1
ATOM 6063 O O . GLN B 1 189 ? -22.234 -28.469 16.438 1 93 189 GLN B O 1
ATOM 6068 N N . HIS B 1 190 ? -21.031 -28.328 14.578 1 93.56 190 HIS B N 1
ATOM 6069 C CA . HIS B 1 190 ? -21.891 -29.266 13.852 1 93.56 190 HIS B CA 1
ATOM 6070 C C . HIS B 1 190 ? -21.234 -30.641 13.727 1 93.56 190 HIS B C 1
ATOM 6072 O O . HIS B 1 190 ? -21.625 -31.438 12.875 1 93.56 190 HIS B O 1
ATOM 6078 N N . ILE B 1 191 ? -20.297 -30.891 14.539 1 93.19 191 ILE B N 1
ATOM 6079 C CA . ILE B 1 191 ? -19.516 -32.125 14.445 1 93.19 191 ILE B CA 1
ATOM 6080 C C . ILE B 1 191 ? -20.438 -33.344 14.68 1 93.19 191 ILE B C 1
ATOM 6082 O O . ILE B 1 191 ? -20.203 -34.406 14.133 1 93.19 191 ILE B O 1
ATOM 6086 N N . LYS B 1 192 ? -21.562 -33.125 15.352 1 93.56 192 LYS B N 1
ATOM 6087 C CA . LYS B 1 192 ? -22.484 -34.188 15.688 1 93.56 192 LYS B CA 1
ATOM 6088 C C . LYS B 1 192 ? -23.328 -34.594 14.469 1 93.56 192 LYS B C 1
ATOM 6090 O O . LYS B 1 192 ? -23.859 -35.688 14.422 1 93.56 192 LYS B O 1
ATOM 6095 N N . GLU B 1 193 ? -23.375 -33.781 13.492 1 93.75 193 GLU B N 1
ATOM 6096 C CA . GLU B 1 193 ? -24.156 -34.031 12.289 1 93.75 193 GLU B CA 1
ATOM 6097 C C . GLU B 1 193 ? -23.312 -34.75 11.234 1 93.75 193 GLU B C 1
ATOM 6099 O O . GLU B 1 193 ? -23.703 -34.844 10.07 1 93.75 193 GLU B O 1
ATOM 6104 N N . THR B 1 194 ? -22.266 -35.312 11.656 1 94.94 194 THR B N 1
ATOM 6105 C CA . THR B 1 194 ? -21.344 -35.969 10.734 1 94.94 194 THR B CA 1
ATOM 6106 C C . THR B 1 194 ? -21.969 -37.219 10.109 1 94.94 194 THR B C 1
ATOM 6108 O O . THR B 1 194 ? -22.625 -38 10.805 1 94.94 194 THR B O 1
ATOM 6111 N N . ASN B 1 195 ? -21.828 -37.375 8.781 1 95.38 195 ASN B N 1
ATOM 6112 C CA . ASN B 1 195 ? -22.234 -38.562 8.055 1 95.38 195 ASN B CA 1
ATOM 6113 C C . ASN B 1 195 ? -21.078 -39.562 7.938 1 95.38 195 ASN B C 1
ATOM 6115 O O . ASN B 1 195 ? -20.125 -39.344 7.203 1 95.38 195 ASN B O 1
ATOM 6119 N N . PRO B 1 196 ? -21.172 -40.656 8.547 1 94.81 196 PRO B N 1
ATOM 6120 C CA . PRO B 1 196 ? -20.062 -41.594 8.57 1 94.81 196 PRO B CA 1
ATOM 6121 C C . PRO B 1 196 ? -19.719 -42.125 7.184 1 94.81 196 PRO B C 1
ATOM 6123 O O . PRO B 1 196 ? -18.547 -42.438 6.914 1 94.81 196 PRO B O 1
ATOM 6126 N N . TRP B 1 197 ? -20.734 -42.25 6.32 1 94.12 197 TRP B N 1
ATOM 6127 C CA . TRP B 1 197 ? -20.469 -42.75 4.98 1 94.12 197 TRP B CA 1
ATOM 6128 C C . TRP B 1 197 ? -19.641 -41.781 4.172 1 94.12 197 TRP B C 1
ATOM 6130 O O . TRP B 1 197 ? -18.766 -42.188 3.4 1 94.12 197 TRP B O 1
ATOM 6140 N N . ASP B 1 198 ? -19.906 -40.531 4.312 1 96.19 198 ASP B N 1
ATOM 6141 C CA . ASP B 1 198 ? -19.094 -39.5 3.658 1 96.19 198 ASP B CA 1
ATOM 6142 C C . ASP B 1 198 ? -17.656 -39.531 4.18 1 96.19 198 ASP B C 1
ATOM 6144 O O . ASP B 1 198 ? -16.703 -39.344 3.412 1 96.19 198 ASP B O 1
ATOM 6148 N N . VAL B 1 199 ? -17.5 -39.781 5.441 1 96.81 199 VAL B N 1
ATOM 6149 C CA . VAL B 1 199 ? -16.172 -39.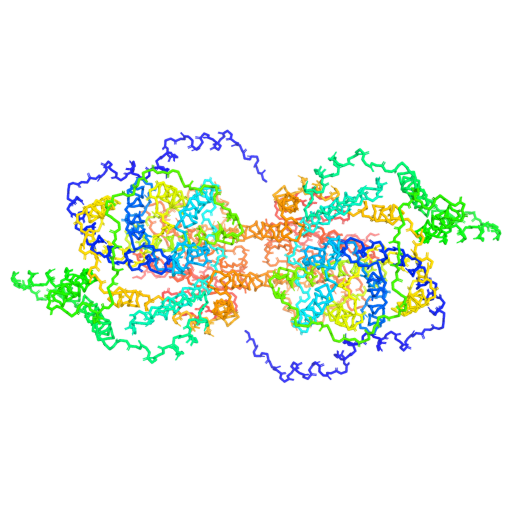844 6.066 1 96.81 199 VAL B CA 1
ATOM 6150 C C . VAL B 1 199 ? -15.375 -41 5.484 1 96.81 199 VAL B C 1
ATOM 6152 O O . VAL B 1 199 ? -14.195 -40.844 5.164 1 96.81 199 VAL B O 1
ATOM 6155 N N . VAL B 1 200 ? -16.031 -42.031 5.352 1 96.5 200 VAL B N 1
ATOM 6156 C CA . VAL B 1 200 ? -15.367 -43.25 4.836 1 96.5 200 VAL B CA 1
ATOM 6157 C C . VAL B 1 200 ? -14.922 -43 3.396 1 96.5 200 VAL B C 1
ATOM 6159 O O . VAL B 1 200 ? -13.773 -43.281 3.039 1 96.5 200 VAL B O 1
ATOM 6162 N N . ILE B 1 201 ? -15.828 -42.469 2.641 1 96.31 201 ILE B N 1
ATOM 6163 C CA . ILE B 1 201 ? -15.5 -42.188 1.245 1 96.31 201 ILE B CA 1
ATOM 6164 C C . ILE B 1 201 ? -14.367 -41.188 1.173 1 96.31 201 ILE B C 1
ATOM 6166 O O . ILE B 1 201 ? -13.43 -41.344 0.388 1 96.31 201 ILE B O 1
ATOM 6170 N N . GLY B 1 202 ? -14.43 -40.156 1.98 1 97 202 GLY B N 1
ATOM 6171 C CA . GLY B 1 202 ? -13.43 -39.125 1.988 1 97 202 GLY B CA 1
ATOM 6172 C C . GLY B 1 202 ? -12.055 -39.594 2.406 1 97 202 GLY B C 1
ATOM 6173 O O . GLY B 1 202 ? -11.07 -39.375 1.702 1 97 202 GLY B O 1
ATOM 6174 N N . ILE B 1 203 ? -11.977 -40.281 3.465 1 97.44 203 ILE B N 1
ATOM 6175 C CA . ILE B 1 203 ? -10.703 -40.75 4.004 1 97.44 203 ILE B CA 1
ATOM 6176 C C . ILE B 1 203 ? -10.094 -41.781 3.062 1 97.44 203 ILE B C 1
ATOM 6178 O O . ILE B 1 203 ? -8.891 -41.75 2.793 1 97.44 203 ILE B O 1
ATOM 6182 N N . CYS B 1 204 ? -10.922 -42.625 2.566 1 97.19 204 CYS B N 1
ATOM 6183 C CA . CYS B 1 204 ? -10.438 -43.625 1.619 1 97.19 204 CYS B CA 1
ATOM 6184 C C . CYS B 1 204 ? -9.898 -42.969 0.356 1 97.19 204 CYS B C 1
ATOM 6186 O O . CYS B 1 204 ? -8.867 -43.375 -0.177 1 97.19 204 CYS B O 1
ATOM 6188 N N . SER B 1 205 ? -10.656 -42.031 -0.1 1 96.94 205 SER B N 1
ATOM 6189 C CA . SER B 1 205 ? -10.195 -41.281 -1.28 1 96.94 205 SER B CA 1
ATOM 6190 C C . SER B 1 205 ? -8.852 -40.625 -1.032 1 96.94 205 SER B C 1
ATOM 6192 O O . SER B 1 205 ? -7.969 -40.656 -1.894 1 96.94 205 SER B O 1
ATOM 6194 N N . ILE B 1 206 ? -8.641 -39.969 0.108 1 96.62 206 ILE B N 1
ATOM 6195 C CA . ILE B 1 206 ? -7.387 -39.312 0.451 1 96.62 206 ILE B CA 1
ATOM 6196 C C . ILE B 1 206 ? -6.25 -40.344 0.469 1 96.62 206 ILE B C 1
ATOM 6198 O O . ILE B 1 206 ? -5.188 -40.125 -0.11 1 96.62 206 ILE B O 1
ATOM 6202 N N . VAL B 1 207 ? -6.488 -41.438 1.068 1 96.5 207 VAL B N 1
ATOM 6203 C CA . VAL B 1 207 ? -5.484 -42.5 1.197 1 96.5 207 VAL B CA 1
ATOM 6204 C C . VAL B 1 207 ? -5.102 -43.031 -0.185 1 96.5 207 VAL B C 1
ATOM 6206 O O . VAL B 1 207 ? -3.92 -43.219 -0.485 1 96.5 207 VAL B O 1
ATOM 6209 N N . ILE B 1 208 ? -6.074 -43.25 -1.001 1 95.31 208 ILE B N 1
ATOM 6210 C CA . ILE B 1 208 ? -5.836 -43.781 -2.34 1 95.31 208 ILE B CA 1
ATOM 6211 C C . ILE B 1 208 ? -5.062 -42.75 -3.168 1 95.31 208 ILE B C 1
ATOM 6213 O O . ILE B 1 208 ? -4.113 -43.125 -3.875 1 95.31 208 ILE B O 1
ATOM 6217 N N . LEU B 1 209 ? -5.492 -41.562 -3.131 1 94.19 209 LEU B N 1
ATOM 6218 C CA . LEU B 1 209 ? -4.816 -40.5 -3.875 1 94.19 209 LEU B CA 1
ATOM 6219 C C . LEU B 1 209 ? -3.355 -40.375 -3.449 1 94.19 209 LEU B C 1
ATOM 6221 O O . LEU B 1 209 ? -2.461 -40.312 -4.293 1 94.19 209 LEU B O 1
ATOM 6225 N N . LEU B 1 210 ? -3.082 -40.406 -2.16 1 93.38 210 LEU B N 1
ATOM 6226 C CA . LEU B 1 210 ? -1.72 -40.312 -1.645 1 93.38 210 LEU B CA 1
ATOM 6227 C C . LEU B 1 210 ? -0.9 -41.531 -2.025 1 93.38 210 LEU B C 1
ATOM 6229 O O . LEU B 1 210 ? 0.279 -41.406 -2.367 1 93.38 210 LEU B O 1
ATOM 6233 N N . ALA B 1 211 ? -1.513 -42.688 -1.956 1 92.25 211 ALA B N 1
ATOM 6234 C CA . ALA B 1 211 ? -0.839 -43.938 -2.318 1 92.25 211 ALA B CA 1
ATOM 6235 C C . ALA B 1 211 ? -0.445 -43.938 -3.793 1 92.25 211 ALA B C 1
ATOM 6237 O O . ALA B 1 211 ? 0.671 -44.312 -4.145 1 92.25 211 ALA B O 1
ATOM 6238 N N . LEU B 1 212 ? -1.33 -43.531 -4.605 1 89.94 212 LEU B N 1
ATOM 6239 C CA . LEU B 1 212 ? -1.054 -43.469 -6.035 1 89.94 212 LEU B CA 1
ATOM 6240 C C . LEU B 1 212 ? -0.002 -42.406 -6.352 1 89.94 212 LEU B C 1
ATOM 6242 O O . LEU B 1 212 ? 0.792 -42.594 -7.281 1 89.94 212 LEU B O 1
ATOM 6246 N N . GLN B 1 213 ? -0.01 -41.406 -5.656 1 86.88 213 GLN B N 1
ATOM 6247 C CA . GLN B 1 213 ? 1.008 -40.375 -5.816 1 86.88 213 GLN B CA 1
ATOM 6248 C C . GLN B 1 213 ? 2.395 -40.906 -5.473 1 86.88 213 GLN B C 1
ATOM 6250 O O . GLN B 1 213 ? 3.371 -40.594 -6.16 1 86.88 213 GLN B O 1
ATOM 6255 N N . LEU B 1 214 ? 2.512 -41.656 -4.434 1 85.19 214 LEU B N 1
ATOM 6256 C CA . LEU B 1 214 ? 3.773 -42.25 -4.031 1 85.19 214 LEU B CA 1
ATOM 6257 C C . LEU B 1 214 ? 4.242 -43.281 -5.066 1 85.19 214 LEU B C 1
ATOM 6259 O O . LEU B 1 214 ? 5.445 -43.406 -5.312 1 85.19 214 LEU B O 1
ATOM 6263 N N . LEU B 1 215 ? 3.312 -43.969 -5.617 1 81.12 215 LEU B N 1
ATOM 6264 C CA . LEU B 1 215 ? 3.629 -44.969 -6.637 1 81.12 215 LEU B CA 1
ATOM 6265 C C . LEU B 1 215 ? 4.211 -44.281 -7.883 1 81.12 215 LEU B C 1
ATOM 6267 O O . LEU B 1 215 ? 5.109 -44.844 -8.523 1 81.12 215 LEU B O 1
ATOM 6271 N N . LYS B 1 216 ? 3.699 -43.188 -8.227 1 78.06 216 LYS B N 1
ATOM 6272 C CA . LYS B 1 216 ? 4.203 -42.438 -9.383 1 78.06 216 LYS B CA 1
ATOM 6273 C C . LYS B 1 216 ? 5.66 -42.031 -9.18 1 78.06 216 LYS B C 1
ATOM 6275 O O . LYS B 1 216 ? 6.473 -42.156 -10.102 1 78.06 216 LYS B O 1
ATOM 6280 N N . HIS B 1 217 ? 5.961 -41.625 -8.039 1 75.12 217 HIS B N 1
ATOM 6281 C CA . HIS B 1 217 ? 7.32 -41.188 -7.734 1 75.12 217 HIS B CA 1
ATOM 6282 C C . HIS B 1 217 ? 8.289 -42.375 -7.766 1 75.12 217 HIS B C 1
ATOM 6284 O O . HIS B 1 217 ? 9.422 -42.25 -8.227 1 75.12 217 HIS B O 1
ATOM 6290 N N . ARG B 1 218 ? 7.863 -43.469 -7.355 1 66.62 218 ARG B N 1
ATOM 6291 C CA . ARG B 1 218 ? 8.688 -44.656 -7.309 1 66.62 218 ARG B CA 1
ATOM 6292 C C . ARG B 1 218 ? 8.891 -45.25 -8.703 1 66.62 218 ARG B C 1
ATOM 6294 O O . ARG B 1 218 ? 9.977 -45.719 -9.031 1 66.62 218 ARG B O 1
ATOM 6301 N N . GLU B 1 219 ? 7.852 -45.312 -9.414 1 61.34 219 GLU B N 1
ATOM 6302 C CA . GLU B 1 219 ? 7.914 -45.875 -10.758 1 61.34 219 GLU B CA 1
ATOM 6303 C C . GLU B 1 219 ? 8.852 -45.062 -11.656 1 61.34 219 GLU B C 1
ATOM 6305 O O . GLU B 1 219 ? 9.609 -45.625 -12.445 1 61.34 219 GLU B O 1
ATOM 6310 N N . MET B 1 220 ? 8.734 -43.781 -11.523 1 59.91 220 MET B N 1
ATOM 6311 C CA . MET B 1 220 ? 9.648 -42.938 -12.297 1 59.91 220 MET B CA 1
ATOM 6312 C C . MET B 1 220 ? 11.094 -43.25 -11.953 1 59.91 220 MET B C 1
ATOM 6314 O O . MET B 1 220 ? 11.977 -43.156 -12.812 1 59.91 220 MET B O 1
ATOM 6318 N N . SER B 1 221 ? 11.297 -43.812 -10.781 1 58.28 221 SER B N 1
ATOM 6319 C CA . SER B 1 221 ? 12.648 -44.188 -10.375 1 58.28 221 SER B CA 1
ATOM 6320 C C . SER B 1 221 ? 13.055 -45.5 -11 1 58.28 221 SER B C 1
ATOM 6322 O O . SER B 1 221 ? 14.219 -45.688 -11.375 1 58.28 221 SER B O 1
ATOM 6324 N N . TRP B 1 222 ? 12.141 -46.344 -11.312 1 55.75 222 TRP B N 1
ATOM 6325 C CA . TRP B 1 222 ? 12.453 -47.625 -11.883 1 55.75 222 TRP B CA 1
ATOM 6326 C C . TRP B 1 222 ? 12.773 -47.531 -13.367 1 55.75 222 TRP B C 1
ATOM 6328 O O . TRP B 1 222 ? 13.633 -48.25 -13.875 1 55.75 222 TRP B O 1
ATOM 6338 N N . GLU B 1 223 ? 12.094 -46.625 -13.992 1 57.78 223 GLU B N 1
ATOM 6339 C CA . GLU B 1 223 ? 12.391 -46.406 -15.406 1 57.78 223 GLU B CA 1
ATOM 6340 C C . GLU B 1 223 ? 13.812 -45.875 -15.602 1 57.78 223 GLU B C 1
ATOM 6342 O O . GLU B 1 223 ? 14.414 -46.062 -16.656 1 57.78 223 GLU B O 1
ATOM 6347 N N . LYS B 1 224 ? 14.195 -45.219 -14.609 1 57.16 224 LYS B N 1
ATOM 6348 C CA . LYS B 1 224 ? 15.523 -44.625 -14.727 1 57.16 224 LYS B CA 1
ATOM 6349 C C . LYS B 1 224 ? 16.625 -45.656 -14.477 1 57.16 224 LYS B C 1
ATOM 6351 O O . LYS B 1 224 ? 17.797 -45.375 -14.672 1 57.16 224 LYS B O 1
ATOM 6356 N N . ASP B 1 225 ? 16.062 -46.906 -14.047 1 53.78 225 ASP B N 1
ATOM 6357 C CA . ASP B 1 225 ? 17.109 -47.906 -13.797 1 53.78 225 ASP B CA 1
ATOM 6358 C C . ASP B 1 225 ? 17.562 -48.562 -15.102 1 53.78 225 ASP B C 1
ATOM 6360 O O . ASP B 1 225 ? 16.797 -49.25 -15.75 1 53.78 225 ASP B O 1
ATOM 6364 N N . GLU B 1 226 ? 18.484 -48.094 -15.672 1 56.31 226 GLU B N 1
ATOM 6365 C CA . GLU B 1 226 ? 19.109 -48.562 -16.922 1 56.31 226 GLU B CA 1
ATOM 6366 C C . GLU B 1 226 ? 19.453 -50.031 -16.875 1 56.31 226 GLU B C 1
ATOM 6368 O O . GLU B 1 226 ? 19.719 -50.656 -17.906 1 56.31 226 GLU B O 1
ATOM 6373 N N . SER B 1 227 ? 19.703 -50.531 -15.75 1 57.97 227 SER B N 1
ATOM 6374 C CA . SER B 1 227 ? 20.266 -51.875 -15.703 1 57.97 227 SER B CA 1
ATOM 6375 C C . SER B 1 227 ? 19.203 -52.938 -16.062 1 57.97 227 SER B C 1
ATOM 6377 O O . SER B 1 227 ? 19.547 -54.062 -16.375 1 57.97 227 SER B O 1
ATOM 6379 N N . TYR B 1 228 ? 18 -52.562 -15.922 1 58.41 228 TYR B N 1
ATOM 6380 C CA . TYR B 1 228 ? 17 -53.625 -16.062 1 58.41 228 TYR B CA 1
ATOM 6381 C C . TYR B 1 228 ? 16.156 -53.406 -17.328 1 58.41 228 TYR B C 1
ATOM 6383 O O . TYR B 1 228 ? 15.68 -52.281 -17.562 1 58.41 228 TYR B O 1
ATOM 6391 N N . THR B 1 229 ? 16.422 -54.219 -18.328 1 61.78 229 THR B N 1
ATOM 6392 C CA . THR B 1 229 ? 15.609 -54.156 -19.531 1 61.78 229 THR B CA 1
ATOM 6393 C C . THR B 1 229 ? 14.203 -54.688 -19.266 1 61.78 229 THR B C 1
ATOM 6395 O O . THR B 1 229 ? 14.016 -55.906 -19.078 1 61.78 229 THR B O 1
ATOM 6398 N N . PRO B 1 230 ? 13.297 -53.875 -18.922 1 65.5 230 PRO B N 1
ATOM 6399 C CA . PRO B 1 230 ? 11.961 -54.375 -18.562 1 65.5 230 PRO B CA 1
ATOM 6400 C C . PRO B 1 230 ? 11.273 -55.094 -19.688 1 65.5 230 PRO B C 1
ATOM 6402 O O . PRO B 1 230 ? 11.531 -54.812 -20.875 1 65.5 230 PRO B O 1
ATOM 6405 N N . SER B 1 231 ? 10.734 -56.375 -19.484 1 73.19 231 SER B N 1
ATOM 6406 C CA . SER B 1 231 ? 9.93 -57.125 -20.438 1 73.19 231 SER B CA 1
ATOM 6407 C C . SER B 1 231 ? 8.781 -56.281 -20.984 1 73.19 231 SER B C 1
ATOM 6409 O O . SER B 1 231 ? 8.422 -55.25 -20.391 1 73.19 231 SER B O 1
ATOM 6411 N N . ARG B 1 232 ? 8.328 -56.531 -22.188 1 79.31 232 ARG B N 1
ATOM 6412 C CA . ARG B 1 232 ? 7.23 -55.812 -22.844 1 79.31 232 ARG B CA 1
ATOM 6413 C C . ARG B 1 232 ? 6.016 -55.75 -21.922 1 79.31 232 ARG B C 1
ATOM 6415 O O . ARG B 1 232 ? 5.34 -54.719 -21.859 1 79.31 232 ARG B O 1
ATOM 6422 N N . GLY B 1 233 ? 5.676 -56.844 -21.312 1 72.19 233 GLY B N 1
ATOM 6423 C CA . GLY B 1 233 ? 4.57 -56.844 -20.359 1 72.19 233 GLY B CA 1
ATOM 6424 C C . GLY B 1 233 ? 4.773 -55.906 -19.203 1 72.19 233 GLY B C 1
ATOM 6425 O O . GLY B 1 233 ? 3.844 -55.219 -18.781 1 72.19 233 GLY B O 1
ATOM 6426 N N . GLN B 1 234 ? 5.949 -55.875 -18.766 1 77.81 234 GLN B N 1
ATOM 6427 C CA . GLN B 1 234 ? 6.285 -55 -17.656 1 77.81 234 GLN B CA 1
ATOM 6428 C C . GLN B 1 234 ? 6.215 -53.531 -18.078 1 77.81 234 GLN B C 1
ATOM 6430 O O . GLN B 1 234 ? 5.758 -52.688 -17.312 1 77.81 234 GLN B O 1
ATOM 6435 N N . LEU B 1 235 ? 6.602 -53.344 -19.281 1 77.19 235 LEU B N 1
ATOM 6436 C CA . LEU B 1 235 ? 6.539 -51.969 -19.812 1 77.19 235 LEU B CA 1
ATOM 6437 C C . LEU B 1 235 ? 5.094 -51.5 -19.922 1 77.19 235 LEU B C 1
ATOM 6439 O O . LEU B 1 235 ? 4.781 -50.375 -19.594 1 77.19 235 LEU B O 1
ATOM 6443 N N . CYS B 1 236 ? 4.25 -52.469 -20.422 1 79.88 236 CYS B N 1
ATOM 6444 C CA . CYS B 1 236 ? 2.832 -52.125 -20.547 1 79.88 236 CYS B CA 1
ATOM 6445 C C . CYS B 1 236 ? 2.211 -51.875 -19.188 1 79.88 236 CYS B C 1
ATOM 6447 O O . CYS B 1 236 ? 1.397 -50.969 -19.016 1 79.88 236 CYS B O 1
ATOM 6449 N N . THR B 1 237 ? 2.566 -52.719 -18.266 1 79.44 237 THR B N 1
ATOM 6450 C CA . THR B 1 237 ? 2.047 -52.562 -16.906 1 79.44 237 THR B CA 1
ATOM 6451 C C . THR B 1 237 ? 2.547 -51.25 -16.297 1 79.44 237 THR B C 1
ATOM 6453 O O . THR B 1 237 ? 1.802 -50.562 -15.586 1 79.44 237 THR B O 1
ATOM 6456 N N . TRP B 1 238 ? 3.734 -50.969 -16.594 1 76.5 238 TRP B N 1
ATOM 6457 C CA . TRP B 1 238 ? 4.305 -49.719 -16.062 1 76.5 238 TRP B CA 1
ATOM 6458 C C . TRP B 1 238 ? 3.625 -48.5 -16.672 1 76.5 238 TRP B C 1
ATOM 6460 O O . TRP B 1 238 ? 3.357 -47.531 -15.984 1 76.5 238 TRP B O 1
ATOM 6470 N N . LYS B 1 239 ? 3.371 -48.562 -17.891 1 77.69 239 LYS B N 1
ATOM 6471 C CA . LYS B 1 239 ? 2.707 -47.469 -18.562 1 77.69 239 LYS B CA 1
ATOM 6472 C C . LYS B 1 239 ? 1.272 -47.312 -18.062 1 77.69 239 LYS B C 1
ATOM 6474 O O . LYS B 1 239 ? 0.776 -46.188 -17.938 1 77.69 239 LYS B O 1
ATOM 6479 N N . PHE B 1 240 ? 0.701 -48.406 -17.859 1 81.81 240 PHE B N 1
ATOM 6480 C CA . PHE B 1 240 ? -0.661 -48.406 -17.328 1 81.81 240 PHE B CA 1
ATOM 6481 C C . PHE B 1 240 ? -0.697 -47.812 -15.922 1 81.81 240 PHE B C 1
ATOM 6483 O O . PHE B 1 240 ? -1.555 -47 -15.617 1 81.81 240 PHE B O 1
ATOM 6490 N N . LEU B 1 241 ? 0.185 -48.219 -15.148 1 81.56 241 LEU B N 1
ATOM 6491 C CA . LEU B 1 241 ? 0.266 -47.688 -13.781 1 81.56 241 LEU B CA 1
ATOM 6492 C C . LEU B 1 241 ? 0.602 -46.219 -13.773 1 81.56 241 LEU B C 1
ATOM 6494 O O . LEU B 1 241 ? 0.108 -45.469 -12.93 1 81.56 241 LEU B O 1
ATOM 6498 N N . TRP B 1 242 ? 1.404 -45.875 -14.727 1 80.38 242 TRP B N 1
ATOM 6499 C CA . TRP B 1 242 ? 1.738 -44.438 -14.852 1 80.38 242 TRP B CA 1
ATOM 6500 C C . TRP B 1 242 ? 0.51 -43.625 -15.234 1 80.38 242 TRP B C 1
ATOM 6502 O O . TRP B 1 242 ? 0.302 -42.531 -14.719 1 80.38 242 TRP B O 1
ATOM 6512 N N . LEU B 1 243 ? -0.254 -44.094 -16.062 1 80.75 243 LEU B N 1
ATOM 6513 C CA . LEU B 1 243 ? -1.464 -43.406 -16.5 1 80.75 243 LEU B CA 1
ATOM 6514 C C . LEU B 1 243 ? -2.471 -43.281 -15.352 1 80.75 243 LEU B C 1
ATOM 6516 O O . LEU B 1 243 ? -3.09 -42.25 -15.164 1 80.75 243 LEU B O 1
ATOM 6520 N N . ILE B 1 244 ? -2.549 -44.312 -14.656 1 85.56 244 ILE B N 1
ATOM 6521 C CA . ILE B 1 244 ? -3.484 -44.344 -13.539 1 85.56 244 ILE B CA 1
ATOM 6522 C C . ILE B 1 244 ? -3.012 -43.406 -12.445 1 85.56 244 ILE B C 1
ATOM 6524 O O . ILE B 1 244 ? -3.816 -42.688 -11.844 1 85.56 244 ILE B O 1
ATOM 6528 N N . ALA B 1 245 ? -1.792 -43.406 -12.234 1 85.56 245 ALA B N 1
ATOM 6529 C CA . ALA B 1 245 ? -1.228 -42.562 -11.203 1 85.56 245 ALA B CA 1
ATOM 6530 C C . ALA B 1 245 ? -1.328 -41.094 -11.602 1 85.56 245 ALA B C 1
ATOM 6532 O O . ALA B 1 245 ? -1.561 -40.219 -10.758 1 85.56 245 ALA B O 1
ATOM 6533 N N . THR B 1 246 ? -1.157 -40.875 -12.844 1 82.44 246 THR B N 1
ATOM 6534 C CA . THR B 1 246 ? -1.259 -39.5 -13.344 1 82.44 246 THR B CA 1
ATOM 6535 C C . THR B 1 246 ? -2.711 -39.031 -13.336 1 82.44 246 THR B C 1
ATOM 6537 O O . THR B 1 246 ? -2.994 -37.875 -13.008 1 82.44 246 THR B O 1
ATOM 6540 N N . GLY B 1 247 ? -3.656 -39.938 -13.703 1 88.44 247 GLY B N 1
ATOM 6541 C CA . GLY B 1 247 ? -5.078 -39.625 -13.688 1 88.44 247 GLY B CA 1
ATOM 6542 C C . GLY B 1 247 ? -5.762 -40.031 -12.398 1 88.44 247 GLY B C 1
ATOM 6543 O O . GLY B 1 247 ? -6.941 -40.406 -12.398 1 88.44 247 GLY B O 1
ATOM 6544 N N . ARG B 1 248 ? -5.016 -40.062 -11.328 1 90.94 248 ARG B N 1
ATOM 6545 C CA . ARG B 1 248 ? -5.527 -40.562 -10.055 1 90.94 248 ARG B CA 1
ATOM 6546 C C . ARG B 1 248 ? -6.777 -39.812 -9.625 1 90.94 248 ARG B C 1
ATOM 6548 O O . ARG B 1 248 ? -7.711 -40.375 -9.078 1 90.94 248 ARG B O 1
ATOM 6555 N N . ASN B 1 249 ? -6.824 -38.469 -9.836 1 92.25 249 ASN B N 1
ATOM 6556 C CA . ASN B 1 249 ? -8.008 -37.688 -9.484 1 92.25 249 ASN B CA 1
ATOM 6557 C C . ASN B 1 249 ? -9.242 -38.156 -10.234 1 92.25 249 ASN B C 1
ATOM 6559 O O . ASN B 1 249 ? -10.312 -38.344 -9.641 1 92.25 249 ASN B O 1
ATOM 6563 N N . ALA B 1 250 ? -9.055 -38.406 -11.523 1 92.12 250 ALA B N 1
ATOM 6564 C CA . ALA B 1 250 ? -10.156 -38.875 -12.344 1 92.12 250 ALA B CA 1
ATOM 6565 C C . ALA B 1 250 ? -10.586 -40.281 -11.914 1 92.12 250 ALA B C 1
ATOM 6567 O O . ALA B 1 250 ? -11.781 -40.594 -11.859 1 92.12 250 ALA B O 1
ATOM 6568 N N . VAL B 1 251 ? -9.664 -41.094 -11.609 1 92.81 251 VAL B N 1
ATOM 6569 C CA . VAL B 1 251 ? -9.953 -42.469 -11.203 1 92.81 251 VAL B CA 1
ATOM 6570 C C . VAL B 1 251 ? -10.781 -42.469 -9.922 1 92.81 251 VAL B C 1
ATOM 6572 O O . VAL B 1 251 ? -11.812 -43.125 -9.844 1 92.81 251 VAL B O 1
ATOM 6575 N N . VAL B 1 252 ? -10.336 -41.719 -8.984 1 94.06 252 VAL B N 1
ATOM 6576 C CA . VAL B 1 252 ? -11.031 -41.688 -7.695 1 94.06 252 VAL B CA 1
ATOM 6577 C C . VAL B 1 252 ? -12.438 -41.125 -7.887 1 94.06 252 VAL B C 1
ATOM 6579 O O . VAL B 1 252 ? -13.398 -41.656 -7.32 1 94.06 252 VAL B O 1
ATOM 6582 N N . VAL B 1 253 ? -12.609 -40.094 -8.664 1 93.44 253 VAL B N 1
ATOM 6583 C CA . VAL B 1 253 ? -13.906 -39.438 -8.875 1 93.44 253 VAL B CA 1
ATOM 6584 C C . VAL B 1 253 ? -14.844 -40.406 -9.609 1 93.44 253 VAL B C 1
ATOM 6586 O O . VAL B 1 253 ? -16.016 -40.5 -9.25 1 93.44 253 VAL B O 1
ATOM 6589 N N . VAL B 1 254 ? -14.367 -41.125 -10.609 1 94.19 254 VAL B N 1
ATOM 6590 C CA . VAL B 1 254 ? -15.188 -42.031 -11.383 1 94.19 254 VAL B CA 1
ATOM 6591 C C . VAL B 1 254 ? -15.602 -43.219 -10.508 1 94.19 254 VAL B C 1
ATOM 6593 O O . VAL B 1 254 ? -16.766 -43.625 -10.492 1 94.19 254 VAL B O 1
ATOM 6596 N N . VAL B 1 255 ? -14.664 -43.75 -9.781 1 95.31 255 VAL B N 1
ATOM 6597 C CA . VAL B 1 255 ? -14.945 -44.906 -8.938 1 95.31 255 VAL B CA 1
ATOM 6598 C C . VAL B 1 255 ? -15.961 -44.531 -7.859 1 95.31 255 VAL B C 1
ATOM 6600 O O . VAL B 1 255 ? -16.906 -45.281 -7.594 1 95.31 255 VAL B O 1
ATOM 6603 N N . THR B 1 256 ? -15.727 -43.469 -7.215 1 96 256 THR B N 1
ATOM 6604 C CA . THR B 1 256 ? -16.641 -43.062 -6.156 1 96 256 THR B CA 1
ATOM 6605 C C . THR B 1 256 ? -18.016 -42.688 -6.727 1 96 256 THR B C 1
ATOM 6607 O O . THR B 1 256 ? -19.047 -42.906 -6.078 1 96 256 THR B O 1
ATOM 6610 N N . ALA B 1 257 ? -18.047 -42.125 -7.906 1 94.88 257 ALA B N 1
ATOM 6611 C CA . ALA B 1 257 ? -19.312 -41.844 -8.57 1 94.88 257 ALA B CA 1
ATOM 6612 C C . ALA B 1 257 ? -20.078 -43.156 -8.867 1 94.88 257 ALA B C 1
ATOM 6614 O O . ALA B 1 257 ? -21.297 -43.188 -8.727 1 94.88 257 ALA B O 1
ATOM 6615 N N . LEU B 1 258 ? -19.359 -44.156 -9.266 1 95.12 258 LEU B N 1
ATOM 6616 C CA . LEU B 1 258 ? -19.969 -45.438 -9.531 1 95.12 258 LEU B CA 1
ATOM 6617 C C . LEU B 1 258 ? -20.516 -46.062 -8.25 1 95.12 258 LEU B C 1
ATOM 6619 O O . LEU B 1 258 ? -21.578 -46.688 -8.266 1 95.12 258 LEU B O 1
ATOM 6623 N N . ILE B 1 259 ? -19.781 -45.906 -7.234 1 95 259 ILE B N 1
ATOM 6624 C CA . ILE B 1 259 ? -20.25 -46.406 -5.941 1 95 259 ILE B CA 1
ATOM 6625 C C . ILE B 1 259 ? -21.547 -45.688 -5.551 1 95 259 ILE B C 1
ATOM 6627 O O . ILE B 1 259 ? -22.5 -46.344 -5.133 1 95 259 ILE B O 1
ATOM 6631 N N . ALA B 1 260 ? -21.531 -44.438 -5.652 1 94.88 260 ALA B N 1
ATOM 6632 C CA . ALA B 1 260 ? -22.734 -43.656 -5.316 1 94.88 260 ALA B CA 1
ATOM 6633 C C . ALA B 1 260 ? -23.906 -44.062 -6.203 1 94.88 260 ALA B C 1
ATOM 6635 O O . ALA B 1 260 ? -25.047 -44.125 -5.734 1 94.88 260 ALA B O 1
ATOM 6636 N N . TRP B 1 261 ? -23.594 -44.281 -7.457 1 93.5 261 TRP B N 1
ATOM 6637 C CA . TRP B 1 261 ? -24.625 -44.688 -8.391 1 93.5 261 TRP B CA 1
ATOM 6638 C C . TRP B 1 261 ? -25.203 -46.062 -7.992 1 93.5 261 TRP B C 1
ATOM 6640 O O . TRP B 1 261 ? -26.422 -46.25 -8.016 1 93.5 261 TRP B O 1
ATOM 6650 N N . THR B 1 262 ? -24.406 -46.938 -7.617 1 93.88 262 THR B N 1
ATOM 6651 C CA . THR B 1 262 ? -24.828 -48.281 -7.195 1 93.88 262 THR B CA 1
ATOM 6652 C C . THR B 1 262 ? -25.656 -48.188 -5.914 1 93.88 262 THR B C 1
ATOM 6654 O O . THR B 1 262 ? -26.656 -48.906 -5.77 1 93.88 262 THR B O 1
ATOM 6657 N N . LEU B 1 263 ? -25.25 -47.375 -5.062 1 92.69 263 LEU B N 1
ATOM 6658 C CA . LEU B 1 263 ? -26 -47.188 -3.82 1 92.69 263 LEU B CA 1
ATOM 6659 C C . LEU B 1 263 ? -27.375 -46.594 -4.09 1 92.69 263 LEU B C 1
ATOM 6661 O O . LEU B 1 263 ? -28.359 -46.969 -3.443 1 92.69 263 LEU B O 1
ATOM 6665 N N . GLN B 1 264 ? -27.391 -45.719 -4.922 1 89.94 264 GLN B N 1
ATOM 6666 C CA . GLN B 1 264 ? -28.672 -45.125 -5.27 1 89.94 264 GLN B CA 1
ATOM 6667 C C . GLN B 1 264 ? -29.625 -46.125 -5.902 1 89.94 264 GLN B C 1
ATOM 6669 O O . GLN B 1 264 ? -30.828 -46.125 -5.641 1 89.94 264 GLN B O 1
ATOM 6674 N N . THR B 1 265 ? -29.141 -47 -6.723 1 91.06 265 THR B N 1
ATOM 6675 C CA . THR B 1 265 ? -29.953 -48.031 -7.383 1 91.06 265 THR B CA 1
ATOM 6676 C C . THR B 1 265 ? -30.469 -49.031 -6.371 1 91.06 265 THR B C 1
ATOM 6678 O O . THR B 1 265 ? -31.516 -49.656 -6.586 1 91.06 265 THR B O 1
ATOM 6681 N N . GLN B 1 266 ? -29.797 -49.125 -5.27 1 92 266 GLN B N 1
ATOM 6682 C CA . GLN B 1 266 ? -30.203 -50.062 -4.23 1 92 266 GLN B CA 1
ATOM 6683 C C . GLN B 1 266 ? -31.094 -49.406 -3.201 1 92 266 GLN B C 1
ATOM 6685 O O . GLN B 1 266 ? -31.453 -50 -2.186 1 92 266 GLN B O 1
ATOM 6690 N N . GLY B 1 267 ? -31.453 -48.125 -3.383 1 87.56 267 GLY B N 1
ATOM 6691 C CA . GLY B 1 267 ? -32.375 -47.438 -2.514 1 87.56 267 GLY B CA 1
ATOM 6692 C C . GLY B 1 267 ? -31.688 -46.75 -1.343 1 87.56 267 GLY B C 1
ATOM 6693 O O . GLY B 1 267 ? -32.344 -46.312 -0.389 1 87.56 267 GLY B O 1
ATOM 6694 N N . LEU B 1 268 ? -30.391 -46.656 -1.369 1 89.81 268 LEU B N 1
ATOM 6695 C CA . LEU B 1 268 ? -29.625 -46.062 -0.29 1 89.81 268 LEU B CA 1
ATOM 6696 C C . LEU B 1 268 ? -29.016 -44.719 -0.732 1 89.81 268 LEU B C 1
ATOM 6698 O O . LEU B 1 268 ? -27.859 -44.406 -0.411 1 89.81 268 LEU B O 1
ATOM 6702 N N . ALA B 1 269 ? -29.719 -43.938 -1.475 1 82.69 269 ALA B N 1
ATOM 6703 C CA . ALA B 1 269 ? -29.25 -42.688 -2.082 1 82.69 269 ALA B CA 1
ATOM 6704 C C . ALA B 1 269 ? -28.922 -41.656 -1.015 1 82.69 269 ALA B C 1
ATOM 6706 O O . ALA B 1 269 ? -28.047 -40.781 -1.218 1 82.69 269 ALA B O 1
ATOM 6707 N N . ASP B 1 270 ? -29.453 -41.75 0.158 1 83.38 270 ASP B N 1
ATOM 6708 C CA . ASP B 1 270 ? -29.344 -40.719 1.168 1 83.38 270 ASP B CA 1
ATOM 6709 C C . ASP B 1 270 ? -28.094 -40.938 2.037 1 83.38 270 ASP B C 1
ATOM 6711 O O . ASP B 1 270 ? -27.75 -40.062 2.844 1 83.38 270 ASP B O 1
ATOM 6715 N N . LYS B 1 271 ? -27.422 -41.906 1.708 1 88.25 271 LYS B N 1
ATOM 6716 C CA . LYS B 1 271 ? -26.297 -42.25 2.588 1 88.25 271 LYS B CA 1
ATOM 6717 C C . LYS B 1 271 ? -25.047 -41.438 2.227 1 88.25 271 LYS B C 1
ATOM 6719 O O . LYS B 1 271 ? -24.219 -41.125 3.092 1 88.25 271 LYS B O 1
ATOM 6724 N N . VAL B 1 272 ? -24.953 -41.094 0.994 1 92.94 272 VAL B N 1
ATOM 6725 C CA . VAL B 1 272 ? -23.797 -40.344 0.536 1 92.94 272 VAL B CA 1
ATOM 6726 C C . VAL B 1 272 ? -24.234 -38.969 -0.033 1 92.94 272 VAL B C 1
ATOM 6728 O O . VAL B 1 272 ? -25.25 -38.906 -0.731 1 92.94 272 VAL B O 1
ATOM 6731 N N . THR B 1 273 ? -23.547 -37.969 0.404 1 93.19 273 THR B N 1
ATOM 6732 C CA . THR B 1 273 ? -23.844 -36.656 -0.123 1 93.19 273 THR B CA 1
ATOM 6733 C C . THR B 1 273 ? -23.25 -36.469 -1.514 1 93.19 273 THR B C 1
ATOM 6735 O O . THR B 1 273 ? -22.016 -36.406 -1.662 1 93.19 273 THR B O 1
ATOM 6738 N N . VAL B 1 274 ? -24.078 -36.375 -2.477 1 92.56 274 VAL B N 1
ATOM 6739 C CA . VAL B 1 274 ? -23.609 -36.25 -3.852 1 92.56 274 VAL B CA 1
ATOM 6740 C C . VAL B 1 274 ? -23.672 -34.781 -4.297 1 92.56 274 VAL B C 1
ATOM 6742 O O . VAL B 1 274 ? -24.234 -33.938 -3.605 1 92.56 274 VAL B O 1
ATOM 6745 N N . THR B 1 275 ? -23.062 -34.406 -5.395 1 89.69 275 THR B N 1
ATOM 6746 C CA . THR B 1 275 ? -22.969 -33.062 -5.941 1 89.69 275 THR B CA 1
ATOM 6747 C C . THR B 1 275 ? -24.344 -32.562 -6.391 1 89.69 275 THR B C 1
ATOM 6749 O O . THR B 1 275 ? -24.688 -31.406 -6.176 1 89.69 275 THR B O 1
ATOM 6752 N N . GLY B 1 276 ? -25.156 -33.469 -6.973 1 86.19 276 GLY B N 1
ATOM 6753 C CA . GLY B 1 276 ? -26.484 -33.062 -7.414 1 86.19 276 GLY B CA 1
ATOM 6754 C C . GLY B 1 276 ? -26.547 -32.656 -8.875 1 86.19 276 GLY B C 1
ATOM 6755 O O . GLY B 1 276 ? -25.641 -33 -9.641 1 86.19 276 GLY B O 1
ATOM 6756 N N . PRO B 1 277 ? -27.562 -32 -9.258 1 87.25 277 PRO B N 1
ATOM 6757 C CA . PRO B 1 277 ? -27.766 -31.719 -10.68 1 87.25 277 PRO B CA 1
ATOM 6758 C C . PRO B 1 277 ? -26.797 -30.672 -11.211 1 87.25 277 PRO B C 1
ATOM 6760 O O . PRO B 1 277 ? -26.547 -29.656 -10.547 1 87.25 277 PRO B O 1
ATOM 6763 N N . VAL B 1 278 ? -26.203 -30.984 -12.344 1 89 278 VAL B N 1
ATOM 6764 C CA . VAL B 1 278 ? -25.281 -30.094 -13.047 1 89 278 VAL B CA 1
ATOM 6765 C C . VAL B 1 278 ? -25.891 -29.672 -14.383 1 89 278 VAL B C 1
ATOM 6767 O O . VAL B 1 278 ? -26.422 -30.516 -15.117 1 89 278 VAL B O 1
ATOM 6770 N N . ARG B 1 279 ? -25.891 -28.406 -14.648 1 89.44 279 ARG B N 1
ATOM 6771 C CA . ARG B 1 279 ? -26.422 -27.906 -15.914 1 89.44 279 ARG B CA 1
ATOM 6772 C C . ARG B 1 279 ? -25.656 -28.5 -17.094 1 89.44 279 ARG B C 1
ATOM 6774 O O . ARG B 1 279 ? -24.422 -28.438 -17.125 1 89.44 279 ARG B O 1
ATOM 6781 N N . GLN B 1 280 ? -26.391 -29.016 -18.016 1 88.56 280 GLN B N 1
ATOM 6782 C CA . GLN B 1 280 ? -25.781 -29.703 -19.141 1 88.56 280 GLN B CA 1
ATOM 6783 C C . GLN B 1 280 ? -25.422 -28.719 -20.25 1 88.56 280 GLN B C 1
ATOM 6785 O O . GLN B 1 280 ? -26.141 -27.75 -20.484 1 88.56 280 GLN B O 1
ATOM 6790 N N . GLY B 1 281 ? -24.297 -29.031 -20.938 1 87.06 281 GLY B N 1
ATOM 6791 C CA . GLY B 1 281 ? -23.969 -28.328 -22.156 1 87.06 281 GLY B CA 1
ATOM 6792 C C . GLY B 1 281 ? -22.984 -27.188 -21.938 1 87.06 281 GLY B C 1
ATOM 6793 O O . GLY B 1 281 ? -22.562 -26.938 -20.812 1 87.06 281 GLY B O 1
ATOM 6794 N N . LEU B 1 282 ? -22.672 -26.516 -23.031 1 91.38 282 LEU B N 1
ATOM 6795 C CA . LEU B 1 282 ? -21.75 -25.391 -23.031 1 91.38 282 LEU B CA 1
ATOM 6796 C C . LEU B 1 282 ? -22.469 -24.109 -22.625 1 91.38 282 LEU B C 1
ATOM 6798 O O . LEU B 1 282 ? -23.656 -23.938 -22.922 1 91.38 282 LEU B O 1
ATOM 6802 N N . PRO B 1 283 ? -21.781 -23.312 -21.875 1 92.56 283 PRO B N 1
ATOM 6803 C CA . PRO B 1 283 ? -22.406 -22.031 -21.547 1 92.56 283 PRO B CA 1
ATOM 6804 C C . PRO B 1 283 ? -22.641 -21.156 -22.781 1 92.56 283 PRO B C 1
ATOM 6806 O O . PRO B 1 283 ? -21.891 -21.25 -23.766 1 92.56 283 PRO B O 1
ATOM 6809 N N . PRO B 1 284 ? -23.641 -20.391 -22.766 1 91.25 284 PRO B N 1
ATOM 6810 C CA . PRO B 1 284 ? -23.891 -19.484 -23.891 1 91.25 284 PRO B CA 1
ATOM 6811 C C . PRO B 1 284 ? -22.859 -18.359 -23.969 1 91.25 284 PRO B C 1
ATOM 6813 O O . PRO B 1 284 ? -22.297 -17.969 -22.953 1 91.25 284 PRO B O 1
ATOM 6816 N N . PHE B 1 285 ? -22.578 -17.984 -25.203 1 94.44 285 PHE B N 1
ATOM 6817 C CA . PHE B 1 285 ? -21.75 -16.797 -25.406 1 94.44 285 PHE B CA 1
ATOM 6818 C C . PHE B 1 285 ? -22.516 -15.539 -25.031 1 94.44 285 PHE B C 1
ATOM 6820 O O . PHE B 1 285 ? -23.516 -15.195 -25.656 1 94.44 285 PHE B O 1
ATOM 6827 N N . GLN B 1 286 ? -22.141 -14.922 -23.938 1 94.44 286 GLN B N 1
ATOM 6828 C CA . GLN B 1 286 ? -22.859 -13.742 -23.469 1 94.44 286 GLN B CA 1
ATOM 6829 C C . GLN B 1 286 ? -21.906 -12.734 -22.844 1 94.44 286 GLN B C 1
ATOM 6831 O O . GLN B 1 286 ? -20.875 -13.109 -22.281 1 94.44 286 GLN B O 1
ATOM 6836 N N . VAL B 1 287 ? -22.297 -11.508 -22.984 1 95.38 287 VAL B N 1
ATOM 6837 C CA . VAL B 1 287 ? -21.547 -10.438 -22.328 1 95.38 287 VAL B CA 1
ATOM 6838 C C . VAL B 1 287 ? -21.781 -10.492 -20.812 1 95.38 287 VAL B C 1
ATOM 6840 O O . VAL B 1 287 ? -22.906 -10.719 -20.359 1 95.38 287 VAL B O 1
ATOM 6843 N N . PRO B 1 288 ? -20.641 -10.461 -20.094 1 95.31 288 PRO B N 1
ATOM 6844 C CA . PRO B 1 288 ? -20.844 -10.445 -18.641 1 95.31 288 PRO B CA 1
ATOM 6845 C C . PRO B 1 288 ? -21.875 -9.414 -18.188 1 95.31 288 PRO B C 1
ATOM 6847 O O . PRO B 1 288 ? -22.016 -8.359 -18.812 1 95.31 288 PRO B O 1
ATOM 6850 N N . ASP B 1 289 ? -22.609 -9.672 -17.172 1 94.25 289 ASP B N 1
ATOM 6851 C CA . ASP B 1 289 ? -23.719 -8.844 -16.703 1 94.25 289 ASP B CA 1
ATOM 6852 C C . ASP B 1 289 ? -23.219 -7.656 -15.898 1 94.25 289 ASP B C 1
ATOM 6854 O O . ASP B 1 289 ? -23.078 -7.75 -14.672 1 94.25 289 ASP B O 1
ATOM 6858 N N . PHE B 1 290 ? -23.125 -6.508 -16.5 1 93.31 290 PHE B N 1
ATOM 6859 C CA . PHE B 1 290 ? -22.609 -5.305 -15.867 1 93.31 290 PHE B CA 1
ATOM 6860 C C . PHE B 1 290 ? -23.703 -4.59 -15.086 1 93.31 290 PHE B C 1
ATOM 6862 O O . PHE B 1 290 ? -23.438 -3.604 -14.391 1 93.31 290 PHE B O 1
ATOM 6869 N N . SER B 1 291 ? -24.938 -5.027 -15.086 1 90.25 291 SER B N 1
ATOM 6870 C CA . SER B 1 291 ? -26.078 -4.348 -14.469 1 90.25 291 SER B CA 1
ATOM 6871 C C . SER B 1 291 ? -26.25 -4.766 -13.016 1 90.25 291 SER B C 1
ATOM 6873 O O . SER B 1 291 ? -27.078 -4.211 -12.305 1 90.25 291 SER B O 1
ATOM 6875 N N . LYS B 1 292 ? -25.438 -5.648 -12.633 1 89.31 292 LYS B N 1
ATOM 6876 C CA . LYS B 1 292 ? -25.578 -6.121 -11.258 1 89.31 292 LYS B CA 1
ATOM 6877 C C . LYS B 1 292 ? -25.328 -4.992 -10.258 1 89.31 292 LYS B C 1
ATOM 6879 O O . LYS B 1 292 ? -24.453 -4.152 -10.469 1 89.31 292 LYS B O 1
ATOM 6884 N N . PRO B 1 293 ? -26.094 -4.91 -9.242 1 86.31 293 PRO B N 1
ATOM 6885 C CA . PRO B 1 293 ? -25.984 -3.82 -8.273 1 86.31 293 PRO B CA 1
ATOM 6886 C C . PRO B 1 293 ? -24.688 -3.885 -7.461 1 86.31 293 PRO B C 1
ATOM 6888 O O . PRO B 1 293 ? -24.156 -4.973 -7.223 1 86.31 293 PRO B O 1
ATOM 6891 N N . ASP B 1 294 ? -24.156 -2.809 -7.004 1 82.75 294 ASP B N 1
ATOM 6892 C CA . ASP B 1 294 ? -23.047 -2.67 -6.082 1 82.75 294 ASP B CA 1
ATOM 6893 C C . ASP B 1 294 ? -21.812 -3.42 -6.594 1 82.75 294 ASP B C 1
ATOM 6895 O O . ASP B 1 294 ? -21.125 -4.09 -5.82 1 82.75 294 ASP B O 1
ATOM 6899 N N . LEU B 1 295 ? -21.672 -3.404 -7.875 1 88.69 295 LEU B N 1
ATOM 6900 C CA . LEU B 1 295 ? -20.609 -4.16 -8.539 1 88.69 295 LEU B CA 1
ATOM 6901 C C . LEU B 1 295 ? -19.25 -3.836 -7.926 1 88.69 295 LEU B C 1
ATOM 6903 O O . LEU B 1 295 ? -18.547 -4.73 -7.445 1 88.69 295 LEU B O 1
ATOM 6907 N N . PHE B 1 296 ? -18.891 -2.596 -7.773 1 81.81 296 PHE B N 1
ATOM 6908 C CA . PHE B 1 296 ? -17.547 -2.193 -7.344 1 81.81 296 PHE B CA 1
ATOM 6909 C C . PHE B 1 296 ? -17.406 -2.354 -5.836 1 81.81 296 PHE B C 1
ATOM 6911 O O . PHE B 1 296 ? -16.297 -2.578 -5.336 1 81.81 296 PHE B O 1
ATOM 6918 N N . SER B 1 297 ? -18.562 -2.289 -5.164 1 80.19 297 SER B N 1
ATOM 6919 C CA . SER B 1 297 ? -18.516 -2.514 -3.721 1 80.19 297 SER B CA 1
ATOM 6920 C C . SER B 1 297 ? -18.328 -3.99 -3.396 1 80.19 297 SER B C 1
ATOM 6922 O O . SER B 1 297 ? -17.766 -4.332 -2.35 1 80.19 297 SER B O 1
ATOM 6924 N N . VAL B 1 298 ? -18.797 -4.828 -4.336 1 86.38 298 VAL B N 1
ATOM 6925 C CA . VAL B 1 298 ? -18.688 -6.27 -4.129 1 86.38 298 VAL B CA 1
ATOM 6926 C C . VAL B 1 298 ? -17.297 -6.738 -4.555 1 86.38 298 VAL B C 1
ATOM 6928 O O . VAL B 1 298 ? -16.641 -7.508 -3.84 1 86.38 298 VAL B O 1
ATOM 6931 N N . LEU B 1 299 ? -16.828 -6.242 -5.645 1 89.88 299 LEU B N 1
ATOM 6932 C CA . LEU B 1 299 ? -15.547 -6.711 -6.176 1 89.88 299 LEU B CA 1
ATOM 6933 C C . LEU B 1 299 ? -14.383 -6.113 -5.395 1 89.88 299 LEU B C 1
ATOM 6935 O O . LEU B 1 299 ? -13.391 -6.797 -5.133 1 89.88 299 LEU B O 1
ATOM 6939 N N . GLU B 1 300 ? -14.438 -4.824 -4.984 1 83.19 300 GLU B N 1
ATOM 6940 C CA . GLU B 1 300 ? -13.516 -4.113 -4.102 1 83.19 300 GLU B CA 1
ATOM 6941 C C . GLU B 1 300 ? -12.062 -4.387 -4.48 1 83.19 300 GLU B C 1
ATOM 6943 O O . GLU B 1 300 ? -11.664 -4.16 -5.625 1 83.19 300 GLU B O 1
ATOM 6948 N N . LEU B 1 301 ? -11.305 -5.016 -3.508 1 83.44 301 LEU B N 1
ATOM 6949 C CA . LEU B 1 301 ? -9.875 -5.27 -3.656 1 83.44 301 LEU B CA 1
ATOM 6950 C C . LEU B 1 301 ? -9.617 -6.391 -4.66 1 83.44 301 LEU B C 1
ATOM 6952 O O . LEU B 1 301 ? -8.5 -6.543 -5.156 1 83.44 301 LEU B O 1
ATOM 6956 N N . GLY B 1 302 ? -10.703 -7.098 -4.977 1 90.88 302 GLY B N 1
ATOM 6957 C CA . GLY B 1 302 ? -10.57 -8.18 -5.945 1 90.88 302 GLY B CA 1
ATOM 6958 C C . GLY B 1 302 ? -10.164 -7.695 -7.324 1 90.88 302 GLY B C 1
ATOM 6959 O O . GLY B 1 302 ? -9.492 -8.422 -8.07 1 90.88 302 GLY B O 1
ATOM 6960 N N . LEU B 1 303 ? -10.477 -6.5 -7.66 1 91.5 303 LEU B N 1
ATOM 6961 C CA . LEU B 1 303 ? -10.164 -5.91 -8.961 1 91.5 303 LEU B CA 1
ATOM 6962 C C . LEU B 1 303 ? -8.656 -5.797 -9.156 1 91.5 303 LEU B C 1
ATOM 6964 O O . LEU B 1 303 ? -8.164 -5.852 -10.289 1 91.5 303 LEU B O 1
ATOM 6968 N N . ALA B 1 304 ? -7.957 -5.719 -8.086 1 88.06 304 ALA B N 1
ATOM 6969 C CA . ALA B 1 304 ? -6.508 -5.562 -8.156 1 88.06 304 ALA B CA 1
ATOM 6970 C C . ALA B 1 304 ? -5.797 -6.859 -7.773 1 88.06 304 ALA B C 1
ATOM 6972 O O . ALA B 1 304 ? -4.836 -7.266 -8.43 1 88.06 304 ALA B O 1
ATOM 6973 N N . MET B 1 305 ? -6.266 -7.551 -6.781 1 90.31 305 MET B N 1
ATOM 6974 C CA . MET B 1 305 ? -5.574 -8.695 -6.207 1 90.31 305 MET B CA 1
ATOM 6975 C C . MET B 1 305 ? -5.656 -9.906 -7.133 1 90.31 305 MET B C 1
ATOM 6977 O O . MET B 1 305 ? -4.684 -10.648 -7.281 1 90.31 305 MET B O 1
ATOM 6981 N N . ILE B 1 306 ? -6.805 -10.102 -7.754 1 95.25 306 ILE B N 1
ATOM 6982 C CA . ILE B 1 306 ? -7.023 -11.281 -8.586 1 95.25 306 ILE B CA 1
ATOM 6983 C C . ILE B 1 306 ? -6.09 -11.242 -9.789 1 95.25 306 ILE B C 1
ATOM 6985 O O . ILE B 1 306 ? -5.348 -12.195 -10.039 1 95.25 306 ILE B O 1
ATOM 6989 N N . PRO B 1 307 ? -6.109 -10.117 -10.531 1 95.44 307 PRO B N 1
ATOM 6990 C CA . PRO B 1 307 ? -5.188 -10.102 -11.672 1 95.44 307 PRO B CA 1
ATOM 6991 C C . PRO B 1 307 ? -3.721 -10.141 -11.242 1 95.44 307 PRO B C 1
ATOM 6993 O O . PRO B 1 307 ? -2.896 -10.766 -11.914 1 95.44 307 PRO B O 1
ATOM 6996 N N . LEU B 1 308 ? -3.377 -9.594 -10.188 1 90.88 308 LEU B N 1
ATOM 6997 C CA . LEU B 1 308 ? -1.989 -9.547 -9.734 1 90.88 308 LEU B CA 1
ATOM 6998 C C . LEU B 1 308 ? -1.516 -10.914 -9.273 1 90.88 308 LEU B C 1
ATOM 7000 O O . LEU B 1 308 ? -0.467 -11.398 -9.711 1 90.88 308 LEU B O 1
ATOM 7004 N N . ILE B 1 309 ? -2.268 -11.555 -8.453 1 90.38 309 ILE B N 1
ATOM 7005 C CA . ILE B 1 309 ? -1.905 -12.867 -7.93 1 90.38 309 ILE B CA 1
ATOM 7006 C C . ILE B 1 309 ? -1.935 -13.898 -9.055 1 90.38 309 ILE B C 1
ATOM 7008 O O . ILE B 1 309 ? -1.095 -14.805 -9.102 1 90.38 309 ILE B O 1
ATOM 7012 N N . GLY B 1 310 ? -2.971 -13.711 -9.859 1 94.38 310 GLY B N 1
ATOM 7013 C CA . GLY B 1 310 ? -3.02 -14.602 -11.008 1 94.38 310 GLY B CA 1
ATOM 7014 C C . GLY B 1 310 ? -1.77 -14.539 -11.867 1 94.38 310 GLY B C 1
ATOM 7015 O O . GLY B 1 310 ? -1.231 -15.578 -12.266 1 94.38 310 GLY B O 1
ATOM 7016 N N . PHE B 1 311 ? -1.288 -13.344 -12.086 1 94.25 311 PHE B N 1
ATOM 7017 C CA . PHE B 1 311 ? -0.081 -13.172 -12.883 1 94.25 311 PHE B CA 1
ATOM 7018 C C . PHE B 1 311 ? 1.143 -13.695 -12.141 1 94.25 311 PHE B C 1
ATOM 7020 O O . PHE B 1 311 ? 1.978 -14.391 -12.719 1 94.25 311 PHE B O 1
ATOM 7027 N N . LEU B 1 312 ? 1.211 -13.43 -10.922 1 87.81 312 LEU B N 1
ATOM 7028 C CA . LEU B 1 312 ? 2.352 -13.852 -10.109 1 87.81 312 LEU B CA 1
ATOM 7029 C C . LEU B 1 312 ? 2.488 -15.367 -10.102 1 87.81 312 LEU B C 1
ATOM 7031 O O . LEU B 1 312 ? 3.594 -15.898 -10.227 1 87.81 312 LEU B O 1
ATOM 7035 N N . GLU B 1 313 ? 1.408 -16.047 -9.938 1 88.25 313 GLU B N 1
ATOM 7036 C CA . GLU B 1 313 ? 1.417 -17.5 -9.938 1 88.25 313 GLU B CA 1
ATOM 7037 C C . GLU B 1 313 ? 1.838 -18.047 -11.297 1 88.25 313 GLU B C 1
ATOM 7039 O O . GLU B 1 313 ? 2.707 -18.922 -11.383 1 88.25 313 GLU B O 1
ATOM 7044 N N . ALA B 1 314 ? 1.259 -17.484 -12.297 1 93.62 314 ALA B N 1
ATOM 7045 C CA . ALA B 1 314 ? 1.516 -17.969 -13.648 1 93.62 314 ALA B CA 1
ATOM 7046 C C . ALA B 1 314 ? 2.971 -17.75 -14.047 1 93.62 314 ALA B C 1
ATOM 7048 O O . ALA B 1 314 ? 3.613 -18.641 -14.609 1 93.62 314 ALA B O 1
ATOM 7049 N N . ILE B 1 315 ? 3.535 -16.594 -13.781 1 90.12 315 ILE B N 1
ATOM 7050 C CA . ILE B 1 315 ? 4.879 -16.25 -14.234 1 90.12 315 ILE B CA 1
ATOM 7051 C C . ILE B 1 315 ? 5.91 -17.031 -13.422 1 90.12 315 ILE B C 1
ATOM 7053 O O . ILE B 1 315 ? 6.957 -17.422 -13.953 1 90.12 315 ILE B O 1
ATOM 7057 N N . ALA B 1 316 ? 5.66 -17.25 -12.18 1 83.69 316 ALA B N 1
ATOM 7058 C CA . ALA B 1 316 ? 6.547 -18.062 -11.352 1 83.69 316 ALA B CA 1
ATOM 7059 C C . ALA B 1 316 ? 6.637 -19.484 -11.883 1 83.69 316 ALA B C 1
ATOM 7061 O O . ALA B 1 316 ? 7.73 -20.047 -11.977 1 83.69 316 ALA B O 1
ATOM 7062 N N . ILE B 1 317 ? 5.543 -20 -12.234 1 90.19 317 ILE B N 1
ATOM 7063 C CA . ILE B 1 317 ? 5.477 -21.344 -12.789 1 90.19 317 ILE B CA 1
ATOM 7064 C C . ILE B 1 317 ? 6.16 -21.375 -14.156 1 90.19 317 ILE B C 1
ATOM 7066 O O . ILE B 1 317 ? 6.996 -22.25 -14.414 1 90.19 317 ILE B O 1
ATOM 7070 N N . GLY B 1 318 ? 5.824 -20.438 -14.953 1 91 318 GLY B N 1
ATOM 7071 C CA . GLY B 1 318 ? 6.41 -20.359 -16.281 1 91 318 GLY B CA 1
ATOM 7072 C C . GLY B 1 318 ? 7.922 -20.266 -16.266 1 91 318 GLY B C 1
ATOM 7073 O O . GLY B 1 318 ? 8.609 -21 -16.969 1 91 318 GLY B O 1
ATOM 7074 N N . LYS B 1 319 ? 8.422 -19.453 -15.484 1 82.75 319 LYS B N 1
ATOM 7075 C CA . LYS B 1 319 ? 9.867 -19.266 -15.398 1 82.75 319 LYS B CA 1
ATOM 7076 C C . LYS B 1 319 ? 10.555 -20.516 -14.836 1 82.75 319 LYS B C 1
ATOM 7078 O O . LYS B 1 319 ? 11.648 -20.875 -15.266 1 82.75 319 LYS B O 1
ATOM 7083 N N . SER B 1 320 ? 9.969 -21.109 -13.883 1 82.31 320 SER B N 1
ATOM 7084 C CA . SER B 1 320 ? 10.531 -22.328 -13.281 1 82.31 320 SER B CA 1
ATOM 7085 C C . SER B 1 320 ? 10.672 -23.438 -14.312 1 82.31 320 SER B C 1
ATOM 7087 O O . SER B 1 320 ? 11.727 -24.062 -14.422 1 82.31 320 SER B O 1
ATOM 7089 N N . PHE B 1 321 ? 9.672 -23.641 -15.086 1 89 321 PHE B N 1
ATOM 7090 C CA . PHE B 1 321 ? 9.703 -24.734 -16.062 1 89 321 PHE B CA 1
ATOM 7091 C C . PHE B 1 321 ? 10.5 -24.328 -17.297 1 89 321 PHE B C 1
ATOM 7093 O O . PHE B 1 321 ? 11.086 -25.188 -17.969 1 89 321 PHE B O 1
ATOM 7100 N N . ALA B 1 322 ? 10.516 -23.016 -17.547 1 87.81 322 ALA B N 1
ATOM 7101 C CA . ALA B 1 322 ? 11.375 -22.547 -18.625 1 87.81 322 ALA B CA 1
ATOM 7102 C C . ALA B 1 322 ? 12.844 -22.812 -18.328 1 87.81 322 ALA B C 1
ATOM 7104 O O . ALA B 1 322 ? 13.609 -23.188 -19.219 1 87.81 322 ALA B O 1
ATOM 7105 N N . ARG B 1 323 ? 13.188 -22.625 -17.188 1 77 323 ARG B N 1
ATOM 7106 C CA . ARG B 1 323 ? 14.547 -22.906 -16.75 1 77 323 ARG B CA 1
ATOM 7107 C C . ARG B 1 323 ? 14.859 -24.406 -16.844 1 77 323 ARG B C 1
ATOM 7109 O O . ARG B 1 323 ? 15.945 -24.797 -17.266 1 77 323 ARG B O 1
ATOM 7116 N N . GLN B 1 324 ? 13.938 -25.156 -16.438 1 79.81 324 GLN B N 1
ATOM 7117 C CA . GLN B 1 324 ? 14.102 -26.594 -16.453 1 79.81 324 GLN B CA 1
ATOM 7118 C C . GLN B 1 324 ? 14.172 -27.125 -17.891 1 79.81 324 GLN B C 1
ATOM 7120 O O . GLN B 1 324 ? 14.914 -28.078 -18.172 1 79.81 324 GLN B O 1
ATOM 7125 N N . ASN B 1 325 ? 13.422 -26.578 -18.703 1 87.56 325 ASN B N 1
ATOM 7126 C CA . ASN B 1 325 ? 13.305 -27.109 -20.062 1 87.56 325 ASN B CA 1
ATOM 7127 C C . ASN B 1 325 ? 14.031 -26.219 -21.078 1 87.56 325 ASN B C 1
ATOM 7129 O O . ASN B 1 325 ? 13.844 -26.375 -22.281 1 87.56 325 ASN B O 1
ATOM 7133 N N . ASP B 1 326 ? 14.734 -25.219 -20.609 1 80.94 326 ASP B N 1
ATOM 7134 C CA . ASP B 1 326 ? 15.719 -24.438 -21.359 1 80.94 326 ASP B CA 1
ATOM 7135 C C . ASP B 1 326 ? 15.039 -23.578 -22.422 1 80.94 326 ASP B C 1
ATOM 7137 O O . ASP B 1 326 ? 15.391 -23.656 -23.594 1 80.94 326 ASP B O 1
ATOM 7141 N N . TYR B 1 327 ? 14.141 -22.891 -22.125 1 86.81 32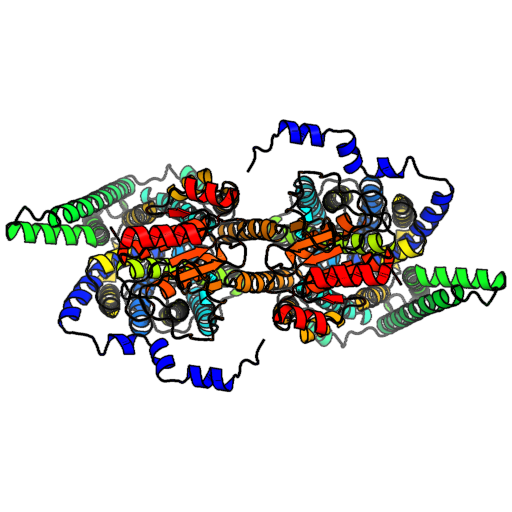7 TYR B N 1
ATOM 7142 C CA . TYR B 1 327 ? 13.562 -21.859 -22.969 1 86.81 327 TYR B CA 1
ATOM 7143 C C . TYR B 1 327 ? 13.273 -20.594 -22.172 1 86.81 327 TYR B C 1
ATOM 7145 O O . TYR B 1 327 ? 13.625 -20.5 -21 1 86.81 327 TYR B O 1
ATOM 7153 N N . LYS B 1 328 ? 12.75 -19.547 -22.828 1 83.62 328 LYS B N 1
ATOM 7154 C CA . LYS B 1 328 ? 12.531 -18.266 -22.156 1 83.62 328 LYS B CA 1
ATOM 7155 C C . LYS B 1 328 ? 11.062 -17.859 -22.203 1 83.62 328 LYS B C 1
ATOM 7157 O O . LYS B 1 328 ? 10.352 -18.172 -23.156 1 83.62 328 LYS B O 1
ATOM 7162 N N . VAL B 1 329 ? 10.656 -17.266 -21.141 1 90.38 329 VAL B N 1
ATOM 7163 C CA . VAL B 1 329 ? 9.297 -16.75 -21.031 1 90.38 329 VAL B CA 1
ATOM 7164 C C . VAL B 1 329 ? 9.328 -15.227 -20.938 1 90.38 329 VAL B C 1
ATOM 7166 O O . VAL B 1 329 ? 10.188 -14.664 -20.266 1 90.38 329 VAL B O 1
ATOM 7169 N N . GLU B 1 330 ? 8.492 -14.555 -21.656 1 89.44 330 GLU B N 1
ATOM 7170 C CA . GLU B 1 330 ? 8.414 -13.094 -21.641 1 89.44 330 GLU B CA 1
ATOM 7171 C C . GLU B 1 330 ? 7.27 -12.625 -20.75 1 89.44 330 GLU B C 1
ATOM 7173 O O . GLU B 1 330 ? 6.102 -12.688 -21.141 1 89.44 330 GLU B O 1
ATOM 7178 N N . PRO B 1 331 ? 7.582 -12.008 -19.688 1 89.62 331 PRO B N 1
ATOM 7179 C CA . PRO B 1 331 ? 6.57 -11.656 -18.688 1 89.62 331 PRO B CA 1
ATOM 7180 C C . PRO B 1 331 ? 5.48 -10.742 -19.25 1 89.62 331 PRO B C 1
ATOM 7182 O O . PRO B 1 331 ? 4.301 -10.922 -18.938 1 89.62 331 PRO B O 1
ATOM 7185 N N . ASN B 1 332 ? 5.801 -9.75 -20.047 1 91.19 332 ASN B N 1
ATOM 7186 C CA . ASN B 1 332 ? 4.801 -8.844 -20.609 1 91.19 332 ASN B CA 1
ATOM 7187 C C . ASN B 1 332 ? 3.824 -9.578 -21.516 1 91.19 332 ASN B C 1
ATOM 7189 O O . ASN B 1 332 ? 2.625 -9.297 -21.516 1 91.19 332 ASN B O 1
ATOM 7193 N N . GLN B 1 333 ? 4.352 -10.477 -22.266 1 94 333 GLN B N 1
ATOM 7194 C CA . GLN B 1 333 ? 3.508 -11.273 -23.141 1 94 333 GLN B CA 1
ATOM 7195 C C . GLN B 1 333 ? 2.635 -12.234 -22.344 1 94 333 GLN B C 1
ATOM 7197 O O . GLN B 1 333 ? 1.498 -12.516 -22.734 1 94 333 GLN B O 1
ATOM 7202 N N . GLU B 1 334 ? 3.188 -12.758 -21.328 1 95.44 334 GLU B N 1
ATOM 7203 C CA . GLU B 1 334 ? 2.396 -13.641 -20.469 1 95.44 334 GLU B CA 1
ATOM 7204 C C . GLU B 1 334 ? 1.227 -12.891 -19.844 1 95.44 334 GLU B C 1
ATOM 7206 O O . GLU B 1 334 ? 0.151 -13.461 -19.641 1 95.44 334 GLU B O 1
ATOM 7211 N N . LEU B 1 335 ? 1.479 -11.656 -19.484 1 95.25 335 LEU B N 1
ATOM 7212 C CA . LEU B 1 335 ? 0.401 -10.82 -18.984 1 95.25 335 LEU B CA 1
ATOM 7213 C C . LEU B 1 335 ? -0.714 -10.68 -20.016 1 95.25 335 LEU B C 1
ATOM 7215 O O . LEU B 1 335 ? -1.893 -10.828 -19.672 1 95.25 335 LEU B O 1
ATOM 7219 N N . ILE B 1 336 ? -0.342 -10.398 -21.203 1 96.5 336 ILE B N 1
ATOM 7220 C CA . ILE B 1 336 ? -1.313 -10.234 -22.281 1 96.5 336 ILE B CA 1
ATOM 7221 C C . ILE B 1 336 ? -2.045 -11.555 -22.516 1 96.5 336 ILE B C 1
ATOM 7223 O O . ILE B 1 336 ? -3.268 -11.578 -22.672 1 96.5 336 ILE B O 1
ATOM 7227 N N . ALA B 1 337 ? -1.278 -12.617 -22.547 1 97.75 337 ALA B N 1
ATOM 7228 C CA . ALA B 1 337 ? -1.868 -13.938 -22.75 1 97.75 337 ALA B CA 1
ATOM 7229 C C . ALA B 1 337 ? -2.885 -14.266 -21.656 1 97.75 337 ALA B C 1
ATOM 7231 O O . ALA B 1 337 ? -4.016 -14.656 -21.953 1 97.75 337 ALA B O 1
ATOM 7232 N N . LEU B 1 338 ? -2.514 -14.094 -20.453 1 97.75 338 LEU B N 1
ATOM 7233 C CA . LEU B 1 338 ? -3.398 -14.398 -19.328 1 97.75 338 LEU B CA 1
ATOM 7234 C C . LEU B 1 338 ? -4.605 -13.469 -19.328 1 97.75 338 LEU B C 1
ATOM 7236 O O . LEU B 1 338 ? -5.723 -13.891 -19.016 1 97.75 338 LEU B O 1
ATOM 7240 N N . GLY B 1 339 ? -4.336 -12.18 -19.578 1 98.25 339 GLY B N 1
ATOM 7241 C CA . GLY B 1 339 ? -5.438 -11.234 -19.688 1 98.25 339 GLY B CA 1
ATOM 7242 C C . GLY B 1 339 ? -6.461 -11.633 -20.734 1 98.25 339 GLY B C 1
ATOM 7243 O O . GLY B 1 339 ? -7.668 -11.594 -20.484 1 98.25 339 GLY B O 1
ATOM 7244 N N . CYS B 1 340 ? -5.996 -12.047 -21.844 1 98 340 CYS B N 1
ATOM 7245 C CA . CYS B 1 340 ? -6.891 -12.461 -22.922 1 98 340 CYS B CA 1
ATOM 7246 C C . CYS B 1 340 ? -7.609 -13.758 -22.562 1 98 340 CYS B C 1
ATOM 7248 O O . CYS B 1 340 ? -8.758 -13.961 -22.953 1 98 340 CYS B O 1
ATOM 7250 N N . CYS B 1 341 ? -6.934 -14.672 -21.906 1 98.44 341 CYS B N 1
ATOM 7251 C CA . CYS B 1 341 ? -7.586 -15.883 -21.422 1 98.44 341 CYS B CA 1
ATOM 7252 C C . CYS B 1 341 ? -8.781 -15.555 -20.547 1 98.44 341 CYS B C 1
ATOM 7254 O O . CYS B 1 341 ? -9.867 -16.109 -20.734 1 98.44 341 CYS B O 1
ATOM 7256 N N . ASN B 1 342 ? -8.562 -14.641 -19.625 1 98.69 342 ASN B N 1
ATOM 7257 C CA . ASN B 1 342 ? -9.625 -14.266 -18.703 1 98.69 342 ASN B CA 1
ATOM 7258 C C . ASN B 1 342 ? -10.719 -13.461 -19.406 1 98.69 342 ASN B C 1
ATOM 7260 O O . ASN B 1 342 ? -11.906 -13.641 -19.125 1 98.69 342 ASN B O 1
ATOM 7264 N N . LEU B 1 343 ? -10.32 -12.602 -20.312 1 98.12 343 LEU B N 1
ATOM 7265 C CA . LEU B 1 343 ? -11.297 -11.828 -21.078 1 98.12 343 LEU B CA 1
ATOM 7266 C C . LEU B 1 343 ? -12.18 -12.75 -21.906 1 98.12 343 LEU B C 1
ATOM 7268 O O . LEU B 1 343 ? -13.406 -12.672 -21.844 1 98.12 343 LEU B O 1
ATOM 7272 N N . ALA B 1 344 ? -11.57 -13.562 -22.672 1 98.06 344 ALA B N 1
ATOM 7273 C CA . ALA B 1 344 ? -12.312 -14.484 -23.531 1 98.06 344 ALA B CA 1
ATOM 7274 C C . ALA B 1 344 ? -13.164 -15.438 -22.703 1 98.06 344 ALA B C 1
ATOM 7276 O O . ALA B 1 344 ? -14.305 -15.742 -23.062 1 98.06 344 ALA B O 1
ATOM 7277 N N . GLY B 1 345 ? -12.594 -15.961 -21.656 1 98.06 345 GLY B N 1
ATOM 7278 C CA . GLY B 1 345 ? -13.328 -16.859 -20.781 1 98.06 345 GLY B CA 1
ATOM 7279 C C . GLY B 1 345 ? -14.555 -16.219 -20.172 1 98.06 345 GLY B C 1
ATOM 7280 O O . GLY B 1 345 ? -15.578 -16.875 -19.969 1 98.06 345 GLY B O 1
ATOM 7281 N N . SER B 1 346 ? -14.469 -14.906 -19.844 1 98.06 346 SER B N 1
ATOM 7282 C CA . SER B 1 346 ? -15.578 -14.211 -19.203 1 98.06 346 SER B CA 1
ATOM 7283 C C . SER B 1 346 ? -16.812 -14.18 -20.094 1 98.06 346 SER B C 1
ATOM 7285 O O . SER B 1 346 ? -17.938 -14.148 -19.609 1 98.06 346 SER B O 1
ATOM 7287 N N . PHE B 1 347 ? -16.688 -14.297 -21.375 1 97.81 347 PHE B N 1
ATOM 7288 C CA . PHE B 1 347 ? -17.812 -14.297 -22.312 1 97.81 347 PHE B CA 1
ATOM 7289 C C . PHE B 1 347 ? -18.453 -15.672 -22.375 1 97.81 347 PHE B C 1
ATOM 7291 O O . PHE B 1 347 ? -19.562 -15.82 -22.906 1 97.81 347 PHE B O 1
ATOM 7298 N N . LEU B 1 348 ? -17.781 -16.641 -21.844 1 97.19 348 LEU B N 1
ATOM 7299 C CA . LEU B 1 348 ? -18.312 -18 -21.797 1 97.19 348 LEU B CA 1
ATOM 7300 C C . LEU B 1 348 ? -18.469 -18.469 -20.359 1 97.19 348 LEU B C 1
ATOM 7302 O O . LEU B 1 348 ? -18.25 -19.656 -20.062 1 97.19 348 LEU B O 1
ATOM 7306 N N . SER B 1 349 ? -18.641 -17.578 -19.453 1 96.75 349 SER B N 1
ATOM 7307 C CA . SER B 1 349 ? -19.062 -17.781 -18.078 1 96.75 349 SER B CA 1
ATOM 7308 C C . SER B 1 349 ? -17.938 -18.391 -17.234 1 96.75 349 SER B C 1
ATOM 7310 O O . SER B 1 349 ? -18.203 -19.141 -16.297 1 96.75 349 SER B O 1
ATOM 7312 N N . ALA B 1 350 ? -16.766 -18.109 -17.641 1 98.12 350 ALA B N 1
ATOM 7313 C CA . ALA B 1 350 ? -15.625 -18.547 -16.844 1 98.12 350 ALA B CA 1
ATOM 7314 C C . ALA B 1 350 ? -15.344 -17.562 -15.711 1 98.12 350 ALA B C 1
ATOM 7316 O O . ALA B 1 350 ? -15.539 -16.359 -15.875 1 98.12 350 ALA B O 1
ATOM 7317 N N . TYR B 1 351 ? -14.992 -18.062 -14.539 1 98.31 351 TYR B N 1
ATOM 7318 C CA . TYR B 1 351 ? -14.406 -17.203 -13.523 1 98.31 351 TYR B CA 1
ATOM 7319 C C . TYR B 1 351 ? -12.891 -17.141 -13.672 1 98.31 351 TYR B C 1
ATOM 7321 O O . TYR B 1 351 ? -12.32 -17.797 -14.539 1 98.31 351 TYR B O 1
ATOM 7329 N N . PRO B 1 352 ? -12.18 -16.281 -12.961 1 98.38 352 PRO B N 1
ATOM 7330 C CA . PRO B 1 352 ? -10.758 -16.031 -13.211 1 98.38 352 PRO B CA 1
ATOM 7331 C C . PRO B 1 352 ? -9.914 -17.297 -13.195 1 98.38 352 PRO B C 1
ATOM 7333 O O . PRO B 1 352 ? -10.141 -18.172 -12.352 1 98.38 352 PRO B O 1
ATOM 7336 N N . VAL B 1 353 ? -9.008 -17.359 -14.148 1 98.31 353 VAL B N 1
ATOM 7337 C CA . VAL B 1 353 ? -8.148 -18.531 -14.289 1 98.31 353 VAL B CA 1
ATOM 7338 C C . VAL B 1 353 ? -6.68 -18.094 -14.289 1 98.31 353 VAL B C 1
ATOM 7340 O O . VAL B 1 353 ? -6.379 -16.922 -14.469 1 98.31 353 VAL B O 1
ATOM 7343 N N . THR B 1 354 ? -5.793 -18.969 -14.008 1 97.38 354 THR B N 1
ATOM 7344 C CA . THR B 1 354 ? -4.352 -18.75 -14.039 1 97.38 354 THR B CA 1
ATOM 7345 C C . THR B 1 354 ? -3.604 -20.078 -14.211 1 97.38 354 THR B C 1
ATOM 7347 O O . THR B 1 354 ? -4.207 -21.094 -14.523 1 97.38 354 THR B O 1
ATOM 7350 N N . GLY B 1 355 ? -2.305 -20.016 -14.172 1 95.25 355 GLY B N 1
ATOM 7351 C CA . GLY B 1 355 ? -1.495 -21.219 -14.289 1 95.25 355 GLY B CA 1
ATOM 7352 C C . GLY B 1 355 ? -1.512 -22.078 -13.031 1 95.25 355 GLY B C 1
ATOM 7353 O O . GLY B 1 355 ? -1.54 -21.547 -11.922 1 95.25 355 GLY B O 1
ATOM 7354 N N . SER B 1 356 ? -1.475 -23.359 -13.289 1 93.12 356 SER B N 1
ATOM 7355 C CA . SER B 1 356 ? -1.432 -24.328 -12.195 1 93.12 356 SER B CA 1
ATOM 7356 C C . SER B 1 356 ? -0.093 -25.062 -12.156 1 93.12 356 SER B C 1
ATOM 7358 O O . SER B 1 356 ? 0.381 -25.562 -13.18 1 93.12 356 SER B O 1
ATOM 7360 N N . PHE B 1 357 ? 0.496 -25.156 -11 1 85.81 357 PHE B N 1
ATOM 7361 C CA . PHE B 1 357 ? 1.787 -25.812 -10.852 1 85.81 357 PHE B CA 1
ATOM 7362 C C . PHE B 1 357 ? 1.661 -27.312 -11.125 1 85.81 357 PHE B C 1
ATOM 7364 O O . PHE B 1 357 ? 2.467 -27.875 -11.859 1 85.81 357 PHE B O 1
ATOM 7371 N N . SER B 1 358 ? 0.665 -27.922 -10.531 1 85.81 358 SER B N 1
ATOM 7372 C CA . SER B 1 358 ? 0.495 -29.375 -10.633 1 85.81 358 SER B CA 1
ATOM 7373 C C . SER B 1 358 ? 0.235 -29.797 -12.078 1 85.81 358 SER B C 1
ATOM 7375 O O . SER B 1 358 ? 0.898 -30.688 -12.594 1 85.81 358 SER B O 1
ATOM 7377 N N . ARG B 1 359 ? -0.674 -29.125 -12.734 1 92.81 359 ARG B N 1
ATOM 7378 C CA . ARG B 1 359 ? -1.005 -29.484 -14.109 1 92.81 359 ARG B CA 1
ATOM 7379 C C . ARG B 1 359 ? 0.151 -29.172 -15.055 1 92.81 359 ARG B C 1
ATOM 7381 O O . ARG B 1 359 ? 0.381 -29.891 -16.031 1 92.81 359 ARG B O 1
ATOM 7388 N N . THR B 1 360 ? 0.841 -28.078 -14.781 1 93.62 360 THR B N 1
ATOM 7389 C CA . THR B 1 360 ? 2.006 -27.734 -15.586 1 93.62 360 THR B CA 1
ATOM 7390 C C . THR B 1 360 ? 3.107 -28.781 -15.43 1 93.62 360 THR B C 1
ATOM 7392 O O . THR B 1 360 ? 3.775 -29.141 -16.391 1 93.62 360 THR B O 1
ATOM 7395 N N . ALA B 1 361 ? 3.299 -29.25 -14.234 1 88.12 361 ALA B N 1
ATOM 7396 C CA . ALA B 1 361 ? 4.266 -30.312 -13.984 1 88.12 361 ALA B CA 1
ATOM 7397 C C . ALA B 1 361 ? 3.9 -31.578 -14.758 1 88.12 361 ALA B C 1
ATOM 7399 O O . ALA B 1 361 ? 4.766 -32.219 -15.359 1 88.12 361 ALA B O 1
ATOM 7400 N N . ILE B 1 362 ? 2.656 -31.906 -14.734 1 87.69 362 ILE B N 1
ATOM 7401 C CA . ILE B 1 362 ? 2.168 -33.094 -15.453 1 87.69 362 ILE B CA 1
ATOM 7402 C C . ILE B 1 362 ? 2.365 -32.906 -16.953 1 87.69 362 ILE B C 1
ATOM 7404 O O . ILE B 1 362 ? 2.803 -33.812 -17.656 1 87.69 362 ILE B O 1
ATOM 7408 N N . ASN B 1 363 ? 2.014 -31.75 -17.438 1 92.94 363 ASN B N 1
ATOM 7409 C CA . ASN B 1 363 ? 2.191 -31.422 -18.844 1 92.94 363 ASN B CA 1
ATOM 7410 C C . ASN B 1 363 ? 3.648 -31.547 -19.281 1 92.94 363 ASN B C 1
ATOM 7412 O O . ASN B 1 363 ? 3.941 -32.156 -20.312 1 92.94 363 ASN B O 1
ATOM 7416 N N . SER B 1 364 ? 4.559 -31.047 -18.516 1 91.31 364 SER B N 1
ATOM 7417 C CA . SER B 1 364 ? 5.988 -31.109 -18.797 1 91.31 364 SER B CA 1
ATOM 7418 C C . SER B 1 364 ? 6.504 -32.531 -18.734 1 91.31 364 SER B C 1
ATOM 7420 O O . SER B 1 364 ? 7.262 -32.969 -19.609 1 91.31 364 SER B O 1
ATOM 7422 N N . GLN B 1 365 ? 6.082 -33.281 -17.734 1 84.88 365 GLN B N 1
ATOM 7423 C CA . GLN B 1 365 ? 6.539 -34.656 -17.547 1 84.88 365 GLN B CA 1
ATOM 7424 C C . GLN B 1 365 ? 6.008 -35.562 -18.656 1 84.88 365 GLN B C 1
ATOM 7426 O O . GLN B 1 365 ? 6.605 -36.594 -18.953 1 84.88 365 GLN B O 1
ATOM 7431 N N . SER B 1 366 ? 4.891 -35.156 -19.188 1 87.81 366 SER B N 1
ATOM 7432 C CA . SER B 1 366 ? 4.293 -35.938 -20.266 1 87.81 366 SER B CA 1
ATOM 7433 C C . SER B 1 366 ? 4.984 -35.656 -21.594 1 87.81 366 SER B C 1
ATOM 7435 O O . SER B 1 366 ? 4.617 -36.25 -22.609 1 87.81 366 SER B O 1
ATOM 7437 N N . GLY B 1 367 ? 5.945 -34.719 -21.578 1 88.56 367 GLY B N 1
ATOM 7438 C CA . GLY B 1 367 ? 6.777 -34.5 -22.75 1 88.56 367 GLY B CA 1
ATOM 7439 C C . GLY B 1 367 ? 6.172 -33.5 -23.719 1 88.56 367 GLY B C 1
ATOM 7440 O O . GLY B 1 367 ? 6.328 -33.625 -24.938 1 88.56 367 GLY B O 1
ATOM 7441 N N . VAL B 1 368 ? 5.457 -32.594 -23.25 1 94.75 368 VAL B N 1
ATOM 7442 C CA . VAL B 1 368 ? 4.82 -31.578 -24.094 1 94.75 368 VAL B CA 1
ATOM 7443 C C . VAL B 1 368 ? 5.875 -30.859 -24.922 1 94.75 368 VAL B C 1
ATOM 7445 O O . VAL B 1 368 ? 6.992 -30.625 -24.453 1 94.75 368 VAL B O 1
ATOM 7448 N N . LYS B 1 369 ? 5.527 -30.547 -26.172 1 93.88 369 LYS B N 1
ATOM 7449 C CA . LYS B 1 369 ? 6.508 -29.938 -27.062 1 93.88 369 LYS B CA 1
ATOM 7450 C C . LYS B 1 369 ? 6.074 -28.531 -27.469 1 93.88 369 LYS B C 1
ATOM 7452 O O . LYS B 1 369 ? 6.906 -27.703 -27.844 1 93.88 369 LYS B O 1
ATOM 7457 N N . SER B 1 370 ? 4.836 -28.312 -27.438 1 95.06 370 SER B N 1
ATOM 7458 C CA . SER B 1 370 ? 4.305 -27 -27.828 1 95.06 370 SER B CA 1
ATOM 7459 C C . SER B 1 370 ? 3.025 -26.688 -27.062 1 95.06 370 SER B C 1
ATOM 7461 O O . SER B 1 370 ? 2.445 -27.547 -26.406 1 95.06 370 SER B O 1
ATOM 7463 N N . PRO B 1 371 ? 2.578 -25.391 -27.156 1 95.56 371 PRO B N 1
ATOM 7464 C CA . PRO B 1 371 ? 1.339 -25.016 -26.469 1 95.56 371 PRO B CA 1
ATOM 7465 C C . PRO B 1 371 ? 0.1 -25.656 -27.109 1 95.56 371 PRO B C 1
ATOM 7467 O O . PRO B 1 371 ? -1.013 -25.469 -26.609 1 95.56 371 PRO B O 1
ATOM 7470 N N . ALA B 1 372 ? 0.248 -26.438 -28.109 1 96.06 372 ALA B N 1
ATOM 7471 C CA . ALA B 1 372 ? -0.87 -27.094 -28.781 1 96.06 372 ALA B CA 1
ATOM 7472 C C . ALA B 1 372 ? -1.525 -28.141 -27.891 1 96.06 372 ALA B C 1
ATOM 7474 O O . ALA B 1 372 ? -2.67 -28.531 -28.125 1 96.06 372 ALA B O 1
ATOM 7475 N N . ALA B 1 373 ? -0.813 -28.625 -26.922 1 96.25 373 ALA B N 1
ATOM 7476 C CA . ALA B 1 373 ? -1.384 -29.562 -25.969 1 96.25 373 ALA B CA 1
ATOM 7477 C C . ALA B 1 373 ? -2.635 -28.984 -25.312 1 96.25 373 ALA B C 1
ATOM 7479 O O . ALA B 1 373 ? -3.566 -29.719 -24.984 1 96.25 373 ALA B O 1
ATOM 7480 N N . GLY B 1 374 ? -2.662 -27.672 -25.172 1 96.69 374 GLY B N 1
ATOM 7481 C CA . GLY B 1 374 ? -3.816 -27.016 -24.594 1 96.69 374 GLY B CA 1
ATOM 7482 C C . GLY B 1 374 ? -5.082 -27.188 -25.406 1 96.69 374 GLY B C 1
ATOM 7483 O O . GLY B 1 374 ? -6.18 -27.25 -24.859 1 96.69 374 GLY B O 1
ATOM 7484 N N . VAL B 1 375 ? -4.941 -27.297 -26.672 1 97 375 VAL B N 1
ATOM 7485 C CA . VAL B 1 375 ? -6.094 -27.484 -27.547 1 97 375 VAL B CA 1
ATOM 7486 C C . VAL B 1 375 ? -6.73 -28.859 -27.281 1 97 375 VAL B C 1
ATOM 7488 O O . VAL B 1 375 ? -7.957 -28.984 -27.266 1 97 375 VAL B O 1
ATOM 7491 N N . VAL B 1 376 ? -5.922 -29.797 -27.062 1 97.06 376 VAL B N 1
ATOM 7492 C CA . VAL B 1 376 ? -6.418 -31.141 -26.75 1 97.06 376 VAL B CA 1
ATOM 7493 C C . VAL B 1 376 ? -7.141 -31.109 -25.406 1 97.06 376 VAL B C 1
ATOM 7495 O O . VAL B 1 376 ? -8.242 -31.656 -25.281 1 97.06 376 VAL B O 1
ATOM 7498 N N . THR B 1 377 ? -6.488 -30.5 -24.438 1 97.44 377 THR B N 1
ATOM 7499 C CA . THR B 1 377 ? -7.109 -30.391 -23.109 1 97.44 377 THR B CA 1
ATOM 7500 C C . THR B 1 377 ? -8.469 -29.719 -23.203 1 97.44 377 THR B C 1
ATOM 7502 O O . THR B 1 377 ? -9.461 -30.219 -22.672 1 97.44 377 THR B O 1
ATOM 7505 N N . GLY B 1 378 ? -8.477 -28.547 -23.906 1 97.62 378 GLY B N 1
ATOM 7506 C CA . GLY B 1 378 ? -9.727 -27.812 -24.062 1 97.62 378 GLY B CA 1
ATOM 7507 C C . GLY B 1 378 ? -10.797 -28.609 -24.781 1 97.62 378 GLY B C 1
ATOM 7508 O O . GLY B 1 378 ? -11.969 -28.578 -24.391 1 97.62 378 GLY B O 1
ATOM 7509 N N . ALA B 1 379 ? -10.445 -29.375 -25.734 1 97.38 379 ALA B N 1
ATOM 7510 C CA . ALA B 1 379 ? -11.391 -30.188 -26.5 1 97.38 379 ALA B CA 1
ATOM 7511 C C . ALA B 1 379 ? -11.992 -31.297 -25.625 1 97.38 379 ALA B C 1
ATOM 7513 O O . ALA B 1 379 ? -13.188 -31.562 -25.703 1 97.38 379 ALA B O 1
ATOM 7514 N N . VAL B 1 380 ? -11.188 -31.875 -24.891 1 96.62 380 VAL B N 1
ATOM 7515 C CA . VAL B 1 380 ? -11.664 -32.938 -24.016 1 96.62 380 VAL B CA 1
ATOM 7516 C C . VAL B 1 380 ? -12.633 -32.375 -22.984 1 96.62 380 VAL B C 1
ATOM 7518 O O . VAL B 1 380 ? -13.641 -33 -22.656 1 96.62 380 VAL B O 1
ATOM 7521 N N . VAL B 1 381 ? -12.328 -31.219 -22.422 1 96.75 381 VAL B N 1
ATOM 7522 C CA . VAL B 1 381 ? -13.211 -30.594 -21.453 1 96.75 381 VAL B CA 1
ATOM 7523 C C . VAL B 1 381 ? -14.555 -30.281 -22.109 1 96.75 381 VAL B C 1
ATOM 7525 O O . VAL B 1 381 ? -15.609 -30.484 -21.5 1 96.75 381 VAL B O 1
ATOM 7528 N N . ILE B 1 382 ? -14.508 -29.797 -23.344 1 96.44 382 ILE B N 1
ATOM 7529 C CA . ILE B 1 382 ? -15.734 -29.5 -24.062 1 96.44 382 ILE B CA 1
ATOM 7530 C C . ILE B 1 382 ? -16.547 -30.781 -24.266 1 96.44 382 ILE B C 1
ATOM 7532 O O . ILE B 1 382 ? -17.766 -30.781 -24.109 1 96.44 382 ILE B O 1
ATOM 7536 N N . LEU B 1 383 ? -15.906 -31.828 -24.547 1 95.69 383 LEU B N 1
ATOM 7537 C CA . LEU B 1 383 ? -16.578 -33.125 -24.719 1 95.69 383 LEU B CA 1
ATOM 7538 C C . LEU B 1 383 ? -17.188 -33.594 -23.406 1 95.69 383 LEU B C 1
ATOM 7540 O O . LEU B 1 383 ? -18.312 -34.125 -23.391 1 95.69 383 LEU B O 1
ATOM 7544 N N . ALA B 1 384 ? -16.453 -33.406 -22.406 1 94.62 384 ALA B N 1
ATOM 7545 C CA . ALA B 1 384 ? -16.969 -33.781 -21.094 1 94.62 384 ALA B CA 1
ATOM 7546 C C . ALA B 1 384 ? -18.219 -32.969 -20.734 1 94.62 384 ALA B C 1
ATOM 7548 O O . ALA B 1 384 ? -19.188 -33.531 -20.203 1 94.62 384 ALA B O 1
ATOM 7549 N N . LEU B 1 385 ? -18.219 -31.719 -20.984 1 94.38 385 LEU B N 1
ATOM 7550 C CA . LEU B 1 385 ? -19.344 -30.844 -20.703 1 94.38 385 LEU B CA 1
ATOM 7551 C C . LEU B 1 385 ? -20.562 -31.25 -21.547 1 94.38 385 LEU B C 1
ATOM 7553 O O . LEU B 1 385 ? -21.703 -31.109 -21.109 1 94.38 385 LEU B O 1
ATOM 7557 N N . SER B 1 386 ? -20.328 -31.766 -22.656 1 92.69 386 SER B N 1
ATOM 7558 C CA . SER B 1 386 ? -21.406 -32.094 -23.594 1 92.69 386 SER B CA 1
ATOM 7559 C C . SER B 1 386 ? -22 -33.469 -23.281 1 92.69 386 SER B C 1
ATOM 7561 O O . SER B 1 386 ? -23.203 -33.688 -23.438 1 92.69 386 SER B O 1
ATOM 7563 N N . PHE B 1 387 ? -21.156 -34.406 -22.719 1 91.81 387 PHE B N 1
ATOM 7564 C CA . PHE B 1 387 ? -21.641 -35.781 -22.672 1 91.81 387 PHE B CA 1
ATOM 7565 C C . PHE B 1 387 ? -21.594 -36.344 -21.234 1 91.81 387 PHE B C 1
ATOM 7567 O O . PHE B 1 387 ? -22.312 -37.281 -20.906 1 91.81 387 PHE B O 1
ATOM 7574 N N . LEU B 1 388 ? -20.797 -35.781 -20.484 1 90.88 388 LEU B N 1
ATOM 7575 C CA . LEU B 1 388 ? -20.547 -36.406 -19.188 1 90.88 388 LEU B CA 1
ATOM 7576 C C . LEU B 1 388 ? -21.297 -35.688 -18.078 1 90.88 388 LEU B C 1
ATOM 7578 O O . LEU B 1 388 ? -21.297 -36.156 -16.938 1 90.88 388 LEU B O 1
ATOM 7582 N N . THR B 1 389 ? -21.922 -34.688 -18.297 1 89.5 389 THR B N 1
ATOM 7583 C CA . THR B 1 389 ? -22.531 -33.812 -17.281 1 89.5 389 THR B CA 1
ATOM 7584 C C . THR B 1 389 ? -23.516 -34.594 -16.438 1 89.5 389 THR B C 1
ATOM 7586 O O . THR B 1 389 ? -23.562 -34.438 -15.211 1 89.5 389 THR B O 1
ATOM 7589 N N . PRO B 1 390 ? -24.344 -35.531 -16.953 1 89.75 390 PRO B N 1
ATOM 7590 C CA . PRO B 1 390 ? -25.266 -36.281 -16.109 1 89.75 390 PRO B CA 1
ATOM 7591 C C . PRO B 1 390 ? -24.531 -37.219 -15.133 1 89.75 390 PRO B C 1
ATOM 7593 O O . PRO B 1 390 ? -25.031 -37.469 -14.031 1 89.75 390 PRO B O 1
ATOM 7596 N N . ALA B 1 391 ? -23.453 -37.625 -15.539 1 90.94 391 ALA B N 1
ATOM 7597 C CA . ALA B 1 391 ? -22.688 -38.531 -14.688 1 90.94 391 ALA B CA 1
ATOM 7598 C C . ALA B 1 391 ? -22.078 -37.781 -13.5 1 90.94 391 ALA B C 1
ATOM 7600 O O . ALA B 1 391 ? -21.797 -38.375 -12.461 1 90.94 391 ALA B O 1
ATOM 7601 N N . PHE B 1 392 ? -21.922 -36.531 -13.609 1 91.81 392 PHE B N 1
ATOM 7602 C CA . PHE B 1 392 ? -21.312 -35.719 -12.555 1 91.81 392 PHE B CA 1
ATOM 7603 C C . PHE B 1 392 ? -22.234 -35.625 -11.352 1 91.81 392 PHE B C 1
ATOM 7605 O O . PHE B 1 392 ? -21.781 -35.312 -10.242 1 91.81 392 PHE B O 1
ATOM 7612 N N . TYR B 1 393 ? -23.484 -35.906 -11.547 1 90.44 393 TYR B N 1
ATOM 7613 C CA . TYR B 1 393 ? -24.484 -35.875 -10.484 1 90.44 393 TYR B CA 1
ATOM 7614 C C . TYR B 1 393 ? -24.078 -36.781 -9.336 1 90.44 393 TYR B C 1
ATOM 7616 O O . TYR B 1 393 ? -24.266 -36.469 -8.164 1 90.44 393 TYR B O 1
ATOM 7624 N N . TYR B 1 394 ? -23.453 -37.844 -9.68 1 92.62 394 TYR B N 1
ATOM 7625 C CA . TYR B 1 394 ? -23.25 -38.906 -8.719 1 92.62 394 TYR B CA 1
ATOM 7626 C C . TYR B 1 394 ? -21.922 -38.75 -7.98 1 92.62 394 TYR B C 1
ATOM 7628 O O . TYR B 1 394 ? -21.625 -39.5 -7.051 1 92.62 394 TYR B O 1
ATOM 7636 N N . ILE B 1 395 ? -21.203 -37.781 -8.312 1 93.88 395 ILE B N 1
ATOM 7637 C CA . ILE B 1 395 ? -19.906 -37.594 -7.668 1 93.88 395 ILE B CA 1
ATOM 7638 C C . ILE B 1 395 ? -20.109 -37.156 -6.219 1 93.88 395 ILE B C 1
ATOM 7640 O O . ILE B 1 395 ? -20.734 -36.125 -5.945 1 93.88 395 ILE B O 1
ATOM 7644 N N . PRO B 1 396 ? -19.578 -37.938 -5.277 1 95.06 396 PRO B N 1
ATOM 7645 C CA . PRO B 1 396 ? -19.688 -37.531 -3.881 1 95.06 396 PRO B CA 1
ATOM 7646 C C . PRO B 1 396 ? -18.891 -36.25 -3.584 1 95.06 396 PRO B C 1
ATOM 7648 O O . PRO B 1 396 ? -17.766 -36.094 -4.059 1 95.06 396 PRO B O 1
ATOM 7651 N N . LYS B 1 397 ? -19.438 -35.375 -2.797 1 94.38 397 LYS B N 1
ATOM 7652 C CA . LYS B 1 397 ? -18.766 -34.156 -2.402 1 94.38 397 LYS B CA 1
ATOM 7653 C C . LYS B 1 397 ? -17.5 -34.438 -1.61 1 94.38 397 LYS B C 1
ATOM 7655 O O . LYS B 1 397 ? -16.516 -33.719 -1.709 1 94.38 397 LYS B O 1
ATOM 7660 N N . SER B 1 398 ? -17.5 -35.469 -0.873 1 95.81 398 SER B N 1
ATOM 7661 C CA . SER B 1 398 ? -16.328 -35.875 -0.086 1 95.81 398 SER B CA 1
ATOM 7662 C C . SER B 1 398 ? -15.164 -36.281 -0.985 1 95.81 398 SER B C 1
ATOM 7664 O O . SER B 1 398 ? -14.008 -36.031 -0.647 1 95.81 398 SER B O 1
ATOM 7666 N N . ALA B 1 399 ? -15.477 -36.844 -2.1 1 95.44 399 ALA B N 1
ATOM 7667 C CA . ALA B 1 399 ? -14.422 -37.219 -3.049 1 95.44 399 ALA B CA 1
ATOM 7668 C C . ALA B 1 399 ? -13.766 -35.969 -3.639 1 95.44 399 ALA B C 1
ATOM 7670 O O . ALA B 1 399 ? -12.539 -35.906 -3.768 1 95.44 399 ALA B O 1
ATOM 7671 N N . LEU B 1 400 ? -14.57 -35.062 -3.977 1 92.38 400 LEU B N 1
ATOM 7672 C CA . LEU B 1 400 ? -14.047 -33.812 -4.504 1 92.38 400 LEU B CA 1
ATOM 7673 C C . LEU B 1 400 ? -13.211 -33.094 -3.457 1 92.38 400 LEU B C 1
ATOM 7675 O O . LEU B 1 400 ? -12.156 -32.531 -3.775 1 92.38 400 LEU B O 1
ATOM 7679 N N . ALA B 1 401 ? -13.641 -33.062 -2.254 1 94.88 401 ALA B N 1
ATOM 7680 C CA . ALA B 1 401 ? -12.906 -32.469 -1.149 1 94.88 401 ALA B CA 1
ATOM 7681 C C . ALA B 1 401 ? -11.531 -33.125 -0.98 1 94.88 401 ALA B C 1
ATOM 7683 O O . ALA B 1 401 ? -10.547 -32.438 -0.706 1 94.88 401 ALA B O 1
ATOM 7684 N N . SER B 1 402 ? -11.531 -34.406 -1.129 1 95.69 402 SER B N 1
ATOM 7685 C CA . SER B 1 402 ? -10.281 -35.156 -1.004 1 95.69 402 SER B CA 1
ATOM 7686 C C . SER B 1 402 ? -9.289 -34.75 -2.088 1 95.69 402 SER B C 1
ATOM 7688 O O . SER B 1 402 ? -8.094 -34.594 -1.816 1 95.69 402 SER B O 1
ATOM 7690 N N . VAL B 1 403 ? -9.82 -34.594 -3.254 1 91.5 403 VAL B N 1
ATOM 7691 C CA . VAL B 1 403 ? -8.984 -34.188 -4.371 1 91.5 403 VAL B CA 1
ATOM 7692 C C . VAL B 1 403 ? -8.359 -32.812 -4.059 1 91.5 403 VAL B C 1
ATOM 7694 O O . VAL B 1 403 ? -7.168 -32.625 -4.297 1 91.5 403 VAL B O 1
ATOM 7697 N N . ILE B 1 404 ? -9.07 -31.938 -3.488 1 91.06 404 ILE B N 1
ATOM 7698 C CA . ILE B 1 404 ? -8.617 -30.594 -3.162 1 91.06 404 ILE B CA 1
ATOM 7699 C C . ILE B 1 404 ? -7.566 -30.656 -2.059 1 91.06 404 ILE B C 1
ATOM 7701 O O . ILE B 1 404 ? -6.5 -30.047 -2.176 1 91.06 404 ILE B O 1
ATOM 7705 N N . ILE B 1 405 ? -7.867 -31.375 -1.025 1 93.56 405 ILE B N 1
ATOM 7706 C CA . ILE B 1 405 ? -6.996 -31.438 0.142 1 93.56 405 ILE B CA 1
ATOM 7707 C C . ILE B 1 405 ? -5.625 -31.969 -0.268 1 93.56 405 ILE B C 1
ATOM 7709 O O . ILE B 1 405 ? -4.594 -31.391 0.088 1 93.56 405 ILE B O 1
ATOM 7713 N N . VAL B 1 406 ? -5.609 -33.031 -1.018 1 91.12 406 VAL B N 1
ATOM 7714 C CA . VAL B 1 406 ? -4.348 -33.625 -1.427 1 91.12 406 VAL B CA 1
ATOM 7715 C C . VAL B 1 406 ? -3.59 -32.688 -2.35 1 91.12 406 VAL B C 1
ATOM 7717 O O . VAL B 1 406 ? -2.359 -32.625 -2.303 1 91.12 406 VAL B O 1
ATOM 7720 N N . ALA B 1 407 ? -4.293 -31.953 -3.131 1 86.5 407 ALA B N 1
ATOM 7721 C CA . ALA B 1 407 ? -3.676 -31.031 -4.078 1 86.5 407 ALA B CA 1
ATOM 7722 C C . ALA B 1 407 ? -2.986 -29.891 -3.348 1 86.5 407 ALA B C 1
ATOM 7724 O O . ALA B 1 407 ? -1.931 -29.406 -3.775 1 86.5 407 ALA B O 1
ATOM 7725 N N . VAL B 1 408 ? -3.527 -29.375 -2.256 1 90.25 408 VAL B N 1
ATOM 7726 C CA . VAL B 1 408 ? -3.035 -28.141 -1.646 1 90.25 408 VAL B CA 1
ATOM 7727 C C . VAL B 1 408 ? -2.02 -28.484 -0.556 1 90.25 408 VAL B C 1
ATOM 7729 O O . VAL B 1 408 ? -1.275 -27.609 -0.103 1 90.25 408 VAL B O 1
ATOM 7732 N N . LEU B 1 409 ? -1.906 -29.703 -0.141 1 87.31 409 LEU B N 1
ATOM 7733 C CA . LEU B 1 409 ? -0.992 -30.109 0.922 1 87.31 409 LEU B CA 1
ATOM 7734 C C . LEU B 1 409 ? 0.453 -29.812 0.54 1 87.31 409 LEU B C 1
ATOM 7736 O O . LEU B 1 409 ? 1.262 -29.438 1.396 1 87.31 409 LEU B O 1
ATOM 7740 N N . LYS B 1 410 ? 0.785 -29.797 -0.678 1 83.25 410 LYS B N 1
ATOM 7741 C CA . LYS B 1 410 ? 2.156 -29.609 -1.139 1 83.25 410 LYS B CA 1
ATOM 7742 C C . LYS B 1 410 ? 2.484 -28.125 -1.28 1 83.25 410 LYS B C 1
ATOM 7744 O O . LYS B 1 410 ? 3.645 -27.766 -1.486 1 83.25 410 LYS B O 1
ATOM 7749 N N . MET B 1 411 ? 1.515 -27.359 -1.149 1 84.5 411 MET B N 1
ATOM 7750 C CA . MET B 1 411 ? 1.701 -25.922 -1.374 1 84.5 411 MET B CA 1
ATOM 7751 C C . MET B 1 411 ? 2.219 -25.234 -0.114 1 84.5 411 MET B C 1
ATOM 7753 O O . MET B 1 411 ? 2.693 -24.109 -0.17 1 84.5 411 MET B O 1
ATOM 7757 N N . VAL B 1 412 ? 2.205 -25.906 1.023 1 87.31 412 VAL B N 1
ATOM 7758 C CA . VAL B 1 412 ? 2.705 -25.328 2.27 1 87.31 412 VAL B CA 1
ATOM 7759 C C . VAL B 1 412 ? 4.234 -25.328 2.258 1 87.31 412 VAL B C 1
ATOM 7761 O O . VAL B 1 412 ? 4.863 -26.391 2.188 1 87.31 412 VAL B O 1
ATOM 7764 N N . ASN B 1 413 ? 4.805 -24.156 2.217 1 84.5 413 ASN B N 1
ATOM 7765 C CA . ASN B 1 413 ? 6.254 -23.984 2.154 1 84.5 413 ASN B CA 1
ATOM 7766 C C . ASN B 1 413 ? 6.852 -23.766 3.539 1 84.5 413 ASN B C 1
ATOM 7768 O O . ASN B 1 413 ? 7.211 -22.641 3.891 1 84.5 413 ASN B O 1
ATOM 7772 N N . TYR B 1 414 ? 7.109 -24.766 4.203 1 86.5 414 TYR B N 1
ATOM 7773 C CA . TYR B 1 414 ? 7.668 -24.641 5.543 1 86.5 414 TYR B CA 1
ATOM 7774 C C . TYR B 1 414 ? 9.172 -24.406 5.484 1 86.5 414 TYR B C 1
ATOM 7776 O O . TYR B 1 414 ? 9.758 -23.859 6.43 1 86.5 414 TYR B O 1
ATOM 7784 N N . LYS B 1 415 ? 9.828 -24.75 4.367 1 88.31 415 LYS B N 1
ATOM 7785 C CA . LYS B 1 415 ? 11.273 -24.609 4.211 1 88.31 415 LYS B CA 1
ATOM 7786 C C . LYS B 1 415 ? 11.68 -23.141 4.223 1 88.31 415 LYS B C 1
ATOM 7788 O O . LYS B 1 415 ? 12.742 -22.781 4.746 1 88.31 415 LYS B O 1
ATOM 7793 N N . ILE B 1 416 ? 10.852 -22.344 3.707 1 89.25 416 ILE B N 1
ATOM 7794 C CA . ILE B 1 416 ? 11.203 -20.938 3.619 1 89.25 416 ILE B CA 1
ATOM 7795 C C . ILE B 1 416 ? 11.211 -20.312 5.016 1 89.25 416 ILE B C 1
ATOM 7797 O O . ILE B 1 416 ? 11.992 -19.406 5.297 1 89.25 416 ILE B O 1
ATOM 7801 N N . VAL B 1 417 ? 10.328 -20.781 5.902 1 91.06 417 VAL B N 1
ATOM 7802 C CA . VAL B 1 417 ? 10.281 -20.281 7.266 1 91.06 417 VAL B CA 1
ATOM 7803 C C . VAL B 1 417 ? 11.617 -20.547 7.961 1 91.06 417 VAL B C 1
ATOM 7805 O O . VAL B 1 417 ? 12.156 -19.672 8.641 1 91.06 417 VAL B O 1
ATOM 7808 N N . LEU B 1 418 ? 12.117 -21.734 7.703 1 91.31 418 LEU B N 1
ATOM 7809 C CA . LEU B 1 418 ? 13.406 -22.094 8.289 1 91.31 418 LEU B CA 1
ATOM 7810 C C . LEU B 1 418 ? 14.539 -21.281 7.68 1 91.31 418 LEU B C 1
ATOM 7812 O O . LEU B 1 418 ? 15.453 -20.859 8.383 1 91.31 418 LEU B O 1
ATOM 7816 N N . ALA B 1 419 ? 14.445 -21.078 6.434 1 90.31 419 ALA B N 1
ATOM 7817 C CA . ALA B 1 419 ? 15.461 -20.297 5.742 1 90.31 419 ALA B CA 1
ATOM 7818 C C . ALA B 1 419 ? 15.453 -18.844 6.223 1 90.31 419 ALA B C 1
ATOM 7820 O O . ALA B 1 419 ? 16.516 -18.266 6.453 1 90.31 419 ALA B O 1
ATOM 7821 N N . LEU B 1 420 ? 14.305 -18.281 6.328 1 90.69 420 LEU B N 1
ATOM 7822 C CA . LEU B 1 420 ? 14.188 -16.906 6.777 1 90.69 420 LEU B CA 1
ATOM 7823 C C . LEU B 1 420 ? 14.664 -16.766 8.219 1 90.69 420 LEU B C 1
ATOM 7825 O O . LEU B 1 420 ? 15.281 -15.758 8.578 1 90.69 420 LEU B O 1
ATOM 7829 N N . TRP B 1 421 ? 14.328 -17.781 9.031 1 90.44 421 TRP B N 1
ATOM 7830 C CA . TRP B 1 421 ? 14.766 -17.781 10.43 1 90.44 421 TRP B CA 1
ATOM 7831 C C . TRP B 1 421 ? 16.281 -17.797 10.523 1 90.44 421 TRP B C 1
ATOM 7833 O O . TRP B 1 421 ? 16.875 -17.141 11.391 1 90.44 421 TRP B O 1
ATOM 7843 N N . LYS B 1 422 ? 16.875 -18.484 9.617 1 89.12 422 LYS B N 1
ATOM 7844 C CA . LYS B 1 422 ? 18.328 -18.641 9.617 1 89.12 422 LYS B CA 1
ATOM 7845 C C . LYS B 1 422 ? 19.016 -17.438 8.992 1 89.12 422 LYS B C 1
ATOM 7847 O O . LYS B 1 422 ? 20.062 -17 9.477 1 89.12 422 LYS B O 1
ATOM 7852 N N . LEU B 1 423 ? 18.484 -16.891 7.98 1 88.12 423 LEU B N 1
ATOM 7853 C CA . LEU B 1 423 ? 19.188 -15.898 7.172 1 88.12 423 LEU B CA 1
ATOM 7854 C C . LEU B 1 423 ? 18.766 -14.484 7.551 1 88.12 423 LEU B C 1
ATOM 7856 O O . LEU B 1 423 ? 19.609 -13.609 7.734 1 88.12 423 LEU B O 1
ATOM 7860 N N . ARG B 1 424 ? 17.438 -14.266 7.551 1 88.44 424 ARG B N 1
ATOM 7861 C CA . ARG B 1 424 ? 16.922 -12.914 7.793 1 88.44 424 ARG B CA 1
ATOM 7862 C C . ARG B 1 424 ? 15.641 -12.953 8.617 1 88.44 424 ARG B C 1
ATOM 7864 O O . ARG B 1 424 ? 14.547 -12.906 8.062 1 88.44 424 ARG B O 1
ATOM 7871 N N . LYS B 1 425 ? 15.664 -12.773 9.828 1 89.94 425 LYS B N 1
ATOM 7872 C CA . LYS B 1 425 ? 14.555 -12.938 10.766 1 89.94 425 LYS B CA 1
ATOM 7873 C C . LYS B 1 425 ? 13.516 -11.836 10.586 1 89.94 425 LYS B C 1
ATOM 7875 O O . LYS B 1 425 ? 12.328 -12.055 10.805 1 89.94 425 LYS B O 1
ATOM 7880 N N . ILE B 1 426 ? 13.93 -10.695 10.148 1 88.69 426 ILE B N 1
ATOM 7881 C CA . ILE B 1 426 ? 13.016 -9.57 10.039 1 88.69 426 ILE B CA 1
ATOM 7882 C C . ILE B 1 426 ? 11.977 -9.852 8.953 1 88.69 426 ILE B C 1
ATOM 7884 O O . ILE B 1 426 ? 10.844 -9.383 9.031 1 88.69 426 ILE B O 1
ATOM 7888 N N . GLU B 1 427 ? 12.422 -10.578 7.98 1 89.38 427 GLU B N 1
ATOM 7889 C CA . GLU B 1 427 ? 11.508 -10.883 6.883 1 89.38 427 GLU B CA 1
ATOM 7890 C C . GLU B 1 427 ? 10.453 -11.898 7.312 1 89.38 427 GLU B C 1
ATOM 7892 O O . GLU B 1 427 ? 9.438 -12.07 6.629 1 89.38 427 GLU B O 1
ATOM 7897 N N . LEU B 1 428 ? 10.656 -12.562 8.453 1 92.5 428 LEU B N 1
ATOM 7898 C CA . LEU B 1 428 ? 9.648 -13.445 9.023 1 92.5 428 LEU B CA 1
ATOM 7899 C C . LEU B 1 428 ? 8.43 -12.656 9.477 1 92.5 428 LEU B C 1
ATOM 7901 O O . LEU B 1 428 ? 7.324 -13.195 9.555 1 92.5 428 LEU B O 1
ATOM 7905 N N . LEU B 1 429 ? 8.641 -11.398 9.695 1 92.25 429 LEU B N 1
ATOM 7906 C CA . LEU B 1 429 ? 7.527 -10.539 10.109 1 92.25 429 LEU B CA 1
ATOM 7907 C C . LEU B 1 429 ? 6.5 -10.406 8.992 1 92.25 429 LEU B C 1
ATOM 7909 O O . LEU B 1 429 ? 5.293 -10.422 9.242 1 92.25 429 LEU B O 1
ATOM 7913 N N . ALA B 1 430 ? 7.047 -10.219 7.824 1 92.56 430 ALA B N 1
ATOM 7914 C CA . ALA B 1 430 ? 6.141 -10.117 6.684 1 92.56 430 ALA B CA 1
ATOM 7915 C C . ALA B 1 430 ? 5.402 -11.43 6.445 1 92.56 430 ALA B C 1
ATOM 7917 O O . ALA B 1 430 ? 4.207 -11.43 6.137 1 92.56 430 ALA B O 1
ATOM 7918 N N . PHE B 1 431 ? 6.137 -12.547 6.594 1 94.12 431 PHE B N 1
ATOM 7919 C CA . PHE B 1 431 ? 5.531 -13.867 6.477 1 94.12 431 PHE B CA 1
ATOM 7920 C C . PHE B 1 431 ? 4.453 -14.062 7.535 1 94.12 431 PHE B C 1
ATOM 7922 O O . PHE B 1 431 ? 3.326 -14.453 7.219 1 94.12 431 PHE B O 1
ATOM 7929 N N . ALA B 1 432 ? 4.762 -13.758 8.742 1 94.75 432 ALA B N 1
ATOM 7930 C CA . ALA B 1 432 ? 3.848 -13.93 9.867 1 94.75 432 ALA B CA 1
ATOM 7931 C C . ALA B 1 432 ? 2.646 -13 9.75 1 94.75 432 ALA B C 1
ATOM 7933 O O . ALA B 1 432 ? 1.514 -13.398 10.039 1 94.75 432 ALA B O 1
ATOM 7934 N N . ALA B 1 433 ? 2.889 -11.82 9.336 1 93.69 433 ALA B N 1
ATOM 7935 C CA . ALA B 1 433 ? 1.8 -10.859 9.164 1 93.69 433 ALA B CA 1
ATOM 7936 C C . ALA B 1 433 ? 0.804 -11.344 8.117 1 93.69 433 ALA B C 1
ATOM 7938 O O . ALA B 1 433 ? -0.408 -11.188 8.281 1 93.69 433 ALA B O 1
ATOM 7939 N N . THR B 1 434 ? 1.326 -11.883 7.051 1 93.25 434 THR B N 1
ATOM 7940 C CA . THR B 1 434 ? 0.463 -12.422 6.004 1 93.25 434 THR B CA 1
ATOM 7941 C C . THR B 1 434 ? -0.393 -13.562 6.547 1 93.25 434 THR B C 1
ATOM 7943 O O . THR B 1 434 ? -1.612 -13.57 6.363 1 93.25 434 THR B O 1
ATOM 7946 N N . CYS B 1 435 ? 0.197 -14.461 7.297 1 93.69 435 CYS B N 1
ATOM 7947 C CA . CYS B 1 435 ? -0.492 -15.633 7.812 1 93.69 435 CYS B CA 1
ATOM 7948 C C . CYS B 1 435 ? -1.518 -15.25 8.867 1 93.69 435 CYS B C 1
ATOM 7950 O O . CYS B 1 435 ? -2.686 -15.625 8.773 1 93.69 435 CYS B O 1
ATOM 7952 N N . ILE B 1 436 ? -1.133 -14.477 9.773 1 93.94 436 ILE B N 1
ATOM 7953 C CA . ILE B 1 436 ? -1.979 -14.133 10.906 1 93.94 436 ILE B CA 1
ATOM 7954 C C . ILE B 1 436 ? -3.143 -13.266 10.445 1 93.94 436 ILE B C 1
ATOM 7956 O O . ILE B 1 436 ? -4.297 -13.516 10.805 1 93.94 436 ILE B O 1
ATOM 7960 N N . SER B 1 437 ? -2.873 -12.297 9.648 1 91.06 437 SER B N 1
ATOM 7961 C CA . SER B 1 437 ? -3.928 -11.406 9.188 1 91.06 437 SER B CA 1
ATOM 7962 C C . SER B 1 437 ? -4.93 -12.141 8.305 1 91.06 437 SER B C 1
ATOM 7964 O O . SER B 1 437 ? -6.125 -11.836 8.328 1 91.06 437 SER B O 1
ATOM 7966 N N . SER B 1 438 ? -4.434 -13.078 7.555 1 89.69 438 SER B N 1
ATOM 7967 C CA . SER B 1 438 ? -5.312 -13.82 6.66 1 89.69 438 SER B CA 1
ATOM 7968 C C . SER B 1 438 ? -6.324 -14.648 7.445 1 89.69 438 SER B C 1
ATOM 7970 O O . SER B 1 438 ? -7.43 -14.906 6.965 1 89.69 438 SER B O 1
ATOM 7972 N N . LEU B 1 439 ? -6.016 -15.055 8.617 1 87.62 439 LEU B N 1
ATOM 7973 C CA . LEU B 1 439 ? -6.898 -15.859 9.461 1 87.62 439 LEU B CA 1
ATOM 7974 C C . LEU B 1 439 ? -8.078 -15.031 9.961 1 87.62 439 LEU B C 1
ATOM 7976 O O . LEU B 1 439 ? -9.172 -15.562 10.164 1 87.62 439 LEU B O 1
ATOM 7980 N N . PHE B 1 440 ? -7.891 -13.711 10.023 1 83.06 440 PHE B N 1
ATOM 7981 C CA . PHE B 1 440 ? -8.914 -12.875 10.633 1 83.06 440 PHE B CA 1
ATOM 7982 C C . PHE B 1 440 ? -9.719 -12.141 9.57 1 83.06 440 PHE B C 1
ATOM 7984 O O . PHE B 1 440 ? -10.938 -11.977 9.703 1 83.06 440 PHE B O 1
ATOM 7991 N N . VAL B 1 441 ? -9.047 -11.758 8.578 1 82.62 441 VAL B N 1
ATOM 7992 C CA . VAL B 1 441 ? -9.758 -10.867 7.66 1 82.62 441 VAL B CA 1
ATOM 7993 C C . VAL B 1 441 ? -9.867 -11.516 6.285 1 82.62 441 VAL B C 1
ATOM 7995 O O . VAL B 1 441 ? -10.445 -10.945 5.363 1 82.62 441 VAL B O 1
ATOM 7998 N N . GLY B 1 442 ? -9.383 -12.742 6.129 1 85.06 442 GLY B N 1
ATOM 7999 C CA . GLY B 1 442 ? -9.383 -13.398 4.832 1 85.06 442 GLY B CA 1
ATOM 8000 C C . GLY B 1 442 ? -8.047 -13.344 4.125 1 85.06 442 GLY B C 1
ATOM 8001 O O . GLY B 1 442 ? -7.23 -12.461 4.398 1 85.06 442 GLY B O 1
ATOM 8002 N N . VAL B 1 443 ? -7.887 -14.148 3.229 1 87.62 443 VAL B N 1
ATOM 8003 C CA . VAL B 1 443 ? -6.59 -14.352 2.592 1 87.62 443 VAL B CA 1
ATOM 8004 C C . VAL B 1 443 ? -6.242 -13.141 1.73 1 87.62 443 VAL B C 1
ATOM 8006 O O . VAL B 1 443 ? -5.086 -12.711 1.688 1 87.62 443 VAL B O 1
ATOM 8009 N N . ALA B 1 444 ? -7.195 -12.633 0.991 1 85.88 444 ALA B N 1
ATOM 8010 C CA . ALA B 1 444 ? -6.934 -11.508 0.104 1 85.88 444 ALA B CA 1
ATOM 8011 C C . ALA B 1 444 ? -6.441 -10.297 0.891 1 85.88 444 ALA B C 1
ATOM 8013 O O . ALA B 1 444 ? -5.383 -9.742 0.592 1 85.88 444 ALA B O 1
ATOM 8014 N N . TYR B 1 445 ? -7.148 -9.859 1.901 1 84.12 445 TYR B N 1
ATOM 8015 C CA . TYR B 1 445 ? -6.789 -8.711 2.721 1 84.12 445 TYR B CA 1
ATOM 8016 C C . TYR B 1 445 ? -5.547 -9.008 3.555 1 84.12 445 TYR B C 1
ATOM 8018 O O . TYR B 1 445 ? -4.727 -8.117 3.793 1 84.12 445 TYR B O 1
ATOM 8026 N N . GLY B 1 446 ? -5.523 -10.234 4.023 1 88.56 446 GLY B N 1
ATOM 8027 C CA . GLY B 1 446 ? -4.332 -10.617 4.762 1 88.56 446 GLY B CA 1
ATOM 8028 C C . GLY B 1 446 ? -3.061 -10.492 3.939 1 88.56 446 GLY B C 1
ATOM 8029 O O . GLY B 1 446 ? -2.023 -10.07 4.449 1 88.56 446 GLY B O 1
ATOM 8030 N N . THR B 1 447 ? -3.139 -10.867 2.746 1 89.88 447 THR B N 1
ATOM 8031 C CA . THR B 1 447 ? -1.989 -10.75 1.856 1 89.88 447 THR B CA 1
ATOM 8032 C C . THR B 1 447 ? -1.638 -9.281 1.625 1 89.88 447 THR B C 1
ATOM 8034 O O . THR B 1 447 ? -0.459 -8.914 1.585 1 89.88 447 THR B O 1
ATOM 8037 N N . ALA B 1 448 ? -2.607 -8.484 1.411 1 87.62 448 ALA B N 1
ATOM 8038 C CA . ALA B 1 448 ? -2.377 -7.051 1.255 1 87.62 448 ALA B CA 1
ATOM 8039 C C . ALA B 1 448 ? -1.64 -6.48 2.463 1 87.62 448 ALA B C 1
ATOM 8041 O O . ALA B 1 448 ? -0.727 -5.664 2.312 1 87.62 448 ALA B O 1
ATOM 8042 N N . ILE B 1 449 ? -2.035 -6.887 3.598 1 88.69 449 ILE B N 1
ATOM 8043 C CA . ILE B 1 449 ? -1.377 -6.449 4.824 1 88.69 449 ILE B CA 1
ATOM 8044 C C . ILE B 1 449 ? 0.065 -6.949 4.844 1 88.69 449 ILE B C 1
ATOM 8046 O O . ILE B 1 449 ? 0.978 -6.219 5.234 1 88.69 449 ILE B O 1
ATOM 8050 N N . GLY B 1 450 ? 0.246 -8.211 4.484 1 92.25 450 GLY B N 1
ATOM 8051 C CA . GLY B 1 450 ? 1.598 -8.742 4.383 1 92.25 450 GLY B CA 1
ATOM 8052 C C . GLY B 1 450 ? 2.479 -7.945 3.438 1 92.25 450 GLY B C 1
ATOM 8053 O O . GLY B 1 450 ? 3.637 -7.664 3.752 1 92.25 450 GLY B O 1
ATOM 8054 N N . ILE B 1 451 ? 1.949 -7.566 2.328 1 89.94 451 ILE B N 1
ATOM 8055 C CA . ILE B 1 451 ? 2.67 -6.762 1.349 1 89.94 451 ILE B CA 1
ATOM 8056 C C . ILE B 1 451 ? 3.014 -5.398 1.95 1 89.94 451 ILE B C 1
ATOM 8058 O O . ILE B 1 451 ? 4.133 -4.91 1.791 1 89.94 451 ILE B O 1
ATOM 8062 N N . ALA B 1 452 ? 2.043 -4.852 2.631 1 87.44 452 ALA B N 1
ATOM 8063 C CA . ALA B 1 452 ? 2.26 -3.557 3.271 1 87.44 452 ALA B CA 1
ATOM 8064 C C . ALA B 1 452 ? 3.393 -3.631 4.289 1 87.44 452 ALA B C 1
ATOM 8066 O O . ALA B 1 452 ? 4.246 -2.744 4.348 1 87.44 452 ALA B O 1
ATOM 8067 N N . VAL B 1 453 ? 3.381 -4.633 5.062 1 89.56 453 VAL B N 1
ATOM 8068 C CA . VAL B 1 453 ? 4.418 -4.82 6.074 1 89.56 453 VAL B CA 1
ATOM 8069 C C . VAL B 1 453 ? 5.773 -5 5.395 1 89.56 453 VAL B C 1
ATOM 8071 O O . VAL B 1 453 ? 6.777 -4.438 5.84 1 89.56 453 VAL B O 1
ATOM 8074 N N . ASP B 1 454 ? 5.719 -5.777 4.406 1 91.62 454 ASP B N 1
ATOM 8075 C CA . ASP B 1 454 ? 6.945 -6.016 3.652 1 91.62 454 ASP B CA 1
ATOM 8076 C C . ASP B 1 454 ? 7.488 -4.711 3.064 1 91.62 454 ASP B C 1
ATOM 8078 O O . ASP B 1 454 ? 8.695 -4.473 3.088 1 91.62 454 ASP B O 1
ATOM 8082 N N . LEU B 1 455 ? 6.66 -3.939 2.521 1 88.31 455 LEU B N 1
ATOM 8083 C CA . LEU B 1 455 ? 7.039 -2.648 1.961 1 88.31 455 LEU B CA 1
ATOM 8084 C C . LEU B 1 455 ? 7.578 -1.721 3.045 1 88.31 455 LEU B C 1
ATOM 8086 O O . LEU B 1 455 ? 8.547 -0.994 2.818 1 88.31 455 LEU B O 1
ATOM 8090 N N . LEU B 1 456 ? 6.945 -1.738 4.176 1 86.38 456 LEU B N 1
ATOM 8091 C CA . LEU B 1 456 ? 7.398 -0.91 5.285 1 86.38 456 LEU B CA 1
ATOM 8092 C C . LEU B 1 456 ? 8.805 -1.314 5.73 1 86.38 456 LEU B C 1
ATOM 8094 O O . LEU B 1 456 ? 9.625 -0.457 6.051 1 86.38 456 LEU B O 1
ATOM 8098 N N . ILE B 1 457 ? 9.078 -2.586 5.746 1 86.94 457 ILE B N 1
ATOM 8099 C CA . ILE B 1 457 ? 10.398 -3.086 6.105 1 86.94 457 ILE B CA 1
ATOM 8100 C C . ILE B 1 457 ? 11.422 -2.621 5.078 1 86.94 457 ILE B C 1
ATOM 8102 O O . ILE B 1 457 ? 12.5 -2.146 5.438 1 86.94 457 ILE B O 1
ATOM 8106 N N . MET B 1 458 ? 11.07 -2.77 3.883 1 87.38 458 MET B N 1
ATOM 8107 C CA . MET B 1 458 ? 11.969 -2.34 2.816 1 87.38 458 MET B CA 1
ATOM 8108 C C . MET B 1 458 ? 12.227 -0.838 2.896 1 87.38 458 MET B C 1
ATOM 8110 O O . MET B 1 458 ? 13.367 -0.391 2.744 1 87.38 458 MET B O 1
ATOM 8114 N N . MET B 1 459 ? 11.172 -0.061 3.094 1 86 459 MET B N 1
ATOM 8115 C CA . MET B 1 459 ? 11.289 1.393 3.176 1 86 459 MET B CA 1
ATOM 8116 C C . MET B 1 459 ? 12.156 1.803 4.359 1 86 459 MET B C 1
ATOM 8118 O O . MET B 1 459 ? 12.875 2.801 4.293 1 86 459 MET B O 1
ATOM 8122 N N . TYR B 1 460 ? 12.039 1.133 5.395 1 83 460 TYR B N 1
ATOM 8123 C CA . TYR B 1 460 ? 12.852 1.42 6.574 1 83 460 TYR B CA 1
ATOM 8124 C C . TYR B 1 460 ? 14.336 1.306 6.258 1 83 460 TYR B C 1
ATOM 8126 O O . TYR B 1 460 ? 15.141 2.135 6.695 1 83 460 TYR B O 1
ATOM 8134 N N . TYR B 1 461 ? 14.703 0.31 5.473 1 80.44 461 TYR B N 1
ATOM 8135 C CA . TYR B 1 461 ? 16.109 0.117 5.109 1 80.44 461 TYR B CA 1
ATOM 8136 C C . TYR B 1 461 ? 16.547 1.136 4.062 1 80.44 461 TYR B C 1
ATOM 8138 O O . TYR B 1 461 ? 17.688 1.602 4.082 1 80.44 461 TYR B O 1
ATOM 8146 N N . ILE B 1 462 ? 15.648 1.464 3.238 1 82.81 462 ILE B N 1
ATOM 8147 C CA . ILE B 1 462 ? 15.945 2.457 2.215 1 82.81 462 ILE B CA 1
ATOM 8148 C C . ILE B 1 462 ? 16.109 3.832 2.859 1 82.81 462 ILE B C 1
ATOM 8150 O O . ILE B 1 462 ? 16.922 4.641 2.412 1 82.81 462 ILE B O 1
ATOM 8154 N N . ALA B 1 463 ? 15.359 4.047 3.881 1 83.44 463 ALA B N 1
ATOM 8155 C CA . ALA B 1 463 ? 15.359 5.34 4.562 1 83.44 463 ALA B CA 1
ATOM 8156 C C . ALA B 1 463 ? 16.688 5.578 5.285 1 83.44 463 ALA B C 1
ATOM 8158 O O . ALA B 1 463 ? 17.031 6.719 5.605 1 83.44 463 ALA B O 1
ATOM 8159 N N . ARG B 1 464 ? 17.453 4.516 5.516 1 81.69 464 ARG B N 1
ATOM 8160 C CA . ARG B 1 464 ? 18.719 4.633 6.223 1 81.69 464 ARG B CA 1
ATOM 8161 C C . ARG B 1 464 ? 19.859 4.059 5.391 1 81.69 464 ARG B C 1
ATOM 8163 O O . ARG B 1 464 ? 20.469 3.061 5.777 1 81.69 464 ARG B O 1
ATOM 8170 N N . PRO B 1 465 ? 20.078 4.855 4.398 1 76.44 465 PRO B N 1
ATOM 8171 C CA . PRO B 1 465 ? 21.188 4.375 3.57 1 76.44 465 PRO B CA 1
ATOM 8172 C C . PRO B 1 465 ? 22.531 4.438 4.293 1 76.44 465 PRO B C 1
ATOM 8174 O O . PRO B 1 465 ? 22.672 5.176 5.27 1 76.44 465 PRO B O 1
ATOM 8177 N N . GLY B 1 466 ? 23.391 3.545 3.906 1 75.19 466 GLY B N 1
ATOM 8178 C CA . GLY B 1 466 ? 24.734 3.637 4.445 1 75.19 466 GLY B CA 1
ATOM 8179 C C . GLY B 1 466 ? 25.438 4.926 4.074 1 75.19 466 GLY B C 1
ATOM 8180 O O . GLY B 1 466 ? 25.438 5.328 2.908 1 75.19 466 GLY B O 1
ATOM 8181 N N . ILE B 1 467 ? 25.797 5.73 5.086 1 79.81 467 ILE B N 1
ATOM 8182 C CA . ILE B 1 467 ? 26.531 6.977 4.887 1 79.81 467 ILE B CA 1
ATOM 8183 C C . ILE B 1 467 ? 27.922 6.863 5.508 1 79.81 467 ILE B C 1
ATOM 8185 O O . ILE B 1 467 ? 28.078 6.383 6.633 1 79.81 467 ILE B O 1
ATOM 8189 N N . LYS B 1 468 ? 28.875 7.082 4.652 1 78.88 468 LYS B N 1
ATOM 8190 C CA . LYS B 1 468 ? 30.25 7.102 5.141 1 78.88 468 LYS B CA 1
ATOM 8191 C C . LYS B 1 468 ? 30.734 8.531 5.379 1 78.88 468 LYS B C 1
ATOM 8193 O O . LYS B 1 468 ? 30.625 9.383 4.496 1 78.88 468 LYS B O 1
ATOM 8198 N N . VAL B 1 469 ? 31.094 8.789 6.535 1 82.31 469 VAL B N 1
ATOM 8199 C CA . VAL B 1 469 ? 31.625 10.102 6.883 1 82.31 469 VAL B CA 1
ATOM 8200 C C . VAL B 1 469 ? 33.156 10.039 6.934 1 82.31 469 VAL B C 1
ATOM 8202 O O . VAL B 1 469 ? 33.719 9.234 7.676 1 82.31 469 VAL B O 1
ATOM 8205 N N . LEU B 1 470 ? 33.781 10.727 5.996 1 79.31 470 LEU B N 1
ATOM 8206 C CA . LEU B 1 470 ? 35.219 10.734 5.895 1 79.31 470 LEU B CA 1
ATOM 8207 C C . LEU B 1 470 ? 35.781 12.078 6.328 1 79.31 470 LEU B C 1
ATOM 8209 O O . LEU B 1 470 ? 35.219 13.125 6.035 1 79.31 470 LEU B O 1
ATOM 8213 N N . GLU B 1 471 ? 36.656 12.008 7.188 1 73.5 471 GLU B N 1
ATOM 8214 C CA . GLU B 1 471 ? 37.375 13.234 7.586 1 73.5 471 GLU B CA 1
ATOM 8215 C C . GLU B 1 471 ? 38.719 13.336 6.898 1 73.5 471 GLU B C 1
ATOM 8217 O O . GLU B 1 471 ? 39.594 12.5 7.109 1 73.5 471 GLU B O 1
ATOM 8222 N N . PRO B 1 472 ? 38.75 14.266 5.82 1 60.41 472 PRO B N 1
ATOM 8223 C CA . PRO B 1 472 ? 40.031 14.359 5.121 1 60.41 472 PRO B CA 1
ATOM 8224 C C . PRO B 1 472 ? 41.156 14.867 6.016 1 60.41 472 PRO B C 1
ATOM 8226 O O . PRO B 1 472 ? 40.906 15.688 6.91 1 60.41 472 PRO B O 1
ATOM 8229 N N . LEU B 1 473 ? 42.219 14.078 6.285 1 50.53 473 LEU B N 1
ATOM 8230 C CA . LEU B 1 473 ? 43.375 14.57 7.055 1 50.53 473 LEU B CA 1
ATOM 8231 C C . LEU B 1 473 ? 43.906 15.875 6.477 1 50.53 473 LEU B C 1
ATOM 8233 O O . LEU B 1 473 ? 44.094 16.859 7.207 1 50.53 473 LEU B O 1
ATOM 8237 N N . SER B 1 474 ? 44.719 15.945 5.387 1 48.19 474 SER B N 1
ATOM 8238 C CA . SER B 1 474 ? 45.312 17.062 4.641 1 48.19 474 SER B CA 1
ATOM 8239 C C . SER B 1 474 ? 44.875 17.016 3.176 1 48.19 474 SER B C 1
ATOM 8241 O O . SER B 1 474 ? 44.344 16.016 2.711 1 48.19 474 SER B O 1
ATOM 8243 N N . SER B 1 475 ? 44.688 18.297 2.41 1 47.81 475 SER B N 1
ATOM 8244 C CA . SER B 1 475 ? 44.406 18.344 0.979 1 47.81 475 SER B CA 1
ATOM 8245 C C . SER B 1 475 ? 44.969 17.109 0.27 1 47.81 475 SER B C 1
ATOM 8247 O O . SER B 1 475 ? 44.531 16.766 -0.827 1 47.81 475 SER B O 1
ATOM 8249 N N . GLY B 1 476 ? 46.062 16.562 0.544 1 45.19 476 GLY B N 1
ATOM 8250 C CA . GLY B 1 476 ? 46.75 15.539 -0.203 1 45.19 476 GLY B CA 1
ATOM 8251 C C . GLY B 1 476 ? 46.344 14.133 0.183 1 45.19 476 GLY B C 1
ATOM 8252 O O . GLY B 1 476 ? 46.656 13.172 -0.519 1 45.19 476 GLY B O 1
ATOM 8253 N N . GLN B 1 477 ? 46.188 13.789 1.381 1 46.94 477 GLN B N 1
ATOM 8254 C CA . GLN B 1 477 ? 46.031 12.383 1.731 1 46.94 477 GLN B CA 1
ATOM 8255 C C . GLN B 1 477 ? 44.594 12.086 2.205 1 46.94 477 GLN B C 1
ATOM 8257 O O . GLN B 1 477 ? 44.094 12.758 3.105 1 46.94 477 GLN B O 1
ATOM 8262 N N . MET B 1 478 ? 43.812 11.703 1.446 1 47.72 478 MET B N 1
ATOM 8263 C CA . MET B 1 478 ? 42.438 11.281 1.755 1 47.72 478 MET B CA 1
ATOM 8264 C C . MET B 1 478 ? 42.438 10.289 2.918 1 47.72 478 MET B C 1
ATOM 8266 O O . MET B 1 478 ? 43.156 9.305 2.906 1 47.72 478 MET B O 1
ATOM 8270 N N . ALA B 1 479 ? 42.156 10.672 4.195 1 45.94 479 ALA B N 1
ATOM 8271 C CA . ALA B 1 479 ? 42.094 9.812 5.371 1 45.94 479 ALA B CA 1
ATOM 8272 C C . ALA B 1 479 ? 41.156 8.641 5.148 1 45.94 479 ALA B C 1
ATOM 8274 O O . ALA B 1 479 ? 40.25 8.719 4.305 1 45.94 479 ALA B O 1
ATOM 8275 N N . ARG B 1 480 ? 41.5 7.484 5.785 1 41.56 480 ARG B N 1
ATOM 8276 C CA . ARG B 1 480 ? 40.844 6.18 5.891 1 41.56 480 ARG B CA 1
ATOM 8277 C C . ARG B 1 480 ? 39.406 6.316 6.297 1 41.56 480 ARG B C 1
ATOM 8279 O O . ARG B 1 480 ? 39.031 7.238 7.031 1 41.56 480 ARG B O 1
ATOM 8286 N N . PRO B 1 481 ? 38.531 5.645 5.684 1 43.66 481 PRO B N 1
ATOM 8287 C CA . PRO B 1 481 ? 37.125 5.578 6.012 1 43.66 481 PRO B CA 1
ATOM 8288 C C . PRO B 1 481 ? 36.875 5.496 7.516 1 43.66 481 PRO B C 1
ATOM 8290 O O . PRO B 1 481 ? 37.5 4.707 8.211 1 43.66 481 PRO B O 1
ATOM 8293 N N . VAL B 1 482 ? 36.75 6.539 8.367 1 36.81 482 VAL B N 1
ATOM 8294 C CA . VAL B 1 482 ? 36.406 6.43 9.781 1 36.81 482 VAL B CA 1
ATOM 8295 C C . VAL B 1 482 ? 35.125 5.609 9.93 1 36.81 482 VAL B C 1
ATOM 8297 O O . VAL B 1 482 ? 34.094 5.945 9.344 1 36.81 482 VAL B O 1
ATOM 8300 N N . ASP B 1 483 ? 35.094 4.426 10.109 1 35.59 483 ASP B N 1
ATOM 8301 C CA . ASP B 1 483 ? 33.906 3.736 10.594 1 35.59 483 ASP B CA 1
ATOM 8302 C C . ASP B 1 483 ? 33.188 4.566 11.656 1 35.59 483 ASP B C 1
ATOM 8304 O O . ASP B 1 483 ? 33.844 5.215 12.484 1 35.59 483 ASP B O 1
ATOM 8308 N N . VAL B 1 484 ? 32 4.977 11.602 1 36.25 484 VAL B N 1
ATOM 8309 C CA . VAL B 1 484 ? 31.266 5.758 12.586 1 36.25 484 VAL B CA 1
ATOM 8310 C C . VAL B 1 484 ? 31.766 5.438 13.984 1 36.25 484 VAL B C 1
ATOM 8312 O O . VAL B 1 484 ? 31.578 6.223 14.922 1 36.25 484 VAL B O 1
ATOM 8315 N N . GLU B 1 485 ? 32.281 4.137 14.32 1 32.72 485 GLU B N 1
ATOM 8316 C CA . GLU B 1 485 ? 32.656 3.873 15.695 1 32.72 485 GLU B CA 1
ATOM 8317 C C . GLU B 1 485 ? 34 4.559 16.031 1 32.72 485 GLU B C 1
ATOM 8319 O O . GLU B 1 485 ? 34.375 4.617 17.203 1 32.72 485 GLU B O 1
ATOM 8324 N N . THR B 1 486 ? 34.875 4.543 15.211 1 31.22 486 THR B N 1
ATOM 8325 C CA . THR B 1 486 ? 36.188 4.938 15.742 1 31.22 486 THR B CA 1
ATOM 8326 C C . THR B 1 486 ? 36.344 6.453 15.688 1 31.22 486 THR B C 1
ATOM 8328 O O . THR B 1 486 ? 36.281 7.051 14.609 1 31.22 486 THR B O 1
ATOM 8331 N N . HIS B 1 487 ? 36.031 7.09 16.75 1 31.17 487 HIS B N 1
ATOM 8332 C CA . HIS B 1 487 ? 36.219 8.492 17.094 1 31.17 487 HIS B CA 1
ATOM 8333 C C . HIS B 1 487 ? 37.656 8.953 16.828 1 31.17 487 HIS B C 1
ATOM 8335 O O . HIS B 1 487 ? 38.531 8.711 17.625 1 31.17 487 HIS B O 1
ATOM 8341 N N . VAL B 1 488 ? 38.125 8.734 15.711 1 33.03 488 VAL B N 1
ATOM 8342 C CA . VAL B 1 488 ? 39.469 9.312 15.703 1 33.03 488 VAL B CA 1
ATOM 8343 C C . VAL B 1 488 ? 39.406 10.805 16.031 1 33.03 488 VAL B C 1
ATOM 8345 O O . VAL B 1 488 ? 38.469 11.492 15.609 1 33.03 488 VAL B O 1
ATOM 8348 N N . GLN B 1 489 ? 40.219 11.211 16.938 1 33.91 489 GLN B N 1
ATOM 8349 C CA . GLN B 1 489 ? 40.531 12.531 17.469 1 33.91 489 GLN B CA 1
ATOM 8350 C C . GLN B 1 489 ? 40.781 13.539 16.359 1 33.91 489 GLN B C 1
ATOM 8352 O O . GLN B 1 489 ? 41.875 13.578 15.781 1 33.91 489 GLN B O 1
ATOM 8357 N N . VAL B 1 490 ? 39.812 13.602 15.477 1 37.75 490 VAL B N 1
ATOM 8358 C CA . VAL B 1 490 ? 40.062 14.492 14.352 1 37.75 490 VAL B CA 1
ATOM 8359 C C . VAL B 1 490 ? 40.156 15.938 14.852 1 37.75 490 VAL B C 1
ATOM 8361 O O . VAL B 1 490 ? 39.312 16.406 15.594 1 37.75 490 VAL B O 1
ATOM 8364 N N . ARG B 1 491 ? 41.281 16.562 14.766 1 35.59 491 ARG B N 1
ATOM 8365 C CA . ARG B 1 491 ? 41.625 17.938 15.141 1 35.59 491 ARG B CA 1
ATOM 8366 C C . ARG B 1 491 ? 40.594 18.906 14.578 1 35.59 491 ARG B C 1
ATOM 8368 O O . ARG B 1 491 ? 39.75 18.531 13.773 1 35.59 491 ARG B O 1
ATOM 8375 N N . SER B 1 492 ? 41.062 20.312 14.117 1 42.5 492 SER B N 1
ATOM 8376 C CA . SER B 1 492 ? 40.469 21.641 13.992 1 42.5 492 SER B CA 1
ATOM 8377 C C . SER B 1 492 ? 39.344 21.641 12.992 1 42.5 492 SER B C 1
ATOM 8379 O O . SER B 1 492 ? 38.969 20.594 12.438 1 42.5 492 SER B O 1
ATOM 8381 N N . THR B 1 493 ? 39.281 22.859 12 1 51.38 493 THR B N 1
ATOM 8382 C CA . THR B 1 493 ? 38.406 23.516 11.039 1 51.38 493 THR B CA 1
ATOM 8383 C C . THR B 1 493 ? 38.188 22.641 9.805 1 51.38 493 THR B C 1
ATOM 8385 O O . THR B 1 493 ? 37.844 23.141 8.734 1 51.38 493 THR B O 1
ATOM 8388 N N . ALA B 1 494 ? 38.438 21.406 9.711 1 64.56 494 ALA B N 1
ATOM 8389 C CA . ALA B 1 494 ? 38.562 20.594 8.516 1 64.56 494 ALA B CA 1
ATOM 8390 C C . ALA B 1 494 ? 37.219 20.125 7.996 1 64.56 494 ALA B C 1
ATOM 8392 O O . ALA B 1 494 ? 36.312 19.797 8.781 1 64.56 494 ALA B O 1
ATOM 8393 N N . ALA B 1 495 ? 37 20.391 6.68 1 82.25 495 ALA B N 1
ATOM 8394 C CA . ALA B 1 495 ? 35.812 19.984 5.945 1 82.25 495 ALA B CA 1
ATOM 8395 C C . ALA B 1 495 ? 35.562 18.484 6.094 1 82.25 495 ALA B C 1
ATOM 8397 O O . ALA B 1 495 ? 36.5 17.703 6.23 1 82.25 495 ALA B O 1
ATOM 8398 N N . VAL B 1 496 ? 34.312 18.156 6.344 1 87.06 496 VAL B N 1
ATOM 8399 C CA . VAL B 1 496 ? 33.938 16.75 6.449 1 87.06 496 VAL B CA 1
ATOM 8400 C C . VAL B 1 496 ? 33.281 16.297 5.137 1 87.06 496 VAL B C 1
ATOM 8402 O O . VAL B 1 496 ? 32.594 17.047 4.484 1 87.06 496 VAL B O 1
ATOM 8405 N N . VAL B 1 497 ? 33.688 15.102 4.723 1 88.5 497 VAL B N 1
ATOM 8406 C CA . VAL B 1 497 ? 33.125 14.531 3.502 1 88.5 497 VAL B CA 1
ATOM 8407 C C . VAL B 1 497 ? 32.094 13.469 3.855 1 88.5 497 VAL B C 1
ATOM 8409 O O . VAL B 1 497 ? 32.375 12.523 4.594 1 88.5 497 VAL B O 1
ATOM 8412 N N . VAL B 1 498 ? 30.875 13.703 3.428 1 88.56 498 VAL B N 1
ATOM 8413 C CA . VAL B 1 498 ? 29.781 12.75 3.621 1 88.56 498 VAL B CA 1
ATOM 8414 C C . VAL B 1 498 ? 29.5 12.031 2.305 1 88.56 498 VAL B C 1
ATOM 8416 O O . VAL B 1 498 ? 29.016 12.641 1.35 1 88.56 498 VAL B O 1
ATOM 8419 N N . GLN B 1 499 ? 29.766 10.758 2.252 1 86.25 499 GLN B N 1
ATOM 8420 C CA . GLN B 1 499 ? 29.531 9.977 1.042 1 86.25 499 GLN B CA 1
ATOM 8421 C C . GLN B 1 499 ? 28.25 9.164 1.147 1 86.25 499 GLN B C 1
ATOM 8423 O O . GLN B 1 499 ? 28.078 8.367 2.076 1 86.25 499 GLN B O 1
ATOM 8428 N N . LEU B 1 500 ? 27.422 9.367 0.178 1 82.94 500 LEU B N 1
ATOM 8429 C CA . LEU B 1 500 ? 26.203 8.578 0.108 1 82.94 500 LEU B CA 1
ATOM 8430 C C . LEU B 1 500 ? 26.438 7.258 -0.612 1 82.94 500 LEU B C 1
ATOM 8432 O O . LEU B 1 500 ? 26.891 7.246 -1.758 1 82.94 500 LEU B O 1
ATOM 8436 N N . ALA B 1 501 ? 26.219 6.117 0.048 1 70.38 501 ALA B N 1
ATOM 8437 C CA . ALA B 1 501 ? 26.625 4.805 -0.449 1 70.38 501 ALA B CA 1
ATOM 8438 C C . ALA B 1 501 ? 25.641 4.285 -1.491 1 70.38 501 ALA B C 1
ATOM 8440 O O . ALA B 1 501 ? 25.953 3.346 -2.229 1 70.38 501 ALA B O 1
ATOM 8441 N N . ASN B 1 502 ? 24.469 4.77 -1.562 1 71 502 ASN B N 1
ATOM 8442 C CA . ASN B 1 502 ? 23.469 4.227 -2.475 1 71 502 ASN B CA 1
ATOM 8443 C C . ASN B 1 502 ? 22.578 5.328 -3.049 1 71 502 ASN B C 1
ATOM 8445 O O . ASN B 1 502 ? 22.672 6.484 -2.637 1 71 502 ASN B O 1
ATOM 8449 N N . SER B 1 503 ? 21.984 4.832 -4.203 1 70.5 503 SER B N 1
ATOM 8450 C CA . SER B 1 503 ? 20.953 5.742 -4.68 1 70.5 503 SER B CA 1
ATOM 8451 C C . SER B 1 503 ? 19.922 6.035 -3.586 1 70.5 503 SER B C 1
ATOM 8453 O O . SER B 1 503 ? 19.609 5.16 -2.777 1 70.5 503 SER B O 1
ATOM 8455 N N . VAL B 1 504 ? 19.641 7.309 -3.572 1 79.44 504 VAL B N 1
ATOM 8456 C CA . VAL B 1 504 ? 18.797 7.746 -2.473 1 79.44 504 VAL B CA 1
ATOM 8457 C C . VAL B 1 504 ? 17.406 8.102 -3.008 1 79.44 504 VAL B C 1
ATOM 8459 O O . VAL B 1 504 ? 17.281 8.641 -4.109 1 79.44 504 VAL B O 1
ATOM 8462 N N . TYR B 1 505 ? 16.422 7.645 -2.285 1 85.25 505 TYR B N 1
ATOM 8463 C CA . TYR B 1 505 ? 15.023 7.918 -2.6 1 85.25 505 TYR B CA 1
ATOM 8464 C C . TYR B 1 505 ? 14.367 8.734 -1.497 1 85.25 505 TYR B C 1
ATOM 8466 O O . TYR B 1 505 ? 14.992 9.031 -0.474 1 85.25 505 TYR B O 1
ATOM 8474 N N . TYR B 1 506 ? 13.18 9.109 -1.722 1 86.56 506 TYR B N 1
ATOM 8475 C CA . TYR B 1 506 ? 12.508 10.078 -0.867 1 86.56 506 TYR B CA 1
ATOM 8476 C C . TYR B 1 506 ? 12.469 9.602 0.58 1 86.56 506 TYR B C 1
ATOM 8478 O O . TYR B 1 506 ? 12.547 10.406 1.509 1 86.56 506 TYR B O 1
ATOM 8486 N N . PRO B 1 507 ? 12.375 8.32 0.886 1 84.12 507 PRO B N 1
ATOM 8487 C CA . PRO B 1 507 ? 12.328 7.938 2.299 1 84.12 507 PRO B CA 1
ATOM 8488 C C . PRO B 1 507 ? 13.609 8.305 3.049 1 84.12 507 PRO B C 1
ATOM 8490 O O . PRO B 1 507 ? 13.602 8.391 4.281 1 84.12 507 PRO B O 1
ATOM 8493 N N . SER B 1 508 ? 14.703 8.508 2.355 1 87.12 508 SER B N 1
ATOM 8494 C CA . SER B 1 508 ? 15.992 8.75 2.994 1 87.12 508 SER B CA 1
ATOM 8495 C C . SER B 1 508 ? 16.219 10.234 3.24 1 87.12 508 SER B C 1
ATOM 8497 O O . SER B 1 508 ? 17.219 10.625 3.844 1 87.12 508 SER B O 1
ATOM 8499 N N . THR B 1 509 ? 15.352 11.086 2.779 1 85.25 509 THR B N 1
ATOM 8500 C CA . THR B 1 509 ? 15.555 12.531 2.781 1 85.25 509 THR B CA 1
ATOM 8501 C C . THR B 1 509 ? 15.797 13.039 4.199 1 85.25 509 THR B C 1
ATOM 8503 O O . THR B 1 509 ? 16.781 13.727 4.453 1 85.25 509 THR B O 1
ATOM 8506 N N . GLU B 1 510 ? 14.961 12.656 5.086 1 82.19 510 GLU B N 1
ATOM 8507 C CA . GLU B 1 510 ? 15.055 13.156 6.453 1 82.19 510 GLU B CA 1
ATOM 8508 C C . GLU B 1 510 ? 16.344 12.672 7.125 1 82.19 510 GLU B C 1
ATOM 8510 O O . GLU B 1 510 ? 17 13.43 7.84 1 82.19 510 GLU B O 1
ATOM 8515 N N . TYR B 1 511 ? 16.641 11.484 6.898 1 84.25 511 TYR B N 1
ATOM 8516 C CA . TYR B 1 511 ? 17.844 10.914 7.484 1 84.25 511 TYR B CA 1
ATOM 8517 C C . TYR B 1 511 ? 19.094 11.609 6.953 1 84.25 511 TYR B C 1
ATOM 8519 O O . TYR B 1 511 ? 20.016 11.914 7.715 1 84.25 511 TYR B O 1
ATOM 8527 N N . ILE B 1 512 ? 19.141 11.859 5.727 1 87.5 512 ILE B N 1
ATOM 8528 C CA . ILE B 1 512 ? 20.281 12.508 5.094 1 87.5 512 ILE B CA 1
ATOM 8529 C C . ILE B 1 512 ? 20.422 13.93 5.633 1 87.5 512 ILE B C 1
ATOM 8531 O O . ILE B 1 512 ? 21.531 14.352 5.992 1 87.5 512 ILE B O 1
ATOM 8535 N N . VAL B 1 513 ? 19.328 14.633 5.676 1 86.62 513 VAL B N 1
ATOM 8536 C CA . VAL B 1 513 ? 19.359 16 6.172 1 86.62 513 VAL B CA 1
ATOM 8537 C C . VAL B 1 513 ? 19.781 16.016 7.633 1 86.62 513 VAL B C 1
ATOM 8539 O O . VAL B 1 513 ? 20.562 16.891 8.055 1 86.62 513 VAL B O 1
ATOM 8542 N N . ASP B 1 514 ? 19.312 15.07 8.367 1 83.31 514 ASP B N 1
ATOM 8543 C CA . ASP B 1 514 ? 19.688 14.969 9.773 1 83.31 514 ASP B CA 1
ATOM 8544 C C . ASP B 1 514 ? 21.188 14.695 9.93 1 83.31 514 ASP B C 1
ATOM 8546 O O . ASP B 1 514 ? 21.828 15.273 10.805 1 83.31 514 ASP B O 1
ATOM 8550 N N . VAL B 1 515 ? 21.719 13.836 9.156 1 85.88 515 VAL B N 1
ATOM 8551 C CA . VAL B 1 515 ? 23.141 13.5 9.203 1 85.88 515 VAL B CA 1
ATOM 8552 C C . VAL B 1 515 ? 23.969 14.727 8.828 1 85.88 515 VAL B C 1
ATOM 8554 O O . VAL B 1 515 ? 25 14.992 9.445 1 85.88 515 VAL B O 1
ATOM 8557 N N . LEU B 1 516 ? 23.547 15.414 7.809 1 88.75 516 LEU B N 1
ATOM 8558 C CA . LEU B 1 516 ? 24.25 16.609 7.383 1 88.75 516 LEU B CA 1
ATOM 8559 C C . LEU B 1 516 ? 24.25 17.672 8.484 1 88.75 516 LEU B C 1
ATOM 8561 O O . LEU B 1 516 ? 25.281 18.281 8.766 1 88.75 516 LEU B O 1
ATOM 8565 N N . ASN B 1 517 ? 23.141 17.828 9.094 1 84.06 517 ASN B N 1
ATOM 8566 C CA . ASN B 1 517 ? 23.016 18.812 10.164 1 84.06 517 ASN B CA 1
ATOM 8567 C C . ASN B 1 517 ? 23.812 18.391 11.398 1 84.06 517 ASN B C 1
ATOM 8569 O O . ASN B 1 517 ? 24.312 19.25 12.133 1 84.06 517 ASN B O 1
ATOM 8573 N N . GLU B 1 518 ? 23.812 17.125 11.625 1 82.94 518 GLU B N 1
ATOM 8574 C CA . GLU B 1 518 ? 24.625 16.625 12.742 1 82.94 518 GLU B CA 1
ATOM 8575 C C . GLU B 1 518 ? 26.109 16.938 12.531 1 82.94 518 GLU B C 1
ATOM 8577 O O . GLU B 1 518 ? 26.828 17.234 13.484 1 82.94 518 GLU B O 1
ATOM 8582 N N . GLN B 1 519 ? 26.516 16.812 11.305 1 82.31 519 GLN B N 1
ATOM 8583 C CA . GLN B 1 519 ? 27.906 17.094 10.984 1 82.31 519 GLN B CA 1
AT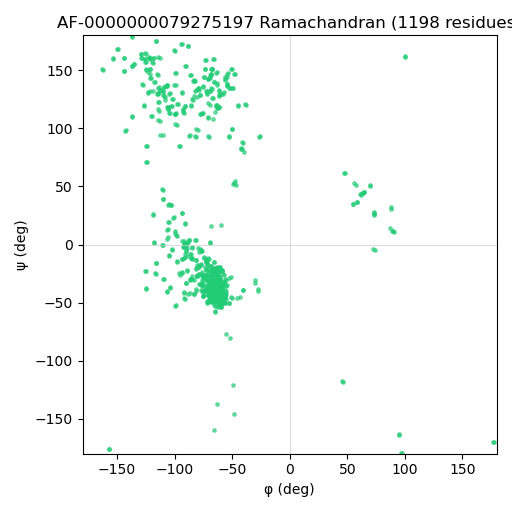OM 8584 C C . GLN B 1 519 ? 28.188 18.594 11.008 1 82.31 519 GLN B C 1
ATOM 8586 O O . GLN B 1 519 ? 29.328 19.016 11.242 1 82.31 519 GLN B O 1
ATOM 8591 N N . LEU B 1 520 ? 27.172 19.375 10.719 1 80.12 520 LEU B N 1
ATOM 8592 C CA . LEU B 1 520 ? 27.266 20.828 10.781 1 80.12 520 LEU B CA 1
ATOM 8593 C C . LEU B 1 520 ? 27.625 21.297 12.188 1 80.12 520 LEU B C 1
ATOM 8595 O O . LEU B 1 520 ? 28.453 22.188 12.352 1 80.12 520 LEU B O 1
ATOM 8599 N N . HIS B 1 521 ? 26.969 20.719 13.227 1 72.12 521 HIS B N 1
ATOM 8600 C CA . HIS B 1 521 ? 27.125 21.219 14.586 1 72.12 521 HIS B CA 1
ATOM 8601 C C . HIS B 1 521 ? 28 20.281 15.414 1 72.12 521 HIS B C 1
ATOM 8603 O O . HIS B 1 521 ? 28.031 20.375 16.641 1 72.12 521 HIS B O 1
ATOM 8609 N N . GLU B 1 522 ? 28.984 19.656 14.758 1 61.41 522 GLU B N 1
ATOM 8610 C CA . GLU B 1 522 ? 29.797 18.766 15.578 1 61.41 522 GLU B CA 1
ATOM 8611 C C . GLU B 1 522 ? 30.812 19.547 16.406 1 61.41 522 GLU B C 1
ATOM 8613 O O . GLU B 1 522 ? 31.578 20.359 15.867 1 61.41 522 GLU B O 1
ATOM 8618 N N . LYS B 1 523 ? 31.031 19.344 17.734 1 54.28 523 LYS B N 1
ATOM 8619 C CA . LYS B 1 523 ? 32 19.812 18.719 1 54.28 523 LYS B CA 1
ATOM 8620 C C . LYS B 1 523 ? 32 21.344 18.812 1 54.28 523 LYS B C 1
ATOM 8622 O O . LYS B 1 523 ? 33.062 21.969 18.672 1 54.28 523 LYS B O 1
ATOM 8627 N N . ASP B 1 524 ? 30.953 22.031 18.969 1 59.44 524 ASP B N 1
ATOM 8628 C CA . ASP B 1 524 ? 30.781 23.422 19.359 1 59.44 524 ASP B CA 1
ATOM 8629 C C . ASP B 1 524 ? 31.156 24.359 18.203 1 59.44 524 ASP B C 1
ATOM 8631 O O . ASP B 1 524 ? 31.203 25.578 18.391 1 59.44 524 ASP B O 1
ATOM 8635 N N . TYR B 1 525 ? 31.734 23.781 16.922 1 65.88 525 TYR B N 1
ATOM 8636 C CA . TYR B 1 525 ? 32.031 24.672 15.82 1 65.88 525 TYR B CA 1
ATOM 8637 C C . TYR B 1 525 ? 31.328 24.219 14.547 1 65.88 525 TYR B C 1
ATOM 8639 O O . TYR B 1 525 ? 30.906 23.062 14.438 1 65.88 525 TYR B O 1
ATOM 8647 N N . THR B 1 526 ? 31.016 25.219 13.719 1 79.06 526 THR B N 1
ATOM 8648 C CA . THR B 1 526 ? 30.422 24.938 12.414 1 79.06 526 THR B CA 1
ATOM 8649 C C . THR B 1 526 ? 31.5 24.625 11.383 1 79.06 526 THR B C 1
ATOM 8651 O O . THR B 1 526 ? 32.562 25.266 11.367 1 79.06 526 THR B O 1
ATOM 8654 N N . ARG B 1 527 ? 31.438 23.5 10.719 1 83.19 527 ARG B N 1
ATOM 8655 C CA . ARG B 1 527 ? 32.406 23.141 9.695 1 83.19 527 ARG B CA 1
ATOM 8656 C C . ARG B 1 527 ? 31.719 22.891 8.352 1 83.19 527 ARG B C 1
ATOM 8658 O O . ARG B 1 527 ? 30.531 22.547 8.305 1 83.19 527 ARG B O 1
ATOM 8665 N N . PRO B 1 528 ? 32.438 23.141 7.297 1 88.5 528 PRO B N 1
ATOM 8666 C CA . PRO B 1 528 ? 31.891 22.828 5.973 1 88.5 528 PRO B CA 1
ATOM 8667 C C . PRO B 1 528 ? 31.75 21.328 5.727 1 88.5 528 PRO B C 1
ATOM 8669 O O . PRO B 1 528 ? 32.531 20.531 6.258 1 88.5 528 PRO B O 1
ATOM 8672 N N . VAL B 1 529 ? 30.734 21 4.988 1 91.94 529 VAL B N 1
ATOM 8673 C CA . VAL B 1 529 ? 30.453 19.609 4.672 1 91.94 529 VAL B CA 1
ATOM 8674 C C . VAL B 1 529 ? 30.422 19.422 3.156 1 91.94 529 VAL B C 1
ATOM 8676 O O . VAL B 1 529 ? 29.875 20.25 2.432 1 91.94 529 VAL B O 1
ATOM 8679 N N . ILE B 1 530 ? 31.125 18.406 2.674 1 92.06 530 ILE B N 1
ATOM 8680 C CA . ILE B 1 530 ? 31.109 18.031 1.263 1 92.06 530 ILE B CA 1
ATOM 8681 C C . ILE B 1 530 ? 30.312 16.75 1.078 1 92.06 530 ILE B C 1
ATOM 8683 O O . ILE B 1 530 ? 30.641 15.711 1.668 1 92.06 530 ILE B O 1
ATOM 8687 N N . VAL B 1 531 ? 29.25 16.844 0.319 1 93.19 531 VAL B N 1
ATOM 8688 C CA . VAL B 1 531 ? 28.453 15.648 0.028 1 93.19 531 VAL B CA 1
ATOM 8689 C C . VAL B 1 531 ? 28.969 14.984 -1.244 1 93.19 531 VAL B C 1
ATOM 8691 O O . VAL B 1 531 ? 28.984 15.594 -2.314 1 93.19 531 VAL B O 1
ATOM 8694 N N . ASP B 1 532 ? 29.406 13.773 -1.13 1 89.81 532 ASP B N 1
ATOM 8695 C CA . ASP B 1 532 ? 29.922 12.977 -2.236 1 89.81 532 ASP B CA 1
ATOM 8696 C C . ASP B 1 532 ? 28.812 12.133 -2.873 1 89.81 532 ASP B C 1
ATOM 8698 O O . ASP B 1 532 ? 28.312 11.203 -2.252 1 89.81 532 ASP B O 1
ATOM 8702 N N . PHE B 1 533 ? 28.5 12.406 -4.184 1 88.12 533 PHE B N 1
ATOM 8703 C CA . PHE B 1 533 ? 27.406 11.742 -4.895 1 88.12 533 PHE B CA 1
ATOM 8704 C C . PHE B 1 533 ? 27.953 10.648 -5.809 1 88.12 533 PHE B C 1
ATOM 8706 O O . PHE B 1 533 ? 27.297 10.234 -6.758 1 88.12 533 PHE B O 1
ATOM 8713 N N . SER B 1 534 ? 29.078 10.164 -5.531 1 80.06 534 SER B N 1
ATOM 8714 C CA . SER B 1 534 ? 29.766 9.234 -6.426 1 80.06 534 SER B CA 1
ATOM 8715 C C . SER B 1 534 ? 28.938 7.957 -6.621 1 80.06 534 SER B C 1
ATOM 8717 O O . SER B 1 534 ? 28.984 7.348 -7.691 1 80.06 534 SER B O 1
ATOM 8719 N N . CYS B 1 535 ? 28.188 7.586 -5.645 1 75.19 535 CYS B N 1
ATOM 8720 C CA . CYS B 1 535 ? 27.453 6.324 -5.719 1 75.19 535 CYS B CA 1
ATOM 8721 C C . CYS B 1 535 ? 25.969 6.566 -5.969 1 75.19 535 CYS B C 1
ATOM 8723 O O . CYS B 1 535 ? 25.156 5.645 -5.855 1 75.19 535 CYS B O 1
ATOM 8725 N N . VAL B 1 536 ? 25.641 7.758 -6.328 1 81.12 536 VAL B N 1
ATOM 8726 C CA . VAL B 1 536 ? 24.234 8.094 -6.496 1 81.12 536 VAL B CA 1
ATOM 8727 C C . VAL B 1 536 ? 23.906 8.203 -7.984 1 81.12 536 VAL B C 1
ATOM 8729 O O . VAL B 1 536 ? 24.484 9.031 -8.695 1 81.12 536 VAL B O 1
ATOM 8732 N N . SER B 1 537 ? 22.984 7.332 -8.445 1 76.31 537 SER B N 1
ATOM 8733 C CA . SER B 1 537 ? 22.641 7.305 -9.867 1 76.31 537 SER B CA 1
ATOM 8734 C C . SER B 1 537 ? 21.375 8.109 -10.156 1 76.31 537 SER B C 1
ATOM 8736 O O . SER B 1 537 ? 21.109 8.461 -11.305 1 76.31 537 SER B O 1
ATOM 8738 N N . GLY B 1 538 ? 20.672 8.406 -9.141 1 79 538 GLY B N 1
ATOM 8739 C CA . GLY B 1 538 ? 19.438 9.156 -9.344 1 79 538 GLY B CA 1
ATOM 8740 C C . GLY B 1 538 ? 18.922 9.812 -8.078 1 79 538 GLY B C 1
ATOM 8741 O O . GLY B 1 538 ? 19.188 9.336 -6.973 1 79 538 GLY B O 1
ATOM 8742 N N . LEU B 1 539 ? 18.188 11.016 -8.336 1 85.38 539 LEU B N 1
ATOM 8743 C CA . LEU B 1 539 ? 17.562 11.75 -7.246 1 85.38 539 LEU B CA 1
ATOM 8744 C C . LEU B 1 539 ? 16.078 12.016 -7.539 1 85.38 539 LEU B C 1
ATOM 8746 O O . LEU B 1 539 ? 15.711 12.266 -8.688 1 85.38 539 LEU B O 1
ATOM 8750 N N . ASP B 1 540 ? 15.328 11.836 -6.574 1 86.5 540 ASP B N 1
ATOM 8751 C CA . ASP B 1 540 ? 13.938 12.266 -6.75 1 86.5 540 ASP B CA 1
ATOM 8752 C C . ASP B 1 540 ? 13.734 13.688 -6.238 1 86.5 540 ASP B C 1
ATOM 8754 O O . ASP B 1 540 ? 14.656 14.305 -5.703 1 86.5 540 ASP B O 1
ATOM 8758 N N . TYR B 1 541 ? 12.609 14.25 -6.465 1 86.94 541 TYR B N 1
ATOM 8759 C CA . TYR B 1 541 ? 12.328 15.641 -6.129 1 86.94 541 TYR B CA 1
ATOM 8760 C C . TYR B 1 541 ? 12.383 15.859 -4.621 1 86.94 541 TYR B C 1
ATOM 8762 O O . TYR B 1 541 ? 12.836 16.906 -4.152 1 86.94 541 TYR B O 1
ATOM 8770 N N . THR B 1 542 ? 11.852 14.938 -3.877 1 88.62 542 THR B N 1
ATOM 8771 C CA . THR B 1 542 ? 11.82 15.086 -2.426 1 88.62 542 THR B CA 1
ATOM 8772 C C . THR B 1 542 ? 13.227 15.227 -1.86 1 88.62 542 THR B C 1
ATOM 8774 O O . THR B 1 542 ? 13.445 15.977 -0.908 1 88.62 542 THR B O 1
ATOM 8777 N N . ILE B 1 543 ? 14.156 14.523 -2.418 1 89.06 543 ILE B N 1
ATOM 8778 C CA . ILE B 1 543 ? 15.555 14.633 -2.01 1 89.06 543 ILE B CA 1
ATOM 8779 C C . ILE B 1 543 ? 16.094 16.016 -2.355 1 89.06 543 ILE B C 1
ATOM 8781 O O . ILE B 1 543 ? 16.844 16.609 -1.579 1 89.06 543 ILE B O 1
ATOM 8785 N N . VAL B 1 544 ? 15.781 16.469 -3.537 1 90.19 544 VAL B N 1
ATOM 8786 C CA . VAL B 1 544 ? 16.219 17.797 -3.963 1 90.19 544 VAL B CA 1
ATOM 8787 C C . VAL B 1 544 ? 15.703 18.844 -2.988 1 90.19 544 VAL B C 1
ATOM 8789 O O . VAL B 1 544 ? 16.438 19.766 -2.609 1 90.19 544 VAL B O 1
ATOM 8792 N N . GLU B 1 545 ? 14.469 18.688 -2.621 1 88.31 545 GLU B N 1
ATOM 8793 C CA . GLU B 1 545 ? 13.891 19.609 -1.641 1 88.31 545 GLU B CA 1
ATOM 8794 C C . GLU B 1 545 ? 14.609 19.5 -0.3 1 88.31 545 GLU B C 1
ATOM 8796 O O . GLU B 1 545 ? 14.812 20.516 0.376 1 88.31 545 GLU B O 1
ATOM 8801 N N . GLY B 1 546 ? 14.891 18.328 0.127 1 88.5 546 GLY B N 1
ATOM 8802 C CA . GLY B 1 546 ? 15.648 18.125 1.351 1 88.5 546 GLY B CA 1
ATOM 8803 C C . GLY B 1 546 ? 17.031 18.766 1.308 1 88.5 546 GLY B C 1
ATOM 8804 O O . GLY B 1 546 ? 17.484 19.344 2.295 1 88.5 546 GLY B O 1
ATOM 8805 N N . LEU B 1 547 ? 17.688 18.625 0.169 1 91.31 547 LEU B N 1
ATOM 8806 C CA . LEU B 1 547 ? 18.984 19.25 -0.012 1 91.31 547 LEU B CA 1
ATOM 8807 C C . LEU B 1 547 ? 18.875 20.766 0.021 1 91.31 547 LEU B C 1
ATOM 8809 O O . LEU B 1 547 ? 19.781 21.453 0.525 1 91.31 547 LEU B O 1
ATOM 8813 N N . ASN B 1 548 ? 17.812 21.25 -0.561 1 90.75 548 ASN B N 1
ATOM 8814 C CA . ASN B 1 548 ? 17.562 22.688 -0.483 1 90.75 548 ASN B CA 1
ATOM 8815 C C . ASN B 1 548 ? 17.422 23.156 0.963 1 90.75 548 ASN B C 1
ATOM 8817 O O . ASN B 1 548 ? 17.953 24.203 1.338 1 90.75 548 ASN B O 1
ATOM 8821 N N . ASP B 1 549 ? 16.688 22.406 1.719 1 86.94 549 ASP B N 1
ATOM 8822 C CA . ASP B 1 549 ? 16.531 22.719 3.135 1 86.94 549 ASP B CA 1
ATOM 8823 C C . ASP B 1 549 ? 17.859 22.688 3.865 1 86.94 549 ASP B C 1
ATOM 8825 O O . ASP B 1 549 ? 18.141 23.547 4.711 1 86.94 549 ASP B O 1
ATOM 8829 N N . ALA B 1 550 ? 18.641 21.703 3.588 1 89.69 550 ALA B N 1
ATOM 8830 C CA . ALA B 1 550 ? 19.969 21.578 4.203 1 89.69 550 ALA B CA 1
ATOM 8831 C C . ALA B 1 550 ? 20.844 22.781 3.84 1 89.69 550 ALA B C 1
ATOM 8833 O O . ALA B 1 550 ? 21.562 23.312 4.691 1 89.69 550 ALA B O 1
ATOM 8834 N N . LEU B 1 551 ? 20.844 23.156 2.584 1 92.5 551 LEU B N 1
ATOM 8835 C CA . LEU B 1 551 ? 21.609 24.297 2.129 1 92.5 551 LEU B CA 1
ATOM 8836 C C . LEU B 1 551 ? 21.219 25.562 2.9 1 92.5 551 LEU B C 1
ATOM 8838 O O . LEU B 1 551 ? 22.078 26.359 3.281 1 92.5 551 LEU B O 1
ATOM 8842 N N . ASN B 1 552 ? 19.953 25.719 3.072 1 87.94 552 ASN B N 1
ATOM 8843 C CA . ASN B 1 552 ? 19.453 26.859 3.832 1 87.94 552 ASN B CA 1
ATOM 8844 C C . ASN B 1 552 ? 19.922 26.812 5.285 1 87.94 552 ASN B C 1
ATOM 8846 O O . ASN B 1 552 ? 20.234 27.844 5.875 1 87.94 552 ASN B O 1
ATOM 8850 N N . ASP B 1 553 ? 19.891 25.656 5.84 1 86.25 553 ASP B N 1
ATOM 8851 C CA . ASP B 1 553 ? 20.375 25.5 7.215 1 86.25 553 ASP B CA 1
ATOM 8852 C C . ASP B 1 553 ? 21.844 25.844 7.332 1 86.25 553 ASP B C 1
ATOM 8854 O O . ASP B 1 553 ? 22.266 26.484 8.305 1 86.25 553 ASP B O 1
ATOM 8858 N N . PHE B 1 554 ? 22.594 25.391 6.414 1 89.75 554 PHE B N 1
ATOM 8859 C CA . PHE B 1 554 ? 24.031 25.656 6.422 1 89.75 554 PHE B CA 1
ATOM 8860 C C . PHE B 1 554 ? 24.297 27.141 6.227 1 89.75 554 PHE B C 1
ATOM 8862 O O . PHE B 1 554 ? 25.203 27.703 6.852 1 89.75 554 PHE B O 1
ATOM 8869 N N . LYS B 1 555 ? 23.531 27.766 5.387 1 88.38 555 LYS B N 1
ATOM 8870 C CA . LYS B 1 555 ? 23.656 29.203 5.168 1 88.38 555 LYS B CA 1
ATOM 8871 C C . LYS B 1 555 ? 23.375 29.984 6.445 1 88.38 555 LYS B C 1
ATOM 8873 O O . LYS B 1 555 ? 24.078 30.938 6.77 1 88.38 555 LYS B O 1
ATOM 8878 N N . LYS B 1 556 ? 22.391 29.625 7.129 1 84.69 556 LYS B N 1
ATOM 8879 C CA . LYS B 1 556 ? 22.031 30.266 8.391 1 84.69 556 LYS B CA 1
ATOM 8880 C C . LYS B 1 556 ? 23.141 30.125 9.422 1 84.69 556 LYS B C 1
ATOM 8882 O O . LYS B 1 556 ? 23.359 31.016 10.242 1 84.69 556 LYS B O 1
ATOM 8887 N N . ALA B 1 557 ? 23.797 28.984 9.359 1 85.19 557 ALA B N 1
ATOM 8888 C CA . ALA B 1 557 ? 24.875 28.719 10.305 1 85.19 557 ALA B CA 1
ATOM 8889 C C . ALA B 1 557 ? 26.203 29.266 9.781 1 85.19 557 ALA B C 1
ATOM 8891 O O . ALA B 1 557 ? 27.266 29.031 10.383 1 85.19 557 ALA B O 1
ATOM 8892 N N . ASN B 1 558 ? 26.234 29.906 8.703 1 87 558 ASN B N 1
ATOM 8893 C CA . ASN B 1 558 ? 27.422 30.453 8.062 1 87 558 ASN B CA 1
ATOM 8894 C C . ASN B 1 558 ? 28.453 29.375 7.758 1 87 558 ASN B C 1
ATOM 8896 O O . ASN B 1 558 ? 29.641 29.562 8.016 1 87 558 ASN B O 1
ATOM 8900 N N . ALA B 1 559 ? 27.969 28.234 7.387 1 89.25 559 ALA B N 1
ATOM 8901 C CA . ALA B 1 559 ? 28.812 27.125 6.934 1 89.25 559 ALA B CA 1
ATOM 8902 C C . ALA B 1 559 ? 28.484 26.75 5.484 1 89.25 559 ALA B C 1
ATOM 8904 O O . ALA B 1 559 ? 27.422 27.109 4.969 1 89.25 559 ALA B O 1
ATOM 8905 N N . GLU B 1 560 ? 29.438 26.062 4.875 1 90.31 560 GLU B N 1
ATOM 8906 C CA . GLU B 1 560 ? 29.25 25.75 3.461 1 90.31 560 GLU B CA 1
ATOM 8907 C C . GLU B 1 560 ? 28.906 24.281 3.266 1 90.31 560 GLU B C 1
ATOM 8909 O O . GLU B 1 560 ? 29.453 23.406 3.955 1 90.31 560 GLU B O 1
ATOM 8914 N N . LEU B 1 561 ? 27.984 24.109 2.416 1 93.19 561 LEU B N 1
ATOM 8915 C CA . LEU B 1 561 ? 27.641 22.781 1.937 1 93.19 561 LEU B CA 1
ATOM 8916 C C . LEU B 1 561 ? 27.953 22.641 0.453 1 93.19 561 LEU B C 1
ATOM 8918 O O . LEU B 1 561 ? 27.406 23.359 -0.379 1 93.19 561 LEU B O 1
ATOM 8922 N N . LEU B 1 562 ? 28.906 21.719 0.15 1 94 562 LEU B N 1
ATOM 8923 C CA . LEU B 1 562 ? 29.344 21.547 -1.23 1 94 562 LEU B CA 1
ATOM 8924 C C . LEU B 1 562 ? 28.969 20.156 -1.746 1 94 562 LEU B C 1
ATOM 8926 O O . LEU B 1 562 ? 28.891 19.203 -0.97 1 94 562 LEU B O 1
ATOM 8930 N N . PHE B 1 563 ? 28.672 20.125 -3.008 1 95.12 563 PHE B N 1
ATOM 8931 C CA . PHE B 1 563 ? 28.375 18.859 -3.672 1 95.12 563 PHE B CA 1
ATOM 8932 C C . PHE B 1 563 ? 29.531 18.438 -4.582 1 95.12 563 PHE B C 1
ATOM 8934 O O . PHE B 1 563 ? 30.141 19.281 -5.234 1 95.12 563 PHE B O 1
ATOM 8941 N N . ALA B 1 564 ? 29.859 17.156 -4.52 1 92.5 564 ALA B N 1
ATOM 8942 C CA . ALA B 1 564 ? 30.969 16.672 -5.332 1 92.5 564 ALA B CA 1
ATOM 8943 C C . ALA B 1 564 ? 30.625 15.328 -5.984 1 92.5 564 ALA B C 1
ATOM 8945 O O . ALA B 1 564 ? 29.766 14.594 -5.504 1 92.5 564 ALA B O 1
ATOM 8946 N N . CYS B 1 565 ? 31.234 14.984 -7.148 1 90.06 565 CYS B N 1
ATOM 8947 C CA . CYS B 1 565 ? 31.219 13.703 -7.84 1 90.06 565 CYS B CA 1
ATOM 8948 C C . CYS B 1 565 ? 29.812 13.352 -8.297 1 90.06 565 CYS B C 1
ATOM 8950 O O . CYS B 1 565 ? 29.344 12.227 -8.109 1 90.06 565 CYS B O 1
ATOM 8952 N N . THR B 1 566 ? 29.172 14.328 -8.828 1 88.94 566 THR B N 1
ATOM 8953 C CA . THR B 1 566 ? 27.812 14.102 -9.305 1 88.94 566 THR B CA 1
ATOM 8954 C C . THR B 1 566 ? 27.828 13.461 -10.688 1 88.94 566 THR B C 1
ATOM 8956 O O . THR B 1 566 ? 28.609 13.867 -11.555 1 88.94 566 THR B O 1
ATOM 8959 N N . LYS B 1 567 ? 27.094 12.469 -10.898 1 85.19 567 LYS B N 1
ATOM 8960 C CA . LYS B 1 567 ? 26.891 11.914 -12.234 1 85.19 567 LYS B CA 1
ATOM 8961 C C . LYS B 1 567 ? 26.141 12.891 -13.133 1 85.19 567 LYS B C 1
ATOM 8963 O O . LYS B 1 567 ? 25.484 13.82 -12.641 1 85.19 567 LYS B O 1
ATOM 8968 N N . PRO B 1 568 ? 26.234 12.719 -14.414 1 85.44 568 PRO B N 1
ATOM 8969 C CA . PRO B 1 568 ? 25.672 13.703 -15.344 1 85.44 568 PRO B CA 1
ATOM 8970 C C . PRO B 1 568 ? 24.172 13.922 -15.125 1 85.44 568 PRO B C 1
ATOM 8972 O O . PRO B 1 568 ? 23.703 15.062 -15.141 1 85.44 568 PRO B O 1
ATOM 8975 N N . ASN B 1 569 ? 23.469 12.883 -14.945 1 85.12 569 ASN B N 1
ATOM 8976 C CA . ASN B 1 569 ? 22.031 13.016 -14.758 1 85.12 569 ASN B CA 1
ATOM 8977 C C . ASN B 1 569 ? 21.703 13.727 -13.445 1 85.12 569 ASN B C 1
ATOM 8979 O O . ASN B 1 569 ? 20.75 14.508 -13.383 1 85.12 569 ASN B O 1
ATOM 8983 N N . VAL B 1 570 ? 22.453 13.445 -12.461 1 88.62 570 VAL B N 1
ATOM 8984 C CA . VAL B 1 570 ? 22.25 14.07 -11.156 1 88.62 570 VAL B CA 1
ATOM 8985 C C . VAL B 1 570 ? 22.641 15.539 -11.219 1 88.62 570 VAL B C 1
ATOM 8987 O O . VAL B 1 570 ? 21.953 16.406 -10.664 1 88.62 570 VAL B O 1
ATOM 8990 N N . LYS B 1 571 ? 23.75 15.789 -11.906 1 90.88 571 LYS B N 1
ATOM 8991 C CA . LYS B 1 571 ? 24.219 17.156 -12.07 1 90.88 571 LYS B CA 1
ATOM 8992 C C . LYS B 1 571 ? 23.172 18.016 -12.812 1 90.88 571 LYS B C 1
ATOM 8994 O O . LYS B 1 571 ? 22.891 19.141 -12.406 1 90.88 571 LYS B O 1
ATOM 8999 N N . ALA B 1 572 ? 22.656 17.453 -13.836 1 89.62 572 ALA B N 1
ATOM 9000 C CA . ALA B 1 572 ? 21.656 18.156 -14.625 1 89.62 572 ALA B CA 1
ATOM 9001 C C . ALA B 1 572 ? 20.438 18.5 -13.781 1 89.62 572 ALA B C 1
ATOM 9003 O O . ALA B 1 572 ? 19.875 19.594 -13.898 1 89.62 572 ALA B O 1
ATOM 9004 N N . LEU B 1 573 ? 20.016 17.578 -13.016 1 89.81 573 LEU B N 1
ATOM 9005 C CA . LEU B 1 573 ? 18.844 17.766 -12.164 1 89.81 573 LEU B CA 1
ATOM 9006 C C . LEU B 1 573 ? 19.109 18.859 -11.125 1 89.81 573 LEU B C 1
ATOM 9008 O O . LEU B 1 573 ? 18.25 19.719 -10.891 1 89.81 573 LEU B O 1
ATOM 9012 N N . LEU B 1 574 ? 20.219 18.812 -10.5 1 91.56 574 LEU B N 1
ATOM 9013 C CA . LEU B 1 574 ? 20.562 19.797 -9.477 1 91.56 574 LEU B CA 1
ATOM 9014 C C . LEU B 1 574 ? 20.719 21.188 -10.078 1 91.56 574 LEU B C 1
ATOM 9016 O O . LEU B 1 574 ? 20.328 22.188 -9.461 1 91.56 574 LEU B O 1
ATOM 9020 N N . GLN B 1 575 ? 21.297 21.219 -11.242 1 91.06 575 GLN B N 1
ATOM 9021 C CA . GLN B 1 575 ? 21.438 22.5 -11.93 1 91.06 575 GLN B CA 1
ATOM 9022 C C . GLN B 1 575 ? 20.078 23.078 -12.312 1 91.06 575 GLN B C 1
ATOM 9024 O O . GLN B 1 575 ? 19.859 24.281 -12.195 1 91.06 575 GLN B O 1
ATOM 9029 N N . LYS B 1 576 ? 19.234 22.219 -12.758 1 90.94 576 LYS B N 1
ATOM 9030 C CA . LYS B 1 576 ? 17.891 22.656 -13.102 1 90.94 576 LYS B CA 1
ATOM 9031 C C . LYS B 1 576 ? 17.141 23.156 -11.859 1 90.94 576 LYS B C 1
ATOM 9033 O O . LYS B 1 576 ? 16.312 24.062 -11.953 1 90.94 576 LYS B O 1
ATOM 9038 N N . ALA B 1 577 ? 17.375 22.469 -10.805 1 90.19 577 ALA B N 1
ATOM 9039 C CA . ALA B 1 577 ? 16.703 22.844 -9.562 1 90.19 577 ALA B CA 1
ATOM 9040 C C . ALA B 1 577 ? 17.172 24.219 -9.086 1 90.19 577 ALA B C 1
ATOM 9042 O O . ALA B 1 577 ? 16.438 24.922 -8.398 1 90.19 577 ALA B O 1
ATOM 9043 N N . ASP B 1 578 ? 18.312 24.625 -9.469 1 87.19 578 ASP B N 1
ATOM 9044 C CA . ASP B 1 578 ? 18.875 25.938 -9.18 1 87.19 578 ASP B CA 1
ATOM 9045 C C . ASP B 1 578 ? 18.734 26.281 -7.695 1 87.19 578 ASP B C 1
ATOM 9047 O O . ASP B 1 578 ? 18.172 27.312 -7.348 1 87.19 578 ASP B O 1
ATOM 9051 N N . LEU B 1 579 ? 19.359 25.453 -6.91 1 89.38 579 LEU B N 1
ATOM 9052 C CA . LEU B 1 579 ? 19.266 25.656 -5.469 1 89.38 579 LEU B CA 1
ATOM 9053 C C . LEU B 1 579 ? 20.141 26.828 -5.027 1 89.38 579 LEU B C 1
ATOM 9055 O O . LEU B 1 579 ? 21.266 26.984 -5.504 1 89.38 579 LEU B O 1
ATOM 9059 N N . ASP B 1 580 ? 19.578 27.625 -4.188 1 86 580 ASP B N 1
ATOM 9060 C CA . ASP B 1 580 ? 20.297 28.797 -3.711 1 86 580 ASP B CA 1
ATOM 9061 C C . ASP B 1 580 ? 21.531 28.406 -2.92 1 86 580 ASP B C 1
ATOM 9063 O O . ASP B 1 580 ? 21.453 27.625 -1.961 1 86 580 ASP B O 1
ATOM 9067 N N . GLY B 1 581 ? 22.703 28.812 -3.383 1 85 581 GLY B N 1
ATOM 9068 C CA . GLY B 1 581 ? 23.938 28.594 -2.656 1 85 581 GLY B CA 1
ATOM 9069 C C . GLY B 1 581 ? 24.609 27.281 -3.016 1 85 581 GLY B C 1
ATOM 9070 O O . GLY B 1 581 ? 25.578 26.875 -2.373 1 85 581 GLY B O 1
ATOM 9071 N N . MET B 1 582 ? 24.125 26.703 -4.004 1 88.19 582 MET B N 1
ATOM 9072 C CA . MET B 1 582 ? 24.641 25.391 -4.363 1 88.19 582 MET B CA 1
ATOM 9073 C C . MET B 1 582 ? 25.969 25.516 -5.117 1 88.19 582 MET B C 1
ATOM 9075 O O . MET B 1 582 ? 26.125 26.406 -5.953 1 88.19 582 MET B O 1
ATOM 9079 N N . SER B 1 583 ? 26.969 24.703 -4.754 1 91.56 583 SER B N 1
ATOM 9080 C CA . SER B 1 583 ? 28.25 24.578 -5.445 1 91.56 583 SER B CA 1
ATOM 9081 C C . SER B 1 583 ? 28.547 23.125 -5.785 1 91.56 583 SER B C 1
ATOM 9083 O O . SER B 1 583 ? 28.625 22.266 -4.895 1 91.56 583 SER B O 1
ATOM 9085 N N . ILE B 1 584 ? 28.672 22.922 -7.051 1 93.56 584 ILE B N 1
ATOM 9086 C CA . ILE B 1 584 ? 28.938 21.578 -7.523 1 93.56 584 ILE B CA 1
ATOM 9087 C C . ILE B 1 584 ? 30.359 21.469 -8.055 1 93.56 584 ILE B C 1
ATOM 9089 O O . ILE B 1 584 ? 30.781 22.297 -8.875 1 93.56 584 ILE B O 1
ATOM 9093 N N . HIS B 1 585 ? 31.062 20.5 -7.551 1 92.31 585 HIS B N 1
ATOM 9094 C CA . HIS B 1 585 ? 32.438 20.25 -7.98 1 92.31 585 HIS B CA 1
ATOM 9095 C C . HIS B 1 585 ? 32.594 18.859 -8.594 1 92.31 585 HIS B C 1
ATOM 9097 O O . HIS B 1 585 ? 31.781 17.969 -8.312 1 92.31 585 HIS B O 1
ATOM 9103 N N . SER B 1 586 ? 33.531 18.688 -9.375 1 90.06 586 SER B N 1
ATOM 9104 C CA . SER B 1 586 ? 33.719 17.422 -10.086 1 90.06 586 SER B CA 1
ATOM 9105 C C . SER B 1 586 ? 34.25 16.344 -9.164 1 90.06 586 SER B C 1
ATOM 9107 O O . SER B 1 586 ? 33.875 15.18 -9.266 1 90.06 586 SER B O 1
ATOM 9109 N N . THR B 1 587 ? 35.219 16.719 -8.344 1 89.56 587 THR B N 1
ATOM 9110 C CA . THR B 1 587 ? 35.781 15.766 -7.41 1 89.56 587 THR B CA 1
ATOM 9111 C C . THR B 1 587 ? 35.812 16.328 -5.992 1 89.56 587 THR B C 1
ATOM 9113 O O . THR B 1 587 ? 35.625 17.531 -5.793 1 89.56 587 THR B O 1
ATOM 9116 N N . VAL B 1 588 ? 36 15.406 -5.066 1 88.5 588 VAL B N 1
ATOM 9117 C CA . VAL B 1 588 ? 36.094 15.805 -3.666 1 88.5 588 VAL B CA 1
ATOM 9118 C C . VAL B 1 588 ? 37.281 16.719 -3.449 1 88.5 588 VAL B C 1
ATOM 9120 O O . VAL B 1 588 ? 37.219 17.672 -2.672 1 88.5 588 VAL B O 1
ATOM 9123 N N . GLN B 1 589 ? 38.312 16.438 -4.203 1 84.69 589 GLN B N 1
ATOM 9124 C CA . GLN B 1 589 ? 39.531 17.219 -4.094 1 84.69 589 GLN B CA 1
ATOM 9125 C C . GLN B 1 589 ? 39.312 18.656 -4.566 1 84.69 589 GLN B C 1
ATOM 9127 O O . GLN B 1 589 ? 39.812 19.594 -3.951 1 84.69 589 GLN B O 1
ATOM 9132 N N . ASP B 1 590 ? 38.625 18.781 -5.633 1 88.12 590 ASP B N 1
ATOM 9133 C CA . ASP B 1 590 ? 38.312 20.109 -6.152 1 88.12 590 ASP B CA 1
ATOM 9134 C C . ASP B 1 590 ? 37.5 20.906 -5.141 1 88.12 590 ASP B C 1
ATOM 9136 O O . ASP B 1 590 ? 37.688 22.125 -5.016 1 88.12 590 ASP B O 1
ATOM 9140 N N . ALA B 1 591 ? 36.625 20.266 -4.484 1 90 591 ALA B N 1
ATOM 9141 C CA . ALA B 1 591 ? 35.781 20.922 -3.479 1 90 591 ALA B CA 1
ATOM 9142 C C . ALA B 1 591 ? 36.625 21.375 -2.283 1 90 591 ALA B C 1
ATOM 9144 O O . ALA B 1 591 ? 36.406 22.469 -1.751 1 90 591 ALA B O 1
ATOM 9145 N N . LEU B 1 592 ? 37.531 20.516 -1.888 1 86.62 592 LEU B N 1
ATOM 9146 C CA . LEU B 1 592 ? 38.406 20.844 -0.77 1 86.62 592 LEU B CA 1
ATOM 9147 C C . LEU B 1 592 ? 39.281 22.031 -1.112 1 86.62 592 LEU B C 1
ATOM 9149 O O . LEU B 1 592 ? 39.531 22.8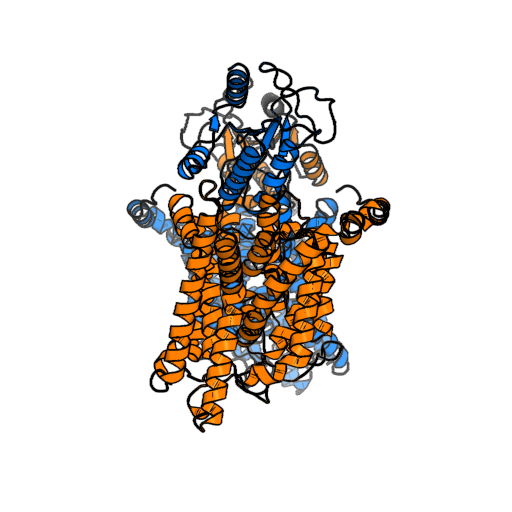91 -0.268 1 86.62 592 LEU B O 1
ATOM 9153 N N . ARG B 1 593 ? 39.75 22.031 -2.318 1 84 593 ARG B N 1
ATOM 9154 C CA . ARG B 1 593 ? 40.594 23.125 -2.783 1 84 593 ARG B CA 1
ATOM 9155 C C . ARG B 1 593 ? 39.844 24.438 -2.783 1 84 593 ARG B C 1
ATOM 9157 O O . ARG B 1 593 ? 40.406 25.484 -2.445 1 84 593 ARG B O 1
ATOM 9164 N N . SER B 1 594 ? 38.688 24.344 -3.238 1 87.19 594 SER B N 1
ATOM 9165 C CA . SER B 1 594 ? 37.875 25.547 -3.279 1 87.19 594 SER B CA 1
ATOM 9166 C C . SER B 1 594 ? 37.656 26.125 -1.882 1 87.19 594 SER B C 1
ATOM 9168 O O . SER B 1 594 ? 37.562 27.344 -1.711 1 87.19 594 SER B O 1
ATOM 9170 N N . LEU B 1 595 ? 37.5 25.281 -0.931 1 86.5 595 LEU B N 1
ATOM 9171 C CA . LEU B 1 595 ? 37.312 25.719 0.451 1 86.5 595 LEU B CA 1
ATOM 9172 C C . LEU B 1 595 ? 38.562 26.359 1.002 1 86.5 595 LEU B C 1
ATOM 9174 O O . LEU B 1 595 ? 38.5 27.312 1.771 1 86.5 595 LEU B O 1
ATOM 9178 N N . GLU B 1 596 ? 39.688 25.812 0.645 1 81.19 596 GLU B N 1
ATOM 9179 C CA . GLU B 1 596 ? 40.969 26.344 1.096 1 81.19 596 GLU B CA 1
ATOM 9180 C C . GLU B 1 596 ? 41.219 27.719 0.5 1 81.19 596 GLU B C 1
ATOM 9182 O O . GLU B 1 596 ? 41.781 28.594 1.17 1 81.19 596 GLU B O 1
ATOM 9187 N N . GLU B 1 597 ? 40.875 27.812 -0.699 1 80.69 597 GLU B N 1
ATOM 9188 C CA . GLU B 1 597 ? 41.062 29.094 -1.372 1 80.69 597 GLU B CA 1
ATOM 9189 C C . GLU B 1 597 ? 40.219 30.188 -0.741 1 80.69 597 GLU B C 1
ATOM 9191 O O . GLU B 1 597 ? 40.625 31.344 -0.67 1 80.69 597 GLU B O 1
ATOM 9196 N N . LYS B 1 598 ? 39.125 29.938 -0.308 1 80.12 598 LYS B N 1
ATOM 9197 C CA . LYS B 1 598 ? 38.219 30.906 0.302 1 80.12 598 LYS B CA 1
ATOM 9198 C C . LYS B 1 598 ? 38.719 31.312 1.696 1 80.12 598 LYS B C 1
ATOM 9200 O O . LYS B 1 598 ? 38.469 32.438 2.139 1 80.12 598 LYS B O 1
ATOM 9205 N N . GLU B 1 599 ? 39.219 30.359 2.414 1 72.38 599 GLU B N 1
ATOM 9206 C CA . GLU B 1 599 ? 39.75 30.656 3.738 1 72.38 599 GLU B CA 1
ATOM 9207 C C . GLU B 1 599 ? 40.938 31.609 3.648 1 72.38 599 GLU B C 1
ATOM 9209 O O . GLU B 1 599 ? 41.125 32.438 4.527 1 72.38 599 GLU B O 1
ATOM 9214 N N . GLU B 1 600 ? 41.688 31.469 2.588 1 63 600 GLU B N 1
ATOM 9215 C CA . GLU B 1 600 ? 42.844 32.312 2.406 1 63 600 GLU B CA 1
ATOM 9216 C C . GLU B 1 600 ? 42.438 33.719 1.95 1 63 600 GLU B C 1
ATOM 9218 O O . GLU B 1 600 ? 43.156 34.688 2.221 1 63 600 GLU B O 1
ATOM 9223 N N . SER B 1 601 ? 41.375 33.812 1.33 1 60.72 601 SER B N 1
ATOM 9224 C CA . SER B 1 601 ? 40.938 35.125 0.873 1 60.72 601 SER B CA 1
ATOM 9225 C C . SER B 1 601 ? 40.188 35.875 1.969 1 60.72 601 SER B C 1
ATOM 9227 O O . SER B 1 601 ? 40.312 37.094 2.1 1 60.72 601 SER B O 1
#

Solvent-accessible surface area (backbone atoms only — not comparable to full-atom values): 59130 Å² total; per-residue (Å²): 128,75,74,75,51,57,67,58,52,49,50,53,52,66,30,71,69,37,46,42,62,63,30,32,36,70,61,52,56,82,69,60,52,72,75,44,50,58,29,12,45,52,13,8,50,49,36,30,37,39,45,54,49,48,17,36,33,29,12,53,54,30,28,34,64,42,54,41,13,54,38,18,42,21,46,25,15,50,45,30,32,42,28,30,59,46,46,41,62,36,40,16,58,35,64,66,51,18,44,52,46,37,70,31,48,48,71,22,91,90,39,82,77,28,34,39,58,56,48,36,16,40,48,4,31,47,19,9,52,50,25,29,49,37,19,73,68,59,48,41,66,56,59,29,70,56,46,56,44,35,52,40,19,40,43,24,43,45,24,51,47,54,39,56,65,28,46,39,35,23,33,48,40,88,82,79,66,90,40,57,55,51,42,56,52,50,48,65,71,44,53,84,58,48,33,67,56,19,33,51,49,11,53,49,41,38,52,50,49,54,49,33,49,52,48,45,60,51,50,59,52,53,69,68,40,77,85,57,80,71,53,72,67,50,47,51,49,49,51,49,49,44,48,48,32,63,25,34,58,34,51,51,44,53,52,46,16,49,50,43,46,53,33,38,77,71,72,47,49,84,57,48,60,49,63,40,91,50,77,71,44,78,66,65,84,42,77,60,66,79,79,54,78,62,53,66,75,46,32,52,69,46,60,55,48,50,31,49,51,34,48,45,48,27,51,55,47,38,48,55,50,20,61,73,69,71,54,74,63,53,55,29,42,41,28,33,20,50,8,48,18,17,36,59,18,13,30,33,55,3,40,53,46,30,43,33,65,70,49,16,50,50,18,45,73,47,48,40,68,36,33,62,15,26,46,43,20,19,49,50,48,52,47,38,35,64,69,42,29,74,61,50,25,33,27,35,40,11,44,34,29,24,50,50,36,64,65,32,63,74,48,48,51,64,65,56,56,55,47,28,62,71,71,42,55,73,53,44,51,17,18,48,40,10,36,57,38,17,48,74,66,29,58,68,58,6,35,50,49,6,49,50,46,40,49,52,54,51,46,55,52,52,20,58,57,61,68,46,51,28,54,50,72,50,101,82,46,78,43,67,78,41,55,91,80,57,76,66,85,68,76,81,90,58,50,34,34,38,32,40,45,29,56,50,46,39,35,17,24,61,49,51,41,49,52,53,52,52,57,30,58,48,87,92,42,69,33,34,37,34,40,33,30,72,35,32,78,46,73,44,68,42,33,52,52,33,51,46,52,42,39,51,52,29,53,75,62,74,29,50,55,37,39,16,28,56,39,70,70,43,42,51,46,50,59,72,63,58,50,78,78,67,44,81,28,74,34,65,63,55,45,52,49,53,53,52,55,56,72,73,101,128,75,73,76,52,57,68,58,51,50,52,51,53,68,30,71,69,38,47,43,62,63,30,32,35,71,63,53,56,81,69,62,52,74,73,42,49,58,30,11,44,54,13,8,48,52,37,30,38,39,46,54,49,47,16,36,33,28,13,51,56,28,27,33,65,40,54,40,14,54,38,19,42,21,48,25,14,50,46,29,34,43,28,30,59,47,45,40,64,36,39,17,58,35,64,66,53,17,44,52,45,38,70,30,48,47,70,21,91,91,40,80,79,28,34,38,60,55,46,36,16,39,48,4,32,47,18,8,52,50,23,29,49,36,18,75,68,60,48,43,65,58,60,27,69,56,47,56,43,34,52,38,19,40,43,24,43,46,25,51,50,53,38,56,66,29,45,38,35,23,32,47,41,88,82,80,66,91,39,57,56,51,41,56,53,49,48,64,72,45,51,84,58,49,32,67,55,19,33,51,48,12,53,50,41,37,52,50,50,54,51,34,49,53,48,44,60,51,50,59,52,53,71,67,39,76,84,59,80,72,52,70,68,51,48,52,51,47,51,50,49,45,50,45,32,63,25,32,57,34,50,52,44,51,52,47,16,49,50,43,46,52,34,36,76,71,73,46,50,83,57,48,60,49,64,39,90,50,77,70,44,78,66,64,84,41,78,58,65,80,79,54,78,62,52,64,75,47,33,50,68,46,61,55,49,50,30,49,52,33,47,44,47,27,51,54,46,38,48,54,51,19,62,74,68,70,54,73,62,53,53,28,42,41,28,34,21,51,7,48,17,17,37,58,18,11,29,33,52,3,39,53,46,30,44,33,65,69,50,16,51,50,19,46,74,48,49,41,70,38,34,61,15,26,44,44,18,19,49,50,49,53,50,39,36,63,69,41,27,77,62,50,24,32,26,34,41,10,45,35,29,25,53,50,35,64,63,31,62,75,48,49,53,65,66,56,56,54,47,28,61,71,70,40,54,72,53,42,50,17,18,48,40,11,36,56,39,17,49,76,65,28,57,69,57,6,36,52,49,6,49,50,46,41,49,50,55,51,46,56,53,52,21,56,58,60,67,47,53,28,52,51,71,51,102,82,46,78,42,67,78,41,54,91,80,58,75,67,86,68,75,82,87,58,49,34,33,39,33,41,45,30,56,50,49,41,35,19,24,62,49,50,41,50,52,52,51,50,57,31,59,47,89,92,41,69,31,33,38,34,38,33,30,70,36,31,78,48,72,44,67,42,33,53,52,33,51,46,52,44,40,51,52,29,52,75,62,74,30,51,56,35,38,16,27,56,38,70,70,42,43,51,45,51,59,71,63,58,49,79,79,67,44,81,28,74,34,64,63,57,46,52,47,53,52,52,54,57,71,74,102

Organism: Patiria miniata (NCBI:txid46514)

Sequence (1202 aa):
MEGVNVRGAVQSYCSKLSWQKRFPISIWLPRYRLPFLLHDFIAGLTVALTVLPQGLAYASIAKLPIQYGLYSAYMGCFVYCFLGTSKDISVGPTAIMSLLVATFGKTDPKNPLLHDPAYAVLLAFFAGVVQFMLGFLHLGALTGFISAGVIAGFTSISAITIAFGQVKHILGIHFSSETFLDDLIMTFQHIKETNPWDVVIGICSIVILLALQLLKHREMSWEKDESYTPSRGQLCTWKFLWLIATGRNAVVVVVTALIAWTLQTQGLADKVTVTGPVRQGLPPFQVPDFSKPDLFSVLELGLAMIPLIGFLEAIAIGKSFARQNDYKVEPNQELIALGCCNLAGSFLSAYPVTGSFSRTAINSQSGVKSPAAGVVTGAVVILALSFLTPAFYYIPKSALASVIIVAVLKMVNYKIVLALWKLRKIELLAFAATCISSLFVGVAYGTAIGIAVDLLIMMYYIARPGIKVLEPLSSGQMARPVDVETHVQVRSTAAVVVQLANSVYYPSTEYIVDVLNEQLHEKDYTRPVIVDFSCVSGLDYTIVEGLNDALNDFKKANAELLFACTKPNVKALLQKADLDGMSIHSTVQDALRSLEEKEESMEGVNVRGAVQSYCSKLSWQKRFPISIWLPRYRLPFLLHDFIAGLTVALTVLPQGLAYASIAKLPIQYGLYSAYMGCFVYCFLGTSKDISVGPTAIMSLLVATFGKTDPKNPLLHDPAYAVLLAFFAGVVQFMLGFLHLGALTGFISAGVIAGFTSISAITIAFGQVKHILGIHFSSETFLDDLIMTFQHIKETNPWDVVIGICSIVILLALQLLKHREMSWEKDESYTPSRGQLCTWKFLWLIATGRNAVVVVVTALIAWTLQTQGLADKVTVTGPVRQGLPPFQVPDFSKPDLFSVLELGLAMIPLIGFLEAIAIGKSFARQNDYKVEPNQELIALGCCNLAGSFLSAYPVTGSFSRTAINSQSGVKSPAAGVVTGAVVILALSFLTPAFYYIPKSALASVIIVAVLKMVNYKIVLALWKLRKIELLAFAATCISSLFVGVAYGTAIGIAVDLLIMMYYIARPGIKVLEPLSSGQMARPVDVETHVQVRSTAAVVVQLANSVYYPSTEYIVDVLNEQLHEKDYTRPVIVDFSCVSGLDYTIVEGLNDALNDFKKANAELLFACTKPNVKALLQKADLDGMSIHSTVQDALRSLEEKEES